Protein AF-0000000069576282 (afdb_homodimer)

pLDDT: mean 83.04, std 22.6, range [18.08, 98.12]

Secondary structure (DSSP, 8-state):
--SGGGSS-------------------------------THHHHS---SS--TT-HHHHHHHHHHHHHHHHTT--GGGGG-HHHHHHHHHH-TT-----HHHIIIIIHHHHHHHHHHHHHHHHHH-S-EEEEEEEEE-TT--EEEEEEEEEEETTEEE--EEEEEE--S---HHHHHHHHHHHHHHTT-GGGEEEEEE-S-HHHHHHHHHHT-EEEE-HHHHHHHHHHHHTT-HHHHHHHHHHHHHHHHHHH-HHHHHHHHHHHHHTT----PPPPPBTTBHHHHHHHHHHHHHTHHHHHHHHHH-TTPPPPPPHHHHHHHHHHHHHHHHHHHHHHHHT-SSS-GGGGHHHHHHHHHHHHHHHHTS---HHHHHHHHHHHHHIIIIIGGGGG-HHHHHHHHH-TTTGGGGSSSHHHHHHHHHHHHHHHHHHHTSHHHHTT----------STTHHHHHGGGGGS------HHHHHHHHHHHHHHSPPPPTTS-HHHHHHH--STHHHHHHHHHTS-S-SHHHHHHHHHHHHHS-STT----HHHHHHHHHHHHHHHHH-/--SGGGSS-------------------------------THHHHS---SS--TT-HHHHHHHHHHHHHHHHTT--GGGGG-HHHHHHHHHH-TT--PPPHHHIIIIIHHHHHHHHHHHHHHHHHH-S-EEEEEEEEE-TT--EEEEEEEEEEETTEEE--EEEEEE--S---HHHHHHHHHHHHHHTT-GGGEEEEEE-S-HHHHHHHHHHT-EEEE-HHHHHHHHHHHHTT-HHHHHHHHHHHHHHHHHHH-HHHHHHHHHHHHHTT----PPPPPBTTBHHHHHHHHHHHHHTHHHHHHHHHH-TTPPPPPPHHHHHHHHHHHHHHHHHHHHHHHHT-SSS-GGGGHHHHHHHHHHHHHHHHTS---HHHHHHHHHHHHHIIIIIGGGGG-HHHHHHHHH-TTTGGGGSSSHHHHHHHHHHHHHHHHHHHTSHHHHTT----------STTHHHHHGGGGGS------HHHHHHHHHHHHHHSPPPPTTS-HHHHHHH--STHHHHHHHHHTS-S-SHHHHHHHHHHHHHS-STT----HHHHHHHHHHHHHHHHH-

Organism: Araneus ventricosus (NCBI:txid182803)

Solvent-accessible surface area (backbone atoms only — not comparable to full-atom values): 61926 Å² total; per-residue (Å²): 137,82,67,70,85,72,65,74,94,81,70,93,70,83,77,77,83,83,78,84,79,79,82,86,79,82,82,78,77,82,74,80,70,78,81,70,79,88,63,69,74,64,67,73,65,56,59,65,75,39,63,49,83,84,35,66,64,44,46,52,51,51,50,36,48,49,45,19,32,30,63,60,50,48,65,75,59,48,54,72,34,65,27,53,46,56,35,49,33,70,58,31,66,36,54,74,75,59,48,48,65,52,40,65,72,44,50,42,53,52,52,33,51,52,48,48,52,53,49,43,54,55,52,66,74,39,75,48,30,22,34,25,44,40,76,43,69,45,95,72,35,42,39,30,41,30,37,28,36,22,28,66,54,95,92,33,65,45,68,39,56,74,44,50,40,76,51,79,50,73,81,42,25,67,56,52,30,48,53,51,49,51,54,29,52,74,56,68,42,55,90,32,50,59,37,38,22,23,57,85,47,65,42,54,53,47,13,28,56,73,65,70,38,48,70,42,64,13,47,51,56,49,52,46,49,31,49,56,61,27,51,68,39,67,69,56,42,53,52,51,50,52,50,49,52,48,40,48,51,40,61,72,28,41,42,50,37,42,44,36,43,51,45,20,52,74,68,71,42,79,77,74,78,79,46,71,66,45,93,92,37,67,63,30,48,55,47,24,51,51,42,51,59,76,40,39,69,49,49,54,53,34,42,71,70,36,86,86,48,66,84,77,79,50,73,66,53,52,51,47,48,55,54,45,48,63,66,45,47,63,54,54,52,49,43,55,54,31,55,47,72,81,55,52,18,23,29,46,49,49,39,45,50,42,51,51,52,52,51,56,57,55,52,68,72,47,94,64,55,71,66,54,46,53,36,50,51,37,37,52,52,32,40,59,67,68,53,48,62,51,73,72,32,64,63,38,44,51,11,18,47,58,27,46,62,39,27,58,73,26,39,85,44,70,66,58,29,52,52,44,52,52,52,49,30,52,52,45,19,56,60,51,60,38,68,83,61,52,59,76,64,54,69,75,78,77,73,84,78,73,76,82,51,70,71,47,55,76,51,32,72,70,60,41,82,66,77,66,87,43,46,54,63,52,24,48,52,52,51,49,54,58,67,69,42,79,62,50,57,85,87,54,58,55,66,60,55,43,69,70,47,87,56,74,63,36,59,60,33,54,52,34,37,35,32,63,26,31,32,45,68,41,51,50,50,46,58,53,44,49,61,53,44,34,92,86,40,53,78,66,50,66,64,61,48,31,40,36,51,40,41,44,58,33,43,64,78,78,97,123,91,58,71,83,68,67,74,90,78,71,92,72,83,82,80,76,73,84,71,86,74,79,86,78,81,81,78,78,82,77,77,72,77,82,70,79,85,63,69,74,64,68,73,64,57,60,65,74,41,64,49,83,82,34,66,65,44,47,52,50,51,51,36,48,49,44,18,34,30,63,60,50,47,63,74,58,50,56,71,34,66,28,52,46,54,35,47,34,71,57,32,66,34,56,74,75,59,50,48,64,52,40,65,72,43,51,42,53,50,50,33,49,52,48,48,52,55,49,45,54,53,52,66,72,38,75,47,30,23,35,26,44,41,76,45,70,45,98,73,34,42,38,30,41,30,36,27,37,22,27,67,52,96,93,34,66,46,68,40,57,73,44,51,40,77,51,79,49,73,82,41,25,67,55,53,29,49,53,52,50,51,52,28,51,74,56,67,43,56,86,30,50,59,36,38,23,22,56,84,45,65,40,55,54,47,12,28,57,74,64,70,36,50,72,42,64,13,47,51,55,48,53,46,49,31,50,54,60,28,52,68,38,66,70,56,42,52,54,50,50,53,51,49,52,48,41,48,50,42,62,73,27,41,44,50,37,41,45,38,44,50,45,20,52,74,68,70,42,79,78,73,77,80,46,72,67,47,92,93,38,67,65,30,48,55,48,23,50,50,44,51,60,75,39,39,69,47,49,53,53,31,40,72,71,36,87,85,48,65,83,76,80,50,71,67,52,54,50,48,48,54,54,44,49,64,66,45,45,62,53,54,52,48,44,56,54,32,54,46,72,80,54,53,18,24,29,45,49,49,39,44,52,45,52,51,52,51,51,55,56,56,55,68,71,49,95,63,55,73,65,55,45,53,37,50,51,38,38,52,52,34,40,58,68,67,53,48,62,52,72,72,32,64,64,39,45,51,11,19,47,57,29,48,62,38,27,60,72,27,40,84,42,69,65,57,28,51,50,45,50,52,50,50,31,52,52,45,20,56,58,52,61,38,68,81,61,52,59,75,63,54,70,75,76,75,74,84,77,75,78,81,50,70,73,48,53,76,49,29,72,71,59,39,82,64,79,66,89,42,45,55,62,52,23,47,50,53,51,49,54,58,68,69,43,79,63,51,56,85,88,54,57,54,65,61,55,44,69,70,46,87,55,75,64,37,60,58,34,52,51,35,37,36,31,63,27,30,32,45,67,39,51,51,51,47,59,52,45,50,64,52,45,34,90,86,39,53,77,66,50,66,65,60,48,29,42,35,52,38,40,43,59,33,42,66,78,77,96

Structure (mmCIF, N/CA/C/O backbone):
data_AF-0000000069576282-model_v1
#
loop_
_entity.id
_entity.type
_entity.pdbx_description
1 polymer 'Zinc finger BED domain-containing protein 4'
#
loop_
_atom_site.group_PDB
_atom_site.id
_atom_site.type_symbol
_atom_site.label_atom_id
_atom_site.label_alt_id
_atom_site.label_comp_id
_atom_site.label_asym_id
_atom_site.label_entity_id
_atom_site.label_seq_id
_atom_site.pdbx_PDB_ins_code
_atom_site.Cartn_x
_atom_site.Cartn_y
_atom_site.Cartn_z
_atom_site.occupancy
_atom_site.B_iso_or_equiv
_atom_site.auth_seq_id
_atom_site.auth_comp_id
_atom_site.auth_asym_id
_atom_site.auth_atom_id
_atom_site.pdbx_PDB_model_num
ATOM 1 N N . MET A 1 1 ? 29.922 -7.551 -51.562 1 21.86 1 MET A N 1
ATOM 2 C CA . MET A 1 1 ? 30.875 -6.676 -50.875 1 21.86 1 MET A CA 1
ATOM 3 C C . MET A 1 1 ? 31.359 -7.312 -49.562 1 21.86 1 MET A C 1
ATOM 5 O O . MET A 1 1 ? 30.969 -6.875 -48.5 1 21.86 1 MET A O 1
ATOM 9 N N . LYS A 1 2 ? 31.469 -8.656 -49.406 1 22.09 2 LYS A N 1
ATOM 10 C CA . LYS A 1 2 ? 32.094 -9.562 -48.469 1 22.09 2 LYS A CA 1
ATOM 11 C C . LYS A 1 2 ? 33.5 -9.133 -48.125 1 22.09 2 LYS A C 1
ATOM 13 O O . LYS A 1 2 ? 33.938 -9.156 -46.969 1 22.09 2 LYS A O 1
ATOM 18 N N . ASP A 1 3 ? 34.281 -8.898 -49.188 1 22.59 3 ASP A N 1
ATOM 19 C CA . ASP A 1 3 ? 35.688 -9.078 -49.375 1 22.59 3 ASP A CA 1
ATOM 20 C C . ASP A 1 3 ? 36.5 -7.918 -48.781 1 22.59 3 ASP A C 1
ATOM 22 O O . ASP A 1 3 ? 37.625 -8.086 -48.344 1 22.59 3 ASP A O 1
ATOM 26 N N . HIS A 1 4 ? 36.031 -6.805 -49 1 22.83 4 HIS A N 1
ATOM 27 C CA . HIS A 1 4 ? 36.938 -5.695 -48.812 1 22.83 4 HIS A CA 1
ATOM 28 C C . HIS A 1 4 ? 37.188 -5.414 -47.344 1 22.83 4 HIS A C 1
ATOM 30 O O . HIS A 1 4 ? 38.062 -4.602 -47 1 22.83 4 HIS A O 1
ATOM 36 N N . LEU A 1 5 ? 36.25 -5.723 -46.5 1 20.22 5 LEU A N 1
ATOM 37 C CA . LEU A 1 5 ? 36.5 -5.16 -45.188 1 20.22 5 LEU A CA 1
ATOM 38 C C . LEU A 1 5 ? 37.594 -5.918 -44.469 1 20.22 5 LEU A C 1
ATOM 40 O O . LEU A 1 5 ? 37.844 -5.703 -43.281 1 20.22 5 LEU A O 1
ATOM 44 N N . LYS A 1 6 ? 38.25 -7.098 -45.094 1 23.73 6 LYS A N 1
ATOM 45 C CA . LYS A 1 6 ? 39.375 -7.93 -44.688 1 23.73 6 LYS A CA 1
ATOM 46 C C . LYS A 1 6 ? 40.625 -7.082 -44.438 1 23.73 6 LYS A C 1
ATOM 48 O O . LYS A 1 6 ? 41.469 -7.445 -43.625 1 23.73 6 LYS A O 1
ATOM 53 N N . ARG A 1 7 ? 40.906 -6.191 -45.438 1 22.55 7 ARG A N 1
ATOM 54 C CA . ARG A 1 7 ? 42.344 -5.949 -45.625 1 22.55 7 ARG A CA 1
ATOM 55 C C . ARG A 1 7 ? 42.906 -5.188 -44.438 1 22.55 7 ARG A C 1
ATOM 57 O O . ARG A 1 7 ? 44.031 -5.461 -44 1 22.55 7 ARG A O 1
ATOM 64 N N . LYS A 1 8 ? 42.531 -3.91 -44.25 1 22.83 8 LYS A N 1
ATOM 65 C CA . LYS A 1 8 ? 43.688 -3.102 -43.906 1 22.83 8 LYS A CA 1
ATOM 66 C C . LYS A 1 8 ? 44.094 -3.314 -42.438 1 22.83 8 LYS A C 1
ATOM 68 O O . LYS A 1 8 ? 45.25 -3.205 -42.094 1 22.83 8 LYS A O 1
ATOM 73 N N . HIS A 1 9 ? 43.281 -2.91 -41.406 1 23.38 9 HIS A N 1
ATOM 74 C CA . HIS A 1 9 ? 44.062 -2.465 -40.25 1 23.38 9 HIS A CA 1
ATOM 75 C C . HIS A 1 9 ? 44.406 -3.637 -39.312 1 23.38 9 HIS A C 1
ATOM 77 O O . HIS A 1 9 ? 43.5 -4.273 -38.781 1 23.38 9 HIS A O 1
ATOM 83 N N . PRO A 1 10 ? 45.656 -4.25 -39.281 1 21.5 10 PRO A N 1
ATOM 84 C CA . PRO A 1 10 ? 46.406 -5.422 -38.781 1 21.5 10 PRO A CA 1
ATOM 85 C C . PRO A 1 10 ? 46.188 -5.645 -37.281 1 21.5 10 PRO A C 1
ATOM 87 O O . PRO A 1 10 ? 46.031 -6.785 -36.844 1 21.5 10 PRO A O 1
ATOM 90 N N . ASP A 1 11 ? 46.531 -4.691 -36.344 1 21.06 11 ASP A N 1
ATOM 91 C CA . ASP A 1 11 ? 47.562 -4.988 -35.344 1 21.06 11 ASP A CA 1
ATOM 92 C C . ASP A 1 11 ? 46.938 -5.652 -34.094 1 21.06 11 ASP A C 1
ATOM 94 O O . ASP A 1 11 ? 47.625 -6.422 -33.406 1 21.06 11 ASP A O 1
ATOM 98 N N . ILE A 1 12 ? 45.875 -5.078 -33.469 1 22.08 12 ILE A N 1
ATOM 99 C CA . ILE A 1 12 ? 46.031 -5.105 -32 1 22.08 12 ILE A CA 1
ATOM 100 C C . ILE A 1 12 ? 45.781 -6.512 -31.484 1 22.08 12 ILE A C 1
ATOM 102 O O . ILE A 1 12 ? 44.656 -7.043 -31.641 1 22.08 12 ILE A O 1
ATOM 106 N N . ILE A 1 13 ? 46.75 -7.371 -31.031 1 20.69 13 ILE A N 1
ATOM 107 C CA . ILE A 1 13 ? 47.156 -8.742 -30.719 1 20.69 13 ILE A CA 1
ATOM 108 C C . ILE A 1 13 ? 46.5 -9.172 -29.391 1 20.69 13 ILE A C 1
ATOM 110 O O . ILE A 1 13 ? 46.812 -10.242 -28.859 1 20.69 13 ILE A O 1
ATOM 114 N N . VAL A 1 14 ? 45.438 -8.602 -28.719 1 20.78 14 VAL A N 1
ATOM 115 C CA . VAL A 1 14 ? 45.5 -8.992 -27.312 1 20.78 14 VAL A CA 1
ATOM 116 C C . VAL A 1 14 ? 45.406 -10.516 -27.203 1 20.78 14 VAL A C 1
ATOM 118 O O . VAL A 1 14 ? 44.625 -11.141 -27.906 1 20.78 14 VAL A O 1
ATOM 121 N N . LYS A 1 15 ? 46.094 -11.102 -26.141 1 21.05 15 LYS A N 1
ATOM 122 C CA . LYS A 1 15 ? 46.688 -12.367 -25.734 1 21.05 15 LYS A CA 1
ATOM 123 C C . LYS A 1 15 ? 45.625 -13.352 -25.25 1 21.05 15 LYS A C 1
ATOM 125 O O . LYS A 1 15 ? 45.094 -13.211 -24.156 1 21.05 15 LYS A O 1
ATOM 130 N N . TYR A 1 16 ? 44.594 -13.664 -25.938 1 18.73 16 TYR A N 1
ATOM 131 C CA . TYR A 1 16 ? 43.688 -14.688 -25.422 1 18.73 16 TYR A CA 1
ATOM 132 C C . TYR A 1 16 ? 44.438 -15.969 -25.094 1 18.73 16 TYR A C 1
ATOM 134 O O . TYR A 1 16 ? 45.031 -16.594 -25.969 1 18.73 16 TYR A O 1
ATOM 142 N N . THR A 1 17 ? 45 -15.953 -23.703 1 19.89 17 THR A N 1
ATOM 143 C CA . THR A 1 17 ? 45.812 -17.047 -23.172 1 19.89 17 THR A CA 1
ATOM 144 C C . THR A 1 17 ? 45.25 -18.391 -23.625 1 19.89 17 THR A C 1
ATOM 146 O O . THR A 1 17 ? 44.031 -18.578 -23.688 1 19.89 17 THR A O 1
ATOM 149 N N . GLU A 1 18 ? 46.25 -19.172 -24.078 1 19.03 18 GLU A N 1
ATOM 150 C CA . GLU A 1 18 ? 46.594 -20.422 -24.734 1 19.03 18 GLU A CA 1
ATOM 151 C C . GLU A 1 18 ? 46.031 -21.625 -23.953 1 19.03 18 GLU A C 1
ATOM 153 O O . GLU A 1 18 ? 45.719 -21.5 -22.766 1 19.03 18 GLU A O 1
ATOM 158 N N . ASP A 1 19 ? 46.312 -22.812 -24.484 1 19.75 19 ASP A N 1
ATOM 159 C CA . ASP A 1 19 ? 46 -24.203 -24.859 1 19.75 19 ASP A CA 1
ATOM 160 C C . ASP A 1 19 ? 46.406 -25.172 -23.75 1 19.75 19 ASP A C 1
ATOM 162 O O . ASP A 1 19 ? 46.094 -26.359 -23.812 1 19.75 19 ASP A O 1
ATOM 166 N N . HIS A 1 20 ? 47.469 -24.906 -22.859 1 18.8 20 HIS A N 1
ATOM 167 C CA . HIS A 1 20 ? 48.406 -26.016 -22.672 1 18.8 20 HIS A CA 1
ATOM 168 C C . HIS A 1 20 ? 47.781 -27.094 -21.797 1 18.8 20 HIS A C 1
ATOM 170 O O . HIS A 1 20 ? 47.375 -26.828 -20.672 1 18.8 20 HIS A O 1
ATOM 176 N N . CYS A 1 21 ? 47.25 -28.234 -22.391 1 18.73 21 CYS A N 1
ATOM 177 C CA . CYS A 1 21 ? 46.875 -29.547 -21.875 1 18.73 21 CYS A CA 1
ATOM 178 C C . CYS A 1 21 ? 48.094 -30.25 -21.234 1 18.73 21 CYS A C 1
ATOM 180 O O . CYS A 1 21 ? 48.656 -31.156 -21.828 1 18.73 21 CYS A O 1
ATOM 182 N N . ALA A 1 22 ? 49.156 -29.469 -20.688 1 18.08 22 ALA A N 1
ATOM 183 C CA . ALA A 1 22 ? 50.406 -30.141 -20.375 1 18.08 22 ALA A CA 1
ATOM 184 C C . ALA A 1 22 ? 50.156 -31.438 -19.594 1 18.08 22 ALA A C 1
ATOM 186 O O . ALA A 1 22 ? 49.25 -31.5 -18.766 1 18.08 22 ALA A O 1
ATOM 187 N N . GLU A 1 23 ? 51.062 -32.438 -19.906 1 18.31 23 GLU A N 1
ATOM 188 C CA . GLU A 1 23 ? 51.531 -33.812 -19.812 1 18.31 23 GLU A CA 1
ATOM 189 C C . GLU A 1 23 ? 51.875 -34.188 -18.375 1 18.31 23 GLU A C 1
ATOM 191 O O . GLU A 1 23 ? 52.125 -33.344 -17.531 1 18.31 23 GLU A O 1
ATOM 196 N N . SER A 1 24 ? 52.125 -35.562 -18.125 1 19.72 24 SER A N 1
ATOM 197 C CA . SER A 1 24 ? 52.031 -36.625 -17.141 1 19.72 24 SER A CA 1
ATOM 198 C C . SER A 1 24 ? 53.188 -36.594 -16.141 1 19.72 24 SER A C 1
ATOM 200 O O . SER A 1 24 ? 53.219 -37.344 -15.164 1 19.72 24 SER A O 1
ATOM 202 N N . MET A 1 25 ? 54.281 -35.75 -16.422 1 18.77 25 MET A N 1
ATOM 203 C CA . MET A 1 25 ? 55.531 -36.438 -16.062 1 18.77 25 MET A CA 1
ATOM 204 C C . MET A 1 25 ? 55.625 -36.688 -14.57 1 18.77 25 MET A C 1
ATOM 206 O O . MET A 1 25 ? 54.938 -36 -13.781 1 18.77 25 MET A O 1
ATOM 210 N N . ASP A 1 26 ? 56.875 -37.375 -14.203 1 20.41 26 ASP A N 1
ATOM 211 C CA . ASP A 1 26 ? 57.5 -38.344 -13.297 1 20.41 26 ASP A CA 1
ATOM 212 C C . ASP A 1 26 ? 57.719 -37.719 -11.922 1 20.41 26 ASP A C 1
ATOM 214 O O . ASP A 1 26 ? 57.844 -36.5 -11.781 1 20.41 26 ASP A O 1
ATOM 218 N N . GLU A 1 27 ? 57.781 -38.656 -10.852 1 19.98 27 GLU A N 1
ATOM 219 C CA . GLU A 1 27 ? 57.562 -38.75 -9.406 1 19.98 27 GLU A CA 1
ATOM 220 C C . GLU A 1 27 ? 58.75 -38.156 -8.625 1 19.98 27 GLU A C 1
ATOM 222 O O . GLU A 1 27 ? 58.812 -38.281 -7.406 1 19.98 27 GLU A O 1
ATOM 227 N N . ALA A 1 28 ? 59.75 -37.438 -9.344 1 21.55 28 ALA A N 1
ATOM 228 C CA . ALA A 1 28 ? 61 -37.531 -8.594 1 21.55 28 ALA A CA 1
ATOM 229 C C . ALA A 1 28 ? 60.781 -37.094 -7.145 1 21.55 28 ALA A C 1
ATOM 231 O O . ALA A 1 28 ? 59.875 -36.344 -6.84 1 21.55 28 ALA A O 1
ATOM 232 N N . GLY A 1 29 ? 61.844 -37.469 -6.277 1 22.11 29 GLY A N 1
ATOM 233 C CA . GLY A 1 29 ? 62.031 -37.688 -4.855 1 22.11 29 GLY A CA 1
ATOM 234 C C . GLY A 1 29 ? 62 -36.375 -4.062 1 22.11 29 GLY A C 1
ATOM 235 O O . GLY A 1 29 ? 62.125 -35.312 -4.625 1 22.11 29 GLY A O 1
ATOM 236 N N . PRO A 1 30 ? 61.594 -36.531 -2.715 1 24.39 30 PRO A N 1
ATOM 237 C CA . PRO A 1 30 ? 61.062 -35.562 -1.736 1 24.39 30 PRO A CA 1
ATOM 238 C C . PRO A 1 30 ? 62.125 -34.594 -1.226 1 24.39 30 PRO A C 1
ATOM 240 O O . PRO A 1 30 ? 61.875 -33.844 -0.279 1 24.39 30 PRO A O 1
ATOM 243 N N . SER A 1 31 ? 63.125 -34.156 -2.127 1 22.91 31 SER A N 1
ATOM 244 C CA . SER A 1 31 ? 64.25 -33.562 -1.388 1 22.91 31 SER A CA 1
ATOM 245 C C . SER A 1 31 ? 63.75 -32.438 -0.45 1 22.91 31 SER A C 1
ATOM 247 O O . SER A 1 31 ? 62.75 -31.781 -0.73 1 22.91 31 SER A O 1
ATOM 249 N N . ASN A 1 32 ? 64.438 -32.438 0.825 1 25.55 32 ASN A N 1
ATOM 250 C CA . ASN A 1 32 ? 64.188 -31.828 2.133 1 25.55 32 ASN A CA 1
ATOM 251 C C . ASN A 1 32 ? 64.375 -30.312 2.092 1 25.55 32 ASN A C 1
ATOM 253 O O . ASN A 1 32 ? 65.438 -29.797 2.504 1 25.55 32 ASN A O 1
ATOM 257 N N . ILE A 1 33 ? 64.188 -29.719 0.908 1 24.81 33 ILE A N 1
ATOM 258 C CA . ILE A 1 33 ? 64.75 -28.344 1.004 1 24.81 33 ILE A CA 1
ATOM 259 C C . ILE A 1 33 ? 64 -27.609 2.117 1 24.81 33 ILE A C 1
ATOM 261 O O . ILE A 1 33 ? 62.781 -27.609 2.17 1 24.81 33 ILE A O 1
ATOM 265 N N . PRO A 1 34 ? 64.812 -27.031 3.141 1 25.98 34 PRO A N 1
ATOM 266 C CA . PRO A 1 34 ? 64.25 -26.453 4.355 1 25.98 34 PRO A CA 1
ATOM 267 C C . PRO A 1 34 ? 63.312 -25.281 4.066 1 25.98 34 PRO A C 1
ATOM 269 O O . PRO A 1 34 ? 63.562 -24.5 3.141 1 25.98 34 PRO A O 1
ATOM 272 N N . LYS A 1 35 ? 62 -25.375 4.328 1 23.5 35 LYS A N 1
ATOM 273 C CA . LYS A 1 35 ? 61 -24.359 4.059 1 23.5 35 LYS A CA 1
ATOM 274 C C . LYS A 1 35 ? 61.344 -23.031 4.727 1 23.5 35 LYS A C 1
ATOM 276 O O . LYS A 1 35 ? 61.406 -22.938 5.953 1 23.5 35 LYS A O 1
ATOM 281 N N . LYS A 1 36 ? 62.344 -22.328 4.176 1 27.61 36 LYS A N 1
ATOM 282 C CA . LYS A 1 36 ? 62.531 -20.969 4.684 1 27.61 36 LYS A CA 1
ATOM 283 C C . LYS A 1 36 ? 61.188 -20.266 4.844 1 27.61 36 LYS A C 1
ATOM 285 O O . LYS A 1 36 ? 60.312 -20.391 3.986 1 27.61 36 LYS A O 1
ATOM 290 N N . ARG A 1 37 ? 60.969 -19.562 6.082 1 26.83 37 ARG A N 1
ATOM 291 C CA . ARG A 1 37 ? 59.812 -18.938 6.695 1 26.83 37 ARG A CA 1
ATOM 292 C C . ARG A 1 37 ? 59.219 -17.859 5.785 1 26.83 37 ARG A C 1
ATOM 294 O O . ARG A 1 37 ? 59.844 -16.844 5.539 1 26.83 37 ARG A O 1
ATOM 301 N N . ARG A 1 38 ? 58.719 -18.078 4.641 1 28.53 38 ARG A N 1
ATOM 302 C CA . ARG A 1 38 ? 58.031 -17.094 3.812 1 28.53 38 ARG A CA 1
ATOM 303 C C . ARG A 1 38 ? 57.062 -16.266 4.641 1 28.53 38 ARG A C 1
ATOM 305 O O . ARG A 1 38 ? 55.875 -16.594 4.707 1 28.53 38 ARG A O 1
ATOM 312 N N . ASP A 1 39 ? 57.562 -15.773 5.918 1 27.16 39 ASP A N 1
ATOM 313 C CA . ASP A 1 39 ? 56.781 -15.141 6.988 1 27.16 39 ASP A CA 1
ATOM 314 C C . ASP A 1 39 ? 56.031 -13.914 6.469 1 27.16 39 ASP A C 1
ATOM 316 O O . ASP A 1 39 ? 54.844 -13.766 6.73 1 27.16 39 ASP A O 1
ATOM 320 N N . SER A 1 40 ? 56.812 -12.672 6.316 1 29.34 40 SER A N 1
ATOM 321 C CA . SER A 1 40 ? 56.438 -11.336 6.789 1 29.34 40 SER A CA 1
ATOM 322 C C . SER A 1 40 ? 55.594 -10.594 5.762 1 29.34 40 SER A C 1
ATOM 324 O O . SER A 1 40 ? 55.312 -9.406 5.934 1 29.34 40 SER A O 1
ATOM 326 N N . VAL A 1 41 ? 55.719 -10.859 4.523 1 31.31 41 VAL A N 1
ATOM 327 C CA . VAL A 1 41 ? 55.031 -10 3.568 1 31.31 41 VAL A CA 1
ATOM 328 C C . VAL A 1 41 ? 53.5 -10.141 3.752 1 31.31 41 VAL A C 1
ATOM 330 O O . VAL A 1 41 ? 52.719 -9.406 3.131 1 31.31 41 VAL A O 1
ATOM 333 N N . LYS A 1 42 ? 53 -11.109 4.328 1 32.44 42 LYS A N 1
ATOM 334 C CA . LYS A 1 42 ? 51.562 -11.336 4.578 1 32.44 42 LYS A CA 1
ATOM 335 C C . LYS A 1 42 ? 51.031 -10.328 5.582 1 32.44 42 LYS A C 1
ATOM 337 O O . LYS A 1 42 ? 49.812 -10.281 5.824 1 32.44 42 LYS A O 1
ATOM 342 N N . GLU A 1 43 ? 51.812 -9.758 6.492 1 33.44 43 GLU A N 1
ATOM 343 C CA . GLU A 1 43 ? 51.5 -8.773 7.531 1 33.44 43 GLU A CA 1
ATOM 344 C C . GLU A 1 43 ? 51.094 -7.438 6.922 1 33.44 43 GLU A C 1
ATOM 346 O O . GLU A 1 43 ? 50.281 -6.715 7.488 1 33.44 43 GLU A O 1
ATOM 351 N N . PHE A 1 44 ? 51.906 -6.855 6.031 1 35.62 44 PHE A N 1
ATOM 352 C CA . PHE A 1 44 ? 51.594 -5.535 5.484 1 35.62 44 PHE A CA 1
ATOM 353 C C . PHE A 1 44 ? 50.281 -5.543 4.734 1 35.62 44 PHE A C 1
ATOM 355 O O . PHE A 1 44 ? 49.625 -4.512 4.621 1 35.62 44 PHE A O 1
ATOM 362 N N . ILE A 1 45 ? 50.156 -6.5 3.869 1 36.47 45 ILE A N 1
ATOM 363 C CA . ILE A 1 45 ? 49.031 -6.57 2.957 1 36.47 45 ILE A CA 1
ATOM 364 C C . ILE A 1 45 ? 47.75 -6.77 3.754 1 36.47 45 ILE A C 1
ATOM 366 O O . ILE A 1 45 ? 46.656 -6.957 3.176 1 36.47 45 ILE A O 1
ATOM 370 N N . GLY A 1 46 ? 47.844 -7.336 4.902 1 39.03 46 GLY A N 1
ATOM 371 C CA . GLY A 1 46 ? 46.594 -7.699 5.555 1 39.03 46 GLY A CA 1
ATOM 372 C C . GLY A 1 46 ? 45.625 -6.535 5.695 1 39.03 46 GLY A C 1
ATOM 373 O O . GLY A 1 46 ? 45.156 -6.246 6.793 1 39.03 46 GLY A O 1
ATOM 374 N N . ARG A 1 47 ? 46 -5.465 5.223 1 43.38 47 ARG A N 1
ATOM 375 C CA . ARG A 1 47 ? 45.062 -4.352 5.188 1 43.38 47 ARG A CA 1
ATOM 376 C C . ARG A 1 47 ? 43.625 -4.852 5.035 1 43.38 47 ARG A C 1
ATOM 378 O O . ARG A 1 47 ? 43.312 -5.594 4.102 1 43.38 47 ARG A O 1
ATOM 385 N N . SER A 1 48 ? 42.969 -4.953 6.035 1 53.03 48 SER A N 1
ATOM 386 C CA . SER A 1 48 ? 41.594 -5.422 6.145 1 53.03 48 SER A CA 1
ATOM 387 C C . SER A 1 48 ? 40.75 -5.023 4.922 1 53.03 48 SER A C 1
ATOM 389 O O . SER A 1 48 ? 40.812 -3.881 4.469 1 53.03 48 SER A O 1
ATOM 391 N N . LEU A 1 49 ? 40.5 -5.941 3.992 1 74.12 49 LEU A N 1
ATOM 392 C CA . LEU A 1 49 ? 39.688 -5.906 2.781 1 74.12 49 LEU A CA 1
ATOM 393 C C . LEU A 1 49 ? 38.5 -4.953 2.947 1 74.12 49 LEU A C 1
ATOM 395 O O . LEU A 1 49 ? 38.125 -4.273 1.997 1 74.12 49 LEU A O 1
ATOM 399 N N . PHE A 1 50 ? 38.25 -4.793 4.152 1 89.25 50 PHE A N 1
ATOM 400 C CA . PHE A 1 50 ? 37.125 -3.908 4.426 1 89.25 50 PHE A CA 1
ATOM 401 C C . PHE A 1 50 ? 37.469 -2.889 5.5 1 89.25 50 PHE A C 1
ATOM 403 O O . PHE A 1 50 ? 38.469 -3.064 6.227 1 89.25 50 PHE A O 1
ATOM 410 N N . TYR A 1 51 ? 36.844 -1.645 5.602 1 90 51 TYR A N 1
ATOM 411 C CA . TYR A 1 51 ? 37.031 -0.672 6.676 1 90 51 TYR A CA 1
ATOM 412 C C . TYR A 1 51 ? 36.812 -1.314 8.039 1 90 51 TYR A C 1
ATOM 414 O O . TYR A 1 51 ? 35.875 -2.09 8.219 1 90 51 TYR A O 1
ATOM 422 N N . GLU A 1 52 ? 37.688 -0.989 8.945 1 86.62 52 GLU A N 1
ATOM 423 C CA . GLU A 1 52 ? 37.469 -1.435 10.32 1 86.62 52 GLU A CA 1
ATOM 424 C C . GLU A 1 52 ? 36.281 -0.743 10.945 1 86.62 52 GLU A C 1
ATOM 426 O O . GLU A 1 52 ? 35.938 0.387 10.578 1 86.62 52 GLU A O 1
ATOM 431 N N . GLU A 1 53 ? 35.688 -1.371 11.875 1 85.5 53 GLU A N 1
ATOM 432 C CA . GLU A 1 53 ? 34.5 -0.848 12.523 1 85.5 53 GLU A CA 1
ATOM 433 C C . GLU A 1 53 ? 34.781 0.471 13.234 1 85.5 53 GLU A C 1
ATOM 435 O O . GLU A 1 53 ? 33.906 1.338 13.328 1 85.5 53 GLU A O 1
ATOM 440 N N . THR A 1 54 ? 36 0.61 13.68 1 86.19 54 THR A N 1
ATOM 441 C CA . THR A 1 54 ? 36.344 1.79 14.453 1 86.19 54 THR A CA 1
ATOM 442 C C . THR A 1 54 ? 36.875 2.898 13.531 1 86.19 54 THR A C 1
ATOM 444 O O . THR A 1 54 ? 37.125 4.02 13.984 1 86.19 54 THR A O 1
ATOM 447 N N . SER A 1 55 ? 36.969 2.605 12.219 1 91 55 SER A N 1
ATOM 448 C CA . SER A 1 55 ? 37.438 3.605 11.273 1 91 55 SER A CA 1
ATOM 449 C C . SER A 1 55 ? 36.469 4.781 11.164 1 91 55 SER A C 1
ATOM 451 O O . SER A 1 55 ? 35.25 4.598 11.219 1 91 55 SER A O 1
ATOM 453 N N . SER A 1 56 ? 37.031 5.949 11.117 1 91.62 56 SER A N 1
ATOM 454 C CA . SER A 1 56 ? 36.25 7.172 11.016 1 91.62 56 SER A CA 1
ATOM 455 C C . SER A 1 56 ? 35.406 7.188 9.742 1 91.62 56 SER A C 1
ATOM 457 O O . SER A 1 56 ? 34.281 7.652 9.742 1 91.62 56 SER A O 1
ATOM 459 N N . ARG A 1 57 ? 36 6.664 8.727 1 93.31 57 ARG A N 1
ATOM 460 C CA . ARG A 1 57 ? 35.281 6.648 7.461 1 93.31 57 ARG A CA 1
ATOM 461 C C . ARG A 1 57 ? 34.062 5.711 7.531 1 93.31 57 ARG A C 1
ATOM 463 O O . ARG A 1 57 ? 33 6.055 7.059 1 93.31 57 ARG A O 1
ATOM 470 N N . LYS A 1 58 ? 34.312 4.609 8.07 1 94.38 58 LYS A N 1
ATOM 471 C CA . LYS A 1 58 ? 33.219 3.66 8.227 1 94.38 58 LYS A CA 1
ATOM 472 C C . LYS A 1 58 ? 32.094 4.258 9.07 1 94.38 58 LYS A C 1
ATOM 474 O O . LYS A 1 58 ? 30.906 4.133 8.719 1 94.38 58 LYS A O 1
ATOM 479 N N . LYS A 1 59 ? 32.469 4.867 10.117 1 94.06 59 LYS A N 1
ATOM 480 C CA . LYS A 1 59 ? 31.484 5.488 10.992 1 94.06 59 LYS A CA 1
ATOM 481 C C . LYS A 1 59 ? 30.703 6.586 10.266 1 94.06 59 LYS A C 1
ATOM 483 O O . LYS A 1 59 ? 29.484 6.695 10.414 1 94.06 59 LYS A O 1
ATOM 488 N N . TYR A 1 60 ? 31.438 7.289 9.562 1 95.56 60 TYR A N 1
ATOM 489 C CA . TYR A 1 60 ? 30.844 8.375 8.797 1 95.56 60 TYR A CA 1
ATOM 490 C C . TYR A 1 60 ? 29.859 7.828 7.77 1 95.56 60 TYR A C 1
ATOM 492 O O . TYR A 1 60 ? 28.719 8.312 7.66 1 95.56 60 TYR A O 1
ATOM 500 N N . LEU A 1 61 ? 30.234 6.809 7.039 1 96.44 61 LEU A N 1
ATOM 501 C CA . LEU A 1 61 ? 29.391 6.215 6.012 1 96.44 61 LEU A CA 1
ATOM 502 C C . LEU A 1 61 ? 28.188 5.516 6.633 1 96.44 61 LEU A C 1
ATOM 504 O O . LEU A 1 61 ? 27.078 5.562 6.086 1 96.44 61 LEU A O 1
ATOM 508 N N . ASP A 1 62 ? 28.391 4.91 7.746 1 96.62 62 ASP A N 1
ATOM 509 C CA . ASP A 1 62 ? 27.297 4.273 8.469 1 96.62 62 ASP A CA 1
ATOM 510 C C . ASP A 1 62 ? 26.234 5.297 8.867 1 96.62 62 ASP A C 1
ATOM 512 O O . ASP A 1 62 ? 25.031 5.031 8.766 1 96.62 62 ASP A O 1
ATOM 516 N N . LYS A 1 63 ? 26.688 6.375 9.312 1 95.25 63 LYS A N 1
ATOM 517 C CA . LYS A 1 63 ? 25.781 7.449 9.711 1 95.25 63 LYS A CA 1
ATOM 518 C C . LYS A 1 63 ? 24.969 7.957 8.523 1 95.25 63 LYS A C 1
ATOM 520 O O . LYS A 1 63 ? 23.766 8.172 8.641 1 95.25 63 LYS A O 1
ATOM 525 N N . LEU A 1 64 ? 25.656 8.125 7.453 1 96.19 64 LEU A N 1
ATOM 526 C CA . LEU A 1 64 ? 24.969 8.617 6.262 1 96.19 64 LEU A CA 1
ATOM 527 C C . LEU A 1 64 ? 23.984 7.578 5.734 1 96.19 64 LEU A C 1
ATOM 529 O O . LEU A 1 64 ? 22.938 7.934 5.195 1 96.19 64 LEU A O 1
ATOM 533 N N . PHE A 1 65 ? 24.328 6.32 5.871 1 96.75 65 PHE A N 1
ATOM 534 C CA . PHE A 1 65 ? 23.422 5.258 5.473 1 96.75 65 PHE A CA 1
ATOM 535 C C . PHE A 1 65 ? 22.156 5.273 6.336 1 96.75 65 PHE A C 1
ATOM 537 O O . PHE A 1 65 ? 21.047 5.184 5.82 1 96.75 65 PHE A O 1
ATOM 544 N N . ALA A 1 66 ? 22.328 5.414 7.598 1 95.38 66 ALA A N 1
ATOM 545 C CA . ALA A 1 66 ? 21.203 5.496 8.523 1 95.38 66 ALA A CA 1
ATOM 546 C C . ALA A 1 66 ? 20.328 6.703 8.203 1 95.38 66 ALA A C 1
ATOM 548 O O . ALA A 1 66 ? 19.094 6.617 8.266 1 95.38 66 ALA A O 1
ATOM 549 N N . LEU A 1 67 ? 20.938 7.754 7.918 1 95.06 67 LEU A N 1
ATOM 550 C CA . LEU A 1 67 ? 20.203 8.969 7.555 1 95.06 67 LEU A CA 1
ATOM 551 C C . LEU A 1 67 ? 19.406 8.75 6.277 1 95.06 67 LEU A C 1
ATOM 553 O O . LEU A 1 67 ? 18.266 9.219 6.168 1 95.06 67 LEU A O 1
ATOM 557 N N . MET A 1 68 ? 20 8.078 5.336 1 95.38 68 MET A N 1
ATOM 558 C CA . MET A 1 68 ? 19.297 7.766 4.094 1 95.38 68 MET A CA 1
ATOM 559 C C . MET A 1 68 ? 18.031 6.953 4.367 1 95.38 68 MET A C 1
ATOM 561 O O . MET A 1 68 ? 16.969 7.258 3.836 1 95.38 68 MET A O 1
ATOM 565 N N . ILE A 1 69 ? 18.125 5.973 5.219 1 92.81 69 ILE A N 1
ATOM 566 C CA . ILE A 1 69 ? 17.016 5.094 5.555 1 92.81 69 ILE A CA 1
ATOM 567 C C . ILE A 1 69 ? 15.883 5.914 6.176 1 92.81 69 ILE A C 1
ATOM 569 O O . ILE A 1 69 ? 14.719 5.73 5.832 1 92.81 69 ILE A O 1
ATOM 573 N N . SER A 1 70 ? 16.219 6.82 6.992 1 90.62 70 SER A N 1
ATOM 574 C CA . SER A 1 70 ? 15.219 7.617 7.715 1 90.62 70 SER A CA 1
ATOM 575 C C . SER A 1 70 ? 14.633 8.703 6.824 1 90.62 70 SER A C 1
ATOM 577 O O . SER A 1 70 ? 13.414 8.852 6.734 1 90.62 70 SER A O 1
ATOM 579 N N . LEU A 1 71 ? 15.492 9.43 6.125 1 90.94 71 LEU A N 1
ATOM 580 C CA . LEU A 1 71 ? 15.047 10.555 5.316 1 90.94 71 LEU A CA 1
ATOM 581 C C . LEU A 1 71 ? 14.211 10.086 4.133 1 90.94 71 LEU A C 1
ATOM 583 O O . LEU A 1 71 ? 13.227 10.727 3.766 1 90.94 71 LEU A O 1
ATOM 587 N N . ASP A 1 72 ? 14.68 8.969 3.58 1 89.19 72 ASP A N 1
ATOM 588 C CA . ASP A 1 72 ? 13.992 8.469 2.395 1 89.19 72 ASP A CA 1
ATOM 589 C C . ASP A 1 72 ? 12.93 7.441 2.77 1 89.19 72 ASP A C 1
ATOM 591 O O . ASP A 1 72 ? 12.234 6.914 1.898 1 89.19 72 ASP A O 1
ATOM 595 N N . MET A 1 73 ? 12.82 7.148 3.992 1 84.94 73 MET A N 1
ATOM 596 C CA . MET A 1 73 ? 11.828 6.223 4.535 1 84.94 73 MET A CA 1
ATOM 597 C C . MET A 1 73 ? 11.961 4.848 3.887 1 84.94 73 MET A C 1
ATOM 599 O O . MET A 1 73 ? 10.969 4.281 3.422 1 84.94 73 MET A O 1
ATOM 603 N N . GLU A 1 74 ? 13.117 4.41 3.812 1 88 74 GLU A N 1
ATOM 604 C CA . GLU A 1 74 ? 13.398 3.094 3.246 1 88 74 GLU A CA 1
ATOM 605 C C . GLU A 1 74 ? 13.203 1.991 4.285 1 88 74 GLU A C 1
ATOM 607 O O . GLU A 1 74 ? 13.258 2.25 5.488 1 88 74 GLU A O 1
ATOM 612 N N . PRO A 1 75 ? 13.016 0.711 3.781 1 86.38 75 PRO A N 1
ATOM 613 C CA . PRO A 1 75 ? 12.93 -0.401 4.73 1 86.38 75 PRO A CA 1
ATOM 614 C C . PRO A 1 75 ? 14.211 -0.584 5.543 1 86.38 75 PRO A C 1
ATOM 616 O O . PRO A 1 75 ? 15.305 -0.391 5.023 1 86.38 75 PRO A O 1
ATOM 619 N N . LEU A 1 76 ? 14 -1.077 6.801 1 88.38 76 LEU A N 1
ATOM 620 C CA . LEU A 1 76 ? 15.133 -1.272 7.691 1 88.38 76 LEU A CA 1
ATOM 621 C C . LEU A 1 76 ? 16.062 -2.367 7.164 1 88.38 76 LEU A C 1
ATOM 623 O O . LEU A 1 76 ? 17.25 -2.377 7.469 1 88.38 76 LEU A O 1
ATOM 627 N N . ARG A 1 77 ? 15.547 -3.24 6.336 1 89.44 77 ARG A N 1
ATOM 628 C CA . ARG A 1 77 ? 16.328 -4.355 5.824 1 89.44 77 ARG A CA 1
ATOM 629 C C . ARG A 1 77 ? 17 -3.996 4.496 1 89.44 77 ARG A C 1
ATOM 631 O O . ARG A 1 77 ? 17.547 -4.863 3.816 1 89.44 77 ARG A O 1
ATOM 638 N N . MET A 1 78 ? 16.922 -2.826 4.125 1 90.5 78 MET A N 1
ATOM 639 C CA . MET A 1 78 ? 17.422 -2.398 2.824 1 90.5 78 MET A CA 1
ATOM 640 C C . MET A 1 78 ? 18.891 -2.793 2.652 1 90.5 78 MET A C 1
ATOM 642 O O . MET A 1 78 ? 19.328 -3.121 1.547 1 90.5 78 MET A O 1
ATOM 646 N N . GLY A 1 79 ? 19.703 -2.713 3.734 1 92.12 79 GLY A N 1
ATOM 647 C CA . GLY A 1 79 ? 21.109 -3.066 3.674 1 92.12 79 GLY A CA 1
ATOM 648 C C . GLY A 1 79 ? 21.344 -4.5 3.248 1 92.12 79 GLY A C 1
ATOM 649 O O . GLY A 1 79 ? 22.469 -4.867 2.869 1 92.12 79 GLY A O 1
ATOM 650 N N . GLU A 1 80 ? 20.344 -5.273 3.24 1 92.25 80 GLU A N 1
ATOM 651 C CA . GLU A 1 80 ? 20.453 -6.688 2.9 1 92.25 80 GLU A CA 1
ATOM 652 C C . GLU A 1 80 ? 20.031 -6.949 1.459 1 92.25 80 GLU A C 1
ATOM 654 O O . GLU A 1 80 ? 20.172 -8.062 0.954 1 92.25 80 GLU A O 1
ATOM 659 N N . HIS A 1 81 ? 19.516 -5.965 0.83 1 92.06 81 HIS A N 1
ATOM 660 C CA . HIS A 1 81 ? 19.094 -6.137 -0.555 1 92.06 81 HIS A CA 1
ATOM 661 C C . HIS A 1 81 ? 20.297 -6.359 -1.472 1 92.06 81 HIS A C 1
ATOM 663 O O . HIS A 1 81 ? 21.297 -5.652 -1.367 1 92.06 81 HIS A O 1
ATOM 669 N N . GLU A 1 82 ? 20.172 -7.285 -2.326 1 92.44 82 GLU A N 1
ATOM 670 C CA . GLU A 1 82 ? 21.281 -7.699 -3.176 1 92.44 82 GLU A CA 1
ATOM 671 C C . GLU A 1 82 ? 21.688 -6.574 -4.121 1 92.44 82 GLU A C 1
ATOM 673 O O . GLU A 1 82 ? 22.891 -6.332 -4.32 1 92.44 82 GLU A O 1
ATOM 678 N N . GLY A 1 83 ? 20.719 -5.922 -4.699 1 94.31 83 GLY A N 1
ATOM 679 C CA . GLY A 1 83 ? 21.031 -4.848 -5.629 1 94.31 83 GLY A CA 1
ATOM 680 C C . GLY A 1 83 ? 21.828 -3.719 -4.992 1 94.31 83 GLY A C 1
ATOM 681 O O . GLY A 1 83 ? 22.828 -3.27 -5.543 1 94.31 83 GLY A O 1
ATOM 682 N N . LEU A 1 84 ? 21.391 -3.291 -3.854 1 95.81 84 LEU A N 1
ATOM 683 C CA . LEU A 1 84 ? 22.078 -2.207 -3.156 1 95.81 84 LEU A CA 1
ATOM 684 C C . LEU A 1 84 ? 23.469 -2.639 -2.727 1 95.81 84 LEU A C 1
ATOM 686 O O . LEU A 1 84 ? 24.422 -1.865 -2.836 1 95.81 84 LEU A O 1
ATOM 690 N N . LYS A 1 85 ? 23.594 -3.826 -2.254 1 95.62 85 LYS A N 1
ATOM 691 C CA . LYS A 1 85 ? 24.891 -4.348 -1.833 1 95.62 85 LYS A CA 1
ATOM 692 C C . LYS A 1 85 ? 25.906 -4.309 -2.98 1 95.62 85 LYS A C 1
ATOM 694 O O . LYS A 1 85 ? 27.031 -3.842 -2.809 1 95.62 85 LYS A O 1
ATOM 699 N N . ASN A 1 86 ? 25.484 -4.777 -4.109 1 95.62 86 ASN A N 1
ATOM 700 C CA . ASN A 1 86 ? 26.359 -4.793 -5.281 1 95.62 86 ASN A CA 1
ATOM 701 C C . ASN A 1 86 ? 26.734 -3.383 -5.723 1 95.62 86 ASN A C 1
ATOM 703 O O . ASN A 1 86 ? 27.891 -3.127 -6.086 1 95.62 86 ASN A O 1
ATOM 707 N N . PHE A 1 87 ? 25.844 -2.48 -5.664 1 97.12 87 PHE A N 1
ATOM 708 C CA . PHE A 1 87 ? 26.047 -1.097 -6.074 1 97.12 87 PHE A CA 1
ATOM 709 C C . PHE A 1 87 ? 27.016 -0.392 -5.137 1 97.12 87 PHE A C 1
ATOM 711 O O . PHE A 1 87 ? 27.969 0.249 -5.59 1 97.12 87 PHE A O 1
ATOM 718 N N . VAL A 1 88 ? 26.781 -0.573 -3.857 1 96.81 88 VAL A N 1
ATOM 719 C CA . VAL A 1 88 ? 27.625 0.065 -2.854 1 96.81 88 VAL A CA 1
ATOM 720 C C . VAL A 1 88 ? 29.031 -0.531 -2.908 1 96.81 88 VAL A C 1
ATOM 722 O O . VAL A 1 88 ? 30.016 0.189 -2.777 1 96.81 88 VAL A O 1
ATOM 725 N N . HIS A 1 89 ? 29.109 -1.813 -3.141 1 95.69 89 HIS A N 1
ATOM 726 C CA . HIS A 1 89 ? 30.406 -2.471 -3.258 1 95.69 89 HIS A CA 1
ATOM 727 C C . HIS A 1 89 ? 31.188 -1.921 -4.441 1 95.69 89 HIS A C 1
ATOM 729 O O . HIS A 1 89 ? 32.406 -1.793 -4.367 1 95.69 89 HIS A O 1
ATOM 735 N N . ALA A 1 90 ? 30.547 -1.642 -5.461 1 95.94 90 ALA A N 1
ATOM 736 C CA . ALA A 1 90 ? 31.203 -1.078 -6.641 1 95.94 90 ALA A CA 1
ATOM 737 C C . ALA A 1 90 ? 31.672 0.345 -6.375 1 95.94 90 ALA A C 1
ATOM 739 O O . ALA A 1 90 ? 32.688 0.771 -6.91 1 95.94 90 ALA A O 1
ATOM 740 N N . LEU A 1 91 ? 30.969 1.094 -5.609 1 95.94 91 LEU A N 1
ATOM 741 C CA . LEU A 1 91 ? 31.328 2.465 -5.27 1 95.94 91 LEU A CA 1
ATOM 742 C C . LEU A 1 91 ? 32.531 2.49 -4.332 1 95.94 91 LEU A C 1
ATOM 744 O O . LEU A 1 91 ? 33.469 3.271 -4.531 1 95.94 91 LEU A O 1
ATOM 748 N N . ASP A 1 92 ? 32.469 1.653 -3.309 1 95.19 92 ASP A N 1
ATOM 749 C CA . ASP A 1 92 ? 33.531 1.541 -2.314 1 95.19 92 ASP A CA 1
ATOM 750 C C . ASP A 1 92 ? 33.688 0.101 -1.829 1 95.19 92 ASP A C 1
ATOM 752 O O . ASP A 1 92 ? 33.031 -0.299 -0.853 1 95.19 92 ASP A O 1
ATOM 756 N N . PRO A 1 93 ? 34.594 -0.606 -2.41 1 93.88 93 PRO A N 1
ATOM 757 C CA . PRO A 1 93 ? 34.75 -2.033 -2.113 1 93.88 93 PRO A CA 1
ATOM 758 C C . PRO A 1 93 ? 35.125 -2.293 -0.664 1 93.88 93 PRO A C 1
ATOM 760 O O . PRO A 1 93 ? 34.969 -3.408 -0.164 1 93.88 93 PRO A O 1
ATOM 763 N N . LYS A 1 94 ? 35.625 -1.282 -0.011 1 94.69 94 LYS A N 1
ATOM 764 C CA . LYS A 1 94 ? 36.094 -1.472 1.362 1 94.69 94 LYS A CA 1
ATOM 765 C C . LYS A 1 94 ? 34.938 -1.265 2.355 1 94.69 94 LYS A C 1
ATOM 767 O O . LYS A 1 94 ? 35.062 -1.602 3.533 1 94.69 94 LYS A O 1
ATOM 772 N N . TYR A 1 95 ? 33.938 -0.739 1.884 1 95.88 95 TYR A N 1
ATOM 773 C CA . TYR A 1 95 ? 32.812 -0.424 2.77 1 95.88 95 TYR A CA 1
ATOM 774 C C . TYR A 1 95 ? 31.812 -1.562 2.797 1 95.88 95 TYR A C 1
ATOM 776 O O . TYR A 1 95 ? 31.375 -2.043 1.746 1 95.88 95 TYR A O 1
ATOM 784 N N . VAL A 1 96 ? 31.469 -1.976 3.951 1 94.94 96 VAL A N 1
ATOM 785 C CA . VAL A 1 96 ? 30.438 -2.984 4.141 1 94.94 96 VAL A CA 1
ATOM 786 C C . VAL A 1 96 ? 29.219 -2.357 4.82 1 94.94 96 VAL A C 1
ATOM 788 O O . VAL A 1 96 ? 29.344 -1.762 5.895 1 94.94 96 VAL A O 1
ATOM 791 N N . LEU A 1 97 ? 28.047 -2.512 4.184 1 95.94 97 LEU A N 1
ATOM 792 C CA . LEU A 1 97 ? 26.812 -1.971 4.73 1 95.94 97 LEU A CA 1
ATOM 793 C C . LEU A 1 97 ? 26.484 -2.607 6.078 1 95.94 97 LEU A C 1
ATOM 795 O O . LEU A 1 97 ? 26.688 -3.811 6.266 1 95.94 97 LEU A O 1
ATOM 799 N N . PRO A 1 98 ? 26.031 -1.809 6.969 1 94.44 98 PRO A N 1
ATOM 800 C CA . PRO A 1 98 ? 25.594 -2.396 8.234 1 94.44 98 PRO A CA 1
ATOM 801 C C . PRO A 1 98 ? 24.359 -3.285 8.086 1 94.44 98 PRO A C 1
ATOM 803 O O . PRO A 1 98 ? 23.5 -3.012 7.25 1 94.44 98 PRO A O 1
ATOM 806 N N . ASP A 1 99 ? 24.25 -4.27 8.914 1 92.88 99 ASP A N 1
ATOM 807 C CA . ASP A 1 99 ? 23.078 -5.133 8.898 1 92.88 99 ASP A CA 1
ATOM 808 C C . ASP A 1 99 ? 21.906 -4.488 9.641 1 92.88 99 ASP A C 1
ATOM 810 O O . ASP A 1 99 ? 22.062 -3.418 10.234 1 92.88 99 ASP A O 1
ATOM 814 N N . THR A 1 100 ? 20.812 -5.113 9.578 1 92.44 100 THR A N 1
ATOM 815 C CA . THR A 1 100 ? 19.578 -4.578 10.156 1 92.44 100 THR A CA 1
ATOM 816 C C . THR A 1 100 ? 19.719 -4.398 11.664 1 92.44 100 THR A C 1
ATOM 818 O O . THR A 1 100 ? 19.25 -3.408 12.227 1 92.44 100 THR A O 1
ATOM 821 N N . SER A 1 101 ? 20.344 -5.324 12.289 1 92.5 101 SER A N 1
ATOM 822 C CA . SER A 1 101 ? 20.516 -5.262 13.734 1 92.5 101 SER A CA 1
ATOM 823 C C . SER A 1 101 ? 21.359 -4.059 14.141 1 92.5 101 SER A C 1
ATOM 825 O O . SER A 1 101 ? 21.016 -3.338 15.078 1 92.5 101 SER A O 1
ATOM 827 N N . THR A 1 102 ? 22.469 -3.867 13.461 1 93.81 102 THR A N 1
ATOM 828 C CA . THR A 1 102 ? 23.328 -2.721 13.734 1 93.81 102 THR A CA 1
ATOM 829 C C . THR A 1 102 ? 22.578 -1.413 13.477 1 93.81 102 THR A C 1
ATOM 831 O O . THR A 1 102 ? 22.703 -0.459 14.242 1 93.81 102 THR A O 1
ATOM 834 N N . LEU A 1 103 ? 21.875 -1.365 12.453 1 94.12 103 LEU A N 1
ATOM 835 C CA . LEU A 1 103 ? 21.109 -0.177 12.086 1 94.12 103 LEU A CA 1
ATOM 836 C C . LEU A 1 103 ? 20.078 0.161 13.164 1 94.12 103 LEU A C 1
ATOM 838 O O . LEU A 1 103 ? 20 1.307 13.609 1 94.12 103 LEU A O 1
ATOM 842 N N . THR A 1 104 ? 19.281 -0.817 13.664 1 92 104 THR A N 1
ATOM 843 C CA . THR A 1 104 ? 18.125 -0.591 14.539 1 92 104 THR A CA 1
ATOM 844 C C . THR A 1 104 ? 18.578 -0.391 15.984 1 92 104 THR A C 1
ATOM 846 O O . THR A 1 104 ? 17.984 0.386 16.719 1 92 104 THR A O 1
ATOM 849 N N . ASN A 1 105 ? 19.641 -1.031 16.359 1 93 105 ASN A N 1
ATOM 850 C CA . ASN A 1 105 ? 20 -1.044 17.766 1 93 105 ASN A CA 1
ATOM 851 C C . ASN A 1 105 ? 21.094 -0.033 18.078 1 93 105 ASN A C 1
ATOM 853 O O . ASN A 1 105 ? 21.297 0.34 19.234 1 93 105 ASN A O 1
ATOM 857 N N . LYS A 1 106 ? 21.766 0.391 17.062 1 94.56 106 LYS A N 1
ATOM 858 C CA . LYS A 1 106 ? 22.891 1.286 17.344 1 94.56 106 LYS A CA 1
ATOM 859 C C . LYS A 1 106 ? 22.766 2.59 16.562 1 94.56 106 LYS A C 1
ATOM 861 O O . LYS A 1 106 ? 22.609 3.662 17.156 1 94.56 106 LYS A O 1
ATOM 866 N N . LEU A 1 107 ? 22.75 2.541 15.297 1 95.94 107 LEU A N 1
ATOM 867 C CA . LEU A 1 107 ? 22.875 3.719 14.445 1 95.94 107 LEU A CA 1
ATOM 868 C C . LEU A 1 107 ? 21.641 4.609 14.57 1 95.94 107 LEU A C 1
ATOM 870 O O . LEU A 1 107 ? 21.75 5.828 14.719 1 95.94 107 LEU A O 1
ATOM 874 N N . LEU A 1 108 ? 20.453 4.051 14.516 1 94.38 108 LEU A N 1
ATOM 875 C CA . LEU A 1 108 ? 19.219 4.828 14.578 1 94.38 108 LEU A CA 1
ATOM 876 C C . LEU A 1 108 ? 19.062 5.492 15.938 1 94.38 108 LEU A C 1
ATOM 878 O O . LEU A 1 108 ? 18.781 6.691 16.031 1 94.38 108 LEU A O 1
ATOM 882 N N . PRO A 1 109 ? 19.203 4.73 17.016 1 95.19 109 PRO A N 1
ATOM 883 C CA . PRO A 1 109 ? 19.125 5.375 18.328 1 95.19 109 PRO A CA 1
ATOM 884 C C . PRO A 1 109 ? 20.141 6.504 18.5 1 95.19 109 PRO A C 1
ATOM 886 O O . PRO A 1 109 ? 19.828 7.535 19.094 1 95.19 109 PRO A O 1
ATOM 889 N N . GLN A 1 110 ? 21.328 6.293 17.938 1 95.94 110 GLN A N 1
ATOM 890 C CA . GLN A 1 110 ? 22.359 7.332 18.016 1 95.94 110 GLN A CA 1
ATOM 891 C C . GLN A 1 110 ? 21.922 8.594 17.266 1 95.94 110 GLN A C 1
ATOM 893 O O . GLN A 1 110 ? 22.078 9.703 17.766 1 95.94 110 GLN A O 1
ATOM 898 N N . MET A 1 111 ? 21.438 8.391 16.141 1 95.56 111 MET A N 1
ATOM 899 C CA . MET A 1 111 ? 20.969 9.516 15.328 1 95.56 111 MET A CA 1
ATOM 900 C C . MET A 1 111 ? 19.781 10.203 15.992 1 95.56 111 MET A C 1
ATOM 902 O O . MET A 1 111 ? 19.688 11.43 15.977 1 95.56 111 MET A O 1
ATOM 906 N N . TYR A 1 112 ? 18.891 9.422 16.547 1 95.5 112 TYR A N 1
ATOM 907 C CA . TYR A 1 112 ? 17.766 9.953 17.312 1 95.5 112 TYR A CA 1
ATOM 908 C C . TYR A 1 112 ? 18.234 10.875 18.422 1 95.5 112 TYR A C 1
ATOM 910 O O . TYR A 1 112 ? 17.734 11.984 18.578 1 95.5 112 TYR A O 1
ATOM 918 N N . ASN A 1 113 ? 19.172 10.398 19.125 1 96.56 113 ASN A N 1
ATOM 919 C CA . ASN A 1 113 ? 19.688 11.172 20.266 1 96.56 113 ASN A CA 1
ATOM 920 C C . ASN A 1 113 ? 20.328 12.477 19.812 1 96.56 113 ASN A C 1
ATOM 922 O O . ASN A 1 113 ? 20.219 13.5 20.484 1 96.56 113 ASN A O 1
ATOM 926 N N . GLU A 1 114 ? 20.984 12.383 18.734 1 96 114 GLU A N 1
ATOM 927 C CA . GLU A 1 114 ? 21.609 13.586 18.188 1 96 114 GLU A CA 1
ATOM 928 C C . GLU A 1 114 ? 20.562 14.633 17.797 1 96 114 GLU A C 1
ATOM 930 O O . GLU A 1 114 ? 20.688 15.805 18.156 1 96 114 GLU A O 1
ATOM 935 N N . VAL A 1 115 ? 19.625 14.211 17.062 1 96.56 115 VAL A N 1
ATOM 936 C CA . VAL A 1 115 ? 18.578 15.109 16.609 1 96.56 115 VAL A CA 1
ATOM 937 C C . VAL A 1 115 ? 17.781 15.617 17.828 1 96.56 115 VAL A C 1
ATOM 939 O O . VAL A 1 115 ? 17.422 16.797 17.875 1 96.56 115 VAL A O 1
ATOM 942 N N . ARG A 1 116 ? 17.516 14.734 18.734 1 96.62 116 ARG A N 1
ATOM 943 C CA . ARG A 1 116 ? 16.781 15.086 19.953 1 96.62 116 ARG A CA 1
ATOM 944 C C . ARG A 1 116 ? 17.531 16.156 20.734 1 96.62 116 ARG A C 1
ATOM 946 O O . ARG A 1 116 ? 16.922 17.094 21.266 1 96.62 116 ARG A O 1
ATOM 953 N N . SER A 1 117 ? 18.812 16.047 20.844 1 96.81 117 SER A N 1
ATOM 954 C CA . SER A 1 117 ? 19.625 17.031 21.562 1 96.81 117 SER A CA 1
ATOM 955 C C . SER A 1 117 ? 19.5 18.406 20.922 1 96.81 117 SER A C 1
ATOM 957 O O . SER A 1 117 ? 19.406 19.422 21.625 1 96.81 117 SER A O 1
ATOM 959 N N . LYS A 1 118 ? 19.516 18.422 19.656 1 96.69 118 LYS A N 1
ATOM 960 C CA . LYS A 1 118 ? 19.344 19.688 18.938 1 96.69 118 LYS A CA 1
ATOM 961 C C . LYS A 1 118 ? 17.953 20.281 19.172 1 96.69 118 LYS A C 1
ATOM 963 O O . LYS A 1 118 ? 17.797 21.484 19.328 1 96.69 118 LYS A O 1
ATOM 968 N N . LEU A 1 119 ? 16.984 19.422 19.156 1 97.19 119 LEU A N 1
ATOM 969 C CA . LEU A 1 119 ? 15.617 19.844 19.438 1 97.19 119 LEU A CA 1
ATOM 970 C C . LEU A 1 119 ? 15.492 20.422 20.844 1 97.19 119 LEU A C 1
ATOM 972 O O . LEU A 1 119 ? 14.852 21.453 21.047 1 97.19 119 LEU A O 1
ATOM 976 N N . LEU A 1 120 ? 16.125 19.766 21.797 1 97 120 LEU A N 1
ATOM 977 C CA . LEU A 1 120 ? 16.094 20.234 23.188 1 97 120 LEU A CA 1
ATOM 978 C C . LEU A 1 120 ? 16.719 21.625 23.312 1 97 120 LEU A C 1
ATOM 980 O O . LEU A 1 120 ? 16.203 22.469 24.047 1 97 120 LEU A O 1
ATOM 984 N N . THR A 1 121 ? 17.719 21.828 22.578 1 96 121 THR A N 1
ATOM 985 C CA . THR A 1 121 ? 18.375 23.125 22.578 1 96 121 THR A CA 1
ATOM 986 C C . THR A 1 121 ? 17.438 24.188 22 1 96 121 THR A C 1
ATOM 988 O O . THR A 1 121 ? 17.344 25.297 22.547 1 96 121 THR A O 1
ATOM 991 N N . ALA A 1 122 ? 16.812 23.859 20.969 1 96 122 ALA A N 1
ATOM 992 C CA . ALA A 1 122 ? 15.883 24.781 20.328 1 96 122 ALA A CA 1
ATOM 993 C C . ALA A 1 122 ? 14.719 25.109 21.266 1 96 122 ALA A C 1
ATOM 995 O O . ALA A 1 122 ? 14.258 26.25 21.328 1 96 122 ALA A O 1
ATOM 996 N N . LEU A 1 123 ? 14.234 24.125 22 1 96.38 123 LEU A N 1
ATOM 997 C CA . LEU A 1 123 ? 13.102 24.281 22.906 1 96.38 123 LEU A CA 1
ATOM 998 C C . LEU A 1 123 ? 13.484 25.125 24.109 1 96.38 123 LEU A C 1
ATOM 1000 O O . LEU A 1 123 ? 12.648 25.844 24.672 1 96.38 123 LEU A O 1
ATOM 1004 N N . LYS A 1 124 ? 14.688 25.016 24.453 1 93.88 124 LYS A N 1
ATOM 1005 C CA . LYS A 1 124 ? 15.172 25.828 25.578 1 93.88 124 LYS A CA 1
ATOM 1006 C C . LYS A 1 124 ? 15.125 27.312 25.234 1 93.88 124 LYS A C 1
ATOM 1008 O O . LYS A 1 124 ? 14.82 28.141 26.109 1 93.88 124 LYS A O 1
ATOM 1013 N N . ASP A 1 125 ? 15.328 27.609 24.031 1 89.88 125 ASP A N 1
ATOM 1014 C CA . ASP A 1 125 ? 15.414 29 23.594 1 89.88 125 ASP A CA 1
ATOM 1015 C C . ASP A 1 125 ? 14.023 29.547 23.266 1 89.88 125 ASP A C 1
ATOM 1017 O O . ASP A 1 125 ? 13.859 30.766 23.109 1 89.88 125 ASP A O 1
ATOM 1021 N N . CYS A 1 126 ? 13.094 28.734 23.234 1 90.69 126 CYS A N 1
ATOM 1022 C CA . CYS A 1 126 ? 11.75 29.172 22.875 1 90.69 126 CYS A CA 1
ATOM 1023 C C . CYS A 1 126 ? 10.969 29.625 24.094 1 90.69 126 CYS A C 1
ATOM 1025 O O . CYS A 1 126 ? 11.039 29 25.156 1 90.69 126 CYS A O 1
ATOM 1027 N N . ASP A 1 127 ? 10.234 30.703 23.938 1 89.44 127 ASP A N 1
ATOM 1028 C CA . ASP A 1 127 ? 9.469 31.234 25.062 1 89.44 127 ASP A CA 1
ATOM 1029 C C . ASP A 1 127 ? 8.039 30.688 25.062 1 89.44 127 ASP A C 1
ATOM 1031 O O . ASP A 1 127 ? 7.457 30.453 26.125 1 89.44 127 ASP A O 1
ATOM 1035 N N . ASN A 1 128 ? 7.512 30.562 23.891 1 94.38 128 ASN A N 1
ATOM 1036 C CA . ASN A 1 128 ? 6.137 30.094 23.734 1 94.38 128 ASN A CA 1
ATOM 1037 C C . ASN A 1 128 ? 6.055 28.891 22.797 1 94.38 128 ASN A C 1
ATOM 1039 O O . ASN A 1 128 ? 6.641 28.906 21.719 1 94.38 128 ASN A O 1
ATOM 1043 N N . LEU A 1 129 ? 5.391 27.875 23.281 1 97.19 129 LEU A N 1
ATOM 1044 C CA . LEU A 1 129 ? 5.254 26.641 22.516 1 97.19 129 LEU A CA 1
ATOM 1045 C C . LEU A 1 129 ? 3.787 26.234 22.406 1 97.19 129 LEU A C 1
ATOM 1047 O O . LEU A 1 129 ? 3.049 26.266 23.391 1 97.19 129 LEU A O 1
ATOM 1051 N N . SER A 1 130 ? 3.346 26.031 21.234 1 97.44 130 SER A N 1
ATOM 1052 C CA . SER A 1 130 ? 2.061 25.375 21.016 1 97.44 130 SER A CA 1
ATOM 1053 C C . SER A 1 130 ? 2.244 23.953 20.516 1 97.44 130 SER A C 1
ATOM 1055 O O . SER A 1 130 ? 3.264 23.641 19.891 1 97.44 130 SER A O 1
ATOM 1057 N N . ILE A 1 131 ? 1.244 23.078 20.797 1 97.06 131 ILE A N 1
ATOM 1058 C CA . ILE A 1 131 ? 1.399 21.703 20.359 1 97.06 131 ILE A CA 1
ATOM 1059 C C . ILE A 1 131 ? 0.134 21.234 19.641 1 97.06 131 ILE A C 1
ATOM 1061 O O . ILE A 1 131 ? -0.957 21.75 19.906 1 97.06 131 ILE A O 1
ATOM 1065 N N . THR A 1 132 ? 0.333 20.391 18.703 1 95.94 132 THR A N 1
ATOM 1066 C CA . THR A 1 132 ? -0.764 19.656 18.094 1 95.94 132 THR A CA 1
ATOM 1067 C C . THR A 1 132 ? -0.673 18.172 18.438 1 95.94 132 THR A C 1
ATOM 1069 O O . THR A 1 132 ? 0.424 17.609 18.516 1 95.94 132 THR A O 1
ATOM 1072 N N . VAL A 1 133 ? -1.81 17.578 18.672 1 93.81 133 VAL A N 1
ATOM 1073 C CA . VAL A 1 133 ? -1.867 16.172 19.047 1 93.81 133 VAL A CA 1
ATOM 1074 C C . VAL A 1 133 ? -2.9 15.453 18.172 1 93.81 133 VAL A C 1
ATOM 1076 O O . VAL A 1 133 ? -3.982 15.984 17.922 1 93.81 133 VAL A O 1
ATOM 1079 N N . ASP A 1 134 ? -2.475 14.383 17.688 1 90.06 134 ASP A N 1
ATOM 1080 C CA . ASP A 1 134 ? -3.373 13.555 16.891 1 90.06 134 ASP A CA 1
ATOM 1081 C C . ASP A 1 134 ? -3.064 12.07 17.094 1 90.06 134 ASP A C 1
ATOM 1083 O O . ASP A 1 134 ? -1.955 11.711 17.484 1 90.06 134 ASP A O 1
ATOM 1087 N N . THR A 1 135 ? -4.094 11.297 16.891 1 86.69 135 THR A N 1
ATOM 1088 C CA . THR A 1 135 ? -3.93 9.852 17 1 86.69 135 THR A CA 1
ATOM 1089 C C . THR A 1 135 ? -4.082 9.18 15.641 1 86.69 135 THR A C 1
ATOM 1091 O O . THR A 1 135 ? -4.914 9.594 14.828 1 86.69 135 THR A O 1
ATOM 1094 N N . TRP A 1 136 ? -3.275 8.188 15.438 1 82.12 136 TRP A N 1
ATOM 1095 C CA . TRP A 1 136 ? -3.299 7.414 14.203 1 82.12 136 TRP A CA 1
ATOM 1096 C C . TRP A 1 136 ? -3.307 5.918 14.492 1 82.12 136 TRP A C 1
ATOM 1098 O O . TRP A 1 136 ? -2.592 5.449 15.383 1 82.12 136 TRP A O 1
ATOM 1108 N N . THR A 1 137 ? -4.098 5.242 13.781 1 81.12 137 THR A N 1
ATOM 1109 C CA . THR A 1 137 ? -4.109 3.787 13.891 1 81.12 137 THR A CA 1
ATOM 1110 C C . THR A 1 137 ? -3.295 3.156 12.766 1 81.12 137 THR A C 1
ATOM 1112 O O . THR A 1 137 ? -3.557 3.406 11.586 1 81.12 137 THR A O 1
ATOM 1115 N N . THR A 1 138 ? -2.393 2.377 13.047 1 79.25 138 THR A N 1
ATOM 1116 C CA . THR A 1 138 ? -1.524 1.732 12.07 1 79.25 138 THR A CA 1
ATOM 1117 C C . THR A 1 138 ? -2.234 0.554 11.406 1 79.25 138 THR A C 1
ATOM 1119 O O . THR A 1 138 ? -3.307 0.141 11.852 1 79.25 138 THR A O 1
ATOM 1122 N N . ILE A 1 139 ? -1.605 0.033 10.344 1 75.12 139 ILE A N 1
ATOM 1123 C CA . ILE A 1 139 ? -2.137 -1.124 9.633 1 75.12 139 ILE A CA 1
ATOM 1124 C C . ILE A 1 139 ? -2.143 -2.34 10.555 1 75.12 139 ILE A C 1
ATOM 1126 O O . ILE A 1 139 ? -2.957 -3.25 10.391 1 75.12 139 ILE A O 1
ATOM 1130 N N . ALA A 1 140 ? -1.283 -2.381 11.523 1 75.12 140 ALA A N 1
ATOM 1131 C CA . ALA A 1 140 ? -1.218 -3.461 12.5 1 75.12 140 ALA A CA 1
ATOM 1132 C C . ALA A 1 140 ? -2.195 -3.223 13.648 1 75.12 140 ALA A C 1
ATOM 1134 O O . ALA A 1 140 ? -2.152 -3.92 14.664 1 75.12 140 ALA A O 1
ATOM 1135 N N . ASN A 1 141 ? -3.023 -2.141 13.523 1 79.25 141 ASN A N 1
ATOM 1136 C CA . ASN A 1 141 ? -4.07 -1.812 14.484 1 79.25 141 ASN A CA 1
ATOM 1137 C C . ASN A 1 141 ? -3.486 -1.343 15.82 1 79.25 141 ASN A C 1
ATOM 1139 O O . ASN A 1 141 ? -3.924 -1.782 16.875 1 79.25 141 ASN A O 1
ATOM 1143 N N . GLU A 1 142 ? -2.531 -0.654 15.688 1 83.31 142 GLU A N 1
ATOM 1144 C CA . GLU A 1 142 ? -1.933 -0.003 16.844 1 83.31 142 GLU A CA 1
ATOM 1145 C C . GLU A 1 142 ? -2.209 1.498 16.844 1 83.31 142 GLU A C 1
ATOM 1147 O O . GLU A 1 142 ? -2.158 2.141 15.797 1 83.31 142 GLU A O 1
ATOM 1152 N N . ALA A 1 143 ? -2.568 1.966 18.031 1 86.06 143 ALA A N 1
ATOM 1153 C CA . ALA A 1 143 ? -2.834 3.398 18.141 1 86.06 143 ALA A CA 1
ATOM 1154 C C . ALA A 1 143 ? -1.555 4.168 18.453 1 86.06 143 ALA A C 1
ATOM 1156 O O . ALA A 1 143 ? -0.848 3.848 19.406 1 86.06 143 ALA A O 1
ATOM 1157 N N . ILE A 1 144 ? -1.28 5.137 17.641 1 87.81 144 ILE A N 1
ATOM 1158 C CA . ILE A 1 144 ? -0.104 5.977 17.844 1 87.81 144 ILE A CA 1
ATOM 1159 C C . ILE A 1 144 ? -0.538 7.414 18.109 1 87.81 144 ILE A C 1
ATOM 1161 O O . ILE A 1 144 ? -1.377 7.965 17.406 1 87.81 144 ILE A O 1
ATOM 1165 N N . LEU A 1 145 ? -0.046 7.957 19.188 1 91.31 145 LEU A N 1
ATOM 1166 C CA . LEU A 1 145 ? -0.271 9.359 19.516 1 91.31 145 LEU A CA 1
ATOM 1167 C C . LEU A 1 145 ? 0.929 10.211 19.125 1 91.31 145 LEU A C 1
ATOM 1169 O O . LEU A 1 145 ? 2.051 9.953 19.578 1 91.31 145 LEU A O 1
ATOM 1173 N N . ALA A 1 146 ? 0.708 11.195 18.25 1 92.88 146 ALA A N 1
ATOM 1174 C CA . ALA A 1 146 ? 1.774 12.094 17.812 1 92.88 146 ALA A CA 1
ATOM 1175 C C . ALA A 1 146 ? 1.627 13.477 18.438 1 92.88 146 ALA A C 1
ATOM 1177 O O . ALA A 1 146 ? 0.536 14.047 18.438 1 92.88 146 ALA A O 1
ATOM 1178 N N . VAL A 1 147 ? 2.67 13.922 19.016 1 95.25 147 VAL A N 1
ATOM 1179 C CA . VAL A 1 147 ? 2.74 15.266 19.578 1 95.25 147 VAL A CA 1
ATOM 1180 C C . VAL A 1 147 ? 3.725 16.109 18.781 1 95.25 147 VAL A C 1
ATOM 1182 O O . VAL A 1 147 ? 4.906 15.766 18.672 1 95.25 147 VAL A O 1
ATOM 1185 N N . THR A 1 148 ? 3.248 17.188 18.188 1 95.44 148 THR A N 1
ATOM 1186 C CA . THR A 1 148 ? 4.066 18.078 17.375 1 95.44 148 THR A CA 1
ATOM 1187 C C . THR A 1 148 ? 4.152 19.469 18 1 95.44 148 THR A C 1
ATOM 1189 O O . THR A 1 148 ? 3.146 20.016 18.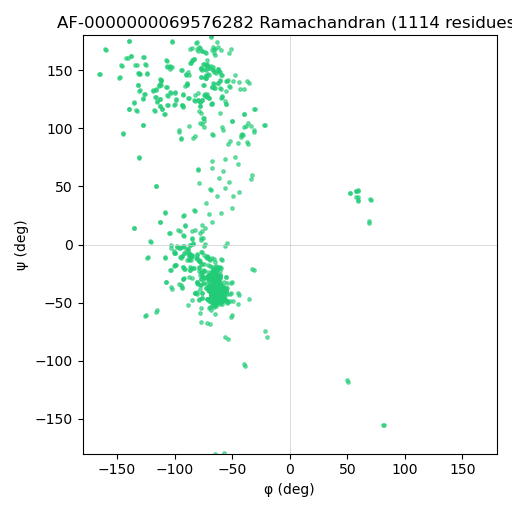469 1 95.44 148 THR A O 1
ATOM 1192 N N . GLY A 1 149 ? 5.324 19.953 18.047 1 96.12 149 GLY A N 1
ATOM 1193 C CA . GLY A 1 149 ? 5.512 21.297 18.562 1 96.12 149 GLY A CA 1
ATOM 1194 C C . GLY A 1 149 ? 5.508 22.359 17.469 1 96.12 149 GLY A C 1
ATOM 1195 O O . GLY A 1 149 ? 5.902 22.094 16.344 1 96.12 149 GLY A O 1
ATOM 1196 N N . HIS A 1 150 ? 5.059 23.578 17.844 1 96.06 150 HIS A N 1
ATOM 1197 C CA . HIS A 1 150 ? 5.035 24.734 16.938 1 96.06 150 HIS A CA 1
ATOM 1198 C C . HIS A 1 150 ? 5.605 25.969 17.625 1 96.06 150 HIS A C 1
ATOM 1200 O O . HIS A 1 150 ? 5.051 26.453 18.609 1 96.06 150 HIS A O 1
ATOM 1206 N N . PHE A 1 151 ? 6.695 26.484 17.141 1 95.69 151 PHE A N 1
ATOM 1207 C CA . PHE A 1 151 ? 7.309 27.656 17.734 1 95.69 151 PHE A CA 1
ATOM 1208 C C . PHE A 1 151 ? 8.25 28.344 16.75 1 95.69 151 PHE A C 1
ATOM 1210 O O . PHE A 1 151 ? 8.508 27.828 15.664 1 95.69 151 PHE A O 1
ATOM 1217 N N . MET A 1 152 ? 8.641 29.516 17.141 1 93.06 152 MET A N 1
ATOM 1218 C CA . MET A 1 152 ? 9.594 30.281 16.328 1 93.06 152 MET A CA 1
ATOM 1219 C C . MET A 1 152 ? 11.023 29.844 16.625 1 93.06 152 MET A C 1
ATOM 1221 O O . MET A 1 152 ? 11.422 29.734 17.781 1 93.06 152 MET A O 1
ATOM 1225 N N . TYR A 1 153 ? 11.703 29.453 15.578 1 92.5 153 TYR A N 1
ATOM 1226 C CA . TYR A 1 153 ? 13.117 29.094 15.672 1 92.5 153 TYR A CA 1
ATOM 1227 C C . TYR A 1 153 ? 13.906 29.703 14.523 1 92.5 153 TYR A C 1
ATOM 1229 O O . TYR A 1 153 ? 13.594 29.484 13.352 1 92.5 153 TYR A O 1
ATOM 1237 N N . CYS A 1 154 ? 14.93 30.516 14.828 1 88.69 154 CYS A N 1
ATOM 1238 C CA . CYS A 1 154 ? 15.75 31.188 13.836 1 88.69 154 CYS A CA 1
ATOM 1239 C C . CYS A 1 154 ? 14.891 31.953 12.844 1 88.69 154 CYS A C 1
ATOM 1241 O O . CYS A 1 154 ? 15.031 31.797 11.633 1 88.69 154 CYS A O 1
ATOM 1243 N N . ASN A 1 155 ? 13.891 32.656 13.383 1 86.12 155 ASN A N 1
ATOM 1244 C CA . ASN A 1 155 ? 13.023 33.562 12.641 1 86.12 155 ASN A CA 1
ATOM 1245 C C . ASN A 1 155 ? 12.109 32.812 11.688 1 86.12 155 ASN A C 1
ATOM 1247 O O . ASN A 1 155 ? 11.641 33.375 10.695 1 86.12 155 ASN A O 1
ATOM 1251 N N . LYS A 1 156 ? 11.953 31.578 11.961 1 91.12 156 LYS A N 1
ATOM 1252 C CA . LYS A 1 156 ? 11.031 30.766 11.156 1 91.12 156 LYS A CA 1
ATOM 1253 C C . LYS A 1 156 ? 10.086 29.969 12.047 1 91.12 156 LYS A C 1
ATOM 1255 O O . LYS A 1 156 ? 10.445 29.578 13.156 1 91.12 156 LYS A O 1
ATOM 1260 N N . LEU A 1 157 ? 8.914 29.812 11.508 1 93.44 157 LEU A N 1
ATOM 1261 C CA . LEU A 1 157 ? 7.973 28.922 12.164 1 93.44 157 LEU A CA 1
ATOM 1262 C C . LEU A 1 157 ? 8.305 27.469 11.867 1 93.44 157 LEU A C 1
ATOM 1264 O O . LEU A 1 157 ? 8.406 27.078 10.695 1 93.44 157 LEU A O 1
ATOM 1268 N N . ILE A 1 158 ? 8.531 26.672 12.883 1 93.69 158 ILE A N 1
ATOM 1269 C CA . ILE A 1 158 ? 8.852 25.266 12.648 1 93.69 158 ILE A CA 1
ATOM 1270 C C . ILE A 1 158 ? 7.883 24.375 13.43 1 93.69 158 ILE A C 1
ATOM 1272 O O . ILE A 1 158 ? 7.281 24.812 14.414 1 93.69 158 ILE A O 1
ATOM 1276 N N . SER A 1 159 ? 7.723 23.219 12.961 1 94.38 159 SER A N 1
ATOM 1277 C CA . SER A 1 159 ? 6.812 22.25 13.562 1 94.38 159 SER A CA 1
ATOM 1278 C C . SER A 1 159 ? 7.488 20.891 13.75 1 94.38 159 SER A C 1
ATOM 1280 O O . SER A 1 159 ? 7.129 19.906 13.094 1 94.38 159 SER A O 1
ATOM 1282 N N . PRO A 1 160 ? 8.344 20.781 14.727 1 94.94 160 PRO A N 1
ATOM 1283 C CA . PRO A 1 160 ? 9.031 19.5 14.961 1 94.94 160 PRO A CA 1
ATOM 1284 C C . PRO A 1 160 ? 8.148 18.469 15.648 1 94.94 160 PRO A C 1
ATOM 1286 O O . PRO A 1 160 ? 7.258 18.828 16.422 1 94.94 160 PRO A O 1
ATOM 1289 N N . LEU A 1 161 ? 8.453 17.203 15.336 1 95.06 161 LEU A N 1
ATOM 1290 C CA . LEU A 1 161 ? 7.82 16.109 16.062 1 95.06 161 LEU A CA 1
ATOM 1291 C C . LEU A 1 161 ? 8.469 15.906 17.422 1 95.06 161 LEU A C 1
ATOM 1293 O O . LEU A 1 161 ? 9.68 15.695 17.516 1 95.06 161 LEU A O 1
ATOM 1297 N N . LEU A 1 162 ? 7.645 16.062 18.438 1 96.5 162 LEU A N 1
ATOM 1298 C CA . LEU A 1 162 ? 8.164 15.844 19.781 1 96.5 162 LEU A CA 1
ATOM 1299 C C . LEU A 1 162 ? 8.18 14.359 20.141 1 96.5 162 LEU A C 1
ATOM 1301 O O . LEU A 1 162 ? 9.125 13.875 20.75 1 96.5 162 LEU A O 1
ATOM 1305 N N . ALA A 1 163 ? 7.07 13.695 19.75 1 94.25 163 ALA A N 1
ATOM 1306 C CA . ALA A 1 163 ? 6.988 12.266 20.016 1 94.25 163 ALA A CA 1
ATOM 1307 C C . ALA A 1 163 ? 5.875 11.609 19.203 1 94.25 163 ALA A C 1
ATOM 1309 O O . ALA A 1 163 ? 4.879 12.266 18.875 1 94.25 163 ALA A O 1
ATOM 1310 N N . ALA A 1 164 ? 6.059 10.469 18.828 1 92 164 ALA A N 1
ATOM 1311 C CA . ALA A 1 164 ? 5.055 9.555 18.297 1 92 164 ALA A CA 1
ATOM 1312 C C . ALA A 1 164 ? 5.07 8.219 19.031 1 92 164 ALA A C 1
ATOM 1314 O O . ALA A 1 164 ? 5.895 7.355 18.75 1 92 164 ALA A O 1
ATOM 1315 N N . LEU A 1 165 ? 4.113 8.055 19.891 1 90.69 165 LEU A N 1
ATOM 1316 C CA . LEU A 1 165 ? 4.191 6.934 20.812 1 90.69 165 LEU A CA 1
ATOM 1317 C C . LEU A 1 165 ? 2.951 6.055 20.719 1 90.69 165 LEU A C 1
ATOM 1319 O O . LEU A 1 165 ? 1.853 6.555 20.453 1 90.69 165 LEU A O 1
ATOM 1323 N N . LYS A 1 166 ? 3.221 4.82 20.922 1 87.75 166 LYS A N 1
ATOM 1324 C CA . LYS A 1 166 ? 2.119 3.863 20.984 1 87.75 166 LYS A CA 1
ATOM 1325 C C . LYS A 1 166 ? 1.317 4.027 22.281 1 87.75 166 LYS A C 1
ATOM 1327 O O . LYS A 1 166 ? 1.892 4.207 23.359 1 87.75 166 LYS A O 1
ATOM 1332 N N . VAL A 1 167 ? 0.035 4.129 22.078 1 86.62 167 VAL A N 1
ATOM 1333 C CA . VAL A 1 167 ? -0.866 4.18 23.219 1 86.62 167 VAL A CA 1
ATOM 1334 C C . VAL A 1 167 ? -1.649 2.875 23.328 1 86.62 167 VAL A C 1
ATOM 1336 O O . VAL A 1 167 ? -2.455 2.555 22.438 1 86.62 167 VAL A O 1
ATOM 1339 N N . GLU A 1 168 ? -1.401 2.152 24.312 1 83.5 168 GLU A N 1
ATOM 1340 C CA . GLU A 1 168 ? -2.053 0.855 24.484 1 83.5 168 GLU A CA 1
ATOM 1341 C C . GLU A 1 168 ? -3.35 0.985 25.266 1 83.5 168 GLU A C 1
ATOM 1343 O O . GLU A 1 168 ? -3.451 1.82 26.172 1 83.5 168 GLU A O 1
ATOM 1348 N N . GLY A 1 169 ? -4.281 0.213 24.969 1 79.56 169 GLY A N 1
ATOM 1349 C CA . GLY A 1 169 ? -5.539 0.177 25.703 1 79.56 169 GLY A CA 1
ATOM 1350 C C . GLY A 1 169 ? -6.504 1.269 25.281 1 79.56 169 GLY A C 1
ATOM 1351 O O . GLY A 1 169 ? -6.52 1.676 24.109 1 79.56 169 GLY A O 1
ATOM 1352 N N . SER A 1 170 ? -7.398 1.585 26.25 1 79.38 170 SER A N 1
ATOM 1353 C CA . SER A 1 170 ? -8.414 2.594 25.953 1 79.38 170 SER A CA 1
ATOM 1354 C C . SER A 1 170 ? -7.801 3.986 25.875 1 79.38 170 SER A C 1
ATOM 1356 O O . SER A 1 170 ? -6.957 4.348 26.703 1 79.38 170 SER A O 1
ATOM 1358 N N . GLN A 1 171 ? -8.078 4.582 24.859 1 81 171 GLN A N 1
ATOM 1359 C CA . GLN A 1 171 ? -7.598 5.941 24.641 1 81 171 GLN A CA 1
ATOM 1360 C C . GLN A 1 171 ? -8.461 6.957 25.391 1 81 171 GLN A C 1
ATOM 1362 O O . GLN A 1 171 ? -9.023 7.863 24.781 1 81 171 GLN A O 1
ATOM 1367 N N . ASN A 1 172 ? -8.406 6.836 26.703 1 87.31 172 ASN A N 1
ATOM 1368 C CA . ASN A 1 172 ? -9.18 7.793 27.484 1 87.31 172 ASN A CA 1
ATOM 1369 C C . ASN A 1 172 ? -8.391 9.07 27.75 1 87.31 172 ASN A C 1
ATOM 1371 O O . ASN A 1 17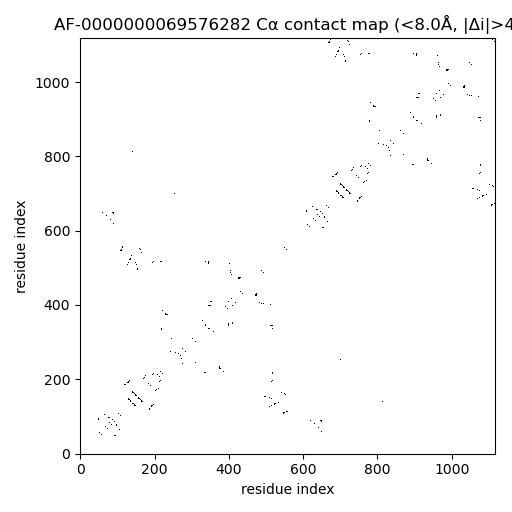2 ? -7.184 9.117 27.516 1 87.31 172 ASN A O 1
ATOM 1375 N N . ALA A 1 173 ? -9.117 10.07 28.234 1 93.25 173 ALA A N 1
ATOM 1376 C CA . ALA A 1 173 ? -8.547 11.406 28.422 1 93.25 173 ALA A CA 1
ATOM 1377 C C . ALA A 1 173 ? -7.367 11.359 29.391 1 93.25 173 ALA A C 1
ATOM 1379 O O . ALA A 1 173 ? -6.359 12.031 29.172 1 93.25 173 ALA A O 1
ATOM 1380 N N . GLY A 1 174 ? -7.516 10.547 30.406 1 93.44 174 GLY A N 1
ATOM 1381 C CA . GLY A 1 174 ? -6.449 10.438 31.391 1 93.44 174 GLY A CA 1
ATOM 1382 C C . GLY A 1 174 ? -5.156 9.891 30.797 1 93.44 174 GLY A C 1
ATOM 1383 O O . GLY A 1 174 ? -4.082 10.438 31.062 1 93.44 174 GLY A O 1
ATOM 1384 N N . LYS A 1 175 ? -5.25 8.883 30.078 1 92.38 175 LYS A N 1
ATOM 1385 C CA . LYS A 1 175 ? -4.078 8.266 29.469 1 92.38 175 LYS A CA 1
ATOM 1386 C C . LYS A 1 175 ? -3.42 9.195 28.469 1 92.38 175 LYS A C 1
ATOM 1388 O O . LYS A 1 175 ? -2.195 9.32 28.438 1 92.38 175 LYS A O 1
ATOM 1393 N N . ILE A 1 176 ? -4.23 9.797 27.656 1 94.19 176 ILE A N 1
ATOM 1394 C CA . ILE A 1 176 ? -3.727 10.742 26.672 1 94.19 176 ILE A CA 1
ATOM 1395 C C . ILE A 1 176 ? -2.988 11.883 27.375 1 94.19 176 ILE A C 1
ATOM 1397 O O . ILE A 1 176 ? -1.876 12.242 26.984 1 94.19 176 ILE A O 1
ATOM 1401 N N . ALA A 1 177 ? -3.615 12.422 28.422 1 96.62 177 ALA A N 1
ATOM 1402 C CA . ALA A 1 177 ? -3.008 13.508 29.188 1 96.62 177 ALA A CA 1
ATOM 1403 C C . ALA A 1 177 ? -1.668 13.078 29.781 1 96.62 177 ALA A C 1
ATOM 1405 O O . ALA A 1 177 ? -0.708 13.852 29.781 1 96.62 177 ALA A O 1
ATOM 1406 N N . THR A 1 178 ? -1.643 11.859 30.219 1 95.62 178 THR A N 1
ATOM 1407 C CA . THR A 1 178 ? -0.42 11.344 30.828 1 95.62 178 THR A CA 1
ATOM 1408 C C . THR A 1 178 ? 0.702 11.266 29.797 1 95.62 178 THR A C 1
ATOM 1410 O O . THR A 1 178 ? 1.833 11.672 30.062 1 95.62 178 THR A O 1
ATOM 1413 N N . VAL A 1 179 ? 0.369 10.766 28.656 1 94.69 179 VAL A N 1
ATOM 1414 C CA . VAL A 1 179 ? 1.364 10.617 27.594 1 94.69 179 VAL A CA 1
ATOM 1415 C C . VAL A 1 179 ? 1.879 11.992 27.172 1 94.69 179 VAL A C 1
ATOM 1417 O O . VAL A 1 179 ? 3.086 12.188 27 1 94.69 179 VAL A O 1
ATOM 1420 N N . ILE A 1 180 ? 0.991 12.961 27.016 1 96.69 180 ILE A N 1
ATOM 1421 C CA . ILE A 1 180 ? 1.375 14.312 26.625 1 96.69 180 ILE A CA 1
ATOM 1422 C C . ILE A 1 180 ? 2.252 14.938 27.703 1 96.69 180 ILE A C 1
ATOM 1424 O O . ILE A 1 180 ? 3.303 15.508 27.406 1 96.69 180 ILE A O 1
ATOM 1428 N N . HIS A 1 181 ? 1.821 14.773 28.938 1 97.31 181 HIS A N 1
ATOM 1429 C CA . HIS A 1 181 ? 2.553 15.336 30.062 1 97.31 181 HIS A CA 1
ATOM 1430 C C . HIS A 1 181 ? 3.969 14.773 30.141 1 97.31 181 HIS A C 1
ATOM 1432 O O . HIS A 1 181 ? 4.934 15.531 30.281 1 97.31 181 HIS A O 1
ATOM 1438 N N . GLU A 1 182 ? 4.051 13.484 30 1 96.69 182 GLU A N 1
ATOM 1439 C CA . GLU A 1 182 ? 5.355 12.828 30.062 1 96.69 182 GLU A CA 1
ATOM 1440 C C . GLU A 1 182 ? 6.254 13.273 28.922 1 96.69 182 GLU A C 1
ATOM 1442 O O . GLU A 1 182 ? 7.461 13.438 29.094 1 96.69 182 GLU A O 1
ATOM 1447 N N . THR A 1 183 ? 5.664 13.414 27.797 1 96.25 183 THR A N 1
ATOM 1448 C CA . THR A 1 183 ? 6.41 13.867 26.625 1 96.25 183 THR A CA 1
ATOM 1449 C C . THR A 1 183 ? 6.957 15.273 26.844 1 96.25 183 THR A C 1
ATOM 1451 O O . THR A 1 183 ? 8.141 15.531 26.609 1 96.25 183 THR A O 1
ATOM 1454 N N . LEU A 1 184 ? 6.176 16.172 27.312 1 97.5 184 LEU A N 1
ATOM 1455 C CA . LEU A 1 184 ? 6.555 17.562 27.516 1 97.5 184 LEU A CA 1
ATOM 1456 C C . LEU A 1 184 ? 7.551 17.703 28.656 1 97.5 184 LEU A C 1
ATOM 1458 O O . LEU A 1 184 ? 8.484 18.5 28.594 1 97.5 184 LEU A O 1
ATOM 1462 N N . GLU A 1 185 ? 7.352 16.891 29.688 1 96.75 185 GLU A N 1
ATOM 1463 C CA . GLU A 1 185 ? 8.289 16.906 30.812 1 96.75 185 GLU A CA 1
ATOM 1464 C C . GLU A 1 185 ? 9.656 16.359 30.391 1 96.75 185 GLU A C 1
ATOM 1466 O O . GLU A 1 185 ? 10.688 16.906 30.781 1 96.75 185 GLU A O 1
ATOM 1471 N N . GLY A 1 186 ? 9.562 15.328 29.656 1 95.19 186 GLY A N 1
ATOM 1472 C CA . GLY A 1 186 ? 10.797 14.742 29.156 1 95.19 186 GLY A CA 1
ATOM 1473 C C . GLY A 1 186 ? 11.602 15.688 28.281 1 95.19 186 GLY A C 1
ATOM 1474 O O . GLY A 1 186 ? 12.828 15.602 28.234 1 95.19 186 GLY A O 1
ATOM 1475 N N . MET A 1 187 ? 10.93 16.594 27.641 1 95.44 187 MET A N 1
ATOM 1476 C CA . MET A 1 187 ? 11.578 17.562 26.766 1 95.44 187 MET A CA 1
ATOM 1477 C C . MET A 1 187 ? 11.797 18.875 27.5 1 95.44 187 MET A C 1
ATOM 1479 O O . MET A 1 187 ? 12.25 19.859 26.891 1 95.44 187 MET A O 1
ATOM 1483 N N . ASP A 1 188 ? 11.383 18.969 28.688 1 94.19 188 ASP A N 1
ATOM 1484 C CA . ASP A 1 188 ? 11.539 20.141 29.547 1 94.19 188 ASP A CA 1
ATOM 1485 C C . ASP A 1 188 ? 10.883 21.375 28.938 1 94.19 188 ASP A C 1
ATOM 1487 O O . ASP A 1 188 ? 11.5 22.438 28.875 1 94.19 188 ASP A O 1
ATOM 1491 N N . CYS A 1 189 ? 9.656 21.156 28.469 1 95.5 189 CYS A N 1
ATOM 1492 C CA . CYS A 1 189 ? 9.008 22.281 27.828 1 95.5 189 CYS A CA 1
ATOM 1493 C C . CYS A 1 189 ? 7.559 22.422 28.281 1 95.5 189 CYS A C 1
ATOM 1495 O O . CYS A 1 189 ? 6.781 23.172 27.688 1 95.5 189 CYS A O 1
ATOM 1497 N N . ARG A 1 190 ? 7.172 21.766 29.312 1 95.69 190 ARG A N 1
ATOM 1498 C CA . ARG A 1 190 ? 5.793 21.719 29.781 1 95.69 190 ARG A CA 1
ATOM 1499 C C . ARG A 1 190 ? 5.309 23.125 30.156 1 95.69 190 ARG A C 1
ATOM 1501 O O . ARG A 1 190 ? 4.176 23.5 29.844 1 95.69 190 ARG A O 1
ATOM 1508 N N . LYS A 1 191 ? 6.105 23.891 30.734 1 94 191 LYS A N 1
ATOM 1509 C CA . LYS A 1 191 ? 5.73 25.203 31.25 1 94 191 LYS A CA 1
ATOM 1510 C C . LYS A 1 191 ? 5.598 26.219 30.125 1 94 191 LYS A C 1
ATOM 1512 O O . LYS A 1 191 ? 4.977 27.266 30.297 1 94 191 LYS A O 1
ATOM 1517 N N . LYS A 1 192 ? 6.145 25.875 29.016 1 95.75 192 LYS A N 1
ATOM 1518 C CA . LYS A 1 192 ? 6.184 26.828 27.891 1 95.75 192 LYS A CA 1
ATOM 1519 C C . LYS A 1 192 ? 4.969 26.656 26.984 1 95.75 192 LYS A C 1
ATOM 1521 O O . LYS A 1 192 ? 4.746 27.469 26.094 1 95.75 192 LYS A O 1
ATOM 1526 N N . VAL A 1 193 ? 4.176 25.625 27.234 1 97.31 193 VAL A N 1
ATOM 1527 C CA . VAL A 1 193 ? 3.062 25.312 26.344 1 97.31 193 VAL A CA 1
ATOM 1528 C C . VAL A 1 193 ? 1.913 26.281 26.578 1 97.31 193 VAL A C 1
ATOM 1530 O O . VAL A 1 193 ? 1.422 26.406 27.703 1 97.31 193 VAL A O 1
ATOM 1533 N N . VAL A 1 194 ? 1.516 26.922 25.469 1 95.62 194 VAL A N 1
ATOM 1534 C CA . VAL A 1 194 ? 0.492 27.969 25.594 1 95.62 194 VAL A CA 1
ATOM 1535 C C . VAL A 1 194 ? -0.853 27.422 25.125 1 95.62 194 VAL A C 1
ATOM 1537 O O . VAL A 1 194 ? -1.905 27.828 25.609 1 95.62 194 VAL A O 1
ATOM 1540 N N . THR A 1 195 ? -0.788 26.609 24.109 1 97.44 195 THR A N 1
ATOM 1541 C CA . THR A 1 195 ? -2.027 26.125 23.5 1 97.44 195 THR A CA 1
ATOM 1542 C C . THR A 1 195 ? -1.854 24.719 22.938 1 97.44 195 THR A C 1
ATOM 1544 O O . THR A 1 195 ? -0.771 24.359 22.484 1 97.44 195 THR A O 1
ATOM 1547 N N . ILE A 1 196 ? -2.885 23.906 23.062 1 97.25 196 ILE A N 1
ATOM 1548 C CA . ILE A 1 196 ? -2.938 22.578 22.453 1 97.25 196 ILE A CA 1
ATOM 1549 C C . ILE A 1 196 ? -4.047 22.531 21.406 1 97.25 196 ILE A C 1
ATOM 1551 O O . ILE A 1 196 ? -5.191 22.906 21.688 1 97.25 196 ILE A O 1
ATOM 1555 N N . VAL A 1 197 ? -3.654 22.203 20.219 1 96.75 197 VAL A N 1
ATOM 1556 C CA . VAL A 1 197 ? -4.613 22.109 19.125 1 96.75 197 VAL A CA 1
ATOM 1557 C C . VAL A 1 197 ? -4.879 20.641 18.797 1 96.75 197 VAL A C 1
ATOM 1559 O O . VAL A 1 197 ? -3.953 19.891 18.484 1 96.75 197 VAL A O 1
ATOM 1562 N N . THR A 1 198 ? -6.102 20.141 18.891 1 94.5 198 THR A N 1
ATOM 1563 C CA . THR A 1 198 ? -6.496 18.766 18.578 1 94.5 198 THR A CA 1
ATOM 1564 C C . THR A 1 198 ? -7.84 18.75 17.859 1 94.5 198 THR A C 1
ATOM 1566 O O . THR A 1 198 ? -8.445 19.797 17.641 1 94.5 198 THR A O 1
ATOM 1569 N N . ASP A 1 199 ? -8.148 17.578 17.5 1 88.44 199 ASP A N 1
ATOM 1570 C CA . ASP A 1 199 ? -9.5 17.453 16.953 1 88.44 199 ASP A CA 1
ATOM 1571 C C . ASP A 1 199 ? -10.555 17.672 18.031 1 88.44 199 ASP A C 1
ATOM 1573 O O . ASP A 1 199 ? -10.219 18.031 19.156 1 88.44 199 ASP A O 1
ATOM 1577 N N . ASN A 1 200 ? -11.836 17.594 17.672 1 85.56 200 ASN A N 1
ATOM 1578 C CA . ASN A 1 200 ? -12.922 17.953 18.578 1 85.56 200 ASN A CA 1
ATOM 1579 C C . ASN A 1 200 ? -13.43 16.734 19.359 1 85.56 200 ASN A C 1
ATOM 1581 O O . ASN A 1 200 ? -14.555 16.75 19.859 1 85.56 200 ASN A O 1
ATOM 1585 N N . LEU A 1 201 ? -12.57 15.75 19.5 1 88.19 201 LEU A N 1
ATOM 1586 C CA . LEU A 1 201 ? -12.992 14.586 20.281 1 88.19 201 LEU A CA 1
ATOM 1587 C C . LEU A 1 201 ? -13.039 14.906 21.766 1 88.19 201 LEU A C 1
ATOM 1589 O O . LEU A 1 201 ? -12.156 15.609 22.281 1 88.19 201 LEU A O 1
ATOM 1593 N N . GLN A 1 202 ? -13.977 14.359 22.406 1 90.94 202 GLN A N 1
ATOM 1594 C CA . GLN A 1 202 ? -14.18 14.641 23.828 1 90.94 202 GLN A CA 1
ATOM 1595 C C . GLN A 1 202 ? -12.969 14.203 24.641 1 90.94 202 GLN A C 1
ATOM 1597 O O . GLN A 1 202 ? -12.578 14.891 25.594 1 90.94 202 GLN A O 1
ATOM 1602 N N . SER A 1 203 ? -12.398 13.094 24.266 1 90.81 203 SER A N 1
ATOM 1603 C CA . SER A 1 203 ? -11.227 12.602 24.984 1 90.81 203 SER A CA 1
ATOM 1604 C C . SER A 1 203 ? -10.07 13.594 24.891 1 90.81 203 SER A C 1
ATOM 1606 O O . SER A 1 203 ? -9.352 13.805 25.875 1 90.81 203 SER A O 1
ATOM 1608 N N . MET A 1 204 ? -9.938 14.281 23.812 1 92.62 204 MET A N 1
ATOM 1609 C CA . MET A 1 204 ? -8.867 15.25 23.609 1 92.62 204 MET A CA 1
ATOM 1610 C C . MET A 1 204 ? -9.133 16.531 24.375 1 92.62 204 MET A C 1
ATOM 1612 O O . MET A 1 204 ? -8.227 17.109 24.984 1 92.62 204 MET A O 1
ATOM 1616 N N . ILE A 1 205 ? -10.359 16.953 24.344 1 93.56 205 ILE A N 1
ATOM 1617 C CA . ILE A 1 205 ? -10.766 18.156 25.062 1 93.56 205 ILE A CA 1
ATOM 1618 C C . ILE A 1 205 ? -10.531 17.953 26.562 1 93.56 205 ILE A C 1
ATOM 1620 O O . ILE A 1 205 ? -9.945 18.812 27.234 1 93.56 205 ILE A O 1
ATOM 1624 N N . ASN A 1 206 ? -10.953 16.766 27.016 1 96.19 206 ASN A N 1
ATOM 1625 C CA . ASN A 1 206 ? -10.781 16.438 28.422 1 96.19 206 ASN A CA 1
ATOM 1626 C C . ASN A 1 206 ? -9.305 16.328 28.797 1 96.19 206 ASN A C 1
ATOM 1628 O O . ASN A 1 206 ? -8.914 16.672 29.922 1 96.19 206 ASN A O 1
ATOM 1632 N N . ALA A 1 207 ? -8.555 15.812 27.891 1 96.44 207 ALA A N 1
ATOM 1633 C CA . ALA A 1 207 ? -7.125 15.703 28.141 1 96.44 207 ALA A CA 1
ATOM 1634 C C . ALA A 1 207 ? -6.488 17.078 28.328 1 96.44 207 ALA A C 1
ATOM 1636 O O . ALA A 1 207 ? -5.652 17.266 29.203 1 96.44 207 ALA A O 1
ATOM 1637 N N . ALA A 1 208 ? -6.84 18.016 27.531 1 96.69 208 ALA A N 1
ATOM 1638 C CA . ALA A 1 208 ? -6.34 19.375 27.656 1 96.69 208 ALA A CA 1
ATOM 1639 C C . ALA A 1 208 ? -6.738 20 29 1 96.69 208 ALA A C 1
ATOM 1641 O O . ALA A 1 208 ? -5.957 20.719 29.609 1 96.69 208 ALA A O 1
ATOM 1642 N N . GLU A 1 209 ? -7.922 19.672 29.406 1 96.69 209 GLU A N 1
ATOM 1643 C CA . GLU A 1 209 ? -8.406 20.172 30.688 1 96.69 209 GLU A CA 1
ATOM 1644 C C . GLU A 1 209 ? -7.598 19.594 31.844 1 96.69 209 GLU A C 1
ATOM 1646 O O . GLU A 1 209 ? -7.258 20.312 32.781 1 96.69 209 GLU A O 1
ATOM 1651 N N . ILE A 1 210 ? -7.379 18.344 31.734 1 97.12 210 ILE A N 1
ATOM 1652 C CA . ILE A 1 210 ? -6.578 17.688 32.75 1 97.12 210 ILE A CA 1
ATOM 1653 C C . ILE A 1 210 ? -5.191 18.312 32.812 1 97.12 210 ILE A C 1
ATOM 1655 O O . ILE A 1 210 ? -4.648 18.531 33.906 1 97.12 210 ILE A O 1
ATOM 1659 N N . LEU A 1 211 ? -4.648 18.656 31.688 1 97.31 211 LEU A N 1
ATOM 1660 C CA . LEU A 1 211 ? -3.307 19.219 31.594 1 97.31 211 LEU A CA 1
ATOM 1661 C C . LEU A 1 211 ? -3.311 20.703 31.938 1 97.31 211 LEU A C 1
ATOM 1663 O O . LEU A 1 211 ? -2.252 21.297 32.156 1 97.31 211 LEU A O 1
ATOM 1667 N N . LYS A 1 212 ? -4.484 21.281 32.031 1 96.75 212 LYS A N 1
ATOM 1668 C CA . LYS A 1 212 ? -4.648 22.719 32.281 1 96.75 212 LYS A CA 1
ATOM 1669 C C . LYS A 1 212 ? -3.951 23.547 31.219 1 96.75 212 LYS A C 1
ATOM 1671 O O . LYS A 1 212 ? -3.201 24.469 31.531 1 96.75 212 LYS A O 1
ATOM 1676 N N . ILE A 1 213 ? -4.066 23.125 30 1 96.5 213 ILE A N 1
ATOM 1677 C CA . ILE A 1 213 ? -3.58 23.859 28.844 1 96.5 213 ILE A CA 1
ATOM 1678 C C . ILE A 1 213 ? -4.762 24.344 28 1 96.5 213 ILE A C 1
ATOM 1680 O O . ILE A 1 213 ? -5.742 23.609 27.828 1 96.5 213 ILE A O 1
ATOM 1684 N N . LYS A 1 214 ? -4.664 25.594 27.547 1 96.06 214 LYS A N 1
ATOM 1685 C CA . LYS A 1 214 ? -5.734 26.125 26.703 1 96.06 214 LYS A CA 1
ATOM 1686 C C . LYS A 1 214 ? -5.922 25.281 25.453 1 96.06 214 LYS A C 1
ATOM 1688 O O . LYS A 1 214 ? -4.957 24.969 24.75 1 96.06 214 LYS A O 1
ATOM 1693 N N . HIS A 1 215 ? -7.152 24.859 25.219 1 96.44 215 HIS A N 1
ATOM 1694 C CA . HIS A 1 215 ? -7.461 24 24.094 1 96.44 215 HIS A CA 1
ATOM 1695 C C . HIS A 1 215 ? -8.039 24.797 22.922 1 96.44 215 HIS A C 1
ATOM 1697 O O . HIS A 1 215 ? -8.875 25.672 23.125 1 96.44 215 HIS A O 1
ATOM 1703 N N . LEU A 1 216 ? -7.555 24.625 21.797 1 96.88 216 LEU A N 1
ATOM 1704 C CA . LEU A 1 216 ? -8.109 25.141 20.547 1 96.88 216 LEU A CA 1
ATOM 1705 C C . LEU A 1 216 ? -8.523 24.016 19.609 1 96.88 216 LEU A C 1
ATOM 1707 O O . LEU A 1 216 ? -7.684 23.234 19.172 1 96.88 216 LEU A O 1
ATOM 1711 N N . PRO A 1 217 ? -9.812 23.906 19.328 1 95.75 217 PRO A N 1
ATOM 1712 C CA . PRO A 1 217 ? -10.242 22.875 18.391 1 95.75 217 PRO A CA 1
ATOM 1713 C C . PRO A 1 217 ? -9.703 23.094 16.984 1 95.75 217 PRO A C 1
ATOM 1715 O O . PRO A 1 217 ? -9.672 24.234 16.5 1 95.75 217 PRO A O 1
ATOM 1718 N N . CYS A 1 218 ? -9.211 22.062 16.391 1 95.38 218 CYS A N 1
ATOM 1719 C CA . CYS A 1 218 ? -8.695 22.141 15.031 1 95.38 218 CYS A CA 1
ATOM 1720 C C . CYS A 1 218 ? -9.75 22.688 14.078 1 95.38 218 CYS A C 1
ATOM 1722 O O . CYS A 1 218 ? -10.828 22.109 13.938 1 95.38 218 CYS A O 1
ATOM 1724 N N . PHE A 1 219 ? -9.422 23.797 13.445 1 96.38 219 PHE A N 1
ATOM 1725 C CA . PHE A 1 219 ? -10.383 24.469 12.57 1 96.38 219 PHE A CA 1
ATOM 1726 C C . PHE A 1 219 ? -10.664 23.625 11.336 1 96.38 219 PHE A C 1
ATOM 1728 O O . PHE A 1 219 ? -11.797 23.609 10.844 1 96.38 219 PHE A O 1
ATOM 1735 N N . ALA A 1 220 ? -9.641 22.984 10.812 1 93.56 220 ALA A N 1
ATOM 1736 C CA . ALA A 1 220 ? -9.828 22.109 9.648 1 93.56 220 ALA A CA 1
ATOM 1737 C C . ALA A 1 220 ? -10.828 21 9.953 1 93.56 220 ALA A C 1
ATOM 1739 O O . ALA A 1 220 ? -11.688 20.688 9.125 1 93.56 220 ALA A O 1
ATOM 1740 N N . HIS A 1 221 ? -10.719 20.391 11.094 1 91.88 221 HIS A N 1
ATOM 1741 C CA . HIS A 1 221 ? -11.664 19.359 11.5 1 91.88 221 HIS A CA 1
ATOM 1742 C C . HIS A 1 221 ? -13.07 19.922 11.656 1 91.88 221 HIS A C 1
ATOM 1744 O O . HIS A 1 221 ? -14.055 19.25 11.359 1 91.88 221 HIS A O 1
ATOM 1750 N N . THR A 1 222 ? -13.109 21.109 12.195 1 95.25 222 THR A N 1
ATOM 1751 C CA . THR A 1 222 ? -14.406 21.75 12.344 1 95.25 222 THR A CA 1
ATOM 1752 C C . THR A 1 222 ? -15.055 22 10.984 1 95.25 222 THR A C 1
ATOM 1754 O O . THR A 1 222 ? -16.266 21.797 10.82 1 95.25 222 THR A O 1
ATOM 1757 N N . LEU A 1 223 ? -14.234 22.453 10.031 1 94.88 223 LEU A N 1
ATOM 1758 C CA . LEU A 1 223 ? -14.742 22.609 8.68 1 94.88 223 LEU A CA 1
ATOM 1759 C C . LEU A 1 223 ? -15.273 21.297 8.133 1 94.88 223 LEU A C 1
ATOM 1761 O O . LEU A 1 223 ? -16.312 21.266 7.457 1 94.88 223 LEU A O 1
ATOM 1765 N N . ASN A 1 224 ? -14.609 20.234 8.406 1 92.44 224 ASN A N 1
ATOM 1766 C CA . ASN A 1 224 ? -15.055 18.906 7.984 1 92.44 224 ASN A CA 1
ATOM 1767 C C . ASN A 1 224 ? -16.406 18.547 8.602 1 92.44 224 ASN A C 1
ATOM 1769 O O . ASN A 1 224 ? -17.25 17.953 7.938 1 92.44 224 ASN A O 1
ATOM 1773 N N . LEU A 1 225 ? -16.562 18.875 9.812 1 92.69 225 LEU A N 1
ATOM 1774 C CA . LEU A 1 225 ? -17.828 18.594 10.492 1 92.69 225 LEU A CA 1
ATOM 1775 C C . LEU A 1 225 ? -18.953 19.406 9.875 1 92.69 225 LEU A C 1
ATOM 1777 O O . LEU A 1 225 ? -20.094 18.922 9.781 1 92.69 225 LEU A O 1
ATOM 1781 N N . VAL A 1 226 ? -18.672 20.594 9.508 1 95.5 226 VAL A N 1
ATOM 1782 C CA . VAL A 1 226 ? -19.672 21.422 8.836 1 95.5 226 VAL A CA 1
ATOM 1783 C C . VAL A 1 226 ? -20.141 20.734 7.566 1 95.5 226 VAL A C 1
ATOM 1785 O O . VAL A 1 226 ? -21.344 20.656 7.309 1 95.5 226 VAL A O 1
ATOM 1788 N N . MET A 1 227 ? -19.219 20.219 6.832 1 94.19 227 MET A N 1
ATOM 1789 C CA . MET A 1 227 ? -19.547 19.547 5.586 1 94.19 227 MET A CA 1
ATOM 1790 C C . MET A 1 227 ? -20.328 18.266 5.859 1 94.19 227 MET A C 1
ATOM 1792 O O . MET A 1 227 ? -21.281 17.938 5.145 1 94.19 227 MET A O 1
ATOM 1796 N N . THR A 1 228 ? -19.875 17.531 6.848 1 91.5 228 THR A N 1
ATOM 1797 C CA . THR A 1 228 ? -20.547 16.297 7.211 1 91.5 228 THR A CA 1
ATOM 1798 C C . THR A 1 228 ? -22.016 16.547 7.57 1 91.5 228 THR A C 1
ATOM 1800 O O . THR A 1 228 ? -22.891 15.781 7.195 1 91.5 228 THR A O 1
ATOM 1803 N N . ASP A 1 229 ? -22.281 17.641 8.273 1 93.19 229 ASP A N 1
ATOM 1804 C CA . ASP A 1 229 ? -23.641 18.047 8.602 1 93.19 229 ASP A CA 1
ATOM 1805 C C . ASP A 1 229 ? -24.438 18.375 7.344 1 93.19 229 ASP A C 1
ATOM 1807 O O . ASP A 1 229 ? -25.594 17.953 7.211 1 93.19 229 ASP A O 1
ATOM 1811 N N . ALA A 1 230 ? -23.812 19.062 6.508 1 92.5 230 ALA A N 1
ATOM 1812 C CA . ALA A 1 230 ? -24.484 19.531 5.297 1 92.5 230 ALA A CA 1
ATOM 1813 C C . ALA A 1 230 ? -24.828 18.359 4.375 1 92.5 230 ALA A C 1
ATOM 1815 O O . ALA A 1 230 ? -25.844 18.375 3.678 1 92.5 230 ALA A O 1
ATOM 1816 N N . PHE A 1 231 ? -24.031 17.359 4.41 1 91.5 231 PHE A N 1
ATOM 1817 C CA . PHE A 1 231 ? -24.172 16.234 3.48 1 91.5 231 PHE A CA 1
ATOM 1818 C C . PHE A 1 231 ? -25.266 15.273 3.943 1 91.5 231 PHE A C 1
ATOM 1820 O O . PHE A 1 231 ? -25.672 14.391 3.193 1 91.5 231 PHE A O 1
ATOM 1827 N N . LYS A 1 232 ? -25.797 15.414 5.113 1 91.12 232 LYS A N 1
ATOM 1828 C CA . LYS A 1 232 ? -26.812 14.508 5.66 1 91.12 232 LYS A CA 1
ATOM 1829 C C . LYS A 1 232 ? -28.172 14.75 5.027 1 91.12 232 LYS A C 1
ATOM 1831 O O . LYS A 1 232 ? -29.125 14.023 5.293 1 91.12 232 LYS A O 1
ATOM 1836 N N . ILE A 1 233 ? -28.266 15.57 4.078 1 91.38 233 ILE A N 1
ATOM 1837 C CA . ILE A 1 233 ? -29.516 15.812 3.352 1 91.38 233 ILE A CA 1
ATOM 1838 C C . ILE A 1 233 ? -29.797 14.633 2.422 1 91.38 233 ILE A C 1
ATOM 1840 O O . ILE A 1 233 ? -28.953 14.258 1.604 1 91.38 233 ILE A O 1
ATOM 1844 N N . THR A 1 234 ? -30.953 14.109 2.516 1 91.69 234 THR A N 1
ATOM 1845 C CA . THR A 1 234 ? -31.344 12.875 1.828 1 91.69 234 THR A CA 1
ATOM 1846 C C . THR A 1 234 ? -31.141 13.016 0.322 1 91.69 234 THR A C 1
ATOM 1848 O O . THR A 1 234 ? -30.594 12.117 -0.325 1 91.69 234 THR A O 1
ATOM 1851 N N . GLU A 1 235 ? -31.625 14.125 -0.195 1 90.44 235 GLU A N 1
ATOM 1852 C CA . GLU A 1 235 ? -31.547 14.32 -1.639 1 90.44 235 GLU A CA 1
ATOM 1853 C C . GLU A 1 235 ? -30.094 14.406 -2.102 1 90.44 235 GLU A C 1
ATOM 1855 O O . GLU A 1 235 ? -29.75 13.93 -3.188 1 90.44 235 GLU A O 1
ATOM 1860 N N . PHE A 1 236 ? -29.359 15.008 -1.312 1 92.44 236 PHE A N 1
ATOM 1861 C CA . PHE A 1 236 ? -27.938 15.102 -1.632 1 92.44 236 PHE A CA 1
ATOM 1862 C C . PHE A 1 236 ? -27.281 13.734 -1.567 1 92.44 236 PHE A C 1
ATOM 1864 O O . PHE A 1 236 ? -26.453 13.398 -2.422 1 92.44 236 PHE A O 1
ATOM 1871 N N . GLU A 1 237 ? -27.625 12.977 -0.621 1 92.88 237 GLU A N 1
ATOM 1872 C CA . GLU A 1 237 ? -27.094 11.625 -0.467 1 92.88 237 GLU A CA 1
ATOM 1873 C C . GLU A 1 237 ? -27.422 10.758 -1.677 1 92.88 237 GLU A C 1
ATOM 1875 O O . GLU A 1 237 ? -26.609 9.93 -2.1 1 92.88 237 GLU A O 1
ATOM 1880 N N . ILE A 1 238 ? -28.578 10.945 -2.166 1 94.19 238 ILE A N 1
ATOM 1881 C CA . ILE A 1 238 ? -29 10.188 -3.34 1 94.19 238 ILE A CA 1
ATOM 1882 C C . ILE A 1 238 ? -28.109 10.539 -4.531 1 94.19 238 ILE A C 1
ATOM 1884 O O . ILE A 1 238 ? -27.656 9.656 -5.258 1 94.19 238 ILE A O 1
ATOM 1888 N N . LEU A 1 239 ? -27.922 11.828 -4.676 1 94.25 239 LEU A N 1
ATOM 1889 C CA . LEU A 1 239 ? -27.078 12.289 -5.77 1 94.25 239 LEU A CA 1
ATOM 1890 C C . LEU A 1 239 ? -25.656 11.734 -5.633 1 94.25 239 LEU A C 1
ATOM 1892 O O . LEU A 1 239 ? -25.094 11.227 -6.602 1 94.25 239 LEU A O 1
ATOM 1896 N N . ILE A 1 240 ? -25.094 11.82 -4.406 1 94.62 240 ILE A N 1
ATOM 1897 C CA . ILE A 1 240 ? -23.734 11.375 -4.152 1 94.62 240 ILE A CA 1
ATOM 1898 C C . ILE A 1 240 ? -23.625 9.875 -4.395 1 94.62 240 ILE A C 1
ATOM 1900 O O . ILE A 1 240 ? -22.641 9.391 -4.961 1 94.62 240 ILE A O 1
ATOM 1904 N N . ASN A 1 241 ? -24.609 9.172 -3.99 1 95.12 241 ASN A N 1
ATOM 1905 C CA . ASN A 1 241 ? -24.609 7.727 -4.188 1 95.12 241 ASN A CA 1
ATOM 1906 C C . ASN A 1 241 ? -24.625 7.363 -5.668 1 95.12 241 ASN A C 1
ATOM 1908 O O . ASN A 1 241 ? -24 6.391 -6.086 1 95.12 241 ASN A O 1
ATOM 1912 N N . LYS A 1 242 ? -25.391 8.07 -6.434 1 95.88 242 LYS A N 1
ATOM 1913 C CA . LYS A 1 242 ? -25.391 7.867 -7.879 1 95.88 242 LYS A CA 1
ATOM 1914 C C . LYS A 1 242 ? -24 8.109 -8.477 1 95.88 242 LYS A C 1
ATOM 1916 O O . LYS A 1 242 ? -23.547 7.336 -9.32 1 95.88 242 LYS A O 1
ATOM 1921 N N . CYS A 1 243 ? -23.406 9.164 -8.016 1 96.56 243 CYS A N 1
ATOM 1922 C CA . CYS A 1 243 ? -22.062 9.492 -8.484 1 96.56 243 CYS A CA 1
ATOM 1923 C C . CYS A 1 243 ? -21.078 8.406 -8.086 1 96.56 243 CYS A C 1
ATOM 1925 O O . CYS A 1 243 ? -20.219 8.016 -8.883 1 96.56 243 CYS A O 1
ATOM 1927 N N . LYS A 1 244 ? -21.188 7.957 -6.844 1 96.06 244 LYS A N 1
ATOM 1928 C CA . LYS A 1 244 ? -20.297 6.902 -6.344 1 96.06 244 LYS A CA 1
ATOM 1929 C C . LYS A 1 244 ? -20.438 5.637 -7.184 1 96.06 244 LYS A C 1
ATOM 1931 O O . LYS A 1 244 ? -19.438 4.961 -7.453 1 96.06 244 LYS A O 1
ATOM 1936 N N . LYS A 1 245 ? -21.609 5.301 -7.551 1 95.94 245 LYS A N 1
ATOM 1937 C CA . LYS A 1 245 ? -21.859 4.117 -8.367 1 95.94 245 LYS A CA 1
ATOM 1938 C C . LYS A 1 245 ? -21.172 4.238 -9.727 1 95.94 245 LYS A C 1
ATOM 1940 O O . LYS A 1 245 ? -20.562 3.277 -10.211 1 95.94 245 LYS A O 1
ATOM 1945 N N . ILE A 1 246 ? -21.266 5.367 -10.273 1 96.25 246 ILE A N 1
ATOM 1946 C CA . ILE A 1 246 ? -20.641 5.617 -11.562 1 96.25 246 ILE A CA 1
ATOM 1947 C C . ILE A 1 246 ? -19.125 5.488 -11.422 1 96.25 246 ILE A C 1
ATOM 1949 O O . ILE A 1 246 ? -18.469 4.781 -12.203 1 96.25 246 ILE A O 1
ATOM 1953 N N . VAL A 1 247 ? -18.594 6.141 -10.398 1 96.12 247 VAL A N 1
ATOM 1954 C CA . VAL A 1 247 ? -17.156 6.141 -10.18 1 96.12 247 VAL A CA 1
ATOM 1955 C C . VAL A 1 247 ? -16.672 4.719 -9.914 1 96.12 247 VAL A C 1
ATOM 1957 O O . VAL A 1 247 ? -15.664 4.285 -10.477 1 96.12 247 VAL A O 1
ATOM 1960 N N . SER A 1 248 ? -17.391 4.031 -9.102 1 94.31 248 SER A N 1
ATOM 1961 C CA . SER A 1 248 ? -17.031 2.658 -8.758 1 94.31 248 SER A CA 1
ATOM 1962 C C . SER A 1 248 ? -17.016 1.766 -10 1 94.31 248 SER A C 1
ATOM 1964 O O . SER A 1 248 ? -16.141 0.917 -10.148 1 94.31 248 SER A O 1
ATOM 1966 N N . PHE A 1 249 ? -17.984 1.888 -10.906 1 93.81 249 PHE A N 1
ATOM 1967 C CA . PHE A 1 249 ? -18.062 1.106 -12.141 1 93.81 249 PHE A CA 1
ATOM 1968 C C . PHE A 1 249 ? -16.812 1.282 -12.977 1 93.81 249 PHE A C 1
ATOM 1970 O O . PHE A 1 249 ? -16.219 0.301 -13.438 1 93.81 249 PHE A O 1
ATOM 1977 N N . PHE A 1 250 ? -16.375 2.486 -13.148 1 92.75 250 PHE A N 1
ATOM 1978 C CA . PHE A 1 250 ? -15.234 2.779 -14.008 1 92.75 250 PHE A CA 1
ATOM 1979 C C . PHE A 1 250 ? -13.93 2.432 -13.312 1 92.75 250 PHE A C 1
ATOM 1981 O O . PHE A 1 250 ? -12.898 2.234 -13.969 1 92.75 250 PHE A O 1
ATOM 1988 N N . LYS A 1 251 ? -13.945 2.398 -11.977 1 90.81 251 LYS A N 1
ATOM 1989 C CA . LYS A 1 251 ? -12.734 2.064 -11.234 1 90.81 251 LYS A CA 1
ATOM 1990 C C . LYS A 1 251 ? -12.555 0.553 -11.133 1 90.81 251 LYS A C 1
ATOM 1992 O O . LYS A 1 251 ? -11.438 0.07 -10.922 1 90.81 251 LYS A O 1
ATOM 1997 N N . HIS A 1 252 ? -13.578 -0.174 -11.32 1 87.69 252 HIS A N 1
ATOM 1998 C CA . HIS A 1 252 ? -13.492 -1.615 -11.102 1 87.69 252 HIS A CA 1
ATOM 1999 C C . HIS A 1 252 ? -13.539 -2.371 -12.43 1 87.69 252 HIS A C 1
ATOM 2001 O O . HIS A 1 252 ? -13.305 -3.582 -12.461 1 87.69 252 HIS A O 1
ATOM 2007 N N . SER A 1 253 ? -13.852 -1.711 -13.453 1 86.94 253 SER A N 1
ATOM 2008 C CA . SER A 1 253 ? -13.875 -2.326 -14.781 1 86.94 253 SER A CA 1
ATOM 2009 C C . SER A 1 253 ? -12.758 -1.788 -15.664 1 86.94 253 SER A C 1
ATOM 2011 O O . SER A 1 253 ? -12.773 -0.619 -16.047 1 86.94 253 SER A O 1
ATOM 2013 N N . THR A 1 254 ? -11.867 -2.65 -16.047 1 85.5 254 THR A N 1
ATOM 2014 C CA . THR A 1 254 ? -10.781 -2.238 -16.938 1 85.5 254 THR A CA 1
ATOM 2015 C C . THR A 1 254 ? -11.32 -1.825 -18.297 1 85.5 254 THR A C 1
ATOM 2017 O O . THR A 1 254 ? -10.828 -0.87 -18.906 1 85.5 254 THR A O 1
ATOM 2020 N N . LEU A 1 255 ? -12.32 -2.512 -18.703 1 87.19 255 LEU A N 1
ATOM 2021 C CA . LEU A 1 255 ? -12.938 -2.201 -19.984 1 87.19 255 LEU A CA 1
ATOM 2022 C C . LEU A 1 255 ? -13.562 -0.809 -19.969 1 87.19 255 LEU A C 1
ATOM 2024 O O . LEU A 1 255 ? -13.398 -0.04 -20.922 1 87.19 255 LEU A O 1
ATOM 2028 N N . ALA A 1 256 ? -14.281 -0.532 -18.922 1 91.19 256 ALA A N 1
ATOM 2029 C CA . ALA A 1 256 ? -14.914 0.781 -18.781 1 91.19 256 ALA A CA 1
ATOM 2030 C C . ALA A 1 256 ? -13.859 1.887 -18.734 1 91.19 256 ALA A C 1
ATOM 2032 O O . ALA A 1 256 ? -14.016 2.93 -19.375 1 91.19 256 ALA A O 1
ATOM 2033 N N . SER A 1 257 ? -12.836 1.646 -17.984 1 91 257 SER A N 1
ATOM 2034 C CA . SER A 1 257 ? -11.75 2.611 -17.859 1 91 257 SER A CA 1
ATOM 2035 C C . SER A 1 257 ? -11.078 2.873 -19.203 1 91 257 SER A C 1
ATOM 2037 O O . SER A 1 257 ? -10.812 4.023 -19.547 1 91 257 SER A O 1
ATOM 2039 N N . ASP A 1 258 ? -10.836 1.855 -19.938 1 89.88 258 ASP A N 1
ATOM 2040 C CA . ASP A 1 258 ? -10.211 1.979 -21.25 1 89.88 258 ASP A CA 1
ATOM 2041 C C . ASP A 1 258 ? -11.117 2.721 -22.219 1 89.88 258 ASP A C 1
ATOM 2043 O O . ASP A 1 258 ? -10.641 3.488 -23.062 1 89.88 258 ASP A O 1
ATOM 2047 N N . THR A 1 259 ? -12.359 2.406 -22.141 1 92.62 259 THR A N 1
ATOM 2048 C CA . THR A 1 259 ? -13.32 3.074 -23.016 1 92.62 259 THR A CA 1
ATOM 2049 C C . THR A 1 259 ? -13.312 4.582 -22.766 1 92.62 259 THR A C 1
ATOM 2051 O O . THR A 1 259 ? -13.305 5.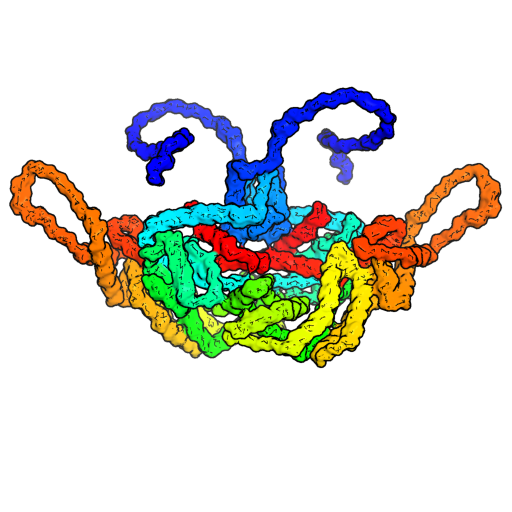367 -23.719 1 92.62 259 THR A O 1
ATOM 2054 N N . LEU A 1 260 ? -13.367 4.949 -21.531 1 94.5 260 LEU A N 1
ATOM 2055 C CA . LEU A 1 260 ? -13.328 6.367 -21.188 1 94.5 260 LEU A CA 1
ATOM 2056 C C . LEU A 1 260 ? -12.047 7.016 -21.703 1 94.5 260 LEU A C 1
ATOM 2058 O O . LEU A 1 260 ? -12.094 8.109 -22.281 1 94.5 260 LEU A O 1
ATOM 2062 N N . LYS A 1 261 ? -10.961 6.367 -21.531 1 92.12 261 LYS A N 1
ATOM 2063 C CA . LYS A 1 261 ? -9.68 6.879 -22 1 92.12 261 LYS A CA 1
ATOM 2064 C C . LYS A 1 261 ? -9.672 7.051 -23.516 1 92.12 261 LYS A C 1
ATOM 2066 O O . LYS A 1 261 ? -9.172 8.055 -24.031 1 92.12 261 LYS A O 1
ATOM 2071 N N . SER A 1 262 ? -10.141 6.031 -24.188 1 92.25 262 SER A N 1
ATOM 2072 C CA . SER A 1 262 ? -10.188 6.062 -25.641 1 92.25 262 SER A CA 1
ATOM 2073 C C . SER A 1 262 ? -11.039 7.23 -26.141 1 92.25 262 SER A C 1
ATOM 2075 O O . SER A 1 262 ? -10.664 7.918 -27.094 1 92.25 262 SER A O 1
ATOM 2077 N N . ILE A 1 263 ? -12.125 7.453 -25.531 1 94.81 263 ILE A N 1
ATOM 2078 C CA . ILE A 1 263 ? -13.031 8.539 -25.906 1 94.81 263 ILE A CA 1
ATOM 2079 C C . ILE A 1 263 ? -12.352 9.883 -25.656 1 94.81 263 ILE A C 1
ATOM 2081 O O . ILE A 1 263 ? -12.445 10.797 -26.484 1 94.81 263 ILE A O 1
ATOM 2085 N N . GLN A 1 264 ? -11.75 9.961 -24.547 1 95.31 264 GLN A N 1
ATOM 2086 C CA . GLN A 1 264 ? -11.031 11.195 -24.25 1 95.31 264 GLN A CA 1
ATOM 2087 C C . GLN A 1 264 ? -9.953 11.469 -25.281 1 95.31 264 GLN A C 1
ATOM 2089 O O . GLN A 1 264 ? -9.758 12.617 -25.703 1 95.31 264 GLN A O 1
ATOM 2094 N N . LYS A 1 265 ? -9.289 10.461 -25.688 1 93 265 LYS A N 1
ATOM 2095 C CA . LYS A 1 265 ? -8.273 10.586 -26.734 1 93 265 LYS A CA 1
ATOM 2096 C C . LYS A 1 265 ? -8.898 11.031 -28.047 1 93 265 LYS A C 1
ATOM 2098 O O . LYS A 1 265 ? -8.359 11.906 -28.734 1 93 265 LYS A O 1
ATOM 2103 N N . GLU A 1 266 ? -9.969 10.367 -28.359 1 93.31 266 GLU A N 1
ATOM 2104 C CA . GLU A 1 266 ? -10.68 10.688 -29.594 1 93.31 266 GLU A CA 1
ATOM 2105 C C . GLU A 1 266 ? -11.148 12.141 -29.594 1 93.31 266 GLU A C 1
ATOM 2107 O O . GLU A 1 266 ? -11.172 12.789 -30.656 1 93.31 266 GLU A O 1
ATOM 2112 N N . CYS A 1 267 ? -11.555 12.617 -28.453 1 94.31 267 CYS A N 1
ATOM 2113 C CA . CYS A 1 267 ? -12.039 13.984 -28.328 1 94.31 267 CYS A CA 1
ATOM 2114 C C . CYS A 1 267 ? -10.883 14.961 -28.141 1 94.31 267 CYS A C 1
ATOM 2116 O O . CYS A 1 267 ? -11.094 16.156 -27.953 1 94.31 267 CYS A O 1
ATOM 2118 N N . ASN A 1 268 ? -9.672 14.461 -28.141 1 92.75 268 ASN A N 1
ATOM 2119 C CA . ASN A 1 268 ? -8.461 15.258 -27.969 1 92.75 268 ASN A CA 1
ATOM 2120 C C . ASN A 1 268 ? -8.469 16 -26.641 1 92.75 268 ASN A C 1
ATOM 2122 O O . ASN A 1 268 ? -8.188 17.203 -26.594 1 92.75 268 ASN A O 1
ATOM 2126 N N . LYS A 1 269 ? -8.961 15.352 -25.688 1 93.06 269 LYS A N 1
ATOM 2127 C CA . LYS A 1 269 ? -8.961 15.898 -24.344 1 93.06 269 LYS A CA 1
ATOM 2128 C C . LYS A 1 269 ? -7.926 15.203 -23.453 1 93.06 269 LYS A C 1
ATOM 2130 O O . LYS A 1 269 ? -7.43 14.133 -23.812 1 93.06 269 LYS A O 1
ATOM 2135 N N . LYS A 1 270 ? -7.559 15.883 -22.438 1 91.69 270 LYS A N 1
ATOM 2136 C CA . LYS A 1 270 ? -6.652 15.289 -21.469 1 91.69 270 LYS A CA 1
ATOM 2137 C C . LYS A 1 270 ? -7.266 14.039 -20.844 1 91.69 270 LYS A C 1
ATOM 2139 O O . LYS A 1 270 ? -8.461 14.008 -20.531 1 91.69 270 LYS A O 1
ATOM 2144 N N . GLN A 1 271 ? -6.48 13.031 -20.766 1 89.75 271 GLN A N 1
ATOM 2145 C CA . GLN A 1 271 ? -6.957 11.797 -20.156 1 89.75 271 GLN A CA 1
ATOM 2146 C C . GLN A 1 271 ? -7.027 11.922 -18.641 1 89.75 271 GLN A C 1
ATOM 2148 O O . GLN A 1 271 ? -5.992 12.031 -17.969 1 89.75 271 GLN A O 1
ATOM 2153 N N . LEU A 1 272 ? -8.219 11.984 -18.094 1 92.25 272 LEU A N 1
ATOM 2154 C CA . LEU A 1 272 ? -8.461 12.133 -16.656 1 92.25 272 LEU A CA 1
ATOM 2155 C C . LEU A 1 272 ? -9.234 10.938 -16.125 1 92.25 272 LEU A C 1
ATOM 2157 O O . LEU A 1 272 ? -10.258 10.547 -16.688 1 92.25 272 LEU A O 1
ATOM 2161 N N . LYS A 1 273 ? -8.797 10.391 -15.047 1 90.31 273 LYS A N 1
ATOM 2162 C CA . LYS A 1 273 ? -9.531 9.336 -14.352 1 90.31 273 LYS A CA 1
ATOM 2163 C C . LYS A 1 273 ? -10.555 9.922 -13.383 1 90.31 273 LYS A C 1
ATOM 2165 O O . LYS A 1 273 ? -10.422 11.07 -12.953 1 90.31 273 LYS A O 1
ATOM 2170 N N . LEU A 1 274 ? -11.531 9.133 -13.109 1 93.56 274 LEU A N 1
ATOM 2171 C CA . LEU A 1 274 ? -12.523 9.555 -12.125 1 93.56 274 LEU A CA 1
ATOM 2172 C C . LEU A 1 274 ? -11.945 9.492 -10.719 1 93.56 274 LEU A C 1
ATOM 2174 O O . LEU A 1 274 ? -11.031 8.711 -10.453 1 93.56 274 LEU A O 1
ATOM 2178 N N . VAL A 1 275 ? -12.445 10.359 -9.844 1 92.69 275 VAL A N 1
ATOM 2179 C CA . VAL A 1 275 ? -11.961 10.461 -8.469 1 92.69 275 VAL A CA 1
ATOM 2180 C C . VAL A 1 275 ? -12.961 9.797 -7.523 1 92.69 275 VAL A C 1
ATOM 2182 O O . VAL A 1 275 ? -14.164 10.062 -7.594 1 92.69 275 VAL A O 1
ATOM 2185 N N . GLN A 1 276 ? -12.406 8.945 -6.664 1 91.25 276 GLN A N 1
ATOM 2186 C CA . GLN A 1 276 ? -13.25 8.227 -5.711 1 91.25 276 GLN A CA 1
ATOM 2187 C C . GLN A 1 276 ? -13.383 9.008 -4.406 1 91.25 276 GLN A C 1
ATOM 2189 O O . GLN A 1 276 ? -12.406 9.586 -3.912 1 91.25 276 GLN A O 1
ATOM 2194 N N . GLN A 1 277 ? -14.625 9.062 -3.885 1 90.38 277 GLN A N 1
ATOM 2195 C CA . GLN A 1 277 ? -14.891 9.703 -2.598 1 90.38 277 GLN A CA 1
ATOM 2196 C C . GLN A 1 277 ? -14.398 8.828 -1.443 1 90.38 277 GLN A C 1
ATOM 2198 O O . GLN A 1 277 ? -14.555 7.609 -1.471 1 90.38 277 GLN A O 1
ATOM 2203 N N . VAL A 1 278 ? -13.75 9.469 -0.43 1 84.12 278 VAL A N 1
ATOM 2204 C CA . VAL A 1 278 ? -13.336 8.805 0.804 1 84.12 278 VAL A CA 1
ATOM 2205 C C . VAL A 1 278 ? -14.125 9.375 1.982 1 84.12 278 VAL A C 1
ATOM 2207 O O . VAL A 1 278 ? -14.273 10.594 2.109 1 84.12 278 VAL A O 1
ATOM 2210 N N . ASP A 1 279 ? -14.539 8.57 2.797 1 78.44 279 ASP A N 1
ATOM 2211 C CA . ASP A 1 279 ? -15.469 8.953 3.857 1 78.44 279 ASP A CA 1
ATOM 2212 C C . ASP A 1 279 ? -14.789 9.852 4.891 1 78.44 279 ASP A C 1
ATOM 2214 O O . ASP A 1 279 ? -15.43 10.703 5.496 1 78.44 279 ASP A O 1
ATOM 2218 N N . THR A 1 280 ? -13.539 9.758 5.043 1 74.12 280 THR A N 1
ATOM 2219 C CA . THR A 1 280 ? -12.859 10.453 6.129 1 74.12 280 THR A CA 1
ATOM 2220 C C . THR A 1 280 ? -12.453 11.859 5.695 1 74.12 280 THR A C 1
ATOM 2222 O O . THR A 1 280 ? -12.016 12.672 6.52 1 74.12 280 THR A O 1
ATOM 2225 N N . ARG A 1 281 ? -12.703 12.195 4.395 1 79.5 281 ARG A N 1
ATOM 2226 C CA . ARG A 1 281 ? -12.32 13.508 3.875 1 79.5 281 ARG A CA 1
ATOM 2227 C C . ARG A 1 281 ? -13.398 14.062 2.947 1 79.5 281 ARG A C 1
ATOM 2229 O O . ARG A 1 281 ? -13.516 13.625 1.8 1 79.5 281 ARG A O 1
ATOM 2236 N N . TRP A 1 282 ? -13.945 15.117 3.342 1 88.81 282 TRP A N 1
ATOM 2237 C CA . TRP A 1 282 ? -15.062 15.664 2.58 1 88.81 282 TRP A CA 1
ATOM 2238 C C . TRP A 1 282 ? -14.594 16.172 1.221 1 88.81 282 TRP A C 1
ATOM 2240 O O . TRP A 1 282 ? -15.367 16.188 0.257 1 88.81 282 TRP A O 1
ATOM 2250 N N . ASN A 1 283 ? -13.344 16.625 1.146 1 90.31 283 ASN A N 1
ATOM 2251 C CA . ASN A 1 283 ? -12.828 17.203 -0.086 1 90.31 283 ASN A CA 1
ATOM 2252 C C . ASN A 1 283 ? -12.859 16.203 -1.237 1 90.31 283 ASN A C 1
ATOM 2254 O O . ASN A 1 283 ? -12.922 16.594 -2.404 1 90.31 283 ASN A O 1
ATOM 2258 N N . SER A 1 284 ? -12.805 14.992 -0.865 1 91.31 284 SER A N 1
ATOM 2259 C CA . SER A 1 284 ? -12.867 13.969 -1.908 1 91.31 284 SER A CA 1
ATOM 2260 C C . SER A 1 284 ? -14.219 13.992 -2.613 1 91.31 284 SER A C 1
ATOM 2262 O O . SER A 1 284 ? -14.312 13.695 -3.807 1 91.31 284 SER A O 1
ATOM 2264 N N . THR A 1 285 ? -15.242 14.344 -1.838 1 93.38 285 THR A N 1
ATOM 2265 C CA . THR A 1 285 ? -16.562 14.508 -2.439 1 93.38 285 THR A CA 1
ATOM 2266 C C . THR A 1 285 ? -16.562 15.664 -3.432 1 93.38 285 THR A C 1
ATOM 2268 O O . THR A 1 285 ? -17.094 15.547 -4.535 1 93.38 285 THR A O 1
ATOM 2271 N N . PHE A 1 286 ? -15.969 16.75 -3.006 1 94.69 286 PHE A N 1
ATOM 2272 C CA . PHE A 1 286 ? -15.844 17.922 -3.863 1 94.69 286 PHE A CA 1
ATOM 2273 C C . PHE A 1 286 ? -15.102 17.578 -5.148 1 94.69 286 PHE A C 1
ATOM 2275 O O . PHE A 1 286 ? -15.562 17.906 -6.242 1 94.69 286 PHE A O 1
ATOM 2282 N N . TYR A 1 287 ? -14.031 16.859 -5.078 1 95.75 287 TYR A N 1
ATOM 2283 C CA . TYR A 1 287 ? -13.211 16.516 -6.23 1 95.75 287 TYR A CA 1
ATOM 2284 C C . TYR A 1 287 ? -13.914 15.516 -7.129 1 95.75 287 TYR A C 1
ATOM 2286 O O . TYR A 1 287 ? -13.75 15.539 -8.352 1 95.75 287 TYR A O 1
ATOM 2294 N N . MET A 1 288 ? -14.594 14.586 -6.512 1 96.56 288 MET A N 1
ATOM 2295 C CA . MET A 1 288 ? -15.383 13.633 -7.293 1 96.56 288 MET A CA 1
ATOM 2296 C C . MET A 1 288 ? -16.406 14.352 -8.164 1 96.56 288 MET A C 1
ATOM 2298 O O . MET A 1 288 ? -16.484 14.102 -9.367 1 96.56 288 MET A O 1
ATOM 2302 N N . LEU A 1 289 ? -17.094 15.305 -7.598 1 96.38 289 LEU A N 1
ATOM 2303 C CA . LEU A 1 289 ? -18.125 16.062 -8.32 1 96.38 289 LEU A CA 1
ATOM 2304 C C . LEU A 1 289 ? -17.5 16.922 -9.406 1 96.38 289 LEU A C 1
ATOM 2306 O O . LEU A 1 289 ? -18 16.969 -10.531 1 96.38 289 LEU A O 1
ATOM 2310 N N . GLU A 1 290 ? -16.453 17.547 -9.016 1 96.5 290 GLU A N 1
ATOM 2311 C CA . GLU A 1 290 ? -15.742 18.406 -9.969 1 96.5 290 GLU A CA 1
ATOM 2312 C C . GLU A 1 290 ? -15.281 17.594 -11.18 1 96.5 290 GLU A C 1
ATOM 2314 O O . GLU A 1 290 ? -15.43 18.031 -12.32 1 96.5 290 GLU A O 1
ATOM 2319 N N . ARG A 1 291 ? -14.719 16.438 -10.914 1 96.62 291 ARG A N 1
ATOM 2320 C CA . ARG A 1 291 ? -14.219 15.594 -11.984 1 96.62 291 ARG A CA 1
ATOM 2321 C C . ARG A 1 291 ? -15.344 15.125 -12.891 1 96.62 291 ARG A C 1
ATOM 2323 O O . ARG A 1 291 ? -15.211 15.133 -14.117 1 96.62 291 ARG A O 1
ATOM 2330 N N . ILE A 1 292 ? -16.438 14.711 -12.344 1 96.75 292 ILE A N 1
ATOM 2331 C CA . ILE A 1 292 ? -17.578 14.242 -13.102 1 96.75 292 ILE A CA 1
ATOM 2332 C C . ILE A 1 292 ? -18.094 15.367 -14 1 96.75 292 ILE A C 1
ATOM 2334 O O . ILE A 1 292 ? -18.422 15.133 -15.164 1 96.75 292 ILE A O 1
ATOM 2338 N N . ARG A 1 293 ? -18.125 16.547 -13.477 1 96.06 293 ARG A N 1
ATOM 2339 C CA . ARG A 1 293 ? -18.578 17.688 -14.25 1 96.06 293 ARG A CA 1
ATOM 2340 C C . ARG A 1 293 ? -17.625 18 -15.391 1 96.06 293 ARG A C 1
ATOM 2342 O O . ARG A 1 293 ? -18.062 18.25 -16.516 1 96.06 293 ARG A O 1
ATOM 2349 N N . VAL A 1 294 ? -16.344 18.016 -15.117 1 96.12 294 VAL A N 1
ATOM 2350 C CA . VAL A 1 294 ? -15.312 18.406 -16.078 1 96.12 294 VAL A CA 1
ATOM 2351 C C . VAL A 1 294 ? -15.32 17.438 -17.266 1 96.12 294 VAL A C 1
ATOM 2353 O O . VAL A 1 294 ? -15.164 17.859 -18.406 1 96.12 294 VAL A O 1
ATOM 2356 N N . ILE A 1 295 ? -15.594 16.156 -16.953 1 96.44 295 ILE A N 1
ATOM 2357 C CA . ILE A 1 295 ? -15.523 15.18 -18.047 1 96.44 295 ILE A CA 1
ATOM 2358 C C . ILE A 1 295 ? -16.938 14.727 -18.422 1 96.44 295 ILE A C 1
ATOM 2360 O O . ILE A 1 295 ? -17.125 13.594 -18.859 1 96.44 295 ILE A O 1
ATOM 2364 N N . ARG A 1 296 ? -17.906 15.523 -18.203 1 95.81 296 ARG A N 1
ATOM 2365 C CA . ARG A 1 296 ? -19.328 15.211 -18.406 1 95.81 296 ARG A CA 1
ATOM 2366 C C . ARG A 1 296 ? -19.562 14.609 -19.781 1 95.81 296 ARG A C 1
ATOM 2368 O O . ARG A 1 296 ? -20.188 13.555 -19.906 1 95.81 296 ARG A O 1
ATOM 2375 N N . ASN A 1 297 ? -19.047 15.211 -20.812 1 95.44 297 ASN A N 1
ATOM 2376 C CA . ASN A 1 297 ? -19.297 14.773 -22.188 1 95.44 297 ASN A CA 1
ATOM 2377 C C . ASN A 1 297 ? -18.656 13.422 -22.469 1 95.44 297 ASN A C 1
ATOM 2379 O O . ASN A 1 297 ? -19.312 12.516 -23 1 95.44 297 ASN A O 1
ATOM 2383 N N . GLU A 1 298 ? -17.406 13.344 -22.125 1 96.38 298 GLU A N 1
ATOM 2384 C CA . GLU A 1 298 ? -16.688 12.086 -22.328 1 96.38 298 GLU A CA 1
ATOM 2385 C C . GLU A 1 298 ? -17.297 10.961 -21.516 1 96.38 298 GLU A C 1
ATOM 2387 O O . GLU A 1 298 ? -17.406 9.828 -21.984 1 96.38 298 GLU A O 1
ATOM 2392 N N . LEU A 1 299 ? -17.672 11.281 -20.312 1 96.5 299 LEU A N 1
ATOM 2393 C CA . LEU A 1 299 ? -18.266 10.297 -19.422 1 96.5 299 LEU A CA 1
ATOM 2394 C C . LEU A 1 299 ? -19.609 9.812 -19.953 1 96.5 299 LEU A C 1
ATOM 2396 O O . LEU A 1 299 ? -19.906 8.617 -19.891 1 96.5 299 LEU A O 1
ATOM 2400 N N . THR A 1 300 ? -20.438 10.727 -20.438 1 95.38 300 THR A N 1
ATOM 2401 C CA . THR A 1 300 ? -21.734 10.391 -21 1 95.38 300 THR A CA 1
ATOM 2402 C C . THR A 1 300 ? -21.578 9.453 -22.188 1 95.38 300 THR A C 1
ATOM 2404 O O . THR A 1 300 ? -22.328 8.477 -22.328 1 95.38 300 THR A O 1
ATOM 2407 N N . LEU A 1 301 ? -20.641 9.75 -23 1 95.19 301 LEU A N 1
ATOM 2408 C CA . LEU A 1 301 ? -20.375 8.906 -24.156 1 95.19 301 LEU A CA 1
ATOM 2409 C C . LEU A 1 301 ? -19.891 7.527 -23.734 1 95.19 301 LEU A C 1
ATOM 2411 O O . LEU A 1 301 ? -20.312 6.512 -24.297 1 95.19 301 LEU A O 1
ATOM 2415 N N . ALA A 1 302 ? -19.016 7.496 -22.766 1 95.5 302 ALA A N 1
ATOM 2416 C CA . ALA A 1 302 ? -18.469 6.23 -22.281 1 95.5 302 ALA A CA 1
ATOM 2417 C C . ALA A 1 302 ? -19.562 5.355 -21.672 1 95.5 302 ALA A C 1
ATOM 2419 O O . ALA A 1 302 ? -19.594 4.145 -21.906 1 95.5 302 ALA A O 1
ATOM 2420 N N . ILE A 1 303 ? -20.406 5.965 -20.891 1 95.56 303 ILE A N 1
ATOM 2421 C CA . ILE A 1 303 ? -21.5 5.238 -20.25 1 95.56 303 ILE A CA 1
ATOM 2422 C C . ILE A 1 303 ? -22.406 4.625 -21.312 1 95.56 303 ILE A C 1
ATOM 2424 O O . ILE A 1 303 ? -22.875 3.49 -21.156 1 95.56 303 ILE A O 1
ATOM 2428 N N . SER A 1 304 ? -22.625 5.309 -22.344 1 93.56 304 SER A N 1
ATOM 2429 C CA . SER A 1 304 ? -23.484 4.84 -23.422 1 93.56 304 SER A CA 1
ATOM 2430 C C . SER A 1 304 ? -22.875 3.641 -24.141 1 93.56 304 SER A C 1
ATOM 2432 O O . SER A 1 304 ? -23.594 2.793 -24.672 1 93.56 304 SER A O 1
ATOM 2434 N N . LYS A 1 305 ? -21.641 3.576 -24.125 1 92.38 305 LYS A N 1
ATOM 2435 C CA . LYS A 1 305 ? -20.938 2.512 -24.844 1 92.38 305 LYS A CA 1
ATOM 2436 C C . LYS A 1 305 ? -20.812 1.265 -23.969 1 92.38 305 LYS A C 1
ATOM 2438 O O . LYS A 1 305 ? -20.547 0.173 -24.484 1 92.38 305 LYS A O 1
ATOM 2443 N N . CYS A 1 306 ? -20.906 1.466 -22.703 1 91.38 306 CYS A N 1
ATOM 2444 C CA . CYS A 1 306 ? -20.766 0.345 -21.781 1 91.38 306 CYS A CA 1
ATOM 2445 C C . CYS A 1 306 ? -22.125 -0.251 -21.438 1 91.38 306 CYS A C 1
ATOM 2447 O O . CYS A 1 306 ? -22.938 0.395 -20.766 1 91.38 306 CYS A O 1
ATOM 2449 N N . GLU A 1 307 ? -22.312 -1.44 -21.719 1 87.88 307 GLU A N 1
ATOM 2450 C CA . GLU A 1 307 ? -23.609 -2.086 -21.547 1 87.88 307 GLU A CA 1
ATOM 2451 C C . GLU A 1 307 ? -23.984 -2.215 -20.078 1 87.88 307 GLU A C 1
ATOM 2453 O O . GLU A 1 307 ? -25.141 -2.027 -19.703 1 87.88 307 GLU A O 1
ATOM 2458 N N . LYS A 1 308 ? -23.031 -2.475 -19.25 1 90.81 308 LYS A N 1
ATOM 2459 C CA . LYS A 1 308 ? -23.312 -2.738 -17.828 1 90.81 308 LYS A CA 1
ATOM 2460 C C . LYS A 1 308 ? -23.156 -1.478 -17 1 90.81 308 LYS A C 1
ATOM 2462 O O . LYS A 1 308 ? -23.141 -1.543 -15.766 1 90.81 308 LYS A O 1
ATOM 2467 N N . ALA A 1 309 ? -23.047 -0.385 -17.625 1 93.31 309 ALA A N 1
ATOM 2468 C CA . ALA A 1 309 ? -22.812 0.859 -16.906 1 93.31 309 ALA A CA 1
ATOM 2469 C C . ALA A 1 309 ? -24.078 1.303 -16.156 1 93.31 309 ALA A C 1
ATOM 2471 O O . ALA A 1 309 ? -25.188 1.039 -16.609 1 93.31 309 ALA A O 1
ATOM 2472 N N . PRO A 1 310 ? -23.906 1.897 -15 1 94.56 310 PRO A N 1
ATOM 2473 C CA . PRO A 1 310 ? -25.062 2.482 -14.312 1 94.56 310 PRO A CA 1
ATOM 2474 C C . PRO A 1 310 ? -25.672 3.652 -15.07 1 94.56 310 PRO A C 1
ATOM 2476 O O . PRO A 1 310 ? -25.062 4.176 -16 1 94.56 310 PRO A O 1
ATOM 2479 N N . PRO A 1 311 ? -26.891 4.023 -14.68 1 93.44 311 PRO A N 1
ATOM 2480 C CA . PRO A 1 311 ? -27.531 5.16 -15.352 1 93.44 311 PRO A CA 1
ATOM 2481 C C . PRO A 1 311 ? -26.734 6.453 -15.203 1 93.44 311 PRO A C 1
ATOM 2483 O O . PRO A 1 311 ? -26.156 6.711 -14.141 1 93.44 311 PRO A O 1
ATOM 2486 N N . ASN A 1 312 ? -26.75 7.148 -16.297 1 94 312 ASN A N 1
ATOM 2487 C CA . ASN A 1 312 ? -26.078 8.445 -16.281 1 94 312 ASN A CA 1
ATOM 2488 C C . ASN A 1 312 ? -26.875 9.477 -15.477 1 94 312 ASN A C 1
ATOM 2490 O O . ASN A 1 312 ? -28.047 9.266 -15.172 1 94 312 ASN A O 1
ATOM 2494 N N . LEU A 1 313 ? -26.188 10.562 -15.164 1 95.31 313 LEU A N 1
ATOM 2495 C CA . LEU A 1 313 ? -26.828 11.672 -14.469 1 95.31 313 LEU A CA 1
ATOM 2496 C C . LEU A 1 313 ? -27.688 12.484 -15.438 1 95.31 313 LEU A C 1
ATOM 2498 O O . LEU A 1 313 ? -27.344 12.625 -16.609 1 95.31 313 LEU A O 1
ATOM 2502 N N . SER A 1 314 ? -28.766 12.953 -14.961 1 94.06 314 SER A N 1
ATOM 2503 C CA . SER A 1 314 ? -29.641 13.805 -15.766 1 94.06 314 SER A CA 1
ATOM 2504 C C . SER A 1 314 ? -29.078 15.211 -15.891 1 94.06 314 SER A C 1
ATOM 2506 O O . SER A 1 314 ? -28.141 15.578 -15.18 1 94.06 314 SER A O 1
ATOM 2508 N N . ALA A 1 315 ? -29.609 15.969 -16.781 1 93.62 315 ALA A N 1
ATOM 2509 C CA . ALA A 1 315 ? -29.203 17.359 -16.953 1 93.62 315 ALA A CA 1
ATOM 2510 C C . ALA A 1 315 ? -29.438 18.172 -15.688 1 93.62 315 ALA A C 1
ATOM 2512 O O . ALA A 1 315 ? -28.641 19.047 -15.344 1 93.62 315 ALA A O 1
ATOM 2513 N N . GLU A 1 316 ? -30.5 17.844 -15.047 1 92.56 316 GLU A N 1
ATOM 2514 C CA . GLU A 1 316 ? -30.812 18.516 -13.789 1 92.56 316 GLU A CA 1
ATOM 2515 C C . GLU A 1 316 ? -29.781 18.203 -12.711 1 92.56 316 GLU A C 1
ATOM 2517 O O . GLU A 1 316 ? -29.422 19.062 -11.922 1 92.56 316 GLU A O 1
ATOM 2522 N N . GLU A 1 317 ? -29.391 17 -12.734 1 94.69 317 GLU A N 1
ATOM 2523 C CA . GLU A 1 317 ? -28.391 16.578 -11.75 1 94.69 317 GLU A CA 1
ATOM 2524 C C . GLU A 1 317 ? -27.047 17.234 -12.016 1 94.69 317 GLU A C 1
ATOM 2526 O O . GLU A 1 317 ? -26.328 17.594 -11.078 1 94.69 317 GLU A O 1
ATOM 2531 N N . TYR A 1 318 ? -26.703 17.391 -13.281 1 95.25 318 TYR A N 1
ATOM 2532 C CA . TYR A 1 318 ? -25.469 18.078 -13.617 1 95.25 318 TYR A CA 1
ATOM 2533 C C . TYR A 1 318 ? -25.531 19.547 -13.211 1 95.25 318 TYR A C 1
ATOM 2535 O O . TYR A 1 318 ? -24.547 20.125 -12.773 1 95.25 318 TYR A O 1
ATOM 2543 N N . LYS A 1 319 ? -26.641 20.125 -13.336 1 93.75 319 LYS A N 1
ATOM 2544 C CA . LYS A 1 319 ? -26.828 21.5 -12.883 1 93.75 319 LYS A CA 1
ATOM 2545 C C . LYS A 1 319 ? -26.672 21.594 -11.367 1 93.75 319 LYS A C 1
ATOM 2547 O O . LYS A 1 319 ? -26.078 22.547 -10.859 1 93.75 319 LYS A O 1
ATOM 2552 N N . MET A 1 320 ? -27.219 20.641 -10.758 1 93.94 320 MET A N 1
ATOM 2553 C CA . MET A 1 320 ? -27.094 20.578 -9.305 1 93.94 320 MET A CA 1
ATOM 2554 C C . MET A 1 320 ? -25.625 20.469 -8.898 1 93.94 320 MET A C 1
ATOM 2556 O O . MET A 1 320 ? -25.203 21.109 -7.934 1 93.94 320 MET A O 1
ATOM 2560 N N . ILE A 1 321 ? -24.891 19.672 -9.586 1 96.19 321 ILE A N 1
ATOM 2561 C CA . ILE A 1 321 ? -23.469 19.484 -9.305 1 96.19 321 ILE A CA 1
ATOM 2562 C C . ILE A 1 321 ? -22.734 20.812 -9.453 1 96.19 321 ILE A C 1
ATOM 2564 O O . ILE A 1 321 ? -21.875 21.156 -8.633 1 96.19 321 ILE A O 1
ATOM 2568 N N . GLU A 1 322 ? -23.062 21.531 -10.422 1 95.25 322 GLU A N 1
ATOM 2569 C CA . GLU A 1 322 ? -22.438 22.828 -10.656 1 95.25 322 GLU A CA 1
ATOM 2570 C C . GLU A 1 322 ? -22.734 23.797 -9.508 1 95.25 322 GLU A C 1
ATOM 2572 O O . GLU A 1 322 ? -21.844 24.516 -9.055 1 95.25 322 GLU A O 1
ATOM 2577 N N . GLU A 1 323 ? -23.953 23.812 -9.086 1 94.69 323 GLU A N 1
ATOM 2578 C CA . GLU A 1 323 ? -24.359 24.672 -7.98 1 94.69 323 GLU A CA 1
ATOM 2579 C C . GLU A 1 323 ? -23.656 24.281 -6.684 1 94.69 323 GLU A C 1
ATOM 2581 O O . GLU A 1 323 ? -23.172 25.125 -5.941 1 94.69 323 GLU A O 1
ATOM 2586 N N . ILE A 1 324 ? -23.609 23.047 -6.496 1 94.69 324 ILE A N 1
ATOM 2587 C CA . ILE A 1 324 ? -23 22.516 -5.273 1 94.69 324 ILE A CA 1
ATOM 2588 C C . ILE A 1 324 ? -21.5 22.812 -5.266 1 94.69 324 ILE A C 1
ATOM 2590 O O . ILE A 1 324 ? -20.938 23.156 -4.227 1 94.69 324 ILE A O 1
ATOM 2594 N N . GLU A 1 325 ? -20.891 22.609 -6.344 1 94.56 325 GLU A N 1
ATOM 2595 C CA . GLU A 1 325 ? -19.469 22.922 -6.453 1 94.56 325 GLU A CA 1
ATOM 2596 C C . GLU A 1 325 ? -19.188 24.375 -6.074 1 94.56 325 GLU A C 1
ATOM 2598 O O . GLU A 1 325 ? -18.219 24.672 -5.367 1 94.56 325 GLU A O 1
ATOM 2603 N N . LYS A 1 326 ? -20.031 25.219 -6.531 1 93.31 326 LYS A N 1
ATOM 2604 C CA . LYS A 1 326 ? -19.891 26.641 -6.215 1 93.31 326 LYS A CA 1
ATOM 2605 C C . LYS A 1 326 ? -20.047 26.875 -4.715 1 93.31 326 LYS A C 1
ATOM 2607 O O . LYS A 1 326 ? -19.391 27.75 -4.152 1 93.31 326 LYS A O 1
ATOM 2612 N N . MET A 1 327 ? -20.906 26.141 -4.164 1 94.31 327 MET A N 1
ATOM 2613 C CA . MET A 1 327 ? -21.172 26.266 -2.736 1 94.31 327 MET A CA 1
ATOM 2614 C C . MET A 1 327 ? -20.016 25.719 -1.91 1 94.31 327 MET A C 1
ATOM 2616 O O . MET A 1 327 ? -19.688 26.266 -0.85 1 94.31 327 MET A O 1
ATOM 2620 N N . LEU A 1 328 ? -19.359 24.672 -2.408 1 95.38 328 LEU A N 1
ATOM 2621 C CA . LEU A 1 328 ? -18.359 23.969 -1.624 1 95.38 328 LEU A CA 1
ATOM 2622 C C . LEU A 1 328 ? -16.969 24.547 -1.857 1 95.38 328 LEU A C 1
ATOM 2624 O O . LEU A 1 328 ? -16.078 24.391 -1.023 1 95.38 328 LEU A O 1
ATOM 2628 N N . GLU A 1 329 ? -16.734 25.219 -2.9 1 95.44 329 GLU A N 1
ATOM 2629 C CA . GLU A 1 329 ? -15.43 25.734 -3.312 1 95.44 329 GLU A CA 1
ATOM 2630 C C . GLU A 1 329 ? -14.812 26.609 -2.234 1 95.44 329 GLU A C 1
ATOM 2632 O O . GLU A 1 329 ? -13.641 26.453 -1.882 1 95.44 329 GLU A O 1
ATOM 2637 N N . PRO A 1 330 ? -15.602 27.547 -1.674 1 95.38 330 PRO A N 1
ATOM 2638 C CA . PRO A 1 330 ? -15.016 28.406 -0.631 1 95.38 330 PRO A CA 1
ATOM 2639 C C . PRO A 1 330 ? -14.516 27.594 0.569 1 95.38 330 PRO A C 1
ATOM 2641 O O . PRO A 1 330 ? -13.516 27.969 1.19 1 95.38 330 PRO A O 1
ATOM 2644 N N . PHE A 1 331 ? -15.188 26.578 0.867 1 96.19 331 PHE A N 1
ATOM 2645 C CA . PHE A 1 331 ? -14.789 25.75 1.994 1 96.19 331 PHE A CA 1
ATOM 2646 C C . PHE A 1 331 ? -13.531 24.938 1.655 1 96.19 331 PHE A C 1
ATOM 2648 O O . PHE A 1 331 ? -12.711 24.672 2.529 1 96.19 331 PHE A O 1
ATOM 2655 N N . GLU A 1 332 ? -13.438 24.484 0.431 1 95.19 332 GLU A N 1
ATOM 2656 C CA . GLU A 1 332 ? -12.219 23.828 -0.024 1 95.19 332 GLU A CA 1
ATOM 2657 C C . GLU A 1 332 ? -11.008 24.75 0.078 1 95.19 332 GLU A C 1
ATOM 2659 O O . GLU A 1 332 ? -9.945 24.328 0.545 1 95.19 332 GLU A O 1
ATOM 2664 N N . VAL A 1 333 ? -11.18 25.953 -0.308 1 94.81 333 VAL A N 1
ATOM 2665 C CA . VAL A 1 333 ? -10.125 26.953 -0.229 1 94.81 333 VAL A CA 1
ATOM 2666 C C . VAL A 1 333 ? -9.758 27.203 1.231 1 94.81 333 VAL A C 1
ATOM 2668 O O . VAL A 1 333 ? -8.578 27.266 1.581 1 94.81 333 VAL A O 1
ATOM 2671 N N . ALA A 1 334 ? -10.766 27.375 2.045 1 95.81 334 ALA A N 1
ATOM 2672 C CA . ALA A 1 334 ? -10.555 27.594 3.471 1 95.81 334 ALA A CA 1
ATOM 2673 C C . ALA A 1 334 ? -9.766 26.453 4.102 1 95.81 334 ALA A C 1
ATOM 2675 O O . ALA A 1 334 ? -8.828 26.688 4.863 1 95.81 334 ALA A O 1
ATOM 2676 N N . THR A 1 335 ? -10.172 25.234 3.773 1 93.5 335 THR A N 1
ATOM 2677 C CA . THR A 1 335 ? -9.508 24.062 4.316 1 93.5 335 THR A CA 1
ATOM 2678 C C . THR A 1 335 ? -8.031 24.047 3.924 1 93.5 335 THR A C 1
ATOM 2680 O O . THR A 1 335 ? -7.164 23.781 4.754 1 93.5 335 THR A O 1
ATOM 2683 N N . ASN A 1 336 ? -7.738 24.391 2.744 1 91.38 336 ASN A N 1
ATOM 2684 C CA . ASN A 1 336 ? -6.363 24.406 2.26 1 91.38 336 ASN A CA 1
ATOM 2685 C C . ASN A 1 336 ? -5.539 25.484 2.938 1 91.38 336 ASN A C 1
ATOM 2687 O O . ASN A 1 336 ? -4.379 25.266 3.289 1 91.38 336 ASN A O 1
ATOM 2691 N N . LEU A 1 337 ? -6.109 26.562 3.148 1 93.06 337 LEU A N 1
ATOM 2692 C CA . LEU A 1 337 ? -5.418 27.703 3.756 1 93.06 337 LEU A CA 1
ATOM 2693 C C . LEU A 1 337 ? -5.059 27.391 5.207 1 93.06 337 LEU A C 1
ATOM 2695 O O . LEU A 1 337 ? -3.939 27.672 5.645 1 93.06 337 LEU A O 1
ATOM 2699 N N . VAL A 1 338 ? -5.973 26.844 5.891 1 94.25 338 VAL A N 1
ATOM 2700 C CA . VAL A 1 338 ? -5.75 26.656 7.316 1 94.25 338 VAL A CA 1
ATOM 2701 C C . VAL A 1 338 ? -4.852 25.438 7.543 1 94.25 338 VAL A C 1
ATOM 2703 O O . VAL A 1 338 ? -4.328 25.234 8.641 1 94.25 338 VAL A O 1
ATOM 2706 N N . SER A 1 339 ? -4.676 24.625 6.555 1 89.5 339 SER A N 1
ATOM 2707 C CA . SER A 1 339 ? -3.869 23.422 6.68 1 89.5 339 SER A CA 1
ATOM 2708 C C . SER A 1 339 ? -2.395 23.703 6.418 1 89.5 339 SER A C 1
ATOM 2710 O O . SER A 1 339 ? -1.559 22.797 6.488 1 89.5 339 SER A O 1
ATOM 2712 N N . GLY A 1 340 ? -2.07 24.906 6.125 1 86.44 340 GLY A N 1
ATOM 2713 C CA . GLY A 1 340 ? -0.682 25.281 5.906 1 86.44 340 GLY A CA 1
ATOM 2714 C C . GLY A 1 340 ? 0.135 25.328 7.184 1 86.44 340 GLY A C 1
ATOM 2715 O O . GLY A 1 340 ? -0.408 25.547 8.266 1 86.44 340 GLY A O 1
ATOM 2716 N N . GLU A 1 341 ? 1.5 25.141 7.082 1 84.31 341 GLU A N 1
ATOM 2717 C CA . GLU A 1 341 ? 2.354 25.078 8.266 1 84.31 341 GLU A CA 1
ATOM 2718 C C . GLU A 1 341 ? 3.467 26.125 8.203 1 84.31 341 GLU A C 1
ATOM 2720 O O . GLU A 1 341 ? 4.086 26.438 9.219 1 84.31 341 GLU A O 1
ATOM 2725 N N . GLU A 1 342 ? 3.641 26.703 7.125 1 86.69 342 GLU A N 1
ATOM 2726 C CA . GLU A 1 342 ? 4.801 27.578 6.949 1 86.69 342 GLU A CA 1
ATOM 2727 C C . GLU A 1 342 ? 4.445 29.031 7.227 1 86.69 342 GLU A C 1
ATOM 2729 O O . GLU A 1 342 ? 5.297 29.922 7.109 1 86.69 342 GLU A O 1
ATOM 2734 N N . TYR A 1 343 ? 3.268 29.328 7.496 1 91.88 343 TYR A N 1
ATOM 2735 C CA . TYR A 1 343 ? 2.799 30.672 7.816 1 91.88 343 TYR A CA 1
ATOM 2736 C C . TYR A 1 343 ? 1.808 30.641 8.977 1 91.88 343 TYR A C 1
ATOM 2738 O O . TYR A 1 343 ? 1.32 29.578 9.359 1 91.88 343 TYR A O 1
ATOM 2746 N N . PRO A 1 344 ? 1.568 31.781 9.617 1 95.94 344 PRO A N 1
ATOM 2747 C CA . PRO A 1 344 ? 0.652 31.812 10.758 1 95.94 344 PRO A CA 1
ATOM 2748 C C . PRO A 1 344 ? -0.795 31.531 10.359 1 95.94 344 PRO A C 1
ATOM 2750 O O . PRO A 1 344 ? -1.569 32.469 10.133 1 95.94 344 PRO A O 1
ATOM 2753 N N . SER A 1 345 ? -1.154 30.312 10.484 1 96.06 345 SER A N 1
ATOM 2754 C CA . SER A 1 345 ? -2.453 29.875 9.984 1 96.06 345 SER A CA 1
ATOM 2755 C C . SER A 1 345 ? -3.578 30.297 10.922 1 96.06 345 SER A C 1
ATOM 2757 O O . SER A 1 345 ? -4.703 30.547 10.477 1 96.06 345 SER A O 1
ATOM 2759 N N . LEU A 1 346 ? -3.338 30.406 12.172 1 97.5 346 LEU A N 1
ATOM 2760 C CA . LEU A 1 346 ? -4.375 30.797 13.125 1 97.5 346 LEU A CA 1
ATOM 2761 C C . LEU A 1 346 ? -4.945 32.156 12.789 1 97.5 346 LEU A C 1
ATOM 2763 O O . LEU A 1 346 ? -6.145 32.406 12.945 1 97.5 346 LEU A O 1
ATOM 2767 N N . SER A 1 347 ? -4.129 33.031 12.312 1 97.69 347 SER A N 1
ATOM 2768 C CA . SER A 1 347 ? -4.508 34.438 12.07 1 97.69 347 SER A CA 1
ATOM 2769 C C . SER A 1 347 ? -5.48 34.562 10.898 1 97.69 347 SER A C 1
ATOM 2771 O O . SER A 1 347 ? -6.121 35.594 10.719 1 97.69 347 SER A O 1
ATOM 2773 N N . ILE A 1 348 ? -5.59 33.5 10.188 1 96.94 348 ILE A N 1
ATOM 2774 C CA . ILE A 1 348 ? -6.391 33.562 8.969 1 96.94 348 ILE A CA 1
ATOM 2775 C C . ILE A 1 348 ? -7.82 33.125 9.266 1 96.94 348 ILE A C 1
ATOM 2777 O O . ILE A 1 348 ? -8.727 33.344 8.453 1 96.94 348 ILE A O 1
ATOM 2781 N N . ILE A 1 349 ? -8.07 32.594 10.438 1 97.75 349 ILE A N 1
ATOM 2782 C CA . ILE A 1 349 ? -9.352 31.969 10.758 1 97.75 349 ILE A CA 1
ATOM 2783 C C . ILE A 1 349 ? -10.469 33 10.688 1 97.75 349 ILE A C 1
ATOM 2785 O O . ILE A 1 349 ? -11.477 32.812 10 1 97.75 349 ILE A O 1
ATOM 2789 N N . LEU A 1 350 ? -10.328 34.156 11.328 1 97.88 350 LEU A N 1
ATOM 2790 C CA . LEU A 1 350 ? -11.398 35.125 11.367 1 97.88 350 LEU A CA 1
ATOM 2791 C C . LEU A 1 350 ? -11.641 35.719 9.992 1 97.88 350 LEU A C 1
ATOM 2793 O O . LEU A 1 350 ? -12.789 35.875 9.562 1 97.88 350 LEU A O 1
ATOM 2797 N N . PRO A 1 351 ? -10.547 36.062 9.242 1 96.38 351 PRO A N 1
ATOM 2798 C CA . PRO A 1 351 ? -10.773 36.5 7.855 1 96.38 351 PRO A CA 1
ATOM 2799 C C . PRO A 1 351 ? -11.516 35.438 7.035 1 96.38 351 PRO A C 1
ATOM 2801 O O . PRO A 1 351 ? -12.359 35.781 6.203 1 96.38 351 PRO A O 1
ATOM 2804 N N . ILE A 1 352 ? -11.203 34.219 7.242 1 96.75 352 ILE A N 1
ATOM 2805 C CA . ILE A 1 352 ? -11.852 33.125 6.523 1 96.75 352 ILE A CA 1
ATOM 2806 C C . ILE A 1 352 ? -13.336 33.094 6.887 1 96.75 352 ILE A C 1
ATOM 2808 O O . ILE A 1 352 ? -14.188 32.938 6.016 1 96.75 352 ILE A O 1
ATOM 2812 N N . ILE A 1 353 ? -13.625 33.188 8.172 1 96.94 353 ILE A N 1
ATOM 2813 C CA . ILE A 1 353 ? -15.016 33.188 8.633 1 96.94 353 ILE A CA 1
ATOM 2814 C C . ILE A 1 353 ? -15.781 34.344 7.98 1 96.94 353 ILE A C 1
ATOM 2816 O O . ILE A 1 353 ? -16.906 34.156 7.508 1 96.94 353 ILE A O 1
ATOM 2820 N N . LYS A 1 354 ? -15.188 35.469 7.938 1 95.31 354 LYS A N 1
ATOM 2821 C CA . LYS A 1 354 ? -15.789 36.625 7.277 1 95.31 354 LYS A CA 1
ATOM 2822 C C . LYS A 1 354 ? -16.031 36.344 5.797 1 95.31 354 LYS A C 1
ATOM 2824 O O . LYS A 1 354 ? -17.125 36.594 5.285 1 95.31 354 LYS A O 1
ATOM 2829 N N . GLY A 1 355 ? -15.031 35.844 5.145 1 94.94 355 GLY A N 1
ATOM 2830 C CA . GLY A 1 355 ? -15.156 35.5 3.734 1 94.94 355 GLY A CA 1
ATOM 2831 C C . GLY A 1 355 ? -16.234 34.469 3.459 1 94.94 355 GLY A C 1
ATOM 2832 O O . GLY A 1 355 ? -17.016 34.625 2.512 1 94.94 355 GLY A O 1
ATOM 2833 N N . LEU A 1 356 ? -16.312 33.438 4.305 1 95.5 356 LEU A N 1
ATOM 2834 C CA . LEU A 1 356 ? -17.328 32.375 4.148 1 95.5 356 LEU A CA 1
ATOM 2835 C C . LEU A 1 356 ? -18.719 32.969 4.336 1 95.5 356 LEU A C 1
ATOM 2837 O O . LEU A 1 356 ? -19.641 32.625 3.584 1 95.5 356 LEU A O 1
ATOM 2841 N N . SER A 1 357 ? -18.859 33.812 5.301 1 93.38 357 SER A N 1
ATOM 2842 C CA . SER A 1 357 ? -20.156 34.438 5.566 1 93.38 357 SER A CA 1
ATOM 2843 C C . SER A 1 357 ? -20.625 35.25 4.379 1 93.38 357 SER A C 1
ATOM 2845 O O . SER A 1 357 ? -21.797 35.188 3.992 1 93.38 357 SER A O 1
ATOM 2847 N N . LEU A 1 358 ? -19.766 36 3.795 1 93.56 358 LEU A N 1
ATOM 2848 C CA . LEU A 1 358 ? -20.094 36.812 2.643 1 93.56 358 LEU A CA 1
ATOM 2849 C C . LEU A 1 358 ? -20.469 35.969 1.443 1 93.56 358 LEU A C 1
ATOM 2851 O O . LEU A 1 358 ? -21.438 36.25 0.738 1 93.56 358 LEU A O 1
ATOM 2855 N N . LYS A 1 359 ? -19.75 34.938 1.266 1 94.19 359 LYS A N 1
ATOM 2856 C CA . LYS A 1 359 ? -20.016 34.062 0.138 1 94.19 359 LYS A CA 1
ATOM 2857 C C . LYS A 1 359 ? -21.375 33.375 0.288 1 94.19 359 LYS A C 1
ATOM 2859 O O . LYS A 1 359 ? -22.094 33.188 -0.695 1 94.19 359 LYS A O 1
ATOM 2864 N N . LEU A 1 360 ? -21.688 32.938 1.479 1 93.69 360 LEU A N 1
ATOM 2865 C CA . LEU A 1 360 ? -22.969 32.281 1.729 1 93.69 360 LEU A CA 1
ATOM 2866 C C . LEU A 1 360 ? -24.141 33.219 1.479 1 93.69 360 LEU A C 1
ATOM 2868 O O . LEU A 1 360 ? -25.172 32.812 0.949 1 93.69 360 LEU A O 1
ATOM 2872 N N . VAL A 1 361 ? -23.953 34.438 1.791 1 92.38 361 VAL A N 1
ATOM 2873 C CA . VAL A 1 361 ? -25 35.438 1.563 1 92.38 361 VAL A CA 1
ATOM 2874 C C . VAL A 1 361 ? -25.156 35.688 0.065 1 92.38 361 VAL A C 1
ATOM 2876 O O . VAL A 1 361 ? -26.281 35.844 -0.43 1 92.38 361 VAL A O 1
ATOM 2879 N N . GLU A 1 362 ? -24.062 35.719 -0.594 1 93.75 362 GLU A N 1
ATOM 2880 C CA . GLU A 1 362 ? -24.094 35.906 -2.043 1 93.75 362 GLU A CA 1
ATOM 2881 C C . GLU A 1 362 ? -24.828 34.75 -2.729 1 93.75 362 GLU A C 1
ATOM 2883 O O . GLU A 1 362 ? -25.578 34.969 -3.688 1 93.75 362 GLU A O 1
ATOM 2888 N N . LEU A 1 363 ? -24.641 33.625 -2.242 1 93.19 363 LEU A N 1
ATOM 2889 C CA . LEU A 1 363 ? -25.25 32.438 -2.838 1 93.19 363 LEU A CA 1
ATOM 2890 C C . LEU A 1 363 ? -26.75 32.406 -2.6 1 93.19 363 LEU A C 1
ATOM 2892 O O . LEU A 1 363 ? -27.5 31.844 -3.393 1 93.19 363 LEU A O 1
ATOM 2896 N N . GLU A 1 364 ? -27.172 33 -1.598 1 90.94 364 G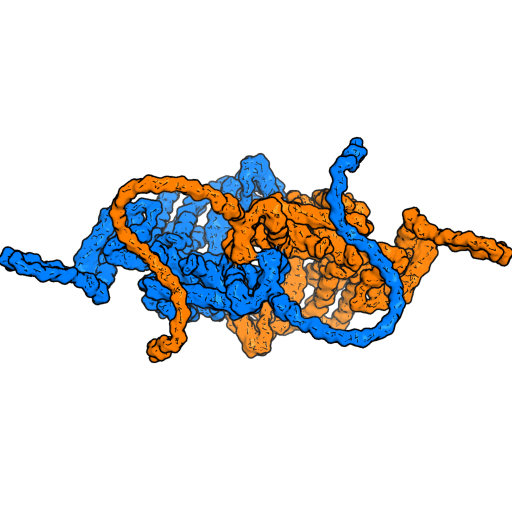LU A N 1
ATOM 2897 C CA . GLU A 1 364 ? -28.594 33.094 -1.298 1 90.94 364 GLU A CA 1
ATOM 2898 C C . GLU A 1 364 ? -29.328 33.938 -2.342 1 90.94 364 GLU A C 1
ATOM 2900 O O . GLU A 1 364 ? -30.531 33.75 -2.555 1 90.94 364 GLU A O 1
ATOM 2905 N N . LYS A 1 365 ? -28.562 34.719 -2.979 1 91.44 365 LYS A N 1
ATOM 2906 C CA . LYS A 1 365 ? -29.188 35.625 -3.938 1 91.44 365 LYS A CA 1
ATOM 2907 C C . LYS A 1 365 ? -29.328 34.969 -5.305 1 91.44 365 LYS A C 1
ATOM 2909 O O . LYS A 1 365 ? -30.062 35.469 -6.164 1 91.44 365 LYS A O 1
ATOM 2914 N N . ILE A 1 366 ? -28.703 33.938 -5.438 1 89.94 366 ILE A N 1
ATOM 2915 C CA . ILE A 1 366 ? -28.766 33.219 -6.711 1 89.94 366 ILE A CA 1
ATOM 2916 C C . ILE A 1 366 ? -29.938 32.25 -6.707 1 89.94 366 ILE A C 1
ATOM 2918 O O . ILE A 1 366 ? -30.328 31.75 -5.656 1 89.94 366 ILE A O 1
ATOM 2922 N N . ASN A 1 367 ? -30.531 32.031 -7.891 1 88.12 367 ASN A N 1
ATOM 2923 C CA . ASN A 1 367 ? -31.594 31.062 -8.031 1 88.12 367 ASN A CA 1
ATOM 2924 C C . ASN A 1 367 ? -31.047 29.641 -8.078 1 88.12 367 ASN A C 1
ATOM 2926 O O . ASN A 1 367 ? -30.531 29.203 -9.109 1 88.12 367 ASN A O 1
ATOM 2930 N N . LEU A 1 368 ? -31.25 28.984 -6.914 1 91.06 368 LEU A N 1
ATOM 2931 C CA . LEU A 1 368 ? -30.766 27.625 -6.781 1 91.06 368 LEU A CA 1
ATOM 2932 C C . LEU A 1 368 ? -31.906 26.625 -6.887 1 91.06 368 LEU A C 1
ATOM 2934 O O . LEU A 1 368 ? -33.062 26.969 -6.629 1 91.06 368 LEU A O 1
ATOM 2938 N N . ASN A 1 369 ? -31.578 25.469 -7.32 1 91 369 ASN A N 1
ATOM 2939 C CA . ASN A 1 369 ? -32.562 24.391 -7.27 1 91 369 ASN A CA 1
ATOM 2940 C C . ASN A 1 369 ? -32.906 24.016 -5.832 1 91 369 ASN A C 1
ATOM 2942 O O . ASN A 1 369 ? -32.25 24.438 -4.895 1 91 369 ASN A O 1
ATOM 2946 N N . GLU A 1 370 ? -33.906 23.266 -5.707 1 89.44 370 GLU A N 1
ATOM 2947 C CA . GLU A 1 370 ? -34.469 22.969 -4.387 1 89.44 370 GLU A CA 1
ATOM 2948 C C . GLU A 1 370 ? -33.438 22.25 -3.518 1 89.44 370 GLU A C 1
ATOM 2950 O O . GLU A 1 370 ? -33.281 22.578 -2.338 1 89.44 370 GLU A O 1
ATOM 2955 N N . ILE A 1 371 ? -32.781 21.375 -4.059 1 89.25 371 ILE A N 1
ATOM 2956 C CA . ILE A 1 371 ? -31.812 20.578 -3.312 1 89.25 371 ILE A CA 1
ATOM 2957 C C . ILE A 1 371 ? -30.641 21.469 -2.898 1 89.25 371 ILE A C 1
ATOM 2959 O O . ILE A 1 371 ? -30.172 21.391 -1.761 1 89.25 371 ILE A O 1
ATOM 2963 N N . SER A 1 372 ? -30.203 22.234 -3.789 1 92.88 372 SER A N 1
ATOM 2964 C CA . SER A 1 372 ? -29.125 23.156 -3.512 1 92.88 372 SER A CA 1
ATOM 2965 C C . SER A 1 372 ? -29.5 24.156 -2.424 1 92.88 372 SER A C 1
ATOM 2967 O O . SER A 1 372 ? -28.656 24.547 -1.604 1 92.88 372 SER A O 1
ATOM 2969 N N . ARG A 1 373 ? -30.703 24.531 -2.418 1 93.69 373 ARG A N 1
ATOM 2970 C CA . ARG A 1 373 ? -31.188 25.453 -1.398 1 93.69 373 ARG A CA 1
ATOM 2971 C C . ARG A 1 373 ? -31.172 24.812 -0.019 1 93.69 373 ARG A C 1
ATOM 2973 O O . ARG A 1 373 ? -30.797 25.438 0.969 1 93.69 373 ARG A O 1
ATOM 2980 N N . LYS A 1 374 ? -31.609 23.609 -0.034 1 94.19 374 LYS A N 1
ATOM 2981 C CA . LYS A 1 374 ? -31.594 22.875 1.224 1 94.19 374 LYS A CA 1
ATOM 2982 C C . LYS A 1 374 ? -30.172 22.688 1.74 1 94.19 374 LYS A C 1
ATOM 2984 O O . LYS A 1 374 ? -29.922 22.797 2.943 1 94.19 374 LYS A O 1
ATOM 2989 N N . LEU A 1 375 ? -29.328 22.422 0.861 1 94.62 375 LEU A N 1
ATOM 2990 C CA . LEU A 1 375 ? -27.922 22.266 1.222 1 94.62 375 LEU A CA 1
ATOM 2991 C C . LEU A 1 375 ? -27.359 23.562 1.76 1 94.62 375 LEU A C 1
ATOM 2993 O O . LEU A 1 375 ? -26.625 23.562 2.754 1 94.62 375 LEU A O 1
ATOM 2997 N N . LEU A 1 376 ? -27.656 24.625 1.119 1 95.31 376 LEU A N 1
ATOM 2998 C CA . LEU A 1 376 ? -27.188 25.938 1.54 1 95.31 376 LEU A CA 1
ATOM 2999 C C . LEU A 1 376 ? -27.688 26.281 2.943 1 95.31 376 LEU A C 1
ATOM 3001 O O . LEU A 1 376 ? -26.938 26.812 3.764 1 95.31 376 LEU A O 1
ATOM 3005 N N . GLU A 1 377 ? -28.891 25.938 3.166 1 94.94 377 GLU A N 1
ATOM 3006 C CA . GLU A 1 377 ? -29.469 26.188 4.488 1 94.94 377 GLU A CA 1
ATOM 3007 C C . GLU A 1 377 ? -28.766 25.359 5.559 1 94.94 377 GLU A C 1
ATOM 3009 O O . GLU A 1 377 ? -28.484 25.859 6.652 1 94.94 377 GLU A O 1
ATOM 3014 N N . SER A 1 378 ? -28.547 24.188 5.199 1 95.38 378 SER A N 1
ATOM 3015 C CA . SER A 1 378 ? -27.844 23.312 6.129 1 95.38 378 SER A CA 1
ATOM 3016 C C . SER A 1 378 ? -26.422 23.828 6.398 1 95.38 378 SER A C 1
ATOM 3018 O O . SER A 1 378 ? -25.953 23.781 7.535 1 95.38 378 SER A O 1
ATOM 3020 N N . LEU A 1 379 ? -25.766 24.312 5.395 1 95.5 379 LEU A N 1
ATOM 3021 C CA . LEU A 1 379 ? -24.438 24.875 5.52 1 95.5 379 LEU A CA 1
ATOM 3022 C C . LEU A 1 379 ? -24.438 26.094 6.426 1 95.5 379 LEU A C 1
ATOM 3024 O O . LEU A 1 379 ? -23.594 26.234 7.312 1 95.5 379 LEU A O 1
ATOM 3028 N N . LYS A 1 380 ? -25.344 26.922 6.207 1 95.31 380 LYS A N 1
ATOM 3029 C CA . LYS A 1 380 ? -25.453 28.141 7.008 1 95.31 380 LYS A CA 1
ATOM 3030 C C . LYS A 1 380 ? -25.688 27.812 8.477 1 95.31 380 LYS A C 1
ATOM 3032 O O . LYS A 1 380 ? -25.062 28.422 9.359 1 95.31 380 LYS A O 1
ATOM 3037 N N . ASN A 1 381 ? -26.531 26.875 8.68 1 95.56 381 ASN A N 1
ATOM 3038 C CA . ASN A 1 381 ? -26.828 26.469 10.047 1 95.56 381 ASN A CA 1
ATOM 3039 C C . ASN A 1 381 ? -25.594 25.859 10.734 1 95.56 381 ASN A C 1
ATOM 3041 O O . ASN A 1 381 ? -25.328 26.172 11.898 1 95.56 381 ASN A O 1
ATOM 3045 N N . SER A 1 382 ? -24.953 25.047 10.008 1 95.75 382 SER A N 1
ATOM 3046 C CA . SER A 1 382 ? -23.781 24.391 10.594 1 95.75 382 SER A CA 1
ATOM 3047 C C . SER A 1 382 ? -22.656 25.375 10.82 1 95.75 382 SER A C 1
ATOM 3049 O O . SER A 1 382 ? -21.906 25.266 11.797 1 95.75 382 SER A O 1
ATOM 3051 N N . VAL A 1 383 ? -22.469 26.328 9.914 1 95.75 383 VAL A N 1
ATOM 3052 C CA . VAL A 1 383 ? -21.469 27.375 10.07 1 95.75 383 VAL A CA 1
ATOM 3053 C C . VAL A 1 383 ? -21.766 28.188 11.328 1 95.75 383 VAL A C 1
ATOM 3055 O O . VAL A 1 383 ? -20.859 28.469 12.117 1 95.75 383 VAL A O 1
ATOM 3058 N N . SER A 1 384 ? -22.938 28.5 11.5 1 94.69 384 SER A N 1
ATOM 3059 C CA . SER A 1 384 ? -23.344 29.281 12.68 1 94.69 384 SER A CA 1
ATOM 3060 C C . SER A 1 384 ? -23.125 28.484 13.961 1 94.69 384 SER A C 1
ATOM 3062 O O . SER A 1 384 ? -22.734 29.047 14.984 1 94.69 384 SER A O 1
ATOM 3064 N N . LYS A 1 385 ? -23.281 27.281 13.867 1 95.19 385 LYS A N 1
ATOM 3065 C CA . LYS A 1 385 ? -23.203 26.422 15.047 1 95.19 385 LYS A CA 1
ATOM 3066 C C . LYS A 1 385 ? -21.75 26.094 15.375 1 95.19 385 LYS A C 1
ATOM 3068 O O . LYS A 1 385 ? -21.344 26.141 16.547 1 95.19 385 LYS A O 1
ATOM 3073 N N . ARG A 1 386 ? -20.953 25.812 14.391 1 95.62 386 ARG A N 1
ATOM 3074 C CA . ARG A 1 386 ? -19.656 25.188 14.641 1 95.62 386 ARG A CA 1
ATOM 3075 C C . ARG A 1 386 ? -18.531 26.188 14.43 1 95.62 386 ARG A C 1
ATOM 3077 O O . ARG A 1 386 ? -17.484 26.109 15.094 1 95.62 386 ARG A O 1
ATOM 3084 N N . ILE A 1 387 ? -18.703 27.094 13.539 1 96.12 387 ILE A N 1
ATOM 3085 C CA . ILE A 1 387 ? -17.609 27.969 13.125 1 96.12 387 ILE A CA 1
ATOM 3086 C C . ILE A 1 387 ? -17.688 29.281 13.898 1 96.12 387 ILE A C 1
ATOM 3088 O O . ILE A 1 387 ? -16.656 29.844 14.289 1 96.12 387 ILE A O 1
ATOM 3092 N N . LYS A 1 388 ? -18.781 29.734 14.195 1 93.12 388 LYS A N 1
ATOM 3093 C CA . LYS A 1 388 ? -19.016 31.031 14.828 1 93.12 388 LYS A CA 1
ATOM 3094 C C . LYS A 1 388 ? -18.312 31.109 16.172 1 93.12 388 LYS A C 1
ATOM 3096 O O . LYS A 1 388 ? -17.766 32.156 16.531 1 93.12 388 LYS A O 1
ATOM 3101 N N . PRO A 1 389 ? -18.234 30.078 16.906 1 94.94 389 PRO A N 1
ATOM 3102 C CA . PRO A 1 389 ? -17.578 30.141 18.219 1 94.94 389 PRO A CA 1
ATOM 3103 C C . PRO A 1 389 ? -16.109 30.547 18.125 1 94.94 389 PRO A C 1
ATOM 3105 O O . PRO A 1 389 ? -15.547 31.047 19.109 1 94.94 389 PRO A O 1
ATOM 3108 N N . TYR A 1 390 ? -15.484 30.375 17.047 1 96.69 390 TYR A N 1
ATOM 3109 C CA . TYR A 1 390 ? -14.086 30.734 16.891 1 96.69 390 TYR A CA 1
ATOM 3110 C C . TYR A 1 390 ? -13.898 32.25 16.953 1 96.69 390 TYR A C 1
ATOM 3112 O O . TYR A 1 390 ? -12.82 32.75 17.297 1 96.69 390 TYR A O 1
ATOM 3120 N N . GLU A 1 391 ? -14.914 33.031 16.656 1 95.38 391 GLU A N 1
ATOM 3121 C CA . GLU A 1 391 ? -14.867 34.469 16.688 1 95.38 391 GLU A CA 1
ATOM 3122 C C . GLU A 1 391 ? -14.719 35 18.109 1 95.38 391 GLU A C 1
ATOM 3124 O O . GLU A 1 391 ? -14.289 36.156 18.312 1 95.38 391 GLU A O 1
ATOM 3129 N N . LYS A 1 392 ? -15.047 34.156 19.016 1 94.69 392 LYS A N 1
ATOM 3130 C CA . LYS A 1 392 ? -15 34.594 20.422 1 94.69 392 LYS A CA 1
ATOM 3131 C C . LYS A 1 392 ? -13.758 34.031 21.109 1 94.69 392 LYS A C 1
ATOM 3133 O O . LYS A 1 392 ? -13.5 34.375 22.281 1 94.69 392 LYS A O 1
ATOM 3138 N N . ARG A 1 393 ? -13 33.312 20.453 1 95.38 393 ARG A N 1
ATOM 3139 C CA . ARG A 1 393 ? -11.797 32.719 21.062 1 95.38 393 ARG A CA 1
ATOM 3140 C C . ARG A 1 393 ? -10.656 33.719 21.078 1 95.38 393 ARG A C 1
ATOM 3142 O O . ARG A 1 393 ? -10.289 34.281 20.047 1 95.38 393 ARG A O 1
ATOM 3149 N N . THR A 1 394 ? -10.078 33.875 22.219 1 95.69 394 THR A N 1
ATOM 3150 C CA . THR A 1 394 ? -9.047 34.875 22.438 1 95.69 394 THR A CA 1
ATOM 3151 C C . THR A 1 394 ? -7.852 34.625 21.531 1 95.69 394 THR A C 1
ATOM 3153 O O . THR A 1 394 ? -7.273 35.562 20.969 1 95.69 394 THR A O 1
ATOM 3156 N N . SER A 1 395 ? -7.477 33.406 21.375 1 97 395 SER A N 1
ATOM 3157 C CA . SER A 1 395 ? -6.324 33.062 20.531 1 97 395 SER A CA 1
ATOM 3158 C C . SER A 1 395 ? -6.547 33.5 19.094 1 97 395 SER A C 1
ATOM 3160 O O . SER A 1 395 ? -5.648 34.062 18.453 1 97 395 SER A O 1
ATOM 3162 N N . CYS A 1 396 ? -7.727 33.281 18.578 1 97.88 396 CYS A N 1
ATOM 3163 C CA . CYS A 1 396 ? -8.055 33.656 17.203 1 97.88 396 CYS A CA 1
ATOM 3164 C C . CYS A 1 396 ? -8.062 35.188 17.047 1 97.88 396 CYS A C 1
ATOM 3166 O O . CYS A 1 396 ? -7.52 35.719 16.078 1 97.88 396 CYS A O 1
ATOM 3168 N N . ILE A 1 397 ? -8.648 35.844 18.031 1 98 397 ILE A N 1
ATOM 3169 C CA . ILE A 1 397 ? -8.781 37.312 18.016 1 98 397 ILE A CA 1
ATOM 3170 C C . ILE A 1 397 ? -7.395 37.938 18.047 1 98 397 ILE A C 1
ATOM 3172 O O . ILE A 1 397 ? -7.09 38.812 17.203 1 98 397 ILE A O 1
ATOM 3176 N N . MET A 1 398 ? -6.578 37.5 18.922 1 97.88 398 MET A N 1
ATOM 3177 C CA . MET A 1 398 ? -5.238 38.062 19.078 1 97.88 398 MET A CA 1
ATOM 3178 C C . MET A 1 398 ? -4.391 37.812 17.844 1 97.88 398 MET A C 1
ATOM 3180 O O . MET A 1 398 ? -3.695 38.688 17.359 1 97.88 398 MET A O 1
ATOM 3184 N N . ALA A 1 399 ? -4.477 36.594 17.312 1 98.12 399 ALA A N 1
ATOM 3185 C CA . ALA A 1 399 ? -3.676 36.219 16.141 1 98.12 399 ALA A CA 1
ATOM 3186 C C . ALA A 1 399 ? -4.043 37.062 14.93 1 98.12 399 ALA A C 1
ATOM 3188 O O . ALA A 1 399 ? -3.164 37.531 14.211 1 98.12 399 ALA A O 1
ATOM 3189 N N . THR A 1 400 ? -5.316 37.219 14.719 1 98.12 400 THR A N 1
ATOM 3190 C CA . THR A 1 400 ? -5.773 38 13.578 1 98.12 400 THR A CA 1
ATOM 3191 C C . THR A 1 400 ? -5.359 39.469 13.711 1 98.12 400 THR A C 1
ATOM 3193 O O . THR A 1 400 ? -4.863 40.062 12.758 1 98.12 400 THR A O 1
ATOM 3196 N N . LEU A 1 401 ? -5.551 40.031 14.906 1 98.12 401 LEU A N 1
ATOM 3197 C CA . LEU A 1 401 ? -5.223 41.406 15.141 1 98.12 401 LEU A CA 1
ATOM 3198 C C . LEU A 1 401 ? -3.725 41.656 15.008 1 98.12 401 LEU A C 1
ATOM 3200 O O . LEU A 1 401 ? -3.297 42.719 14.531 1 98.12 401 LEU A O 1
ATOM 3204 N N . LEU A 1 402 ? -2.941 40.75 15.406 1 98.06 402 LEU A N 1
ATOM 3205 C CA . LEU A 1 402 ? -1.491 40.906 15.445 1 98.06 402 LEU A CA 1
ATOM 3206 C C . LEU A 1 402 ? -0.872 40.531 14.102 1 98.06 402 LEU A C 1
ATOM 3208 O O . LEU A 1 402 ? 0.343 40.625 13.922 1 98.06 402 LEU A O 1
ATOM 3212 N N . ASN A 1 403 ? -1.643 40 13.203 1 97.94 403 ASN A N 1
ATOM 3213 C CA . ASN A 1 403 ? -1.181 39.812 11.828 1 97.94 403 ASN A CA 1
ATOM 3214 C C . ASN A 1 403 ? -1.252 41.125 11.039 1 97.94 403 ASN A C 1
ATOM 3216 O O . ASN A 1 403 ? -2.342 41.625 10.742 1 97.94 403 ASN A O 1
ATOM 3220 N N . PRO A 1 404 ? -0.153 41.594 10.664 1 97.19 404 PRO A N 1
ATOM 3221 C CA . PRO A 1 404 ? -0.134 42.938 10.023 1 97.19 404 PRO A CA 1
ATOM 3222 C C . PRO A 1 404 ? -0.832 42.938 8.664 1 97.19 404 PRO A C 1
ATOM 3224 O O . PRO A 1 404 ? -1.109 44 8.117 1 97.19 404 PRO A O 1
ATOM 3227 N N . LYS A 1 405 ? -1.136 41.812 8.133 1 96 405 LYS A N 1
ATOM 3228 C CA . LYS A 1 405 ? -1.864 41.75 6.875 1 96 405 LYS A CA 1
ATOM 3229 C C . LYS A 1 405 ? -3.342 42.062 7.07 1 96 405 LYS A C 1
ATOM 3231 O O . LYS A 1 405 ? -3.996 42.594 6.16 1 96 405 LYS A O 1
ATOM 3236 N N . TYR A 1 406 ? -3.84 41.812 8.273 1 96.5 406 TYR A N 1
ATOM 3237 C CA . TYR A 1 406 ? -5.281 41.875 8.484 1 96.5 406 TYR A CA 1
ATOM 3238 C C . TYR A 1 406 ? -5.629 43 9.469 1 96.5 406 TYR A C 1
ATOM 3240 O O . TYR A 1 406 ? -6.406 43.875 9.156 1 96.5 406 TYR A O 1
ATOM 3248 N N . LYS A 1 407 ? -5.07 42.969 10.727 1 96.81 407 LYS A N 1
ATOM 3249 C CA . LYS A 1 407 ? -5.363 43.938 11.781 1 96.81 407 LYS A CA 1
ATOM 3250 C C . LYS A 1 407 ? -6.867 44.094 11.969 1 96.81 407 LYS A C 1
ATOM 3252 O O . LYS A 1 407 ? -7.586 43.125 12.188 1 96.81 407 LYS A O 1
ATOM 3257 N N . LYS A 1 408 ? -7.359 45.25 11.758 1 95.5 408 LYS A N 1
ATOM 3258 C CA . LYS A 1 408 ? -8.773 45.531 11.984 1 95.5 408 LYS A CA 1
ATOM 3259 C C . LYS A 1 408 ? -9.641 44.969 10.867 1 95.5 408 LYS A C 1
ATOM 3261 O O . LYS A 1 408 ? -10.797 44.594 11.094 1 95.5 408 LYS A O 1
ATOM 3266 N N . ARG A 1 409 ? -9.094 44.781 9.734 1 94.31 409 ARG A N 1
ATOM 3267 C CA . ARG A 1 409 ? -9.844 44.375 8.547 1 94.31 409 ARG A CA 1
ATOM 3268 C C . ARG A 1 409 ? -10.234 42.906 8.633 1 94.31 409 ARG A C 1
ATOM 3270 O O . ARG A 1 409 ? -11.109 42.438 7.891 1 94.31 409 ARG A O 1
ATOM 3277 N N . GLY A 1 410 ? -9.57 42.219 9.516 1 95.31 410 GLY A N 1
ATOM 3278 C CA . GLY A 1 410 ? -9.828 40.812 9.648 1 95.31 410 GLY A CA 1
ATOM 3279 C C . GLY A 1 410 ? -11.109 40.5 10.391 1 95.31 410 GLY A C 1
ATOM 3280 O O . GLY A 1 410 ? -11.57 39.344 10.398 1 95.31 410 GLY A O 1
ATOM 3281 N N . PHE A 1 411 ? -11.734 41.469 10.914 1 96.19 411 PHE A N 1
ATOM 3282 C CA . PHE A 1 411 ? -12.93 41.281 11.719 1 96.19 411 PHE A CA 1
ATOM 3283 C C . PHE A 1 411 ? -14.18 41.656 10.93 1 96.19 411 PHE A C 1
ATOM 3285 O O . PHE A 1 411 ? -14.117 42.469 9.992 1 96.19 411 PHE A O 1
ATOM 3292 N N . LYS A 1 412 ? -15.258 41.062 11.234 1 92.81 412 LYS A N 1
ATOM 3293 C CA . LYS A 1 412 ? -16.516 41.281 10.508 1 92.81 412 LYS A CA 1
ATOM 3294 C C . LYS A 1 412 ? -17.047 42.688 10.711 1 92.81 412 LYS A C 1
ATOM 3296 O O . LYS A 1 412 ? -17.594 43.281 9.789 1 92.81 412 LYS A O 1
ATOM 3301 N N . THR A 1 413 ? -16.953 43.156 12 1 93.75 413 THR A N 1
ATOM 3302 C CA . THR A 1 413 ? -17.484 44.469 12.312 1 93.75 413 THR A CA 1
ATOM 3303 C C . THR A 1 413 ? -16.438 45.344 13.008 1 93.75 413 THR A C 1
ATOM 3305 O O . THR A 1 413 ? -15.484 44.812 13.594 1 93.75 413 THR A O 1
ATOM 3308 N N . ASP A 1 414 ? -16.656 46.562 13 1 93.75 414 ASP A N 1
ATOM 3309 C CA . ASP A 1 414 ? -15.766 47.5 13.664 1 93.75 414 ASP A CA 1
ATOM 3310 C C . ASP A 1 414 ? -15.812 47.312 15.18 1 93.75 414 ASP A C 1
ATOM 3312 O O . ASP A 1 414 ? -14.805 47.531 15.867 1 93.75 414 ASP A O 1
ATOM 3316 N N . ASP A 1 415 ? -16.922 47 15.578 1 94.69 415 ASP A N 1
ATOM 3317 C CA . ASP A 1 415 ? -17.094 46.781 17.016 1 94.69 415 ASP A CA 1
ATOM 3318 C C . ASP A 1 415 ? -16.219 45.594 17.484 1 94.69 415 ASP A C 1
ATOM 3320 O O . ASP A 1 415 ? -15.609 45.688 18.562 1 94.69 415 ASP A O 1
ATOM 3324 N N . GLU A 1 416 ? -16.234 44.594 16.719 1 95.12 416 GLU A N 1
ATOM 3325 C CA . GLU A 1 416 ? -15.406 43.438 17.047 1 95.12 416 GLU A CA 1
ATOM 3326 C C . GLU A 1 416 ? -13.93 43.781 17.016 1 95.12 416 GLU A C 1
ATOM 3328 O O . GLU A 1 416 ? -13.156 43.312 17.859 1 95.12 416 GLU A O 1
ATOM 3333 N N . ALA A 1 417 ? -13.547 44.625 16.078 1 96.5 417 ALA A N 1
ATOM 3334 C CA . ALA A 1 417 ? -12.164 45.062 15.977 1 96.5 417 ALA A CA 1
ATOM 3335 C C . ALA A 1 417 ? -11.758 45.906 17.188 1 96.5 417 ALA A C 1
ATOM 3337 O O . ALA A 1 417 ? -10.664 45.719 17.719 1 96.5 417 ALA A O 1
ATOM 3338 N N . GLU A 1 418 ? -12.625 46.75 17.578 1 95.81 418 GLU A N 1
ATOM 3339 C CA . GLU A 1 418 ? -12.344 47.625 18.719 1 95.81 418 GLU A CA 1
ATOM 3340 C C . GLU A 1 418 ? -12.242 46.812 20.016 1 95.81 418 GLU A C 1
ATOM 3342 O O . GLU A 1 418 ? -11.422 47.125 20.875 1 95.81 418 GLU A O 1
ATOM 3347 N N . ASN A 1 419 ? -13.133 45.969 20.109 1 96.06 419 ASN A N 1
ATOM 3348 C CA . ASN A 1 419 ? -13.062 45.062 21.25 1 96.06 419 ASN A CA 1
ATOM 3349 C C . ASN A 1 419 ? -11.75 44.281 21.281 1 96.06 419 ASN A C 1
ATOM 3351 O O . ASN A 1 419 ? -11.18 44.062 22.344 1 96.06 419 ASN A O 1
ATOM 3355 N N . ALA A 1 420 ? -11.328 43.812 20.141 1 97.19 420 ALA A N 1
ATOM 3356 C CA . ALA A 1 420 ? -10.062 43.094 20.031 1 97.19 420 ALA A CA 1
ATOM 3357 C C . ALA A 1 420 ? -8.891 43.969 20.453 1 97.19 420 ALA A C 1
ATOM 3359 O O . ALA A 1 420 ? -7.961 43.5 21.109 1 97.19 420 ALA A O 1
ATOM 3360 N N . ILE A 1 421 ? -8.922 45.219 20.078 1 97.06 421 ILE A N 1
ATOM 3361 C CA . ILE A 1 421 ? -7.875 46.188 20.422 1 97.06 421 ILE A CA 1
ATOM 3362 C C . ILE A 1 421 ? -7.812 46.344 21.938 1 97.06 421 ILE A C 1
ATOM 3364 O O . ILE A 1 421 ? -6.73 46.344 22.531 1 97.06 421 ILE A O 1
ATOM 3368 N N . ARG A 1 422 ? -8.938 46.438 22.562 1 95.94 422 ARG A N 1
ATOM 3369 C CA . ARG A 1 422 ? -8.992 46.562 24.016 1 95.94 422 ARG A CA 1
ATOM 3370 C C . ARG A 1 422 ? -8.422 45.312 24.703 1 95.94 422 ARG A C 1
ATOM 3372 O O . ARG A 1 422 ? -7.68 45.438 25.688 1 95.94 422 ARG A O 1
ATOM 3379 N N . LEU A 1 423 ? -8.797 44.25 24.172 1 96.06 423 LEU A N 1
ATOM 3380 C CA . LEU A 1 423 ? -8.289 43 24.719 1 96.06 423 LEU A CA 1
ATOM 3381 C C . LEU A 1 423 ? -6.773 42.906 24.594 1 96.06 423 LEU A C 1
ATOM 3383 O O . LEU A 1 423 ? -6.094 42.469 25.531 1 96.06 423 LEU A O 1
ATOM 3387 N N . LEU A 1 424 ? -6.25 43.281 23.469 1 97 424 LEU A N 1
ATOM 3388 C CA . LEU A 1 424 ? -4.809 43.281 23.25 1 97 424 LEU A CA 1
ATOM 3389 C C . LEU A 1 424 ? -4.105 44.25 24.188 1 97 424 LEU A C 1
ATOM 3391 O O . LEU A 1 424 ? -3.041 43.938 24.719 1 97 424 LEU A O 1
ATOM 3395 N N . GLN A 1 425 ? -4.695 45.438 24.375 1 96.12 425 GLN A N 1
ATOM 3396 C CA . GLN A 1 425 ? -4.129 46.406 25.266 1 96.12 425 GLN A CA 1
ATOM 3397 C C . GLN A 1 425 ? -4.047 45.875 26.703 1 96.12 425 GLN A C 1
ATOM 3399 O O . GLN A 1 425 ? -3.043 46.094 27.391 1 96.12 425 GLN A O 1
ATOM 3404 N N . ASN A 1 426 ? -5.086 45.219 27.047 1 95.19 426 ASN A N 1
ATOM 3405 C CA . ASN A 1 426 ? -5.113 44.656 28.375 1 95.19 426 ASN A CA 1
ATOM 3406 C C . ASN A 1 426 ? -4.055 43.562 28.547 1 95.19 426 ASN A C 1
ATOM 3408 O O . ASN A 1 426 ? -3.344 43.531 29.547 1 95.19 426 ASN A O 1
ATOM 3412 N N . GLU A 1 427 ? -3.979 42.719 27.609 1 94.56 427 GLU A N 1
ATOM 3413 C CA . GLU A 1 427 ? -2.992 41.625 27.688 1 94.56 427 GLU A CA 1
ATOM 3414 C C . GLU A 1 427 ? -1.57 42.188 27.641 1 94.56 427 GLU A C 1
ATOM 3416 O O . GLU A 1 427 ? -0.681 41.688 28.328 1 94.56 427 GLU A O 1
ATOM 3421 N N . TYR A 1 428 ? -1.349 43.125 26.734 1 95 428 TYR A N 1
ATOM 3422 C CA . TYR A 1 428 ? -0.036 43.75 26.609 1 95 428 TYR A CA 1
ATOM 3423 C C . TYR A 1 428 ? 0.359 44.5 27.891 1 95 428 TYR A C 1
ATOM 3425 O O . TYR A 1 428 ? 1.528 44.469 28.281 1 95 428 TYR A O 1
ATOM 3433 N N . THR A 1 429 ? -0.602 45.094 28.578 1 94.12 429 THR A N 1
ATOM 3434 C CA . THR A 1 429 ? -0.36 45.75 29.859 1 94.12 429 THR A CA 1
ATOM 3435 C C . THR A 1 429 ? 0.13 44.75 30.906 1 94.12 429 THR A C 1
ATOM 3437 O O . THR A 1 429 ? 1.088 45 31.625 1 94.12 429 THR A O 1
ATOM 3440 N N . SER A 1 430 ? -0.561 43.688 30.906 1 92 430 SER A N 1
ATOM 3441 C CA . SER A 1 430 ? -0.166 42.625 31.828 1 92 430 SER A CA 1
ATOM 3442 C C . SER A 1 430 ? 1.234 42.094 31.516 1 92 430 SER A C 1
ATOM 3444 O O . SER A 1 430 ? 1.993 41.75 32.406 1 92 430 SER A O 1
ATOM 3446 N N . PHE A 1 431 ? 1.509 42 30.297 1 90.62 431 PHE A N 1
ATOM 3447 C CA . PHE A 1 431 ? 2.809 41.531 29.828 1 90.62 431 PHE A CA 1
ATOM 3448 C C . PHE A 1 431 ? 3.912 42.5 30.234 1 90.62 431 PHE A C 1
ATOM 3450 O O . PHE A 1 431 ? 4.977 42.062 30.688 1 90.62 431 PHE A O 1
ATOM 3457 N N . LEU A 1 432 ? 3.689 43.781 30.125 1 89 432 LEU A N 1
ATOM 3458 C CA . LEU A 1 432 ? 4.672 44.812 30.438 1 89 432 LEU A CA 1
ATOM 3459 C C . LEU A 1 432 ? 4.855 44.969 31.938 1 89 432 LEU A C 1
ATOM 3461 O O . LEU A 1 432 ? 5.887 45.438 32.406 1 89 432 LEU A O 1
ATOM 3465 N N . SER A 1 433 ? 3.875 44.562 32.688 1 86.62 433 SER A N 1
ATOM 3466 C CA . SER A 1 433 ? 3.898 44.719 34.156 1 86.62 433 SER A CA 1
ATOM 3467 C C . SER A 1 433 ? 4.656 43.562 34.812 1 86.62 433 SER A C 1
ATOM 3469 O O . SER A 1 433 ? 4.887 43.594 36.031 1 86.62 433 SER A O 1
ATOM 3471 N N . THR A 1 434 ? 4.973 42.625 34.094 1 76.69 434 THR A N 1
ATOM 3472 C CA . THR A 1 434 ? 5.742 41.531 34.688 1 76.69 434 THR A CA 1
ATOM 3473 C C . THR A 1 434 ? 7.152 42 35.062 1 76.69 434 THR A C 1
ATOM 3475 O O . THR A 1 434 ? 7.793 42.688 34.25 1 76.69 434 THR A O 1
ATOM 3478 N N . PRO A 1 435 ? 7.641 41.938 36.438 1 60.72 435 PRO A N 1
ATOM 3479 C CA . PRO A 1 435 ? 8.852 42.5 37.031 1 60.72 435 PRO A CA 1
ATOM 3480 C C . PRO A 1 435 ? 10.086 42.281 36.188 1 60.72 435 PRO A C 1
ATOM 3482 O O . PRO A 1 435 ? 10.945 43.188 36.094 1 60.72 435 PRO A O 1
ATOM 3485 N N . ASP A 1 436 ? 10.227 41.156 35.656 1 54.06 436 ASP A N 1
ATOM 3486 C CA . ASP A 1 436 ? 11.484 40.875 34.969 1 54.06 436 ASP A CA 1
ATOM 3487 C C . ASP A 1 436 ? 11.664 41.812 33.75 1 54.06 436 ASP A C 1
ATOM 3489 O O . ASP A 1 436 ? 12.789 42.125 33.375 1 54.06 436 ASP A O 1
ATOM 3493 N N . LYS A 1 437 ? 10.68 42.344 33.281 1 54.38 437 LYS A N 1
ATOM 3494 C CA . LYS A 1 437 ? 10.781 43.125 32.062 1 54.38 437 LYS A CA 1
ATOM 3495 C C . LYS A 1 437 ? 10.828 44.625 32.406 1 54.38 437 LYS A C 1
ATOM 3497 O O . LYS A 1 437 ? 11.266 45.438 31.578 1 54.38 437 LYS A O 1
ATOM 3502 N N . ILE A 1 438 ? 10.422 45.031 33.562 1 48.91 438 ILE A N 1
ATOM 3503 C CA . ILE A 1 438 ? 10.508 46.406 34.031 1 48.91 438 ILE A CA 1
ATOM 3504 C C . ILE A 1 438 ? 11.977 46.812 34.188 1 48.91 438 ILE A C 1
ATOM 3506 O O . ILE A 1 438 ? 12.336 47.969 33.938 1 48.91 438 ILE A O 1
ATOM 3510 N N . GLN A 1 439 ? 12.82 45.781 34.531 1 43.62 439 GLN A N 1
ATOM 3511 C CA . GLN A 1 439 ? 14.188 46.188 34.875 1 43.62 439 GLN A CA 1
ATOM 3512 C C . GLN A 1 439 ? 14.914 46.75 33.656 1 43.62 439 GLN A C 1
ATOM 3514 O O . GLN A 1 439 ? 15.781 47.625 33.812 1 43.62 439 GLN A O 1
ATOM 3519 N N . ASN A 1 440 ? 14.672 46.094 32.5 1 41.97 440 ASN A N 1
ATOM 3520 C CA . ASN A 1 440 ? 15.602 46.469 31.453 1 41.97 440 ASN A CA 1
ATOM 3521 C C . ASN A 1 440 ? 15.32 47.875 30.938 1 41.97 440 ASN A C 1
ATOM 3523 O O . ASN A 1 440 ? 15.93 48.312 29.953 1 41.97 440 ASN A O 1
ATOM 3527 N N . SER A 1 441 ? 14.289 48.406 31.297 1 39.38 441 SER A N 1
ATOM 3528 C CA . SER A 1 441 ? 14.164 49.812 30.859 1 39.38 441 SER A CA 1
ATOM 3529 C C . SER A 1 441 ? 14.898 50.75 31.797 1 39.38 441 SER A C 1
ATOM 3531 O O . SER A 1 441 ? 14.266 51.531 32.531 1 39.38 441 SER A O 1
ATOM 3533 N N . GLU A 1 442 ? 15.953 50.25 32.406 1 36.56 442 GLU A N 1
ATOM 3534 C CA . GLU A 1 442 ? 16.688 51.281 33.125 1 36.56 442 GLU A CA 1
ATOM 3535 C C . GLU A 1 442 ? 16.969 52.5 32.25 1 36.56 442 GLU A C 1
ATOM 3537 O O . GLU A 1 442 ? 17.453 52.344 31.125 1 36.56 442 GLU A O 1
ATOM 3542 N N . PRO A 1 443 ? 16.359 53.469 32.438 1 36.94 443 PRO A N 1
ATOM 3543 C CA . PRO A 1 443 ? 16.781 54.688 31.703 1 36.94 443 PRO A CA 1
ATOM 3544 C C . PRO A 1 443 ? 18.297 54.812 31.625 1 36.94 443 PRO A C 1
ATOM 3546 O O . PRO A 1 443 ? 19.016 54.344 32.531 1 36.94 443 PRO A O 1
ATOM 3549 N N . PRO A 1 444 ? 18.859 54.688 30.422 1 34.47 444 PRO A N 1
ATOM 3550 C CA . PRO A 1 444 ? 20.297 54.938 30.375 1 34.47 444 PRO A CA 1
ATOM 3551 C C . PRO A 1 444 ? 20.734 55.969 31.406 1 34.47 444 PRO A C 1
ATOM 3553 O O . PRO A 1 444 ? 20 56.906 31.703 1 34.47 444 PRO A O 1
ATOM 3556 N N . ALA A 1 445 ? 21.531 55.562 32.312 1 34.62 445 ALA A N 1
ATOM 3557 C CA . ALA A 1 445 ? 22.203 56.406 33.281 1 34.62 445 ALA A CA 1
ATOM 3558 C C . ALA A 1 445 ? 22.609 57.75 32.625 1 34.62 445 ALA A C 1
ATOM 3560 O O . ALA A 1 445 ? 23.297 57.75 31.609 1 34.62 445 ALA A O 1
ATOM 3561 N N . THR A 1 446 ? 21.766 58.719 32.625 1 32.19 446 THR A N 1
ATOM 3562 C CA . THR A 1 446 ? 22.203 60.062 32.281 1 32.19 446 THR A CA 1
ATOM 3563 C C . THR A 1 446 ? 23.578 60.344 32.875 1 32.19 446 THR A C 1
ATOM 3565 O O . THR A 1 446 ? 23.797 60.188 34.062 1 32.19 446 THR A O 1
ATOM 3568 N N . ALA A 1 447 ? 24.625 60.25 32.062 1 32.09 447 ALA A N 1
ATOM 3569 C CA . ALA A 1 447 ? 25.969 60.75 32.344 1 32.09 447 ALA A CA 1
ATOM 3570 C C . ALA A 1 447 ? 25.922 62.062 33.094 1 32.09 447 ALA A C 1
ATOM 3572 O O . ALA A 1 447 ? 24.984 62.844 32.938 1 32.09 447 ALA A O 1
ATOM 3573 N N . SER A 1 448 ? 26.812 62.25 34.062 1 33.31 448 SER A N 1
ATOM 3574 C CA . SER A 1 448 ? 27.219 63.344 34.906 1 33.31 448 SER A CA 1
ATOM 3575 C C . SER A 1 448 ? 27.391 64.625 34.125 1 33.31 448 SER A C 1
ATOM 3577 O O . SER A 1 448 ? 28.344 64.75 33.344 1 33.31 448 SER A O 1
ATOM 3579 N N . SER A 1 449 ? 26.359 65.25 33.625 1 29.53 449 SER A N 1
ATOM 3580 C CA . SER A 1 449 ? 26.594 66.562 33.094 1 29.53 449 SER A CA 1
ATOM 3581 C C . SER A 1 449 ? 27.156 67.5 34.156 1 29.53 449 SER A C 1
ATOM 3583 O O . SER A 1 449 ? 26.578 67.625 35.25 1 29.53 449 SER A O 1
ATOM 3585 N N . SER A 1 450 ? 28.453 67.75 34.156 1 31.98 450 SER A N 1
ATOM 3586 C CA . SER A 1 450 ? 29.125 68.812 34.906 1 31.98 450 SER A CA 1
ATOM 3587 C C . SER A 1 450 ? 28.281 70.125 34.875 1 31.98 450 SER A C 1
ATOM 3589 O O . SER A 1 450 ? 28.016 70.688 35.938 1 31.98 450 SER A O 1
ATOM 3591 N N . LYS A 1 451 ? 28.734 71.062 34.031 1 34.44 451 LYS A N 1
ATOM 3592 C CA . LYS A 1 451 ? 28.734 72.562 34.188 1 34.44 451 LYS A CA 1
ATOM 3593 C C . LYS A 1 451 ? 27.328 73.125 34.125 1 34.44 451 LYS A C 1
ATOM 3595 O O . LYS A 1 451 ? 27.094 74.25 34.5 1 34.44 451 LYS A O 1
ATOM 3600 N N . LYS A 1 452 ? 26.594 72.812 33.094 1 37.12 452 LYS A N 1
ATOM 3601 C CA . LYS A 1 452 ? 25.469 73.688 32.781 1 37.12 452 LYS A CA 1
ATOM 3602 C C . LYS A 1 452 ? 24.375 73.562 33.875 1 37.12 452 LYS A C 1
ATOM 3604 O O . LYS A 1 452 ? 23.469 72.75 33.75 1 37.12 452 LYS A O 1
ATOM 3609 N N . GLU A 1 453 ? 24.734 73.625 35.125 1 36.03 453 GLU A N 1
ATOM 3610 C CA . GLU A 1 453 ? 23.938 73.438 36.344 1 36.03 453 GLU A CA 1
ATOM 3611 C C . GLU A 1 453 ? 22.812 74.438 36.438 1 36.03 453 GLU A C 1
ATOM 3613 O O . GLU A 1 453 ? 21.75 74.125 37 1 36.03 453 GLU A O 1
ATOM 3618 N N . LYS A 1 454 ? 23.141 75.75 36.062 1 40.34 454 LYS A N 1
ATOM 3619 C CA . LYS A 1 454 ? 22.297 76.812 36.594 1 40.34 454 LYS A CA 1
ATOM 3620 C C . LYS A 1 454 ? 20.906 76.75 36 1 40.34 454 LYS A C 1
ATOM 3622 O O . LYS A 1 454 ? 19.906 77 36.688 1 40.34 454 LYS A O 1
ATOM 3627 N N . VAL A 1 455 ? 20.906 76.812 34.656 1 37.31 455 VAL A N 1
ATOM 3628 C CA . VAL A 1 455 ? 19.609 76.875 33.969 1 37.31 455 VAL A CA 1
ATOM 3629 C C . VAL A 1 455 ? 18.812 75.625 34.25 1 37.31 455 VAL A C 1
ATOM 3631 O O . VAL A 1 455 ? 17.578 75.688 34.281 1 37.31 455 VAL A O 1
ATOM 3634 N N . ASP A 1 456 ? 19.531 74.562 34.531 1 39.09 456 ASP A N 1
ATOM 3635 C CA . ASP A 1 456 ? 18.953 73.25 34.688 1 39.09 456 ASP A CA 1
ATOM 3636 C C . ASP A 1 456 ? 18.125 73.188 35.969 1 39.09 456 ASP A C 1
ATOM 3638 O O . ASP A 1 456 ? 17.266 72.312 36.094 1 39.09 456 ASP A O 1
ATOM 3642 N N . ASP A 1 457 ? 18.438 74.062 36.906 1 41.88 457 ASP A N 1
ATOM 3643 C CA . ASP A 1 457 ? 17.719 74.062 38.188 1 41.88 457 ASP A CA 1
ATOM 3644 C C . ASP A 1 457 ? 16.25 74.438 38 1 41.88 457 ASP A C 1
ATOM 3646 O O . ASP A 1 457 ? 15.359 73.875 38.656 1 41.88 457 ASP A O 1
ATOM 3650 N N . LEU A 1 458 ? 16.109 75.625 37.281 1 41.62 458 LEU A N 1
ATOM 3651 C CA . LEU A 1 458 ? 14.758 76.188 37.219 1 41.62 458 LEU A CA 1
ATOM 3652 C C . LEU A 1 458 ? 13.828 75.125 36.562 1 41.62 458 LEU A C 1
ATOM 3654 O O . LEU A 1 458 ? 12.672 75 36.969 1 41.62 458 LEU A O 1
ATOM 3658 N N . LEU A 1 459 ? 14.328 74.688 35.438 1 43.09 459 LEU A N 1
ATOM 3659 C CA . LEU A 1 459 ? 13.484 73.688 34.719 1 43.09 459 LEU A CA 1
ATOM 3660 C C . LEU A 1 459 ? 13.664 72.312 35.25 1 43.09 459 LEU A C 1
ATOM 3662 O O . LEU A 1 459 ? 13.312 71.312 34.594 1 43.09 459 LEU A O 1
ATOM 3666 N N . TYR A 1 460 ? 14.32 72.25 36.406 1 45.81 460 TYR A N 1
ATOM 3667 C CA . TYR A 1 460 ? 14.555 70.938 37.062 1 45.81 460 TYR A CA 1
ATOM 3668 C C . TYR A 1 460 ? 13.258 70.188 37.156 1 45.81 460 TYR A C 1
ATOM 3670 O O . TYR A 1 460 ? 13.266 68.938 37.062 1 45.81 460 TYR A O 1
ATOM 3678 N N . PHE A 1 461 ? 12.258 71.062 37.531 1 43.66 461 PHE A N 1
ATOM 3679 C CA . PHE A 1 461 ? 10.977 70.375 37.656 1 43.66 461 PHE A CA 1
ATOM 3680 C C . PHE A 1 461 ? 10.617 69.688 36.344 1 43.66 461 PHE A C 1
ATOM 3682 O O . PHE A 1 461 ? 9.727 68.812 36.344 1 43.66 461 PHE A O 1
ATOM 3689 N N . LEU A 1 462 ? 11.047 70.312 35.281 1 42.09 462 LEU A N 1
ATOM 3690 C CA . LEU A 1 462 ? 10.828 69.562 34.031 1 42.09 462 LEU A CA 1
ATOM 3691 C C . LEU A 1 462 ? 11.609 68.25 34 1 42.09 462 LEU A C 1
ATOM 3693 O O . LEU A 1 462 ? 11.367 67.438 33.156 1 42.09 462 LEU A O 1
ATOM 3697 N N . ASN A 1 463 ? 12.727 68.312 34.719 1 39.41 463 ASN A N 1
ATOM 3698 C CA . ASN A 1 463 ? 13.523 67.062 34.812 1 39.41 463 ASN A CA 1
ATOM 3699 C C . ASN A 1 463 ? 12.844 66.062 35.688 1 39.41 463 ASN A C 1
ATOM 3701 O O . ASN A 1 463 ? 13.516 65.188 36.25 1 39.41 463 ASN A O 1
ATOM 3705 N N . ILE A 1 464 ? 11.797 66.438 36.438 1 38.66 464 ILE A N 1
ATOM 3706 C CA . ILE A 1 464 ? 11.117 65.312 37.031 1 38.66 464 ILE A CA 1
ATOM 3707 C C . ILE A 1 464 ? 10.984 64.188 36 1 38.66 464 ILE A C 1
ATOM 3709 O O . ILE A 1 464 ? 10.461 64.438 34.906 1 38.66 464 ILE A O 1
ATOM 3713 N N . PRO A 1 465 ? 11.938 63.312 36 1 40.69 465 PRO A N 1
ATOM 3714 C CA . PRO A 1 465 ? 11.578 62.219 35.094 1 40.69 465 PRO A CA 1
ATOM 3715 C C . PRO A 1 465 ? 10.07 61.969 35.062 1 40.69 465 PRO A C 1
ATOM 3717 O O . PRO A 1 465 ? 9.461 61.656 36.094 1 40.69 465 PRO A O 1
ATOM 3720 N N . ASP A 1 466 ? 9.375 62.969 34.688 1 40 466 ASP A N 1
ATOM 3721 C CA . ASP A 1 466 ? 7.914 62.938 34.625 1 40 466 ASP A CA 1
ATOM 3722 C C . ASP A 1 466 ? 7.402 61.5 34.531 1 40 466 ASP A C 1
ATOM 3724 O O . ASP A 1 466 ? 6.336 61.188 35.062 1 40 466 ASP A O 1
ATOM 3728 N N . SER A 1 467 ? 7.562 60.875 33.312 1 43.09 467 SER A N 1
ATOM 3729 C CA . SER A 1 467 ? 6.629 59.875 32.812 1 43.09 467 SER A CA 1
ATOM 3730 C C . SER A 1 467 ? 6.688 58.594 33.656 1 43.09 467 SER A C 1
ATOM 3732 O O . SER A 1 467 ? 7.711 57.906 33.688 1 43.09 467 SER A O 1
ATOM 3734 N N . GLN A 1 468 ? 6.309 58.594 34.875 1 48.97 468 GLN A N 1
ATOM 3735 C CA . GLN A 1 468 ? 6.012 57.312 35.562 1 48.97 468 GLN A CA 1
ATOM 3736 C C . GLN A 1 468 ? 5.684 56.219 34.531 1 48.97 468 GLN A C 1
ATOM 3738 O O . GLN A 1 468 ? 4.816 56.406 33.688 1 48.97 468 GLN A O 1
ATOM 3743 N N . TYR A 1 469 ? 6.648 55.469 34.375 1 61.72 469 TYR A N 1
ATOM 3744 C CA . TYR A 1 469 ? 6.406 54.312 33.531 1 61.72 469 TYR A CA 1
ATOM 3745 C C . TYR A 1 469 ? 5.047 53.688 33.844 1 61.72 469 TYR A C 1
ATOM 3747 O O . TYR A 1 469 ? 4.77 53.344 35 1 61.72 469 TYR A O 1
ATOM 3755 N N . ASN A 1 470 ? 4.043 54.062 33.125 1 79.69 470 ASN A N 1
ATOM 3756 C CA . ASN A 1 470 ? 2.717 53.469 33.188 1 79.69 470 ASN A CA 1
ATOM 3757 C C . ASN A 1 470 ? 2.529 52.406 32.094 1 79.69 470 ASN A C 1
ATOM 3759 O O . ASN A 1 470 ? 2.289 52.75 30.938 1 79.69 470 ASN A O 1
ATOM 3763 N N . PRO A 1 471 ? 2.715 51.219 32.531 1 85.56 471 PRO A N 1
ATOM 3764 C CA . PRO A 1 471 ? 2.615 50.156 31.562 1 85.56 471 PRO A CA 1
ATOM 3765 C C . PRO A 1 471 ? 1.331 50.219 30.734 1 85.56 471 PRO A C 1
ATOM 3767 O O . PRO A 1 471 ? 1.337 49.875 29.547 1 85.56 471 PRO A O 1
ATOM 3770 N N . ARG A 1 472 ? 0.349 50.656 31.328 1 88.06 472 ARG A N 1
ATOM 3771 C CA . ARG A 1 472 ? -0.925 50.719 30.609 1 88.06 472 ARG A CA 1
ATOM 3772 C C . ARG A 1 472 ? -0.896 51.781 29.516 1 88.06 472 ARG A C 1
ATOM 3774 O O . ARG A 1 472 ? -1.352 51.531 28.406 1 88.06 472 ARG A O 1
ATOM 3781 N N . SER A 1 473 ? -0.446 52.969 29.844 1 88.44 473 SER A N 1
ATOM 3782 C CA . SER A 1 473 ? -0.364 54.062 28.859 1 88.44 473 SER A CA 1
ATOM 3783 C C . SER A 1 473 ? 0.549 53.656 27.703 1 88.44 473 SER A C 1
ATOM 3785 O O . SER A 1 473 ? 0.235 53.938 26.547 1 88.44 473 SER A O 1
ATOM 3787 N N . ASP A 1 474 ? 1.583 53.062 28.031 1 86.88 474 ASP A N 1
ATOM 3788 C CA . ASP A 1 474 ? 2.521 52.625 27 1 86.88 474 ASP A CA 1
ATOM 3789 C C . ASP A 1 474 ? 1.886 51.562 26.094 1 86.88 474 ASP A C 1
ATOM 3791 O O . ASP A 1 474 ? 2.076 51.594 24.875 1 86.88 474 ASP A O 1
ATOM 3795 N N . ALA A 1 475 ? 1.21 50.656 26.734 1 91.56 475 ALA A N 1
ATOM 3796 C CA . ALA A 1 475 ? 0.531 49.594 25.984 1 91.56 475 ALA A CA 1
ATOM 3797 C C . ALA A 1 475 ? -0.476 50.188 25 1 91.56 475 ALA A C 1
ATOM 3799 O O . ALA A 1 475 ? -0.555 49.75 23.859 1 91.56 475 ALA A O 1
ATOM 3800 N N . ILE A 1 476 ? -1.233 51.125 25.484 1 93.06 476 ILE A N 1
ATOM 3801 C CA . ILE A 1 476 ? -2.26 51.75 24.656 1 93.06 476 ILE A CA 1
ATOM 3802 C C . ILE A 1 476 ? -1.608 52.438 23.453 1 93.06 476 ILE A C 1
ATOM 3804 O O . ILE A 1 476 ? -2.062 52.281 22.312 1 93.06 476 ILE A O 1
ATOM 3808 N N . VAL A 1 477 ? -0.544 53.125 23.656 1 91.31 477 VAL A N 1
ATOM 3809 C CA . VAL A 1 477 ? 0.138 53.875 22.594 1 91.31 477 VAL A CA 1
ATOM 3810 C C . VAL A 1 477 ? 0.743 52.906 21.594 1 91.31 477 VAL A C 1
ATOM 3812 O O . VAL A 1 477 ? 0.577 53.062 20.375 1 91.31 477 VAL A O 1
ATOM 3815 N N . ASP A 1 478 ? 1.394 51.906 22.094 1 93.38 478 ASP A N 1
ATOM 3816 C CA . ASP A 1 478 ? 2.049 50.906 21.234 1 93.38 478 ASP A CA 1
ATOM 3817 C C . ASP A 1 478 ? 1.034 50.219 20.328 1 93.38 478 ASP A C 1
ATOM 3819 O O . ASP A 1 478 ? 1.269 50.031 19.141 1 93.38 478 ASP A O 1
ATOM 3823 N N . VAL A 1 479 ? -0.014 49.781 20.922 1 96.06 479 VAL A N 1
ATOM 3824 C CA . VAL A 1 479 ? -1.039 49.031 20.203 1 96.06 479 VAL A CA 1
ATOM 3825 C C . VAL A 1 479 ? -1.69 49.938 19.156 1 96.06 479 VAL A C 1
ATOM 3827 O O . VAL A 1 479 ? -1.924 49.531 18.016 1 96.06 479 VAL A O 1
ATOM 3830 N N . ARG A 1 480 ? -2.006 51.125 19.516 1 93.81 480 ARG A N 1
ATOM 3831 C CA . ARG A 1 480 ? -2.629 52.062 18.594 1 93.81 480 ARG A CA 1
ATOM 3832 C C . ARG A 1 480 ? -1.695 52.406 17.438 1 93.81 480 ARG A C 1
ATOM 3834 O O . ARG A 1 480 ? -2.135 52.5 16.281 1 93.81 480 ARG A O 1
ATOM 3841 N N . GLN A 1 481 ? -0.464 52.594 17.766 1 94.38 481 GLN A N 1
ATOM 3842 C CA . GLN A 1 481 ? 0.522 52.844 16.719 1 94.38 481 GLN A CA 1
ATOM 3843 C C . GLN A 1 481 ? 0.575 51.688 15.719 1 94.38 481 GLN A C 1
ATOM 3845 O O . GLN A 1 481 ? 0.687 51.906 14.508 1 94.38 481 GLN A O 1
ATOM 3850 N N . TYR A 1 482 ? 0.564 50.531 16.234 1 96.12 482 TYR A N 1
ATOM 3851 C CA . TYR A 1 482 ? 0.593 49.344 15.383 1 96.12 482 TYR A CA 1
ATOM 3852 C C . TYR A 1 482 ? -0.654 49.25 14.508 1 96.12 482 TYR A C 1
ATOM 3854 O O . TYR A 1 482 ? -0.56 49.062 13.297 1 96.12 482 TYR A O 1
ATOM 3862 N N . VAL A 1 483 ? -1.847 49.438 15.109 1 96.12 483 VAL A N 1
ATOM 3863 C CA . VAL A 1 483 ? -3.119 49.188 14.43 1 96.12 483 VAL A CA 1
ATOM 3864 C C . VAL A 1 483 ? -3.354 50.281 13.391 1 96.12 483 VAL A C 1
ATOM 3866 O O . VAL A 1 483 ? -3.951 50.031 12.344 1 96.12 483 VAL A O 1
ATOM 3869 N N . GLU A 1 484 ? -2.803 51.469 13.641 1 93.38 484 GLU A N 1
ATOM 3870 C CA . GLU A 1 484 ? -3.055 52.594 12.758 1 93.38 484 GLU A CA 1
ATOM 3871 C C . GLU A 1 484 ? -2.082 52.625 11.578 1 93.38 484 GLU A C 1
ATOM 3873 O O . GLU A 1 484 ? -2.342 53.25 10.555 1 93.38 484 GLU A O 1
ATOM 3878 N N . LYS A 1 485 ? -1.012 51.938 11.766 1 93.81 485 LYS A N 1
ATOM 3879 C CA . LYS A 1 485 ? -0.102 51.781 10.633 1 93.81 485 LYS A CA 1
ATOM 3880 C C . LYS A 1 485 ? -0.756 51 9.5 1 93.81 485 LYS A C 1
ATOM 3882 O O . LYS A 1 485 ? -1.549 50.094 9.742 1 93.81 485 LYS A O 1
ATOM 3887 N N . PRO A 1 486 ? -0.394 51.312 8.328 1 93.94 486 PRO A N 1
ATOM 3888 C CA . PRO A 1 486 ? -0.987 50.594 7.199 1 93.94 486 PRO A CA 1
ATOM 3889 C C . PRO A 1 486 ? -0.661 49.094 7.215 1 93.94 486 PRO A C 1
ATOM 3891 O O . PRO A 1 486 ? 0.425 48.719 7.648 1 93.94 486 PRO A O 1
ATOM 3894 N N . ASN A 1 487 ? -1.576 48.375 6.656 1 95.19 487 ASN A N 1
ATOM 3895 C CA . ASN A 1 487 ? -1.372 46.938 6.551 1 95.19 487 ASN A CA 1
ATOM 3896 C C . ASN A 1 487 ? -0.276 46.594 5.543 1 95.19 487 ASN A C 1
ATOM 3898 O O . ASN A 1 487 ? -0.062 47.344 4.582 1 95.19 487 ASN A O 1
ATOM 3902 N N . ILE A 1 488 ? 0.353 45.5 5.777 1 94.06 488 ILE A N 1
ATOM 3903 C CA . ILE A 1 488 ? 1.351 45.062 4.812 1 94.06 488 ILE A CA 1
ATOM 3904 C C . ILE A 1 488 ? 0.66 44.375 3.631 1 94.06 488 ILE A C 1
ATOM 3906 O O . ILE A 1 488 ? -0.521 44.031 3.709 1 94.06 488 ILE A O 1
ATOM 3910 N N . PHE A 1 489 ? 1.447 44.156 2.584 1 89.19 489 PHE A N 1
ATOM 3911 C CA . PHE A 1 489 ? 0.904 43.562 1.374 1 89.19 489 PHE A CA 1
ATOM 3912 C C . PHE A 1 489 ? 0.65 42.062 1.583 1 89.19 489 PHE A C 1
ATOM 3914 O O . PHE A 1 489 ? 1.322 41.438 2.393 1 89.19 489 PHE A O 1
ATOM 3921 N N . LYS A 1 490 ? -0.247 41.625 0.8 1 87.56 490 LYS A N 1
ATOM 3922 C CA . LYS A 1 490 ? -0.684 40.219 0.91 1 87.56 490 LYS A CA 1
ATOM 3923 C C . LYS A 1 490 ? 0.478 39.25 0.671 1 87.56 490 LYS A C 1
ATOM 3925 O O . LYS A 1 490 ? 0.521 38.188 1.254 1 87.56 490 LYS A O 1
ATOM 3930 N N . ALA A 1 491 ? 1.356 39.656 -0.054 1 88.25 491 ALA A N 1
ATOM 3931 C CA . ALA A 1 491 ? 2.459 38.781 -0.444 1 88.25 491 ALA A CA 1
ATOM 3932 C C . ALA A 1 491 ? 3.572 38.812 0.6 1 88.25 491 ALA A C 1
ATOM 3934 O O . ALA A 1 491 ? 4.434 37.938 0.615 1 88.25 491 ALA A O 1
ATOM 3935 N N . GLU A 1 492 ? 3.463 39.719 1.514 1 90.5 492 GLU A N 1
ATOM 3936 C CA . GLU A 1 492 ? 4.52 39.875 2.508 1 90.5 492 GLU A CA 1
ATOM 3937 C C . GLU A 1 492 ? 4.328 38.906 3.672 1 90.5 492 GLU A C 1
ATOM 3939 O O . GLU A 1 492 ? 3.205 38.469 3.945 1 90.5 492 GLU A O 1
ATOM 3944 N N . ASP A 1 493 ? 5.43 38.688 4.297 1 93.06 493 ASP A N 1
ATOM 3945 C CA . ASP A 1 493 ? 5.426 37.75 5.418 1 93.06 493 ASP A CA 1
ATOM 3946 C C . ASP A 1 493 ? 5.203 38.5 6.738 1 93.06 493 ASP A C 1
ATOM 3948 O O . ASP A 1 493 ? 6.027 39.312 7.148 1 93.06 493 ASP A O 1
ATOM 3952 N N . PRO A 1 494 ? 4.113 38.156 7.406 1 95.31 494 PRO A N 1
ATOM 3953 C CA . PRO A 1 494 ? 3.828 38.844 8.68 1 95.31 494 PRO A CA 1
ATOM 3954 C C . PRO A 1 494 ? 4.906 38.594 9.727 1 95.31 494 PRO A C 1
ATOM 3956 O O . PRO A 1 494 ? 5.133 39.438 10.594 1 95.31 494 PRO A O 1
ATOM 3959 N N . LEU A 1 495 ? 5.559 37.469 9.641 1 94.81 495 LEU A N 1
ATOM 3960 C CA . LEU A 1 495 ? 6.602 37.188 10.617 1 94.81 495 LEU A CA 1
ATOM 3961 C C . LEU A 1 495 ? 7.812 38.062 10.422 1 94.81 495 LEU A C 1
ATOM 3963 O O . LEU A 1 495 ? 8.461 38.5 11.391 1 94.81 495 LEU A O 1
ATOM 3967 N N . LYS A 1 496 ? 8.141 38.375 9.211 1 94 496 LYS A N 1
ATOM 3968 C CA . LYS A 1 496 ? 9.25 39.25 8.922 1 94 496 LYS A CA 1
ATOM 3969 C C . LYS A 1 496 ? 8.984 40.656 9.445 1 94 496 LYS A C 1
ATOM 3971 O O . LYS A 1 496 ? 9.898 41.344 9.898 1 94 496 LYS A O 1
ATOM 3976 N N . TYR A 1 497 ? 7.742 41.062 9.344 1 95.31 497 TYR A N 1
ATOM 3977 C CA . TYR A 1 497 ? 7.332 42.344 9.883 1 95.31 497 TYR A CA 1
ATOM 3978 C C . TYR A 1 497 ? 7.695 42.469 11.359 1 95.31 497 TYR A C 1
ATOM 3980 O O . TYR A 1 497 ? 8.273 43.469 11.781 1 95.31 497 TYR A O 1
ATOM 3988 N N . TRP A 1 498 ? 7.379 41.5 12.125 1 95.44 498 TRP A N 1
ATOM 3989 C CA . TRP A 1 498 ? 7.586 41.531 13.57 1 95.44 498 TRP A CA 1
ATOM 3990 C C . TRP A 1 498 ? 9.055 41.344 13.914 1 95.44 498 TRP A C 1
ATOM 3992 O O . TRP A 1 498 ? 9.539 41.812 14.938 1 95.44 498 TRP A O 1
ATOM 4002 N N . GLN A 1 499 ? 9.75 40.656 13.086 1 92.69 499 GLN A N 1
ATOM 4003 C CA . GLN A 1 499 ? 11.172 40.406 13.32 1 92.69 499 GLN A CA 1
ATOM 4004 C C . GLN A 1 499 ? 11.953 41.719 13.32 1 92.69 499 GLN A C 1
ATOM 4006 O O . GLN A 1 499 ? 12.93 41.875 14.062 1 92.69 499 GLN A O 1
ATOM 4011 N N . VAL A 1 500 ? 11.539 42.656 12.555 1 92.44 500 VAL A N 1
ATOM 4012 C CA . VAL A 1 500 ? 12.25 43.906 12.398 1 92.44 500 VAL A CA 1
ATOM 4013 C C . VAL A 1 500 ? 11.688 44.938 13.359 1 92.44 500 VAL A C 1
ATOM 4015 O O . VAL A 1 500 ? 12.336 45.938 13.648 1 92.44 500 VAL A O 1
ATOM 4018 N N . SER A 1 501 ? 10.578 44.594 13.938 1 92.31 501 SER A N 1
ATOM 4019 C CA . SER A 1 501 ? 9.922 45.562 14.82 1 92.31 501 SER A CA 1
ATOM 4020 C C . SER A 1 501 ? 10.711 45.75 16.109 1 92.31 501 SER A C 1
ATOM 4022 O O . SER A 1 501 ? 11.328 44.812 16.625 1 92.31 501 SER A O 1
ATOM 4024 N N . GLN A 1 502 ? 10.711 46.938 16.688 1 90.5 502 GLN A N 1
ATOM 4025 C CA . GLN A 1 502 ? 11.398 47.25 17.922 1 90.5 502 GLN A CA 1
ATOM 4026 C C . GLN A 1 502 ? 10.422 47.25 19.109 1 90.5 502 GLN A C 1
ATOM 4028 O O . GLN A 1 502 ? 10.844 47.375 20.266 1 90.5 502 GLN A O 1
ATOM 4033 N N . SER A 1 503 ? 9.18 47.125 18.734 1 91.75 503 SER A N 1
ATOM 4034 C CA . SER A 1 503 ? 8.156 47.094 19.781 1 91.75 503 SER A CA 1
ATOM 4035 C C . SER A 1 503 ? 8.164 45.781 20.547 1 91.75 503 SER A C 1
ATOM 4037 O O . SER A 1 503 ? 8.367 44.719 19.969 1 91.75 503 SER A O 1
ATOM 4039 N N . LYS A 1 504 ? 7.922 45.875 21.828 1 92.75 504 LYS A N 1
ATOM 4040 C CA . LYS A 1 504 ? 7.828 44.656 22.656 1 92.75 504 LYS A CA 1
ATOM 4041 C C . LYS A 1 504 ? 6.562 43.875 22.344 1 92.75 504 LYS A C 1
ATOM 4043 O O . LYS A 1 504 ? 6.422 42.719 22.75 1 92.75 504 LYS A O 1
ATOM 4048 N N . LEU A 1 505 ? 5.711 44.531 21.578 1 94.88 505 LEU A N 1
ATOM 4049 C CA . LEU A 1 505 ? 4.488 43.875 21.141 1 94.88 505 LEU A CA 1
ATOM 4050 C C . LEU A 1 505 ? 4.812 42.625 20.312 1 94.88 505 LEU A C 1
ATOM 4052 O O . LEU A 1 505 ? 3.975 41.719 20.188 1 94.88 505 LEU A O 1
ATOM 4056 N N . LYS A 1 506 ? 6.055 42.562 19.797 1 94.38 506 LYS A N 1
ATOM 4057 C CA . LYS A 1 506 ? 6.492 41.438 18.953 1 94.38 506 LYS A CA 1
ATOM 4058 C C . LYS A 1 506 ? 6.465 40.125 19.734 1 94.38 506 LYS A C 1
ATOM 4060 O O . LYS A 1 506 ? 6.223 39.062 19.156 1 94.38 506 LYS A O 1
ATOM 4065 N N . GLU A 1 507 ? 6.648 40.188 21.016 1 93 507 GLU A N 1
ATOM 4066 C CA . GLU A 1 507 ? 6.633 39 21.828 1 93 507 GLU A CA 1
ATOM 4067 C C . GLU A 1 507 ? 5.242 38.375 21.859 1 93 507 GLU A C 1
ATOM 4069 O O . GLU A 1 507 ? 5.102 37.156 21.75 1 93 507 GLU A O 1
ATOM 4074 N N . LEU A 1 508 ? 4.25 39.219 22 1 95.25 508 LEU A N 1
ATOM 4075 C CA . LEU A 1 508 ? 2.877 38.719 21.984 1 95.25 508 LEU A CA 1
ATOM 4076 C C . LEU A 1 508 ? 2.504 38.25 20.578 1 95.25 508 LEU A C 1
ATOM 4078 O O . LEU A 1 508 ? 1.761 37.281 20.438 1 95.25 508 LEU A O 1
ATOM 4082 N N . ALA A 1 509 ? 3.021 38.969 19.594 1 96.5 509 ALA A N 1
ATOM 4083 C CA . ALA A 1 509 ? 2.76 38.562 18.203 1 96.5 509 ALA A CA 1
ATOM 4084 C C . ALA A 1 509 ? 3.273 37.125 17.953 1 96.5 509 ALA A C 1
ATOM 4086 O O . ALA A 1 509 ? 2.551 36.281 17.406 1 96.5 509 ALA A O 1
ATOM 4087 N N . PHE A 1 510 ? 4.465 36.875 18.391 1 94.94 510 PHE A N 1
ATOM 4088 C CA . PHE A 1 510 ? 5.051 35.562 18.141 1 94.94 510 PHE A CA 1
ATOM 4089 C C . PHE A 1 510 ? 4.34 34.469 18.953 1 94.94 510 PHE A C 1
ATOM 4091 O O . PHE A 1 510 ? 4.211 33.344 18.516 1 94.94 510 PHE A O 1
ATOM 4098 N N . LYS A 1 511 ? 3.836 34.875 20.078 1 95.31 511 LYS A N 1
ATOM 4099 C CA . LYS A 1 511 ? 3.078 33.938 20.922 1 95.31 511 LYS A CA 1
ATOM 4100 C C . LYS A 1 511 ? 1.831 33.438 20.203 1 95.31 511 LYS A C 1
ATOM 4102 O O . LYS A 1 511 ? 1.593 32.219 20.141 1 95.31 511 LYS A O 1
ATOM 4107 N N . TYR A 1 512 ? 1.125 34.312 19.578 1 97.38 512 TYR A N 1
ATOM 4108 C CA . TYR A 1 512 ? -0.171 33.938 19.031 1 97.38 512 TYR A CA 1
ATOM 4109 C C . TYR A 1 512 ? -0.033 33.5 17.578 1 97.38 512 TYR A C 1
ATOM 4111 O O . TYR A 1 512 ? -0.775 32.625 17.109 1 97.38 512 TYR A O 1
ATOM 4119 N N . LEU A 1 513 ? 0.971 34.062 16.875 1 97 513 LEU A N 1
ATOM 4120 C CA . LEU A 1 513 ? 1.13 33.75 15.453 1 97 513 LEU A CA 1
ATOM 4121 C C . LEU A 1 513 ? 1.777 32.375 15.266 1 97 513 LEU A C 1
ATOM 4123 O O . LEU A 1 513 ? 1.731 31.812 14.172 1 97 513 LEU A O 1
ATOM 4127 N N . SER A 1 514 ? 2.342 31.797 16.297 1 95.81 514 SER A N 1
ATOM 4128 C CA . SER A 1 514 ? 2.979 30.484 16.203 1 95.81 514 SER A CA 1
ATOM 4129 C C . SER A 1 514 ? 1.971 29.359 16.438 1 95.81 514 SER A C 1
ATOM 4131 O O . SER A 1 514 ? 2.277 28.188 16.219 1 95.81 514 SER A O 1
ATOM 4133 N N . ILE A 1 515 ? 0.729 29.688 16.828 1 97.12 515 ILE A N 1
ATOM 4134 C CA . ILE A 1 515 ? -0.313 28.703 17.062 1 97.12 515 ILE A CA 1
ATOM 4135 C C . ILE A 1 515 ? -0.913 28.266 15.719 1 97.12 515 ILE A C 1
ATOM 4137 O O . ILE A 1 515 ? -1.331 29.094 14.922 1 97.12 515 ILE A O 1
ATOM 4141 N N . PRO A 1 516 ? -0.895 26.953 15.445 1 96.44 516 PRO A N 1
ATOM 4142 C CA . PRO A 1 516 ? -1.5 26.516 14.188 1 96.44 516 PRO A CA 1
ATOM 4143 C C . PRO A 1 516 ? -3.025 26.484 14.242 1 96.44 516 PRO A C 1
ATOM 4145 O O . PRO A 1 516 ? -3.605 26.281 15.312 1 96.44 516 PRO A O 1
ATOM 4148 N N . ALA A 1 517 ? -3.602 26.672 13.109 1 96.44 517 ALA A N 1
ATOM 4149 C CA . ALA A 1 517 ? -5.059 26.641 13.016 1 96.44 517 ALA A CA 1
ATOM 4150 C C . ALA A 1 517 ? -5.582 25.219 13 1 96.44 517 ALA A C 1
ATOM 4152 O O . ALA A 1 517 ? -6.77 24.984 13.242 1 96.44 517 ALA A O 1
ATOM 4153 N N . SER A 1 518 ? -4.691 24.312 12.664 1 94 518 SER A N 1
ATOM 4154 C CA . SER A 1 518 ? -5.141 22.953 12.453 1 94 518 SER A CA 1
ATOM 4155 C C . SER A 1 518 ? -4.125 21.938 12.984 1 94 518 SER A C 1
ATOM 4157 O O . SER A 1 518 ? -2.959 22.281 13.188 1 94 518 SER A O 1
ATOM 4159 N N . SER A 1 519 ? -4.633 20.734 13.203 1 88.69 519 SER A N 1
ATOM 4160 C CA . SER A 1 519 ? -3.766 19.641 13.641 1 88.69 519 SER A CA 1
ATOM 4161 C C . SER A 1 519 ? -3.221 18.859 12.445 1 88.69 519 SER A C 1
ATOM 4163 O O . SER A 1 519 ? -2.738 17.734 12.602 1 88.69 519 SER A O 1
ATOM 4165 N N . THR A 1 520 ? -3.279 19.391 11.242 1 79.94 520 THR A N 1
ATOM 4166 C CA . THR A 1 520 ? -2.867 18.766 9.992 1 79.94 520 THR A CA 1
ATOM 4167 C C . THR A 1 520 ? -1.409 18.328 10.055 1 79.94 520 THR A C 1
ATOM 4169 O O . THR A 1 520 ? -1.051 17.266 9.523 1 79.94 520 THR A O 1
ATOM 4172 N N . PRO A 1 521 ? -0.531 19.078 10.695 1 72.69 521 PRO A N 1
ATOM 4173 C CA . PRO A 1 521 ? 0.854 18.609 10.781 1 72.69 521 PRO A CA 1
ATOM 4174 C C . PRO A 1 521 ? 0.968 17.219 11.391 1 72.69 521 PRO A C 1
ATOM 4176 O O . PRO A 1 521 ? 1.737 16.391 10.906 1 72.69 521 PRO A O 1
ATOM 4179 N N . ALA A 1 522 ? 0.179 17.031 12.344 1 75.44 522 ALA A N 1
ATOM 4180 C CA . ALA A 1 522 ? 0.186 15.703 12.945 1 75.44 522 ALA A CA 1
ATOM 4181 C C . ALA A 1 522 ? -0.317 14.656 11.961 1 75.44 522 ALA A C 1
ATOM 4183 O O . ALA A 1 522 ? 0.209 13.539 11.914 1 75.44 522 ALA A O 1
ATOM 4184 N N . GLU A 1 523 ? -1.258 15.031 11.133 1 74.38 523 GLU A N 1
ATOM 4185 C CA . GLU A 1 523 ? -1.812 14.125 10.133 1 74.38 523 GLU A CA 1
ATOM 4186 C C . GLU A 1 523 ? -0.789 13.805 9.047 1 74.38 523 GLU A C 1
ATOM 4188 O O . GLU A 1 523 ? -0.752 12.688 8.531 1 74.38 523 GLU A O 1
ATOM 4193 N N . ARG A 1 524 ? -0.064 14.797 8.758 1 73.38 524 ARG A N 1
ATOM 4194 C CA . ARG A 1 524 ? 0.977 14.609 7.754 1 73.38 524 ARG A CA 1
ATOM 4195 C C . ARG A 1 524 ? 2.006 13.586 8.219 1 73.38 524 ARG A C 1
ATOM 4197 O O . ARG A 1 524 ? 2.516 12.805 7.418 1 73.38 524 ARG A O 1
ATOM 4204 N N . ILE A 1 525 ? 2.252 13.656 9.469 1 72.69 525 ILE A N 1
ATOM 4205 C CA . ILE A 1 525 ? 3.162 12.688 10.07 1 72.69 525 ILE A CA 1
ATOM 4206 C C . ILE A 1 525 ? 2.639 11.273 9.836 1 72.69 525 ILE A C 1
ATOM 4208 O O . ILE A 1 525 ? 3.41 10.367 9.516 1 72.69 525 ILE A O 1
ATOM 4212 N N . PHE A 1 526 ? 1.393 11.164 9.875 1 73.06 526 PHE A N 1
ATOM 4213 C CA . PHE A 1 526 ? 0.801 9.836 9.742 1 73.06 526 PHE A CA 1
ATOM 4214 C C . PHE A 1 526 ? 0.79 9.398 8.281 1 73.06 526 PHE A C 1
ATOM 4216 O O . PHE A 1 526 ? 0.878 8.203 7.988 1 73.06 526 PHE A O 1
ATOM 4223 N N . SER A 1 527 ? 0.581 10.391 7.43 1 70 527 SER A N 1
ATOM 4224 C CA . SER A 1 527 ? 0.749 10.055 6.02 1 70 527 SER A CA 1
ATOM 4225 C C . SER A 1 527 ? 2.145 9.5 5.742 1 70 527 SER A C 1
ATOM 4227 O O . SER A 1 527 ? 2.299 8.523 5.012 1 70 527 SER A O 1
ATOM 4229 N N . LEU A 1 528 ? 3.057 10.117 6.395 1 69.19 528 LEU A N 1
ATOM 4230 C CA . LEU A 1 528 ? 4.43 9.633 6.301 1 69.19 528 LEU A CA 1
ATOM 4231 C C . LEU A 1 528 ? 4.57 8.258 6.941 1 69.19 528 LEU A C 1
ATOM 4233 O O . LEU A 1 528 ? 5.23 7.375 6.391 1 69.19 528 LEU A O 1
ATOM 4237 N N . ALA A 1 529 ? 3.955 8.148 8.062 1 69.62 529 ALA A N 1
ATOM 4238 C CA . ALA A 1 529 ? 3.975 6.875 8.781 1 69.62 529 ALA A CA 1
ATOM 4239 C C . ALA A 1 529 ? 3.414 5.746 7.926 1 69.62 529 ALA A C 1
ATOM 4241 O O . ALA A 1 529 ? 3.924 4.625 7.957 1 69.62 529 ALA A O 1
ATOM 4242 N N . GLY A 1 530 ? 2.41 6.055 7.188 1 70.25 530 GLY A N 1
ATOM 4243 C CA . GLY A 1 530 ? 1.809 5.066 6.309 1 70.25 530 GLY A CA 1
ATOM 4244 C C . GLY A 1 530 ? 2.748 4.586 5.219 1 70.25 530 GLY A C 1
ATOM 4245 O O . GLY A 1 530 ? 2.607 3.471 4.715 1 70.25 530 GLY A O 1
ATOM 4246 N N . GLN A 1 531 ? 3.662 5.398 4.93 1 66.5 531 GLN A N 1
ATOM 4247 C CA . GLN A 1 531 ? 4.676 5.012 3.951 1 66.5 531 GLN A CA 1
ATOM 4248 C C . GLN A 1 531 ? 5.668 4.02 4.547 1 66.5 531 GLN A C 1
ATOM 4250 O O . GLN A 1 531 ? 6.238 3.195 3.83 1 66.5 531 GLN A O 1
ATOM 4255 N N . ILE A 1 532 ? 5.844 4.258 5.812 1 65.56 532 ILE A N 1
ATOM 4256 C CA . ILE A 1 532 ? 6.781 3.402 6.527 1 65.56 532 ILE A CA 1
ATOM 4257 C C . ILE A 1 532 ? 6.145 2.043 6.797 1 65.56 532 ILE A C 1
ATOM 4259 O O . ILE A 1 532 ? 6.754 1.001 6.543 1 65.56 532 ILE A O 1
ATOM 4263 N N . LEU A 1 533 ? 5.012 2.158 7.227 1 65.44 533 LEU A N 1
ATOM 4264 C CA . LEU A 1 533 ? 4.312 0.932 7.59 1 65.44 533 LEU A CA 1
ATOM 4265 C C . LEU A 1 533 ? 3.451 0.434 6.438 1 65.44 533 LEU A C 1
ATOM 4267 O O . LEU A 1 533 ? 2.389 0.995 6.164 1 65.44 533 LEU A O 1
ATOM 4271 N N . THR A 1 534 ? 4.035 -0.396 5.637 1 64.06 534 THR A N 1
ATOM 4272 C CA . THR A 1 534 ? 3.334 -1.015 4.52 1 64.06 534 THR A CA 1
ATOM 4273 C C . THR A 1 534 ? 2.947 -2.453 4.852 1 64.06 534 THR A C 1
ATOM 4275 O O . THR A 1 534 ? 3.234 -2.939 5.945 1 64.06 534 THR A O 1
ATOM 4278 N N . GLU A 1 535 ? 2.279 -2.965 3.99 1 59.91 535 GLU A N 1
ATOM 4279 C CA . GLU A 1 535 ? 1.872 -4.352 4.191 1 59.91 535 GLU A CA 1
ATOM 4280 C C . GLU A 1 535 ? 3.08 -5.25 4.434 1 59.91 535 GLU A C 1
ATOM 4282 O O . GLU A 1 535 ? 3.014 -6.188 5.234 1 59.91 535 GLU A O 1
ATOM 4287 N N . ARG A 1 536 ? 4.07 -4.785 3.883 1 58.34 536 ARG A N 1
ATOM 4288 C CA . ARG A 1 536 ? 5.25 -5.633 4.016 1 58.34 536 ARG A CA 1
ATOM 4289 C C . ARG A 1 536 ? 6.078 -5.234 5.23 1 58.34 536 ARG A C 1
ATOM 4291 O O . ARG A 1 536 ? 6.871 -6.031 5.738 1 58.34 536 ARG A O 1
ATOM 4298 N N . ARG A 1 537 ? 5.828 -4.027 5.652 1 64.19 537 ARG A N 1
ATOM 4299 C CA . ARG A 1 537 ? 6.594 -3.494 6.777 1 64.19 537 ARG A CA 1
ATOM 4300 C C . ARG A 1 537 ? 5.688 -3.229 7.977 1 64.19 537 ARG A C 1
ATOM 4302 O O . ARG A 1 537 ? 5.684 -2.125 8.523 1 64.19 537 ARG A O 1
ATOM 4309 N N . ASN A 1 538 ? 4.938 -4.23 8.297 1 59.25 538 ASN A N 1
ATOM 4310 C CA . ASN A 1 538 ? 3.922 -3.961 9.305 1 59.25 538 ASN A CA 1
ATOM 4311 C C . ASN A 1 538 ? 4.312 -4.543 10.656 1 59.25 538 ASN A C 1
ATOM 4313 O O . ASN A 1 538 ? 3.492 -4.59 11.578 1 59.25 538 ASN A O 1
ATOM 4317 N N . ARG A 1 539 ? 5.582 -4.973 10.68 1 66.25 539 ARG A N 1
ATOM 4318 C CA . ARG A 1 539 ? 6.004 -5.559 11.945 1 66.25 539 ARG A CA 1
ATOM 4319 C C . ARG A 1 539 ? 7.051 -4.688 12.633 1 66.25 539 ARG A C 1
ATOM 4321 O O . ARG A 1 539 ? 7.789 -5.16 13.5 1 66.25 539 ARG A O 1
ATOM 4328 N N . LEU A 1 540 ? 7.059 -3.539 12.227 1 72.19 540 LEU A N 1
ATOM 4329 C CA . LEU A 1 540 ? 8.047 -2.619 12.789 1 72.19 540 LEU A CA 1
ATOM 4330 C C . LEU A 1 540 ? 7.719 -2.291 14.242 1 72.19 540 LEU A C 1
ATOM 4332 O O . LEU A 1 540 ? 6.59 -1.911 14.562 1 72.19 540 LEU A O 1
ATOM 4336 N N . ASP A 1 541 ? 8.711 -2.514 15.031 1 80.25 541 ASP A N 1
ATOM 4337 C CA . ASP A 1 541 ? 8.586 -2.18 16.453 1 80.25 541 ASP A CA 1
ATOM 4338 C C . ASP A 1 541 ? 8.289 -0.693 16.641 1 80.25 541 ASP A C 1
ATOM 4340 O O . ASP A 1 541 ? 8.797 0.146 15.898 1 80.25 541 ASP A O 1
ATOM 4344 N N . SER A 1 542 ? 7.508 -0.443 17.672 1 81.12 542 SER A N 1
ATOM 4345 C CA . SER A 1 542 ? 7.043 0.916 17.938 1 81.12 542 SER A CA 1
ATOM 4346 C C . SER A 1 542 ? 8.211 1.861 18.188 1 81.12 542 SER A C 1
ATOM 4348 O O . SER A 1 542 ? 8.172 3.029 17.797 1 81.12 542 SER A O 1
ATOM 4350 N N . GLU A 1 543 ? 9.242 1.364 18.75 1 86 543 GLU A N 1
ATOM 4351 C CA . GLU A 1 543 ? 10.391 2.209 19.047 1 86 543 GLU A CA 1
ATOM 4352 C C . GLU A 1 543 ? 11.141 2.605 17.781 1 86 543 GLU A C 1
ATOM 4354 O O . GLU A 1 543 ? 11.523 3.766 17.609 1 86 543 GLU A O 1
ATOM 4359 N N . HIS A 1 544 ? 11.367 1.631 16.969 1 87.94 544 HIS A N 1
ATOM 4360 C CA . HIS A 1 544 ? 12.031 1.901 15.703 1 87.94 544 HIS A CA 1
ATOM 4361 C C . HIS A 1 544 ? 11.203 2.844 14.836 1 87.94 544 HIS A C 1
ATOM 4363 O O . HIS A 1 544 ? 11.75 3.729 14.18 1 87.94 544 HIS A O 1
ATOM 4369 N N . PHE A 1 545 ? 9.984 2.615 14.953 1 86.81 545 PHE A N 1
ATOM 4370 C CA . PHE A 1 545 ? 9.055 3.469 14.219 1 86.81 545 PHE A CA 1
ATOM 4371 C C . PHE A 1 545 ? 9.164 4.914 14.688 1 86.81 545 PHE A C 1
ATOM 4373 O O . PHE A 1 545 ? 9.234 5.836 13.867 1 86.81 545 PHE A O 1
ATOM 4380 N N . HIS A 1 546 ? 9.148 5.074 15.977 1 90.31 546 HIS A N 1
ATOM 4381 C CA . HIS A 1 546 ? 9.281 6.398 16.578 1 90.31 546 HIS A CA 1
ATOM 4382 C C . HIS A 1 546 ? 10.578 7.074 16.156 1 90.31 546 HIS A C 1
ATOM 4384 O O . HIS A 1 546 ? 10.578 8.242 15.766 1 90.31 546 HIS A O 1
ATOM 4390 N N . HIS A 1 547 ? 11.688 6.32 16.188 1 92.19 547 HIS A N 1
ATOM 4391 C CA . HIS A 1 547 ? 12.984 6.871 15.82 1 92.19 547 HIS A CA 1
ATOM 4392 C C . HIS A 1 547 ? 12.992 7.32 14.359 1 92.19 547 HIS A C 1
ATOM 4394 O O . HIS A 1 547 ? 13.477 8.406 14.047 1 92.19 547 HIS A O 1
ATOM 4400 N N . LEU A 1 548 ? 12.469 6.508 13.539 1 89.38 548 LEU A N 1
ATOM 4401 C CA . LEU A 1 548 ? 12.445 6.801 12.109 1 89.38 548 LEU A CA 1
ATOM 4402 C C . LEU A 1 548 ? 11.633 8.062 11.82 1 89.38 548 LEU A C 1
ATOM 4404 O O . LEU A 1 548 ? 12.094 8.945 11.094 1 89.38 548 LEU A O 1
ATOM 4408 N N . LEU A 1 549 ? 10.508 8.141 12.398 1 90.06 549 LEU A N 1
ATOM 4409 C CA . LEU A 1 549 ? 9.633 9.281 12.172 1 90.06 549 LEU A CA 1
ATOM 4410 C C . LEU A 1 549 ? 10.234 10.555 12.75 1 90.06 549 LEU A C 1
ATOM 4412 O O . LEU A 1 549 ? 10.148 11.625 12.133 1 90.06 549 LEU A O 1
ATOM 4416 N N . PHE A 1 550 ? 10.766 10.398 13.922 1 94 550 PHE A N 1
ATOM 4417 C CA . PHE A 1 550 ? 11.375 11.523 14.609 1 94 550 PHE A CA 1
ATOM 4418 C C . PHE A 1 550 ? 12.516 12.109 13.789 1 94 550 PHE A C 1
ATOM 4420 O O . PHE A 1 550 ? 12.617 13.328 13.625 1 94 550 PHE A O 1
ATOM 4427 N N . ILE A 1 551 ? 13.375 11.273 13.281 1 93.81 551 ILE A N 1
ATOM 4428 C CA . ILE A 1 551 ? 14.523 11.711 12.484 1 93.81 551 ILE A CA 1
ATOM 4429 C C . ILE A 1 551 ? 14.031 12.328 11.172 1 93.81 551 ILE A C 1
ATOM 4431 O O . ILE A 1 551 ? 14.5 13.391 10.766 1 93.81 551 ILE A O 1
ATOM 4435 N N . LYS A 1 552 ? 13.109 11.703 10.555 1 91 552 LYS A N 1
ATOM 4436 C CA . LYS A 1 552 ? 12.57 12.18 9.281 1 91 552 LYS A CA 1
ATOM 4437 C C . LYS A 1 552 ? 12.016 13.594 9.422 1 91 552 LYS A C 1
ATOM 4439 O O . LYS A 1 552 ? 12.289 14.461 8.586 1 91 552 LYS A O 1
ATOM 4444 N N . GLN A 1 553 ? 11.305 13.828 10.43 1 90.5 553 GLN A N 1
ATOM 4445 C CA . GLN A 1 553 ? 10.594 15.094 10.578 1 90.5 553 GLN A CA 1
ATOM 4446 C C . GLN A 1 553 ? 11.523 16.188 11.086 1 90.5 553 GLN A C 1
ATOM 4448 O O . GLN A 1 553 ? 11.367 17.359 10.719 1 90.5 553 GLN A O 1
ATOM 4453 N N . ASN A 1 554 ? 12.5 15.805 11.93 1 94.56 554 ASN A N 1
ATOM 4454 C CA . ASN A 1 554 ? 13.227 16.828 12.672 1 94.56 554 ASN A CA 1
ATOM 4455 C C . ASN A 1 554 ? 14.617 17.078 12.086 1 94.56 554 ASN A C 1
ATOM 4457 O O . ASN A 1 554 ? 15.211 18.125 12.305 1 94.56 554 ASN A O 1
ATOM 4461 N N . PHE A 1 555 ? 15.148 16.156 11.375 1 93.69 555 PHE A N 1
ATOM 4462 C CA . PHE A 1 555 ? 16.547 16.234 10.984 1 93.69 555 PHE A CA 1
ATOM 4463 C C . PHE A 1 555 ? 16.812 17.516 10.18 1 93.69 555 PHE A C 1
ATOM 4465 O O . PHE A 1 555 ? 17.75 18.25 10.484 1 93.69 555 PHE A O 1
ATOM 4472 N N . LYS A 1 556 ? 16.062 17.828 9.234 1 89.81 556 LYS A N 1
ATOM 4473 C CA . LYS A 1 556 ? 16.281 18.969 8.352 1 89.81 556 LYS A CA 1
ATOM 4474 C C . LYS A 1 556 ? 16.031 20.297 9.078 1 89.81 556 LYS A C 1
ATOM 4476 O O . LYS A 1 556 ? 16.562 21.328 8.688 1 89.81 556 LYS A O 1
ATOM 4481 N N . LEU A 1 557 ? 15.203 20.25 10.055 1 91.38 557 LEU A N 1
ATOM 4482 C CA . LEU A 1 557 ? 14.875 21.469 10.797 1 91.38 557 LEU A CA 1
ATOM 4483 C C . LEU A 1 557 ? 16.094 21.984 11.547 1 91.38 557 LEU A C 1
ATOM 4485 O O . LEU A 1 557 ? 16.219 23.188 11.758 1 91.38 557 LEU A O 1
ATOM 4489 N N . PHE A 1 558 ? 16.984 21.094 11.875 1 90.12 558 PHE A N 1
ATOM 4490 C CA . PHE A 1 558 ? 18.047 21.516 12.781 1 90.12 558 PHE A CA 1
ATOM 4491 C C . PHE A 1 558 ? 19.422 21.328 12.125 1 90.12 558 PHE A C 1
ATOM 4493 O O . PHE A 1 558 ? 20.453 21.422 12.789 1 90.12 558 PHE A O 1
ATOM 4500 N N . ASN A 1 559 ? 19.438 20.875 10.891 1 81.12 559 ASN A N 1
ATOM 4501 C CA . ASN A 1 559 ? 20.672 20.734 10.117 1 81.12 559 ASN A CA 1
ATOM 4502 C C . ASN A 1 559 ? 20.594 21.453 8.781 1 81.12 559 ASN A C 1
ATOM 4504 O O . ASN A 1 559 ? 19.5 21.578 8.203 1 81.12 559 ASN A O 1
ATOM 4508 N N . MET B 1 1 ? 32.062 19.188 41.812 1 22.44 1 MET B N 1
ATOM 4509 C CA . MET B 1 1 ? 31.75 18.234 40.75 1 22.44 1 MET B CA 1
ATOM 4510 C C . MET B 1 1 ? 31.516 18.938 39.438 1 22.44 1 MET B C 1
ATOM 4512 O O . MET B 1 1 ? 31.172 18.297 38.438 1 22.44 1 MET B O 1
ATOM 4516 N N . LYS B 1 2 ? 31.25 20.406 39.375 1 21.92 2 LYS B N 1
ATOM 4517 C CA . LYS B 1 2 ? 31.812 21.438 38.5 1 21.92 2 LYS B CA 1
ATOM 4518 C C . LYS B 1 2 ? 33.281 21.141 38.188 1 21.92 2 LYS B C 1
ATOM 4520 O O . LYS B 1 2 ? 33.719 21.312 37.062 1 21.92 2 LYS B O 1
ATOM 4525 N N . ASP B 1 3 ? 33.844 20.844 39.312 1 22.38 3 ASP B N 1
ATOM 4526 C CA . ASP B 1 3 ? 35.25 21.188 39.594 1 22.38 3 ASP B CA 1
ATOM 4527 C C . ASP B 1 3 ? 36.188 20.203 38.875 1 22.38 3 ASP B C 1
ATOM 4529 O O . ASP B 1 3 ? 37.25 20.594 38.406 1 22.38 3 ASP B O 1
ATOM 4533 N N . HIS B 1 4 ? 35.875 18.969 39.219 1 24.41 4 HIS B N 1
ATOM 4534 C CA . HIS B 1 4 ? 37.062 18.125 39.188 1 24.41 4 HIS B CA 1
ATOM 4535 C C . HIS B 1 4 ? 37.438 17.797 37.75 1 24.41 4 HIS B C 1
ATOM 4537 O O . HIS B 1 4 ? 38.438 17.094 37.5 1 24.41 4 HIS B O 1
ATOM 4543 N N . LEU B 1 5 ? 36.344 17.938 36.844 1 20.91 5 LEU B N 1
ATOM 4544 C CA . LEU B 1 5 ? 36.562 17.344 35.531 1 20.91 5 LEU B CA 1
ATOM 4545 C C . LEU B 1 5 ? 37.531 18.203 34.719 1 20.91 5 LEU B C 1
ATOM 4547 O O . LEU B 1 5 ? 37.719 17.984 33.531 1 20.91 5 LEU B O 1
ATOM 4551 N N . LYS B 1 6 ? 38.031 19.359 35.375 1 24.59 6 LYS B N 1
ATOM 4552 C CA . LYS B 1 6 ? 38.938 20.375 34.781 1 24.59 6 LYS B CA 1
ATOM 4553 C C . LYS B 1 6 ? 40.219 19.734 34.281 1 24.59 6 LYS B C 1
ATOM 4555 O O . LYS B 1 6 ? 40.812 20.203 33.312 1 24.59 6 LYS B O 1
ATOM 4560 N N . ARG B 1 7 ? 40.75 18.875 35.219 1 23.17 7 ARG B N 1
ATOM 4561 C CA . ARG B 1 7 ? 42.219 18.969 35.281 1 23.17 7 ARG B CA 1
ATOM 4562 C C . ARG B 1 7 ? 42.844 18.359 34.062 1 23.17 7 ARG B C 1
ATOM 4564 O O . ARG B 1 7 ? 43.844 18.875 33.531 1 23.17 7 ARG B O 1
ATOM 4571 N N . LYS B 1 8 ? 42.719 16.984 33.906 1 23.56 8 LYS B N 1
ATOM 4572 C CA . LYS B 1 8 ? 43.969 16.375 33.438 1 23.56 8 LYS B CA 1
ATOM 4573 C C . LYS B 1 8 ? 44.156 16.609 31.953 1 23.56 8 LYS B C 1
ATOM 4575 O O . LYS B 1 8 ? 45.281 16.516 31.453 1 23.56 8 LYS B O 1
ATOM 4580 N N . HIS B 1 9 ? 43.219 16.156 31.109 1 23.17 9 HIS B N 1
ATOM 4581 C CA . HIS B 1 9 ? 43.75 15.789 29.812 1 23.17 9 HIS B CA 1
ATOM 4582 C C . HIS B 1 9 ? 43.875 17 28.891 1 23.17 9 HIS B C 1
ATOM 4584 O O . HIS B 1 9 ? 42.875 17.484 28.359 1 23.17 9 HIS B O 1
ATOM 4590 N N . PRO B 1 10 ? 45.031 17.719 28.844 1 21.73 10 PRO B N 1
ATOM 4591 C CA . PRO B 1 10 ? 45.469 19 28.312 1 21.73 10 PRO B CA 1
ATOM 4592 C C . PRO B 1 10 ? 45.094 19.188 26.828 1 21.73 10 PRO B C 1
ATOM 4594 O O . PRO B 1 10 ? 44.688 20.266 26.422 1 21.73 10 PRO B O 1
ATOM 4597 N N . ASP B 1 11 ? 45.625 18.312 25.891 1 21.3 11 ASP B N 1
ATOM 4598 C CA . ASP B 1 11 ? 46.438 18.828 24.797 1 21.3 11 ASP B CA 1
ATOM 4599 C C . ASP B 1 11 ? 45.562 19.281 23.625 1 21.3 11 ASP B C 1
ATOM 4601 O O . ASP B 1 11 ? 46.031 20.047 22.781 1 21.3 11 ASP B O 1
ATOM 4605 N N . ILE B 1 12 ? 44.625 18.438 23.234 1 21.89 12 ILE B N 1
ATOM 4606 C CA . ILE B 1 12 ? 44.5 18.453 21.781 1 21.89 12 ILE B CA 1
ATOM 4607 C C . ILE B 1 12 ? 43.938 19.797 21.312 1 21.89 12 ILE B C 1
ATOM 4609 O O . ILE B 1 12 ? 42.844 20.203 21.734 1 21.89 12 ILE B O 1
ATOM 4613 N N . ILE B 1 13 ? 44.625 20.625 20.422 1 19.83 13 ILE B N 1
ATOM 4614 C CA . ILE B 1 13 ? 44.875 22 20.016 1 19.83 13 ILE B CA 1
ATOM 4615 C C . ILE B 1 13 ? 43.719 22.531 19.188 1 19.83 13 ILE B C 1
ATOM 4617 O O . ILE B 1 13 ? 43.344 23.688 19.297 1 19.83 13 ILE B O 1
ATOM 4621 N N . VAL B 1 14 ? 43 21.781 18.234 1 21.7 14 VAL B N 1
ATOM 4622 C CA . VAL B 1 14 ? 43.094 22.438 16.938 1 21.7 14 VAL B CA 1
ATOM 4623 C C . VAL B 1 14 ? 42.344 23.781 16.984 1 21.7 14 VAL B C 1
ATOM 4625 O O . VAL B 1 14 ? 41.406 23.953 17.781 1 21.7 14 VAL B O 1
ATOM 4628 N N . LYS B 1 15 ? 42.531 24.641 15.867 1 20.86 15 LYS B N 1
ATOM 4629 C CA . LYS B 1 15 ? 42.625 26.016 15.438 1 20.86 15 LYS B CA 1
ATOM 4630 C C . LYS B 1 15 ? 41.25 26.625 15.25 1 20.86 15 LYS B C 1
ATOM 4632 O O . LYS B 1 15 ? 40.438 26.125 14.461 1 20.86 15 LYS B O 1
ATOM 4637 N N . TYR B 1 16 ? 40.719 27.266 16.234 1 19.84 16 TYR B N 1
ATOM 4638 C CA . TYR B 1 16 ? 39.562 28.172 16.406 1 19.84 16 TYR B CA 1
ATOM 4639 C C . TYR B 1 16 ? 39.625 29.328 15.414 1 19.84 16 TYR B C 1
ATOM 4641 O O . TYR B 1 16 ? 40.375 30.281 15.617 1 19.84 16 TYR B O 1
ATOM 4649 N N . THR B 1 17 ? 39.75 28.953 14.023 1 20 17 THR B N 1
ATOM 4650 C CA . THR B 1 17 ? 40.062 30.078 13.156 1 20 17 THR B CA 1
ATOM 4651 C C . THR B 1 17 ? 39.094 31.25 13.453 1 20 17 THR B C 1
ATOM 4653 O O . THR B 1 17 ? 37.969 31.031 13.859 1 20 17 THR B O 1
ATOM 4656 N N . GLU B 1 18 ? 39.656 32.469 13.438 1 21.36 18 GLU B N 1
ATOM 4657 C CA . GLU B 1 18 ? 39.625 33.906 13.633 1 21.36 18 GLU B CA 1
ATOM 4658 C C . GLU B 1 18 ? 38.625 34.562 12.688 1 21.36 18 GLU B C 1
ATOM 4660 O O . GLU B 1 18 ? 38.875 34.688 11.492 1 21.36 18 GLU B O 1
ATOM 4665 N N . ASP B 1 19 ? 37.375 33.969 12.461 1 20.14 19 ASP B N 1
ATOM 4666 C CA . ASP B 1 19 ? 36.688 34.844 11.5 1 20.14 19 ASP B CA 1
ATOM 4667 C C . ASP B 1 19 ? 36.688 36.281 11.961 1 20.14 19 ASP B C 1
ATOM 4669 O O . ASP B 1 19 ? 36.156 36.594 13.031 1 20.14 19 ASP B O 1
ATOM 4673 N N . HIS B 1 20 ? 37.75 37.031 11.578 1 19.83 20 HIS B N 1
ATOM 4674 C CA . HIS B 1 20 ? 38.156 38.438 11.547 1 19.83 20 HIS B CA 1
ATOM 4675 C C . HIS B 1 20 ? 37.031 39.344 11.023 1 19.83 20 HIS B C 1
ATOM 4677 O O . HIS B 1 20 ? 36.531 39.125 9.922 1 19.83 20 HIS B O 1
ATOM 4683 N N . CYS B 1 21 ? 36.094 39.844 11.891 1 20.81 21 CYS B N 1
ATOM 4684 C CA . CYS B 1 21 ? 35.188 40.969 11.641 1 20.81 21 CYS B CA 1
ATOM 4685 C C . CYS B 1 21 ? 35.969 42.188 11.125 1 20.81 21 CYS B C 1
ATOM 4687 O O . CYS B 1 21 ? 36.156 43.156 11.844 1 20.81 21 CYS B O 1
ATOM 4689 N N . ALA B 1 22 ? 37.062 41.938 10.383 1 20.27 22 ALA B N 1
ATOM 4690 C CA . ALA B 1 22 ? 38 43.031 10.117 1 20.27 22 ALA B CA 1
ATOM 4691 C C . ALA B 1 22 ? 37.312 44.25 9.523 1 20.27 22 ALA B C 1
ATOM 4693 O O . ALA B 1 22 ? 36.375 44.094 8.742 1 20.27 22 ALA B O 1
ATOM 4694 N N . GLU B 1 23 ? 37.844 45.406 10.016 1 19.47 23 GLU B N 1
ATOM 4695 C CA . GLU B 1 23 ? 37.75 46.844 9.977 1 19.47 23 GLU B CA 1
ATOM 4696 C C . GLU B 1 23 ? 37.969 47.375 8.57 1 19.47 23 GLU B C 1
ATOM 4698 O O . GLU B 1 23 ? 38.594 46.719 7.738 1 19.47 23 GLU B O 1
ATOM 4703 N N . SER B 1 24 ? 37.625 48.719 8.352 1 19.98 24 SER B N 1
ATOM 4704 C CA . SER B 1 24 ? 37.25 49.656 7.301 1 19.98 24 SER B CA 1
ATOM 4705 C C . SER B 1 24 ? 38.469 50.094 6.469 1 19.98 24 SER B C 1
ATOM 4707 O O . SER B 1 24 ? 38.344 50.938 5.578 1 19.98 24 SER B O 1
ATOM 4709 N N . MET B 1 25 ? 39.719 49.531 6.73 1 18.52 25 MET B N 1
ATOM 4710 C CA . MET B 1 25 ? 40.75 50.5 6.453 1 18.52 25 MET B CA 1
ATOM 4711 C C . MET B 1 25 ? 40.75 50.875 4.977 1 18.52 25 MET B C 1
ATOM 4713 O O . MET B 1 25 ? 40.281 50.125 4.129 1 18.52 25 MET B O 1
ATOM 4717 N N . ASP B 1 26 ? 41.719 51.969 4.723 1 20 26 ASP B N 1
ATOM 4718 C CA . ASP B 1 26 ? 42.031 53.094 3.848 1 20 26 ASP B CA 1
ATOM 4719 C C . ASP B 1 26 ? 42.5 52.594 2.479 1 20 26 ASP B C 1
ATOM 4721 O O . ASP B 1 26 ? 43 51.5 2.344 1 20 26 ASP B O 1
ATOM 4725 N N . GLU B 1 27 ? 42.375 53.531 1.412 1 19.55 27 GLU B N 1
ATOM 4726 C CA . GLU B 1 27 ? 42.281 53.594 -0.042 1 19.55 27 GLU B CA 1
ATOM 4727 C C . GLU B 1 27 ? 43.625 53.375 -0.71 1 19.55 27 GLU B C 1
ATOM 4729 O O . GLU B 1 27 ? 43.781 53.594 -1.916 1 19.55 27 GLU B O 1
ATOM 4734 N N . ALA B 1 28 ? 44.719 52.906 0.06 1 21.67 28 ALA B N 1
ATOM 4735 C CA . ALA B 1 28 ? 45.906 53.312 -0.648 1 21.67 28 ALA B CA 1
ATOM 4736 C C . ALA B 1 28 ? 45.844 52.906 -2.119 1 21.67 28 ALA B C 1
ATOM 4738 O O . ALA B 1 28 ? 45.125 52 -2.488 1 21.67 28 ALA B O 1
ATOM 4739 N N . GLY B 1 29 ? 46.844 53.5 -2.914 1 20.83 29 GLY B N 1
ATOM 4740 C CA . GLY B 1 29 ? 47.094 53.781 -4.316 1 20.83 29 GLY B CA 1
ATOM 4741 C C . GLY B 1 29 ? 47.312 52.562 -5.148 1 20.83 29 GLY B C 1
ATOM 4742 O O . GLY B 1 29 ? 47.562 51.469 -4.605 1 20.83 29 GLY B O 1
ATOM 4743 N N . PRO B 1 30 ? 47.281 52.781 -6.527 1 24.77 30 PRO B N 1
ATOM 4744 C CA . PRO B 1 30 ? 47.031 51.969 -7.727 1 24.77 30 PRO B CA 1
ATOM 4745 C C . PRO B 1 30 ? 48.188 51.031 -8.07 1 24.77 30 PRO B C 1
ATOM 4747 O O . PRO B 1 30 ? 48.156 50.344 -9.102 1 24.77 30 PRO B O 1
ATOM 4750 N N . SER B 1 31 ? 49.188 50.812 -7.094 1 22.75 31 SER B N 1
ATOM 4751 C CA . SER B 1 31 ? 50.438 50.469 -7.805 1 22.75 31 SER B CA 1
ATOM 4752 C C . SER B 1 31 ? 50.219 49.281 -8.742 1 22.75 31 SER B C 1
ATOM 4754 O O . SER B 1 31 ? 49.406 48.406 -8.484 1 22.75 31 SER B O 1
ATOM 4756 N N . ASN B 1 32 ? 50.906 49.438 -9.969 1 24.88 32 ASN B N 1
ATOM 4757 C CA . ASN B 1 32 ? 50.938 48.844 -11.297 1 24.88 32 ASN B CA 1
ATOM 4758 C C . ASN B 1 32 ? 51.469 47.406 -11.266 1 24.88 32 ASN B C 1
ATOM 4760 O O . ASN B 1 32 ? 52.531 47.125 -11.852 1 24.88 32 ASN B O 1
ATOM 4764 N N . ILE B 1 33 ? 51.438 46.781 -10.078 1 25.2 33 ILE B N 1
ATOM 4765 C CA . ILE B 1 33 ? 52.281 45.594 -10.203 1 25.2 33 ILE B CA 1
ATOM 4766 C C . ILE B 1 33 ? 51.781 44.719 -11.367 1 25.2 33 ILE B C 1
ATOM 4768 O O . ILE B 1 33 ? 50.594 44.438 -11.477 1 25.2 33 ILE B O 1
ATOM 4772 N N . PRO B 1 34 ? 52.812 44.469 -12.367 1 25.98 34 PRO B N 1
ATOM 4773 C CA . PRO B 1 34 ? 52.438 43.844 -13.633 1 25.98 34 PRO B CA 1
ATOM 4774 C C . PRO B 1 34 ? 51.719 42.5 -13.43 1 25.98 34 PRO B C 1
ATOM 4776 O O . PRO B 1 34 ? 51.906 41.844 -12.414 1 25.98 34 PRO B O 1
ATOM 4779 N N . LYS B 1 35 ? 50.594 42.344 -14.141 1 26.8 35 LYS B N 1
ATOM 4780 C CA . LYS B 1 35 ? 49.625 41.25 -14.211 1 26.8 35 LYS B CA 1
ATOM 4781 C C . LYS B 1 35 ? 50.281 39.938 -14.586 1 26.8 35 LYS B C 1
ATOM 4783 O O . LYS B 1 35 ? 50.562 39.688 -15.758 1 26.8 35 LYS B O 1
ATOM 4788 N N . LYS B 1 36 ? 51.438 39.562 -13.875 1 25.34 36 LYS B N 1
ATOM 4789 C CA . LYS B 1 36 ? 52 38.312 -14.352 1 25.34 36 LYS B CA 1
ATOM 4790 C C . LYS B 1 36 ? 50.906 37.281 -14.578 1 25.34 36 LYS B C 1
ATOM 4792 O O . LYS B 1 36 ? 49.969 37.188 -13.797 1 25.34 36 LYS B O 1
ATOM 4797 N N . ARG B 1 37 ? 51.062 36.469 -15.742 1 27.98 37 ARG B N 1
ATOM 4798 C CA . ARG B 1 37 ? 50.188 35.5 -16.438 1 27.98 37 ARG B CA 1
ATOM 4799 C C . ARG B 1 37 ? 49.844 34.344 -15.523 1 27.98 37 ARG B C 1
ATOM 4801 O O . ARG B 1 37 ? 50.719 33.5 -15.242 1 27.98 37 ARG B O 1
ATOM 4808 N N . ARG B 1 38 ? 49.281 34.469 -14.383 1 28.12 38 ARG B N 1
ATOM 4809 C CA . ARG B 1 38 ? 48.844 33.344 -13.547 1 28.12 38 ARG B CA 1
ATOM 4810 C C . ARG B 1 38 ? 48.031 32.344 -14.352 1 28.12 38 ARG B C 1
ATOM 4812 O O . ARG B 1 38 ? 46.812 32.406 -14.367 1 28.12 38 ARG B O 1
ATOM 4819 N N . ASP B 1 39 ? 48.562 32.062 -15.68 1 27.44 39 ASP B N 1
ATOM 4820 C CA . ASP B 1 39 ? 47.844 31.266 -16.672 1 27.44 39 ASP B CA 1
ATOM 4821 C C . ASP B 1 39 ? 47.438 29.906 -16.109 1 27.44 39 ASP B C 1
ATOM 4823 O O . ASP B 1 39 ? 46.281 29.484 -16.234 1 27.44 39 ASP B O 1
ATOM 4827 N N . SER B 1 40 ? 48.5 28.875 -16.109 1 30.06 40 SER B N 1
ATOM 4828 C CA . SER B 1 40 ? 48.438 27.5 -16.578 1 30.06 40 SER B CA 1
ATOM 4829 C C . SER B 1 40 ? 47.875 26.578 -15.492 1 30.06 40 SER B C 1
ATOM 4831 O O . SER B 1 40 ? 47.844 25.359 -15.656 1 30.06 40 SER B O 1
ATOM 4833 N N . VAL B 1 41 ? 48.062 26.891 -14.273 1 32.09 41 VAL B N 1
ATOM 4834 C CA . VAL B 1 41 ? 47.719 25.875 -13.281 1 32.09 41 VAL B CA 1
ATOM 4835 C C . VAL B 1 41 ? 46.219 25.594 -13.336 1 32.09 41 VAL B C 1
ATOM 4837 O O . VAL B 1 41 ? 45.719 24.672 -12.672 1 32.09 41 VAL B O 1
ATOM 4840 N N . LYS B 1 42 ? 45.438 26.391 -13.875 1 32.78 42 LYS B N 1
ATOM 4841 C CA . LYS B 1 42 ? 44 26.219 -13.984 1 32.78 42 LYS B CA 1
ATOM 4842 C C . LYS B 1 42 ? 43.625 25.062 -14.914 1 32.78 42 LYS B C 1
ATOM 4844 O O . LYS B 1 42 ? 42.469 24.656 -15 1 32.78 42 LYS B O 1
ATOM 4849 N N . GLU B 1 43 ? 44.438 24.734 -15.961 1 34.03 43 GLU B N 1
ATOM 4850 C CA . GLU B 1 43 ? 44.25 23.688 -16.938 1 34.03 43 GLU B CA 1
ATOM 4851 C C . GLU B 1 43 ? 44.281 22.297 -16.297 1 34.03 43 GLU B C 1
ATOM 4853 O O . GLU B 1 43 ? 43.594 21.375 -16.734 1 34.03 43 GLU B O 1
ATOM 4858 N N . PHE B 1 44 ? 45.312 21.953 -15.531 1 36.16 44 PHE B N 1
ATOM 4859 C CA . PHE B 1 44 ? 45.5 20.625 -14.969 1 36.16 44 PHE B CA 1
ATOM 4860 C C . PHE B 1 44 ? 44.344 20.281 -14.039 1 36.16 44 PHE B C 1
ATOM 4862 O O . PHE B 1 44 ? 44.031 19.109 -13.828 1 36.16 44 PHE B O 1
ATOM 4869 N N . ILE B 1 45 ? 44.031 21.188 -13.188 1 36.94 45 ILE B N 1
ATOM 4870 C CA . ILE B 1 45 ? 43.062 20.953 -12.117 1 36.94 45 ILE B CA 1
ATOM 4871 C C . ILE B 1 45 ? 41.688 20.719 -12.719 1 36.94 45 ILE B C 1
ATOM 4873 O O . ILE B 1 45 ? 40.688 20.609 -11.992 1 36.94 45 ILE B O 1
ATOM 4877 N N . GLY B 1 46 ? 41.469 21.188 -13.898 1 39.34 46 GLY B N 1
ATOM 4878 C CA . GLY B 1 46 ? 40.094 21.125 -14.352 1 39.34 46 GLY B CA 1
ATOM 4879 C C . GLY B 1 46 ? 39.5 19.719 -14.336 1 39.34 46 GLY B C 1
ATOM 4880 O O . GLY B 1 46 ? 38.938 19.25 -15.32 1 39.34 46 GLY B O 1
ATOM 4881 N N . ARG B 1 47 ? 40.25 18.781 -13.961 1 43.62 47 ARG B N 1
ATOM 4882 C CA . ARG B 1 47 ? 39.719 17.438 -13.773 1 43.62 47 ARG B CA 1
ATOM 4883 C C . ARG B 1 47 ? 38.25 17.5 -13.336 1 43.62 47 ARG B C 1
ATOM 4885 O O . ARG B 1 47 ? 37.938 18.141 -12.344 1 43.62 47 ARG B O 1
ATOM 4892 N N . SER B 1 48 ? 37.406 17.344 -14.188 1 53.25 48 SER B N 1
ATOM 4893 C CA . SER B 1 48 ? 35.938 17.375 -14.023 1 53.25 48 SER B CA 1
ATOM 4894 C C . SER B 1 48 ? 35.531 16.766 -12.688 1 53.25 48 SER B C 1
ATOM 4896 O O . SER B 1 48 ? 36.031 15.719 -12.289 1 53.25 48 SER B O 1
ATOM 4898 N N . LEU B 1 49 ? 35.156 17.562 -11.719 1 74.31 49 LEU B N 1
ATOM 4899 C CA . LEU B 1 49 ? 34.625 17.312 -10.375 1 74.31 49 LEU B CA 1
ATOM 4900 C C . LEU B 1 49 ? 33.781 16.047 -10.344 1 74.31 49 LEU B C 1
ATOM 4902 O O . LEU B 1 49 ? 33.812 15.312 -9.352 1 74.31 49 LEU B O 1
ATOM 4906 N N . PHE B 1 50 ? 33.375 15.742 -11.492 1 89.56 50 PHE B N 1
ATOM 4907 C CA . PHE B 1 50 ? 32.531 14.547 -11.562 1 89.56 50 PHE B CA 1
ATOM 4908 C C . PHE B 1 50 ? 32.969 13.656 -12.719 1 89.56 50 PHE B C 1
ATOM 4910 O O . PHE B 1 50 ? 33.688 14.102 -13.617 1 89.56 50 PHE B O 1
ATOM 4917 N N . TYR B 1 51 ? 32.75 12.289 -12.742 1 90 51 TYR B N 1
ATOM 4918 C CA . TYR B 1 51 ? 33 11.383 -13.859 1 90 51 TYR B CA 1
ATOM 4919 C C . TYR B 1 51 ? 32.344 11.883 -15.133 1 90 51 TYR B C 1
ATOM 4921 O O . TYR B 1 51 ? 31.188 12.32 -15.094 1 90 51 TYR B O 1
ATOM 4929 N N . GLU B 1 52 ? 33.062 11.828 -16.188 1 86.62 52 GLU B N 1
ATOM 4930 C CA . GLU B 1 52 ? 32.469 12.141 -17.484 1 86.62 52 GLU B CA 1
ATOM 4931 C C . GLU B 1 52 ? 31.438 11.094 -17.875 1 86.62 52 GLU B C 1
ATOM 4933 O O . GLU B 1 52 ? 31.547 9.93 -17.5 1 86.62 52 GLU B O 1
ATOM 4938 N N . GLU B 1 53 ? 30.5 11.469 -18.656 1 85.5 53 GLU B N 1
ATOM 4939 C CA . GLU B 1 53 ? 29.422 10.578 -19.078 1 85.5 53 GLU B CA 1
ATOM 4940 C C . GLU B 1 53 ? 29.969 9.398 -19.875 1 85.5 53 GLU B C 1
ATOM 4942 O O . GLU B 1 53 ? 29.406 8.297 -19.828 1 85.5 53 GLU B O 1
ATOM 4947 N N . THR B 1 54 ? 31.062 9.633 -20.547 1 86.25 54 THR B N 1
ATOM 4948 C CA . THR B 1 54 ? 31.609 8.602 -21.422 1 86.25 54 THR B CA 1
ATOM 4949 C C . THR B 1 54 ? 32.594 7.727 -20.656 1 86.25 54 THR B C 1
ATOM 4951 O O . THR B 1 54 ? 33.094 6.73 -21.188 1 86.25 54 THR B O 1
ATOM 4954 N N . SER B 1 55 ? 32.844 8.086 -19.375 1 90.94 55 SER B N 1
ATOM 4955 C CA . SER B 1 55 ? 33.812 7.312 -18.578 1 90.94 55 SER B CA 1
ATOM 4956 C C . SER B 1 55 ? 33.281 5.902 -18.328 1 90.94 55 SER B C 1
ATOM 4958 O O . SER B 1 55 ? 32.094 5.699 -18.125 1 90.94 55 SER B O 1
ATOM 4960 N N . SER B 1 56 ? 34.188 4.961 -18.438 1 91.62 56 SER B N 1
ATOM 4961 C CA . SER B 1 56 ? 33.844 3.559 -18.219 1 91.62 56 SER B CA 1
ATOM 4962 C C . SER B 1 56 ? 33.312 3.328 -16.797 1 91.62 56 SER B C 1
ATOM 4964 O O . SER B 1 56 ? 32.406 2.531 -16.594 1 91.62 56 SER B O 1
ATOM 4966 N N . ARG B 1 57 ? 33.906 4.039 -15.914 1 93.38 57 ARG B N 1
ATOM 4967 C CA . ARG B 1 57 ? 33.469 3.869 -14.531 1 93.38 57 ARG B CA 1
ATOM 4968 C C . ARG B 1 57 ? 32.062 4.387 -14.328 1 93.38 57 ARG B C 1
ATOM 4970 O O . ARG B 1 57 ? 31.25 3.742 -13.664 1 93.38 57 ARG B O 1
ATOM 4977 N N . LYS B 1 58 ? 31.828 5.477 -14.875 1 94.38 58 LYS B N 1
ATOM 4978 C CA . LYS B 1 58 ? 30.484 6.039 -14.781 1 94.38 58 LYS B CA 1
ATOM 4979 C C . LYS B 1 58 ? 29.453 5.098 -15.398 1 94.38 58 LYS B C 1
ATOM 4981 O O . LYS B 1 58 ? 28.391 4.863 -14.82 1 94.38 58 LYS B O 1
ATOM 4986 N N . LYS B 1 59 ? 29.781 4.602 -16.516 1 94.06 59 LYS B N 1
ATOM 4987 C CA . LYS B 1 59 ? 28.875 3.68 -17.203 1 94.06 59 LYS B CA 1
ATOM 4988 C C . LYS B 1 59 ? 28.641 2.422 -16.375 1 94.06 59 LYS B C 1
ATOM 4990 O O . LYS B 1 59 ? 27.516 1.937 -16.281 1 94.06 59 LYS B O 1
ATOM 4995 N N . TYR B 1 60 ? 29.672 1.992 -15.852 1 95.5 60 TYR B N 1
ATOM 4996 C CA . TYR B 1 60 ? 29.594 0.799 -15.023 1 95.5 60 TYR B CA 1
ATOM 4997 C C . TYR B 1 60 ? 28.719 1.045 -13.797 1 95.5 60 TYR B C 1
ATOM 4999 O O . TYR B 1 60 ? 27.844 0.237 -13.484 1 95.5 60 TYR B O 1
ATOM 5007 N N . LEU B 1 61 ? 28.906 2.162 -13.125 1 96.44 61 LEU B N 1
ATOM 5008 C CA . LEU B 1 61 ? 28.141 2.496 -11.93 1 96.44 61 LEU B CA 1
ATOM 5009 C C . LEU B 1 61 ? 26.688 2.77 -12.281 1 96.44 61 LEU B C 1
ATOM 5011 O O . LEU B 1 61 ? 25.781 2.398 -11.531 1 96.44 61 LEU B O 1
ATOM 5015 N N . ASP B 1 62 ? 26.469 3.371 -13.391 1 96.62 62 ASP B N 1
ATOM 5016 C CA . ASP B 1 62 ? 25.109 3.615 -13.859 1 96.62 62 ASP B CA 1
ATOM 5017 C C . ASP B 1 62 ? 24.359 2.303 -14.078 1 96.62 62 ASP B C 1
ATOM 5019 O O . ASP B 1 62 ? 23.188 2.189 -13.734 1 96.62 62 ASP B O 1
ATOM 5023 N N . LYS B 1 63 ? 25.031 1.41 -14.641 1 95.31 63 LYS B N 1
ATOM 5024 C CA . LYS B 1 63 ? 24.438 0.098 -14.891 1 95.31 63 LYS B CA 1
ATOM 5025 C C . LYS B 1 63 ? 24.078 -0.598 -13.578 1 95.31 63 LYS B C 1
ATOM 5027 O O . LYS B 1 63 ? 23 -1.18 -13.461 1 95.31 63 LYS B O 1
ATOM 5032 N N . LEU B 1 64 ? 24.984 -0.529 -12.672 1 96.19 64 LEU B N 1
ATOM 5033 C CA . LEU B 1 64 ? 24.734 -1.169 -11.383 1 96.19 64 LEU B CA 1
ATOM 5034 C C . LEU B 1 64 ? 23.594 -0.473 -10.641 1 96.19 64 LEU B C 1
ATOM 5036 O O . LEU B 1 64 ? 22.844 -1.119 -9.914 1 96.19 64 LEU B O 1
ATOM 5040 N N . PHE B 1 65 ? 23.5 0.829 -10.805 1 96.69 65 PHE B N 1
ATOM 5041 C CA . PHE B 1 65 ? 22.406 1.568 -10.203 1 96.69 65 PHE B CA 1
ATOM 5042 C C . PHE B 1 65 ? 21.078 1.138 -10.805 1 96.69 65 PHE B C 1
ATOM 5044 O O . PHE B 1 65 ? 20.109 0.887 -10.07 1 96.69 65 PHE B O 1
ATOM 5051 N N . ALA B 1 66 ? 21.031 1.021 -12.078 1 95.38 66 ALA B N 1
ATOM 5052 C CA . ALA B 1 66 ? 19.812 0.562 -12.758 1 95.38 66 ALA B CA 1
ATOM 5053 C C . ALA B 1 66 ? 19.438 -0.848 -12.312 1 95.38 66 ALA B C 1
ATOM 5055 O O . ALA B 1 66 ? 18.266 -1.15 -12.125 1 95.38 66 ALA B O 1
ATOM 5056 N N . LEU B 1 67 ? 20.391 -1.652 -12.195 1 95.12 67 LEU B N 1
ATOM 5057 C CA . LEU B 1 67 ? 20.156 -3.018 -11.734 1 95.12 67 LEU B CA 1
ATOM 5058 C C . LEU B 1 67 ? 19.609 -3.029 -10.312 1 95.12 67 LEU B C 1
ATOM 5060 O O . LEU B 1 67 ? 18.719 -3.822 -10 1 95.12 67 LEU B O 1
ATOM 5064 N N . MET B 1 68 ? 20.141 -2.176 -9.484 1 95.38 68 MET B N 1
ATOM 5065 C CA . MET B 1 68 ? 19.641 -2.059 -8.117 1 95.38 68 MET B CA 1
ATOM 5066 C C . MET B 1 68 ? 18.156 -1.687 -8.109 1 95.38 68 MET B C 1
ATOM 5068 O O . MET B 1 68 ? 17.359 -2.293 -7.387 1 95.38 68 MET B O 1
ATOM 5072 N N . ILE B 1 69 ? 17.766 -0.752 -8.922 1 92.81 69 ILE B N 1
ATOM 5073 C CA . ILE B 1 69 ? 16.391 -0.276 -9 1 92.81 69 ILE B CA 1
ATOM 5074 C C . ILE B 1 69 ? 15.469 -1.422 -9.422 1 92.81 69 ILE B C 1
ATOM 5076 O O . ILE B 1 69 ? 14.398 -1.603 -8.844 1 92.81 69 ILE B O 1
ATOM 5080 N N . SER B 1 70 ? 15.898 -2.199 -10.305 1 90.5 70 SER B N 1
ATOM 5081 C CA . SER B 1 70 ? 15.078 -3.283 -10.844 1 90.5 70 SER B CA 1
ATOM 5082 C C . SER B 1 70 ? 15.047 -4.473 -9.891 1 90.5 70 SER B C 1
ATOM 5084 O O . SER B 1 70 ? 13.969 -4.98 -9.562 1 90.5 70 SER B O 1
ATOM 5086 N N . LEU B 1 71 ? 16.203 -4.883 -9.406 1 90.94 71 LEU B N 1
ATOM 5087 C CA . LEU B 1 71 ? 16.297 -6.07 -8.562 1 90.94 71 LEU B CA 1
ATOM 5088 C C . LEU B 1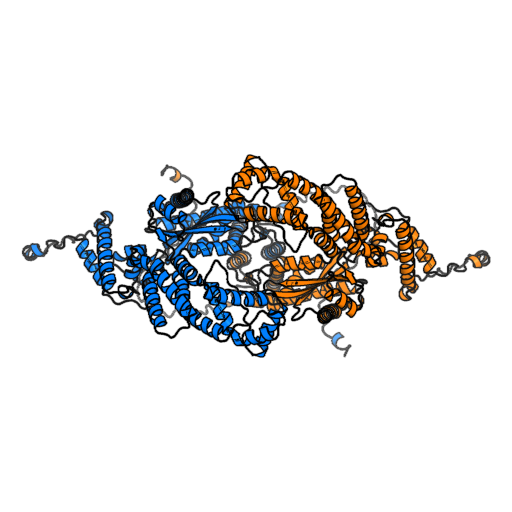 71 ? 15.602 -5.84 -7.227 1 90.94 71 LEU B C 1
ATOM 5090 O O . LEU B 1 71 ? 14.969 -6.75 -6.691 1 90.94 71 LEU B O 1
ATOM 5094 N N . ASP B 1 72 ? 15.812 -4.625 -6.734 1 89.06 72 ASP B N 1
ATOM 5095 C CA . ASP B 1 72 ? 15.25 -4.324 -5.422 1 89.06 72 ASP B CA 1
ATOM 5096 C C . ASP B 1 72 ? 13.867 -3.689 -5.547 1 89.06 72 ASP B C 1
ATOM 5098 O O . ASP B 1 72 ? 13.227 -3.375 -4.539 1 89.06 72 ASP B O 1
ATOM 5102 N N . MET B 1 73 ? 13.422 -3.484 -6.715 1 84.94 73 MET B N 1
ATOM 5103 C CA . MET B 1 73 ? 12.102 -2.93 -7.02 1 84.94 73 MET B CA 1
ATOM 5104 C C . MET B 1 73 ? 11.93 -1.562 -6.371 1 84.94 73 MET B C 1
ATOM 5106 O O . MET B 1 73 ? 10.922 -1.314 -5.699 1 84.94 73 MET B O 1
ATOM 5110 N N . GLU B 1 74 ? 12.891 -0.778 -6.504 1 88 74 GLU B N 1
ATOM 5111 C CA . GLU B 1 74 ? 12.859 0.576 -5.961 1 88 74 GLU B CA 1
ATOM 5112 C C . GLU B 1 74 ? 12.133 1.533 -6.898 1 88 74 GLU B C 1
ATOM 5114 O O . GLU B 1 74 ? 12.023 1.271 -8.102 1 88 74 GLU B O 1
ATOM 5119 N N . PRO B 1 75 ? 11.656 2.697 -6.328 1 86.56 75 PRO B N 1
ATOM 5120 C CA . PRO B 1 75 ? 11.047 3.701 -7.203 1 86.56 75 PRO B CA 1
ATOM 5121 C C . PRO B 1 75 ? 12.016 4.246 -8.25 1 86.56 75 PRO B C 1
ATOM 5123 O O . PRO B 1 75 ? 13.203 4.418 -7.957 1 86.56 75 PRO B O 1
ATOM 5126 N N . LEU B 1 76 ? 11.422 4.613 -9.414 1 88.38 76 LEU B N 1
ATOM 5127 C CA . LEU B 1 76 ? 12.25 5.121 -10.508 1 88.38 76 LEU B CA 1
ATOM 5128 C C . LEU B 1 76 ? 12.867 6.465 -10.141 1 88.38 76 LEU B C 1
ATOM 5130 O O . LEU B 1 76 ? 13.922 6.836 -10.672 1 88.38 76 LEU B O 1
ATOM 5134 N N . ARG B 1 77 ? 12.281 7.16 -9.203 1 89.38 77 ARG B N 1
ATOM 5135 C CA . ARG B 1 77 ? 12.766 8.484 -8.82 1 89.38 77 ARG B CA 1
ATOM 5136 C C . ARG B 1 77 ? 13.758 8.391 -7.664 1 89.38 77 ARG B C 1
ATOM 5138 O O . ARG B 1 77 ? 14.125 9.406 -7.07 1 89.38 77 ARG B O 1
ATOM 5145 N N . MET B 1 78 ? 14.133 7.266 -7.324 1 90.56 78 MET B N 1
ATOM 5146 C CA . MET B 1 78 ? 14.992 7.059 -6.164 1 90.56 78 MET B CA 1
ATOM 5147 C C . MET B 1 78 ? 16.266 7.891 -6.273 1 90.56 78 MET B C 1
ATOM 5149 O O . MET B 1 78 ? 16.781 8.375 -5.266 1 90.56 78 MET B O 1
ATOM 5153 N N . GLY B 1 79 ? 16.828 8.031 -7.492 1 92.12 79 GLY B N 1
ATOM 5154 C CA . GLY B 1 79 ? 18.047 8.805 -7.703 1 92.12 79 GLY B CA 1
ATOM 5155 C C . GLY B 1 79 ? 17.906 10.258 -7.281 1 92.12 79 GLY B C 1
ATOM 5156 O O . GLY B 1 79 ? 18.891 10.961 -7.117 1 92.12 79 GLY B O 1
ATOM 5157 N N . GLU B 1 80 ? 16.719 10.68 -7.051 1 92.25 80 GLU B N 1
ATOM 5158 C CA . GLU B 1 80 ? 16.453 12.07 -6.695 1 92.25 80 GLU B CA 1
ATOM 5159 C C . GLU B 1 80 ? 16.266 12.227 -5.191 1 92.25 80 GLU B C 1
ATOM 5161 O O . GLU B 1 80 ? 16.141 13.344 -4.688 1 92.25 80 GLU B O 1
ATOM 5166 N N . HIS B 1 81 ? 16.219 11.156 -4.512 1 92.25 81 HIS B N 1
ATOM 5167 C CA . HIS B 1 81 ? 16.047 11.234 -3.064 1 92.25 81 HIS B CA 1
ATOM 5168 C C . HIS B 1 81 ? 17.281 11.844 -2.395 1 92.25 81 HIS B C 1
ATOM 5170 O O . HIS B 1 81 ? 18.406 11.484 -2.717 1 92.25 81 HIS B O 1
ATOM 5176 N N . GLU B 1 82 ? 17.031 12.711 -1.501 1 92.5 82 GLU B N 1
ATOM 5177 C CA . GLU B 1 82 ? 18.109 13.477 -0.874 1 92.5 82 GLU B CA 1
ATOM 5178 C C . GLU B 1 82 ? 19.031 12.57 -0.065 1 92.5 82 GLU B C 1
ATOM 5180 O O . GLU B 1 82 ? 20.25 12.719 -0.119 1 92.5 82 GLU B O 1
ATOM 5185 N N . GLY B 1 83 ? 18.453 11.664 0.673 1 94.44 83 GLY B N 1
ATOM 5186 C CA . GLY B 1 83 ? 19.266 10.773 1.485 1 94.44 83 GLY B CA 1
ATOM 5187 C C . GLY B 1 83 ? 20.219 9.922 0.667 1 94.44 83 GLY B C 1
ATOM 5188 O O . GLY B 1 83 ? 21.406 9.82 0.995 1 94.44 83 GLY B O 1
ATOM 5189 N N . LEU B 1 84 ? 19.719 9.344 -0.371 1 95.94 84 LEU B N 1
ATOM 5190 C CA . LEU B 1 84 ? 20.562 8.508 -1.225 1 95.94 84 LEU B CA 1
ATOM 5191 C C . LEU B 1 84 ? 21.641 9.336 -1.907 1 95.94 84 LEU B C 1
ATOM 5193 O O . LEU B 1 84 ? 22.797 8.906 -2.012 1 95.94 84 LEU B O 1
ATOM 5197 N N . LYS B 1 85 ? 21.281 10.5 -2.361 1 95.69 85 LYS B N 1
ATOM 5198 C CA . LYS B 1 85 ? 22.25 11.383 -3.012 1 95.69 85 LYS B CA 1
ATOM 5199 C C . LYS B 1 85 ? 23.422 11.695 -2.088 1 95.69 85 LYS B C 1
ATOM 5201 O O . LYS B 1 85 ? 24.578 11.594 -2.492 1 95.69 85 LYS B O 1
ATOM 5206 N N . ASN B 1 86 ? 23.125 12.039 -0.879 1 95.62 86 ASN B N 1
ATOM 5207 C CA . ASN B 1 86 ? 24.156 12.359 0.097 1 95.62 86 ASN B CA 1
ATOM 5208 C C . ASN B 1 86 ? 25.031 11.148 0.407 1 95.62 86 ASN B C 1
ATOM 5210 O O . ASN B 1 86 ? 26.25 11.273 0.526 1 95.62 86 ASN B O 1
ATOM 5214 N N . PHE B 1 87 ? 24.469 10.016 0.49 1 97.19 87 PHE B N 1
ATOM 5215 C CA . PHE B 1 87 ? 25.156 8.781 0.807 1 97.19 87 PHE B CA 1
ATOM 5216 C C . PHE B 1 87 ? 26.094 8.383 -0.327 1 97.19 87 PHE B C 1
ATOM 5218 O O . PHE B 1 87 ? 27.266 8.078 -0.094 1 97.19 87 PHE B O 1
ATOM 5225 N N . VAL B 1 88 ? 25.578 8.438 -1.532 1 96.94 88 VAL B N 1
ATOM 5226 C CA . VAL B 1 88 ? 26.359 8.055 -2.701 1 96.94 88 VAL B CA 1
ATOM 5227 C C . VAL B 1 88 ? 27.5 9.055 -2.906 1 96.94 88 VAL B C 1
ATOM 5229 O O . VAL B 1 88 ? 28.609 8.672 -3.254 1 96.94 88 VAL B O 1
ATOM 5232 N N . HIS B 1 89 ? 27.219 10.312 -2.65 1 95.75 89 HIS B N 1
ATOM 5233 C CA . HIS B 1 89 ? 28.234 11.344 -2.77 1 95.75 89 HIS B CA 1
ATOM 5234 C C . HIS B 1 89 ? 29.375 11.102 -1.785 1 95.75 89 HIS B C 1
ATOM 5236 O O . HIS B 1 89 ? 30.547 11.359 -2.1 1 95.75 89 HIS B O 1
ATOM 5242 N N . ALA B 1 90 ? 29.078 10.672 -0.657 1 95.94 90 ALA B N 1
ATOM 5243 C CA . ALA B 1 90 ? 30.094 10.367 0.352 1 95.94 90 ALA B CA 1
ATOM 5244 C C . ALA B 1 90 ? 30.922 9.156 -0.053 1 95.94 90 ALA B C 1
ATOM 5246 O O . ALA B 1 90 ? 32.125 9.078 0.253 1 95.94 90 ALA B O 1
ATOM 5247 N N . LEU B 1 91 ? 30.312 8.211 -0.689 1 96 91 LEU B N 1
ATOM 5248 C CA . LEU B 1 91 ? 31.016 7.008 -1.138 1 96 91 LEU B CA 1
ATOM 5249 C C . LEU B 1 91 ? 31.953 7.328 -2.295 1 96 91 LEU B C 1
ATOM 5251 O O . LEU B 1 91 ? 33.094 6.875 -2.309 1 96 91 LEU B O 1
ATOM 5255 N N . ASP B 1 92 ? 31.438 8.07 -3.256 1 95.31 92 ASP B N 1
ATOM 5256 C CA . ASP B 1 92 ? 32.188 8.477 -4.434 1 95.31 92 ASP B CA 1
ATOM 5257 C C . ASP B 1 92 ? 31.797 9.875 -4.891 1 95.31 92 ASP B C 1
ATOM 5259 O O . ASP B 1 92 ? 30.891 10.031 -5.703 1 95.31 92 ASP B O 1
ATOM 5263 N N . PRO B 1 93 ? 32.531 10.852 -4.477 1 93.81 93 PRO B N 1
ATOM 5264 C CA . PRO B 1 93 ? 32.156 12.242 -4.75 1 93.81 93 PRO B CA 1
ATOM 5265 C C . PRO B 1 93 ? 32.188 12.578 -6.242 1 93.81 93 PRO B C 1
ATOM 5267 O O . PRO B 1 93 ? 31.578 13.562 -6.66 1 93.81 93 PRO B O 1
ATOM 5270 N N . LYS B 1 94 ? 32.812 11.742 -7.016 1 94.62 94 LYS B N 1
ATOM 5271 C CA . LYS B 1 94 ? 32.906 12.023 -8.445 1 94.62 94 LYS B CA 1
ATOM 5272 C C . LYS B 1 94 ? 31.719 11.445 -9.203 1 94.62 94 LYS B C 1
ATOM 5274 O O . LYS B 1 94 ? 31.516 11.766 -10.375 1 94.62 94 LYS B O 1
ATOM 5279 N N . TYR B 1 95 ? 31.047 10.648 -8.555 1 95.81 95 TYR B N 1
ATOM 5280 C CA . TYR B 1 95 ? 29.938 9.977 -9.219 1 95.81 95 TYR B CA 1
ATOM 5281 C C . TYR B 1 95 ? 28.641 10.742 -9.008 1 95.81 95 TYR B C 1
ATOM 5283 O O . TYR B 1 95 ? 28.297 11.102 -7.883 1 95.81 95 TYR B O 1
ATOM 5291 N N . VAL B 1 96 ? 27.953 10.992 -10.07 1 95 96 VAL B N 1
ATOM 5292 C CA . VAL B 1 96 ? 26.641 11.625 -10.016 1 95 96 VAL B CA 1
ATOM 5293 C C . VAL B 1 96 ? 25.578 10.633 -10.469 1 95 96 VAL B C 1
ATOM 5295 O O . VAL B 1 96 ? 25.656 10.07 -11.562 1 95 96 VAL B O 1
ATOM 5298 N N . LEU B 1 97 ? 24.562 10.43 -9.609 1 95.88 97 LEU B N 1
ATOM 5299 C CA . LEU B 1 97 ? 23.469 9.516 -9.914 1 95.88 97 LEU B CA 1
ATOM 5300 C C . LEU B 1 97 ? 22.703 9.977 -11.148 1 95.88 97 LEU B C 1
ATOM 5302 O O . LEU B 1 97 ? 22.484 11.172 -11.336 1 95.88 97 LEU B O 1
ATOM 5306 N N . PRO B 1 98 ? 22.359 9.055 -11.945 1 94.44 98 PRO B N 1
ATOM 5307 C CA . PRO B 1 98 ? 21.516 9.438 -13.094 1 94.44 98 PRO B CA 1
ATOM 5308 C C . PRO B 1 98 ? 20.125 9.906 -12.672 1 94.44 98 PRO B C 1
ATOM 5310 O O . PRO B 1 98 ? 19.578 9.414 -11.688 1 94.44 98 PRO B O 1
ATOM 5313 N N . ASP B 1 99 ? 19.547 10.773 -13.43 1 92.81 99 ASP B N 1
ATOM 5314 C CA . ASP B 1 99 ? 18.188 11.234 -13.156 1 92.81 99 ASP B CA 1
ATOM 5315 C C . ASP B 1 99 ? 17.156 10.234 -13.68 1 92.81 99 ASP B C 1
ATOM 5317 O O . ASP B 1 99 ? 17.516 9.242 -14.32 1 92.81 99 ASP B O 1
ATOM 5321 N N . THR B 1 100 ? 15.961 10.469 -13.375 1 92.31 100 THR B N 1
ATOM 5322 C CA . THR B 1 100 ? 14.867 9.562 -13.711 1 92.31 100 THR B CA 1
ATOM 5323 C C . THR B 1 100 ? 14.75 9.391 -15.219 1 92.31 100 THR B C 1
ATOM 5325 O O . THR B 1 100 ? 14.5 8.281 -15.711 1 92.31 100 THR B O 1
ATOM 5328 N N . SER B 1 101 ? 14.93 10.453 -15.922 1 92.5 101 SER B N 1
ATOM 5329 C CA . SER B 1 101 ? 14.82 10.398 -17.375 1 92.5 101 SER B CA 1
ATOM 5330 C C . SER B 1 101 ? 15.891 9.508 -17.984 1 92.5 101 SER B C 1
ATOM 5332 O O . SER B 1 101 ? 15.609 8.68 -18.844 1 92.5 101 SER B O 1
ATOM 5334 N N . THR B 1 102 ? 17.109 9.695 -17.547 1 93.75 102 THR B N 1
ATOM 5335 C CA . THR B 1 102 ? 18.219 8.859 -18.031 1 93.75 102 THR B CA 1
ATOM 5336 C C . THR B 1 102 ? 17.984 7.395 -17.672 1 93.75 102 THR B C 1
ATOM 5338 O O . THR B 1 102 ? 18.234 6.5 -18.469 1 93.75 102 THR B O 1
ATOM 5341 N N . LEU B 1 103 ? 17.531 7.16 -16.516 1 94.12 103 LEU B N 1
ATOM 5342 C CA . LEU B 1 103 ? 17.266 5.809 -16.047 1 94.12 103 LEU B CA 1
ATOM 5343 C C . LEU B 1 103 ? 16.203 5.133 -16.906 1 94.12 103 LEU B C 1
ATOM 5345 O O . LEU B 1 103 ? 16.391 4.004 -17.359 1 94.12 103 LEU B O 1
ATOM 5349 N N . THR B 1 104 ? 15.055 5.793 -17.203 1 92 104 THR B N 1
ATOM 5350 C CA . THR B 1 104 ? 13.883 5.195 -17.828 1 92 104 THR B CA 1
ATOM 5351 C C . THR B 1 104 ? 14.078 5.094 -19.344 1 92 104 THR B C 1
ATOM 5353 O O . THR B 1 104 ? 13.609 4.145 -19.969 1 92 104 THR B O 1
ATOM 5356 N N . ASN B 1 105 ? 14.789 6.02 -19.906 1 92.94 105 ASN B N 1
ATOM 5357 C CA . ASN B 1 105 ? 14.844 6.098 -21.359 1 92.94 105 ASN B CA 1
ATOM 5358 C C . ASN B 1 105 ? 16.125 5.469 -21.906 1 92.94 105 ASN B C 1
ATOM 5360 O O . ASN B 1 105 ? 16.203 5.141 -23.094 1 92.94 105 ASN B O 1
ATOM 5364 N N . LYS B 1 106 ? 17.062 5.309 -21.062 1 94.56 106 LYS B N 1
ATOM 5365 C CA . LYS B 1 106 ? 18.328 4.801 -21.594 1 94.56 106 LYS B CA 1
ATOM 5366 C C . LYS B 1 106 ? 18.766 3.547 -20.844 1 94.56 106 LYS B C 1
ATOM 5368 O O . LYS B 1 106 ? 18.859 2.465 -21.422 1 94.56 106 LYS B O 1
ATOM 5373 N N . LEU B 1 107 ? 19 3.631 -19.594 1 95.94 107 LEU B N 1
ATOM 5374 C CA . LEU B 1 107 ? 19.656 2.578 -18.828 1 95.94 107 LEU B CA 1
ATOM 5375 C C . LEU B 1 107 ? 18.75 1.346 -18.734 1 95.94 107 LEU B C 1
ATOM 5377 O O . LEU B 1 107 ? 19.219 0.222 -18.938 1 95.94 107 LEU B O 1
ATOM 5381 N N . LEU B 1 108 ? 17.484 1.508 -18.422 1 94.44 108 LEU B N 1
ATOM 5382 C CA . LEU B 1 108 ? 16.562 0.385 -18.266 1 94.44 108 LEU B CA 1
ATOM 5383 C C . LEU B 1 108 ? 16.359 -0.337 -19.578 1 94.44 108 LEU B C 1
ATOM 5385 O O . LEU B 1 108 ? 16.453 -1.564 -19.656 1 94.44 108 LEU B O 1
ATOM 5389 N N . PRO B 1 109 ? 16.047 0.404 -20.641 1 95.25 109 PRO B N 1
ATOM 5390 C CA . PRO B 1 109 ? 15.906 -0.272 -21.922 1 95.25 109 PRO B CA 1
ATOM 5391 C C . PRO B 1 109 ? 17.172 -1.038 -22.328 1 95.25 109 PRO B C 1
ATOM 5393 O O . PRO B 1 109 ? 17.078 -2.131 -22.891 1 95.25 109 PRO B O 1
ATOM 5396 N N . GLN B 1 110 ? 18.328 -0.446 -22.031 1 95.94 110 GLN B N 1
ATOM 5397 C CA . GLN B 1 110 ? 19.578 -1.117 -22.344 1 95.94 110 GLN B CA 1
ATOM 5398 C C . GLN B 1 110 ? 19.703 -2.426 -21.562 1 95.94 110 GLN B C 1
ATOM 5400 O O . GLN B 1 110 ? 20.094 -3.451 -22.125 1 95.94 110 GLN B O 1
ATOM 5405 N N . MET B 1 111 ? 19.438 -2.363 -20.359 1 95.69 111 MET B N 1
ATOM 5406 C CA . MET B 1 111 ? 19.5 -3.551 -19.516 1 95.69 111 MET B CA 1
ATOM 5407 C C . MET B 1 111 ? 18.484 -4.594 -19.953 1 95.69 111 MET B C 1
ATOM 5409 O O . MET B 1 111 ? 18.781 -5.793 -19.969 1 95.69 111 MET B O 1
ATOM 5413 N N . TYR B 1 112 ? 17.312 -4.137 -20.25 1 95.81 112 TYR B N 1
ATOM 5414 C CA . TYR B 1 112 ? 16.281 -5.012 -20.781 1 95.81 112 TYR B CA 1
ATOM 5415 C C . TYR B 1 112 ? 16.781 -5.773 -22 1 95.81 112 TYR B C 1
ATOM 5417 O O . TYR B 1 112 ? 16.625 -6.992 -22.094 1 95.81 112 TYR B O 1
ATOM 5425 N N . ASN B 1 113 ? 17.344 -5.047 -22.891 1 96.56 113 ASN B N 1
ATOM 5426 C CA . ASN B 1 113 ? 17.828 -5.652 -24.125 1 96.56 113 ASN B CA 1
ATOM 5427 C C . ASN B 1 113 ? 18.922 -6.676 -23.859 1 96.56 113 ASN B C 1
ATOM 5429 O O . ASN B 1 113 ? 19 -7.707 -24.531 1 96.56 113 ASN B O 1
ATOM 5433 N N . GLU B 1 114 ? 19.734 -6.367 -22.938 1 96.06 114 GLU B N 1
ATOM 5434 C CA . GLU B 1 114 ? 20.797 -7.301 -22.578 1 96.06 114 GLU B CA 1
ATOM 5435 C C . GLU B 1 114 ? 20.219 -8.602 -22.016 1 96.06 114 GLU B C 1
ATOM 5437 O O . GLU B 1 114 ? 20.641 -9.688 -22.422 1 96.06 114 GLU B O 1
ATOM 5442 N N . VAL B 1 115 ? 19.375 -8.469 -21.094 1 96.62 115 VAL B N 1
ATOM 5443 C CA . VAL B 1 115 ? 18.766 -9.648 -20.484 1 96.62 115 VAL B CA 1
ATOM 5444 C C . VAL B 1 115 ? 17.953 -10.406 -21.531 1 96.62 115 VAL B C 1
ATOM 5446 O O . VAL B 1 115 ? 17.969 -11.641 -21.562 1 96.62 115 VAL B O 1
ATOM 5449 N N . ARG B 1 116 ? 17.234 -9.688 -22.344 1 96.69 116 ARG B N 1
ATOM 5450 C CA . ARG B 1 116 ? 16.438 -10.281 -23.406 1 96.69 116 ARG B CA 1
ATOM 5451 C C . ARG B 1 116 ? 17.297 -11.094 -24.359 1 96.69 116 ARG B C 1
ATOM 5453 O O . ARG B 1 116 ? 16.906 -12.18 -24.797 1 96.69 116 ARG B O 1
ATOM 5460 N N . SER B 1 117 ? 18.438 -10.586 -24.703 1 96.81 117 SER B N 1
ATOM 5461 C CA . SER B 1 117 ? 19.344 -11.289 -25.594 1 96.81 117 SER B CA 1
ATOM 5462 C C . SER B 1 117 ? 19.797 -12.617 -25 1 96.81 117 SER B C 1
ATOM 5464 O O . SER B 1 117 ? 19.875 -13.625 -25.703 1 96.81 117 SER B O 1
ATOM 5466 N N . LYS B 1 118 ? 20.062 -12.586 -23.75 1 96.69 118 LYS B N 1
ATOM 5467 C CA . LYS B 1 118 ? 20.453 -13.82 -23.062 1 96.69 118 LYS B CA 1
ATOM 5468 C C . LYS B 1 118 ? 19.297 -14.812 -23.047 1 96.69 118 LYS B C 1
ATOM 5470 O O . LYS B 1 118 ? 19.5 -16.016 -23.203 1 96.69 118 LYS B O 1
ATOM 5475 N N . LEU B 1 119 ? 18.125 -14.305 -22.797 1 97.19 119 LEU B N 1
ATOM 5476 C CA . LEU B 1 119 ? 16.938 -15.148 -22.812 1 97.19 119 LEU B CA 1
ATOM 5477 C C . LEU B 1 119 ? 16.719 -15.773 -24.188 1 97.19 119 LEU B C 1
ATOM 5479 O O . LEU B 1 119 ? 16.406 -16.953 -24.297 1 97.19 119 LEU B O 1
ATOM 5483 N N . LEU B 1 120 ? 16.922 -14.984 -25.234 1 97 120 LEU B N 1
ATOM 5484 C CA . LEU B 1 120 ? 16.75 -15.469 -26.609 1 97 120 LEU B CA 1
ATOM 5485 C C . LEU B 1 120 ? 17.734 -16.594 -26.891 1 97 120 LEU B C 1
ATOM 5487 O O . LEU B 1 120 ? 17.391 -17.594 -27.547 1 97 120 LEU B O 1
ATOM 5491 N N . THR B 1 121 ? 18.875 -16.453 -26.375 1 96 121 THR B N 1
ATOM 5492 C CA . THR B 1 121 ? 19.891 -17.5 -26.547 1 96 121 THR B CA 1
ATOM 5493 C C . THR B 1 121 ? 19.469 -18.781 -25.828 1 96 121 THR B C 1
ATOM 5495 O O . THR B 1 121 ? 19.609 -19.875 -26.375 1 96 121 THR B O 1
ATOM 5498 N N . ALA B 1 122 ? 19 -18.625 -24.688 1 96 122 ALA B N 1
ATOM 5499 C CA . ALA B 1 122 ? 18.547 -19.766 -23.922 1 96 122 ALA B CA 1
ATOM 5500 C C . ALA B 1 122 ? 17.375 -20.469 -24.609 1 96 122 ALA B C 1
ATOM 5502 O O . ALA B 1 122 ? 17.297 -21.688 -24.625 1 96 122 ALA B O 1
ATOM 5503 N N . LEU B 1 123 ? 16.469 -19.719 -25.203 1 96.38 123 LEU B N 1
ATOM 5504 C CA . LEU B 1 123 ? 15.289 -20.25 -25.859 1 96.38 123 LEU B CA 1
ATOM 5505 C C . LEU B 1 123 ? 15.664 -20.969 -27.156 1 96.38 123 LEU B C 1
ATOM 5507 O O . LEU B 1 123 ? 14.992 -21.922 -27.562 1 96.38 123 LEU B O 1
ATOM 5511 N N . LYS B 1 124 ? 16.688 -20.5 -27.719 1 93.88 124 LYS B N 1
ATOM 5512 C CA . LYS B 1 124 ? 17.172 -21.141 -28.938 1 93.88 124 LYS B CA 1
ATOM 5513 C C . LYS B 1 124 ? 17.656 -22.562 -28.656 1 93.88 124 LYS B C 1
ATOM 5515 O O . LYS B 1 124 ? 17.453 -23.469 -29.469 1 93.88 124 LYS B O 1
ATOM 5520 N N . ASP B 1 125 ? 18.172 -22.75 -27.516 1 89.88 125 ASP B N 1
ATOM 5521 C CA . ASP B 1 125 ? 18.766 -24.031 -27.156 1 89.88 125 ASP B CA 1
ATOM 5522 C C . ASP B 1 125 ? 17.719 -24.969 -26.578 1 89.88 125 ASP B C 1
ATOM 5524 O O . ASP B 1 125 ? 17.969 -26.172 -26.422 1 89.88 125 ASP B O 1
ATOM 5528 N N . CYS B 1 126 ? 16.609 -24.484 -26.344 1 90.62 126 CYS B N 1
ATOM 5529 C CA . CYS B 1 126 ? 15.57 -25.297 -25.734 1 90.62 126 CYS B CA 1
ATOM 5530 C C . CYS B 1 126 ? 14.734 -26.016 -26.781 1 90.62 126 CYS B C 1
ATOM 5532 O O . CYS B 1 126 ? 14.398 -25.422 -27.812 1 90.62 126 CYS B O 1
ATOM 5534 N N . ASP B 1 127 ? 14.422 -27.266 -26.531 1 89.5 127 ASP B N 1
ATOM 5535 C CA . ASP B 1 127 ? 13.648 -28.031 -27.5 1 89.5 127 ASP B CA 1
ATOM 5536 C C . ASP B 1 127 ? 12.156 -27.969 -27.188 1 89.5 127 ASP B C 1
ATOM 5538 O O . ASP B 1 127 ? 11.328 -27.953 -28.109 1 89.5 127 ASP B O 1
ATOM 5542 N N . ASN B 1 128 ? 11.859 -27.969 -25.938 1 94.38 128 ASN B N 1
ATOM 5543 C CA . ASN B 1 128 ? 10.461 -27.953 -25.5 1 94.38 128 ASN B CA 1
ATOM 5544 C C . ASN B 1 128 ? 10.195 -26.812 -24.531 1 94.38 128 ASN B C 1
ATOM 5546 O O . ASN B 1 128 ? 10.961 -26.625 -23.578 1 94.38 128 ASN B O 1
ATOM 5550 N N . LEU B 1 129 ? 9.172 -26.078 -24.828 1 97.19 129 LEU B N 1
ATOM 5551 C CA . LEU B 1 129 ? 8.805 -24.922 -24.016 1 97.19 129 LEU B CA 1
ATOM 5552 C C . LEU B 1 129 ? 7.344 -24.984 -23.609 1 97.19 129 LEU B C 1
ATOM 5554 O O . LEU B 1 129 ? 6.473 -25.281 -24.422 1 97.19 129 LEU B O 1
ATOM 5558 N N . SER B 1 130 ? 7.102 -24.906 -22.359 1 97.38 130 SER B N 1
ATOM 5559 C CA . SER B 1 130 ? 5.746 -24.688 -21.875 1 97.38 130 SER B CA 1
ATOM 5560 C C . SER B 1 130 ? 5.57 -23.25 -21.359 1 97.38 130 SER B C 1
ATOM 5562 O O . SER B 1 130 ? 6.539 -22.609 -20.953 1 97.38 130 SER B O 1
ATOM 5564 N N . ILE B 1 131 ? 4.32 -22.75 -21.422 1 97 131 ILE B N 1
ATOM 5565 C CA . ILE B 1 131 ? 4.117 -21.375 -20.984 1 97 131 ILE B CA 1
ATOM 5566 C C . ILE B 1 131 ? 2.941 -21.312 -20.016 1 97 131 ILE B C 1
ATOM 5568 O O . ILE B 1 131 ? 2.041 -22.141 -20.062 1 97 131 ILE B O 1
ATOM 5572 N N . THR B 1 132 ? 3.041 -20.422 -19.109 1 95.88 132 THR B N 1
ATOM 5573 C CA . THR B 1 132 ? 1.913 -20.031 -18.266 1 95.88 132 THR B CA 1
ATOM 5574 C C . THR B 1 132 ? 1.47 -18.609 -18.562 1 95.88 132 THR B C 1
ATOM 5576 O O . THR B 1 132 ? 2.301 -17.734 -18.828 1 95.88 132 THR B O 1
ATOM 5579 N N . VAL B 1 133 ? 0.182 -18.406 -18.562 1 93.81 133 VAL B N 1
ATOM 5580 C CA . VAL B 1 133 ? -0.383 -17.094 -18.859 1 93.81 133 VAL B CA 1
ATOM 5581 C C . VAL B 1 133 ? -1.396 -16.719 -17.781 1 93.81 133 VAL B C 1
ATOM 5583 O O . VAL B 1 133 ? -2.182 -17.547 -17.328 1 93.81 133 VAL B O 1
ATOM 5586 N N . ASP B 1 134 ? -1.246 -15.547 -17.344 1 90.06 134 ASP B N 1
ATOM 5587 C CA . ASP B 1 134 ? -2.186 -15.016 -16.359 1 90.06 134 ASP B CA 1
ATOM 5588 C C . ASP B 1 134 ? -2.396 -13.516 -16.562 1 90.06 134 ASP B C 1
ATOM 5590 O O . ASP B 1 134 ? -1.559 -12.844 -17.172 1 90.06 134 ASP B O 1
ATOM 5594 N N . THR B 1 135 ? -3.543 -13.094 -16.125 1 86.75 135 THR B N 1
ATOM 5595 C CA . THR B 1 135 ? -3.859 -11.672 -16.234 1 86.75 135 THR B CA 1
ATOM 5596 C C . THR B 1 135 ? -3.941 -11.039 -14.844 1 86.75 135 THR B C 1
ATOM 5598 O O . THR B 1 135 ? -4.426 -11.664 -13.898 1 86.75 135 THR B O 1
ATOM 5601 N N . TRP B 1 136 ? -3.469 -9.844 -14.773 1 82.38 136 TRP B N 1
ATOM 5602 C CA . TRP B 1 136 ? -3.488 -9.078 -13.531 1 82.38 136 TRP B CA 1
ATOM 5603 C C . TRP B 1 136 ? -4.023 -7.668 -13.766 1 82.38 136 TRP B C 1
ATOM 5605 O O . TRP B 1 136 ? -3.68 -7.027 -14.766 1 82.38 136 TRP B O 1
ATOM 5615 N N . THR B 1 137 ? -4.832 -7.246 -12.898 1 81.12 137 THR B N 1
ATOM 5616 C CA . THR B 1 137 ? -5.316 -5.871 -12.945 1 81.12 137 THR B CA 1
ATOM 5617 C C . THR B 1 137 ? -4.535 -4.984 -11.984 1 81.12 137 THR B C 1
ATOM 5619 O O . THR B 1 137 ? -4.473 -5.266 -10.781 1 81.12 137 THR B O 1
ATOM 5622 N N . THR B 1 138 ? -3.982 -3.979 -12.422 1 79.38 138 THR B N 1
ATOM 5623 C CA . THR B 1 138 ? -3.184 -3.068 -11.609 1 79.38 138 THR B CA 1
ATOM 5624 C C . THR B 1 138 ? -4.082 -2.152 -10.781 1 79.38 138 THR B C 1
ATOM 5626 O O . THR B 1 138 ? -5.293 -2.107 -10.992 1 79.38 138 THR B O 1
ATOM 5629 N N . ILE B 1 139 ? -3.449 -1.422 -9.828 1 75.25 139 ILE B N 1
ATOM 5630 C CA . ILE B 1 139 ? -4.164 -0.468 -8.992 1 75.25 139 ILE B CA 1
ATOM 5631 C C . ILE B 1 139 ? -4.73 0.658 -9.852 1 75.25 139 ILE B C 1
ATOM 5633 O O . ILE B 1 139 ? -5.742 1.271 -9.492 1 75.25 139 ILE B O 1
ATOM 5637 N N . ALA B 1 140 ? -4.133 0.938 -10.977 1 75 140 ALA B N 1
ATOM 5638 C CA . ALA B 1 140 ? -4.605 1.957 -11.906 1 75 140 ALA B CA 1
ATOM 5639 C C . ALA B 1 140 ? -5.668 1.392 -12.844 1 75 140 ALA B C 1
ATOM 5641 O O . ALA B 1 140 ? -6.047 2.039 -13.828 1 75 140 ALA B O 1
ATOM 5642 N N . ASN B 1 141 ? -6.07 0.102 -12.609 1 79.25 141 ASN B N 1
ATOM 5643 C CA . ASN B 1 141 ? -7.133 -0.566 -13.352 1 79.25 141 ASN B CA 1
ATOM 5644 C C . ASN B 1 141 ? -6.711 -0.867 -14.789 1 79.25 141 ASN B C 1
ATOM 5646 O O . ASN B 1 141 ? -7.469 -0.623 -15.727 1 79.25 141 ASN B O 1
ATOM 5650 N N . GLU B 1 142 ? -5.578 -1.211 -14.867 1 83.31 142 GLU B N 1
ATOM 5651 C CA . GLU B 1 142 ? -5.047 -1.679 -16.141 1 83.31 142 GLU B CA 1
ATOM 5652 C C . GLU B 1 142 ? -4.836 -3.189 -16.141 1 83.31 142 GLU B C 1
ATOM 5654 O O . GLU B 1 142 ? -4.391 -3.752 -15.133 1 83.31 142 GLU B O 1
ATOM 5659 N N . ALA B 1 143 ? -5.262 -3.793 -17.25 1 86.12 143 ALA B N 1
ATOM 5660 C CA . ALA B 1 143 ? -5.086 -5.238 -17.344 1 86.12 143 ALA B CA 1
ATOM 5661 C C . ALA B 1 143 ? -3.721 -5.582 -17.938 1 86.12 143 ALA B C 1
ATOM 5663 O O . ALA B 1 143 ? -3.352 -5.082 -19 1 86.12 143 ALA B O 1
ATOM 5664 N N . ILE B 1 144 ? -2.996 -6.395 -17.234 1 87.94 144 ILE B N 1
ATOM 5665 C CA . ILE B 1 144 ? -1.68 -6.832 -17.688 1 87.94 144 ILE B CA 1
ATOM 5666 C C . ILE B 1 144 ? -1.691 -8.344 -17.922 1 87.94 144 ILE B C 1
ATOM 5668 O O . ILE B 1 144 ? -2.17 -9.102 -17.078 1 87.94 144 ILE B O 1
ATOM 5672 N N . LEU B 1 145 ? -1.275 -8.727 -19.078 1 91.31 145 LEU B N 1
ATOM 5673 C CA . LEU B 1 145 ? -1.117 -10.133 -19.406 1 91.31 145 LEU B CA 1
ATOM 5674 C C . LEU B 1 145 ? 0.343 -10.562 -19.297 1 91.31 145 LEU B C 1
ATOM 5676 O O . LEU B 1 145 ? 1.218 -9.984 -19.938 1 91.31 145 LEU B O 1
ATOM 5680 N N . ALA B 1 146 ? 0.612 -11.539 -18.422 1 92.81 146 ALA B N 1
ATOM 5681 C CA . ALA B 1 146 ? 1.969 -12.047 -18.219 1 92.81 146 ALA B CA 1
ATOM 5682 C C . ALA B 1 146 ? 2.137 -13.422 -18.859 1 92.81 146 ALA B C 1
ATOM 5684 O O . ALA B 1 146 ? 1.3 -14.312 -18.672 1 92.81 146 ALA B O 1
ATOM 5685 N N . VAL B 1 147 ? 3.133 -13.531 -19.641 1 95.25 147 VAL B N 1
ATOM 5686 C CA . VAL B 1 147 ? 3.506 -14.805 -20.266 1 95.25 147 VAL B CA 1
ATOM 5687 C C . VAL B 1 147 ? 4.844 -15.273 -19.688 1 95.25 147 VAL B C 1
ATOM 5689 O O . VAL B 1 147 ? 5.852 -14.578 -19.812 1 95.25 147 VAL B O 1
ATOM 5692 N N . THR B 1 148 ? 4.859 -16.453 -19.047 1 95.44 148 THR B N 1
ATOM 5693 C CA . THR B 1 148 ? 6.059 -17.016 -18.438 1 95.44 148 THR B CA 1
ATOM 5694 C C . THR B 1 148 ? 6.445 -18.328 -19.125 1 95.44 148 THR B C 1
ATOM 5696 O O . THR B 1 148 ? 5.586 -19.156 -19.391 1 95.44 148 THR B O 1
ATOM 5699 N N . GLY B 1 149 ? 7.68 -18.406 -19.406 1 96.12 149 GLY B N 1
ATOM 5700 C CA . GLY B 1 149 ? 8.172 -19.656 -20 1 96.12 149 GLY B CA 1
ATOM 5701 C C . GLY B 1 149 ? 8.719 -20.625 -18.969 1 96.12 149 GLY B C 1
ATOM 5702 O O . GLY B 1 149 ? 9.227 -20.203 -17.922 1 96.12 149 GLY B O 1
ATOM 5703 N N . HIS B 1 150 ? 8.602 -21.938 -19.281 1 96 150 HIS B N 1
ATOM 5704 C CA . HIS B 1 150 ? 9.117 -23.016 -18.438 1 96 150 HIS B CA 1
ATOM 5705 C C . HIS B 1 150 ? 9.898 -24.031 -19.25 1 96 150 HIS B C 1
ATOM 5707 O O . HIS B 1 150 ? 9.336 -24.688 -20.141 1 96 150 HIS B O 1
ATOM 5713 N N . PHE B 1 151 ? 11.164 -24.156 -19.016 1 95.69 151 PHE B N 1
ATOM 5714 C CA . PHE B 1 151 ? 11.984 -25.094 -19.766 1 95.69 151 PHE B CA 1
ATOM 5715 C C . PHE B 1 151 ? 13.266 -25.422 -19.016 1 95.69 151 PHE B C 1
ATOM 5717 O O . PHE B 1 151 ? 13.555 -24.812 -17.984 1 95.69 151 PHE B O 1
ATOM 5724 N N . MET B 1 152 ? 13.914 -26.438 -19.5 1 93.06 152 MET B N 1
ATOM 5725 C CA . MET B 1 152 ? 15.195 -26.844 -18.922 1 93.06 152 MET B CA 1
ATOM 5726 C C . MET B 1 152 ? 16.328 -26 -19.484 1 93.06 152 MET B C 1
ATOM 5728 O O . MET B 1 152 ? 16.438 -25.797 -20.688 1 93.06 152 MET B O 1
ATOM 5732 N N . TYR B 1 153 ? 17.047 -25.375 -18.578 1 92.44 153 TYR B N 1
ATOM 5733 C CA . TYR B 1 153 ? 18.234 -24.594 -18.938 1 92.44 153 TYR B CA 1
ATOM 5734 C C . TYR B 1 153 ? 19.391 -24.891 -17.984 1 92.44 153 TYR B C 1
ATOM 5736 O O . TYR B 1 153 ? 19.25 -24.75 -16.766 1 92.44 153 TYR B O 1
ATOM 5744 N N . CYS B 1 154 ? 20.531 -25.344 -18.516 1 88.81 154 CYS B N 1
ATOM 5745 C CA . CYS B 1 154 ? 21.703 -25.703 -17.719 1 88.81 154 CYS B CA 1
ATOM 5746 C C . CYS B 1 154 ? 21.328 -26.672 -16.609 1 88.81 154 CYS B C 1
ATOM 5748 O O . CYS B 1 154 ? 21.641 -26.438 -15.445 1 88.81 154 CYS B O 1
ATOM 5750 N N . ASN B 1 155 ? 20.516 -27.672 -16.984 1 86.12 155 ASN B N 1
ATOM 5751 C CA . ASN B 1 155 ? 20.141 -28.781 -16.109 1 86.12 155 ASN B CA 1
ATOM 5752 C C . ASN B 1 155 ? 19.234 -28.328 -14.969 1 86.12 155 ASN B C 1
ATOM 5754 O O . ASN B 1 155 ? 19.172 -28.969 -13.922 1 86.12 155 ASN B O 1
ATOM 5758 N N . LYS B 1 156 ? 18.656 -27.203 -15.156 1 91.06 156 LYS B N 1
ATOM 5759 C CA . LYS B 1 156 ? 17.703 -26.703 -14.164 1 91.06 156 LYS B CA 1
ATOM 5760 C C . LYS B 1 156 ? 16.406 -26.266 -14.812 1 91.06 156 LYS B C 1
ATOM 5762 O O . LYS B 1 156 ? 16.406 -25.812 -15.961 1 91.06 156 LYS B O 1
ATOM 5767 N N . LEU B 1 157 ? 15.375 -26.469 -14.055 1 93.38 157 LEU B N 1
ATOM 5768 C CA . LEU B 1 157 ? 14.086 -25.922 -14.484 1 93.38 157 LEU B CA 1
ATOM 5769 C C . LEU B 1 157 ? 14.008 -24.438 -14.203 1 93.38 157 LEU B C 1
ATOM 5771 O O . LEU B 1 157 ? 14.219 -24 -13.07 1 93.38 157 LEU B O 1
ATOM 5775 N N . ILE B 1 158 ? 13.766 -23.625 -15.219 1 93.69 158 ILE B N 1
ATOM 5776 C CA . ILE B 1 158 ? 13.672 -22.188 -15.008 1 93.69 158 ILE B CA 1
ATOM 5777 C C . ILE B 1 158 ? 12.344 -21.672 -15.547 1 93.69 158 ILE B C 1
ATOM 5779 O O . ILE B 1 158 ? 11.727 -22.297 -16.406 1 93.69 158 ILE B O 1
ATOM 5783 N N . SER B 1 159 ? 11.914 -20.609 -15.016 1 94.38 159 SER B N 1
ATOM 5784 C CA . SER B 1 159 ? 10.648 -19.984 -15.383 1 94.38 159 SER B CA 1
ATOM 5785 C C . SER B 1 159 ? 10.828 -18.5 -15.656 1 94.38 159 SER B C 1
ATOM 5787 O O . SER B 1 159 ? 10.312 -17.656 -14.906 1 94.38 159 SER B O 1
ATOM 5789 N N . PRO B 1 160 ? 11.398 -18.141 -16.781 1 94.94 160 PRO B N 1
ATOM 5790 C CA . PRO B 1 160 ? 11.594 -16.734 -17.109 1 94.94 160 PRO B CA 1
ATOM 5791 C C . PRO B 1 160 ? 10.312 -16.047 -17.562 1 94.94 160 PRO B C 1
ATOM 5793 O O . PRO B 1 160 ? 9.445 -16.688 -18.156 1 94.94 160 PRO B O 1
ATOM 5796 N N . LEU B 1 161 ? 10.258 -14.742 -17.281 1 95.06 161 LEU B N 1
ATOM 5797 C CA . LEU B 1 161 ? 9.188 -13.914 -17.828 1 95.06 161 LEU B CA 1
ATOM 5798 C C . LEU B 1 161 ? 9.453 -13.57 -19.297 1 95.06 161 LEU B C 1
ATOM 5800 O O . LEU B 1 161 ? 10.492 -12.992 -19.609 1 95.06 161 LEU B O 1
ATOM 5804 N N . LEU B 1 162 ? 8.531 -14.008 -20.125 1 96.5 162 LEU B N 1
ATOM 5805 C CA . LEU B 1 162 ? 8.688 -13.688 -21.547 1 96.5 162 LEU B CA 1
ATOM 5806 C C . LEU B 1 162 ? 8.164 -12.289 -21.844 1 96.5 162 LEU B C 1
ATOM 5808 O O . LEU B 1 162 ? 8.773 -11.547 -22.625 1 96.5 162 LEU B O 1
ATOM 5812 N N . ALA B 1 163 ? 7.012 -11.984 -21.219 1 94.19 163 ALA B N 1
ATOM 5813 C CA . ALA B 1 163 ? 6.438 -10.656 -21.422 1 94.19 163 ALA B CA 1
ATOM 5814 C C . ALA B 1 163 ? 5.363 -10.359 -20.391 1 94.19 163 ALA B C 1
ATOM 5816 O O . ALA B 1 163 ? 4.707 -11.273 -19.875 1 94.19 163 ALA B O 1
ATOM 5817 N N . ALA B 1 164 ? 5.246 -9.203 -20.016 1 91.94 164 ALA B N 1
ATOM 5818 C CA . ALA B 1 164 ? 4.137 -8.633 -19.266 1 91.94 164 ALA B CA 1
ATOM 5819 C C . ALA B 1 164 ? 3.59 -7.387 -19.938 1 91.94 164 ALA B C 1
ATOM 5821 O O . ALA B 1 164 ? 4.145 -6.293 -19.781 1 91.94 164 ALA B O 1
ATOM 5822 N N . LEU B 1 165 ? 2.484 -7.543 -20.594 1 90.69 165 LEU B N 1
ATOM 5823 C CA . LEU B 1 165 ? 2.025 -6.48 -21.469 1 90.69 165 LEU B CA 1
ATOM 5824 C C . LEU B 1 165 ? 0.619 -6.027 -21.094 1 90.69 165 LEU B C 1
ATOM 5826 O O . LEU B 1 165 ? -0.199 -6.832 -20.656 1 90.69 165 LEU B O 1
ATOM 5830 N N . LYS B 1 166 ? 0.447 -4.785 -21.328 1 87.75 166 LYS B N 1
ATOM 5831 C CA . LYS B 1 166 ? -0.885 -4.219 -21.125 1 87.75 166 LYS B CA 1
ATOM 5832 C C . LYS B 1 166 ? -1.836 -4.664 -22.234 1 87.75 166 LYS B C 1
ATOM 5834 O O . LYS B 1 166 ? -1.46 -4.691 -23.406 1 87.75 166 LYS B O 1
ATOM 5839 N N . VAL B 1 167 ? -2.963 -5.148 -21.781 1 86.75 167 VAL B N 1
ATOM 5840 C CA . VAL B 1 167 ? -4.012 -5.516 -22.734 1 86.75 167 VAL B CA 1
ATOM 5841 C C . VAL B 1 167 ? -5.168 -4.523 -22.641 1 86.75 167 VAL B C 1
ATOM 5843 O O . VAL B 1 167 ? -5.844 -4.445 -21.609 1 86.75 167 VAL B O 1
ATOM 5846 N N . GLU B 1 168 ? -5.355 -3.789 -23.625 1 83.56 168 GLU B N 1
ATOM 5847 C CA . GLU B 1 168 ? -6.395 -2.768 -23.609 1 83.56 168 GLU B CA 1
ATOM 5848 C C . GLU B 1 168 ? -7.719 -3.32 -24.141 1 83.56 168 GLU B C 1
ATOM 5850 O O . GLU B 1 168 ? -7.73 -4.176 -25.031 1 83.56 168 GLU B O 1
ATOM 5855 N N . GLY B 1 169 ? -8.773 -2.869 -23.641 1 79.62 169 GLY B N 1
ATOM 5856 C CA . GLY B 1 169 ? -10.094 -3.25 -24.109 1 79.62 169 GLY B CA 1
ATOM 5857 C C . GLY B 1 169 ? -10.57 -4.574 -23.531 1 79.62 169 GLY B C 1
ATOM 5858 O O . GLY B 1 169 ? -10.234 -4.922 -22.406 1 79.62 169 GLY B O 1
ATOM 5859 N N . SER B 1 170 ? -11.492 -5.188 -24.312 1 79.44 170 SER B N 1
ATOM 5860 C CA . SER B 1 170 ? -12.062 -6.449 -23.859 1 79.44 170 SER B CA 1
ATOM 5861 C C . SER B 1 170 ? -11.047 -7.582 -23.953 1 79.44 170 SER B C 1
ATOM 5863 O O . SER B 1 170 ? -10.32 -7.691 -24.938 1 79.44 170 SER B O 1
ATOM 5865 N N . GLN B 1 171 ? -10.898 -8.203 -22.922 1 81.06 171 GLN B N 1
ATOM 5866 C CA . GLN B 1 171 ? -9.984 -9.336 -22.859 1 81.06 171 GLN B CA 1
ATOM 5867 C C . GLN B 1 171 ? -10.617 -10.594 -23.453 1 81.06 171 GLN B C 1
ATOM 5869 O O . GLN B 1 171 ? -10.75 -11.617 -22.781 1 81.06 171 GLN B O 1
ATOM 5874 N N . ASN B 1 172 ? -10.883 -10.492 -24.734 1 87.31 172 ASN B N 1
ATOM 5875 C CA . ASN B 1 172 ? -11.461 -11.664 -25.375 1 87.31 172 ASN B CA 1
ATOM 5876 C C . ASN B 1 172 ? -10.383 -12.648 -25.828 1 87.31 172 ASN B C 1
ATOM 5878 O O . ASN B 1 172 ? -9.195 -12.305 -25.859 1 87.31 172 ASN B O 1
ATOM 5882 N N . ALA B 1 173 ? -10.844 -13.836 -26.203 1 93.25 173 ALA B N 1
ATOM 5883 C CA . ALA B 1 173 ? -9.945 -14.93 -26.562 1 93.25 173 ALA B CA 1
ATOM 5884 C C . ALA B 1 173 ? -9.047 -14.555 -27.734 1 93.25 173 ALA B C 1
ATOM 5886 O O . ALA B 1 173 ? -7.855 -14.875 -27.75 1 93.25 173 ALA B O 1
ATOM 5887 N N . GLY B 1 174 ? -9.641 -13.859 -28.672 1 93.44 174 GLY B N 1
ATOM 5888 C CA . GLY B 1 174 ? -8.883 -13.453 -29.844 1 93.44 174 GLY B CA 1
ATOM 5889 C C . GLY B 1 174 ? -7.734 -12.523 -29.516 1 93.44 174 GLY B C 1
ATOM 5890 O O . GLY B 1 174 ? -6.613 -12.711 -30 1 93.44 174 GLY B O 1
ATOM 5891 N N . LYS B 1 175 ? -7.977 -11.578 -28.75 1 92.19 175 LYS B N 1
ATOM 5892 C CA . LYS B 1 175 ? -6.961 -10.602 -28.359 1 92.19 175 LYS B CA 1
ATOM 5893 C C . LYS B 1 175 ? -5.859 -11.258 -27.531 1 92.19 175 LYS B C 1
ATOM 5895 O O . LYS B 1 175 ? -4.672 -10.992 -27.75 1 92.19 175 LYS B O 1
ATOM 5900 N N . ILE B 1 176 ? -6.262 -12.055 -26.609 1 94.12 176 ILE B N 1
ATOM 5901 C CA . ILE B 1 176 ? -5.305 -12.766 -25.766 1 94.12 176 ILE B CA 1
ATOM 5902 C C . ILE B 1 176 ? -4.402 -13.641 -26.641 1 94.12 176 ILE B C 1
ATOM 5904 O O . ILE B 1 176 ? -3.18 -13.625 -26.5 1 94.12 176 ILE B O 1
ATOM 5908 N N . ALA B 1 177 ? -5.031 -14.375 -27.562 1 96.69 177 ALA B N 1
ATOM 5909 C CA . ALA B 1 177 ? -4.281 -15.234 -28.484 1 96.69 177 ALA B CA 1
ATOM 5910 C C . ALA B 1 177 ? -3.285 -14.43 -29.312 1 96.69 177 ALA B C 1
ATOM 5912 O O . ALA B 1 177 ? -2.152 -14.859 -29.516 1 96.69 177 ALA B O 1
ATOM 5913 N N . THR B 1 178 ? -3.732 -13.273 -29.703 1 95.62 178 THR B N 1
ATOM 5914 C CA . THR B 1 178 ? -2.877 -12.422 -30.531 1 95.62 178 THR B CA 1
ATOM 5915 C C . THR B 1 178 ? -1.655 -11.961 -29.734 1 95.62 178 THR B C 1
ATOM 5917 O O . THR B 1 178 ? -0.531 -12.008 -30.234 1 95.62 178 THR B O 1
ATOM 5920 N N . VAL B 1 179 ? -1.891 -11.57 -28.531 1 94.69 179 VAL B N 1
ATOM 5921 C CA . VAL B 1 179 ? -0.803 -11.078 -27.688 1 94.69 179 VAL B CA 1
ATOM 5922 C C . VAL B 1 179 ? 0.188 -12.211 -27.422 1 94.69 179 VAL B C 1
ATOM 5924 O O . VAL B 1 179 ? 1.402 -12.016 -27.5 1 94.69 179 VAL B O 1
ATOM 5927 N N . ILE B 1 180 ? -0.306 -13.398 -27.109 1 96.69 180 ILE B N 1
ATOM 5928 C CA . ILE B 1 180 ? 0.55 -14.555 -26.859 1 96.69 180 ILE B CA 1
ATOM 5929 C C . ILE B 1 180 ? 1.343 -14.906 -28.109 1 96.69 180 ILE B C 1
ATOM 5931 O O . ILE B 1 180 ? 2.559 -15.102 -28.047 1 96.69 180 ILE B O 1
ATOM 5935 N N . HIS B 1 181 ? 0.648 -14.922 -29.234 1 97.31 181 HIS B N 1
ATOM 5936 C CA . HIS B 1 181 ? 1.28 -15.266 -30.5 1 97.31 181 HIS B CA 1
ATOM 5937 C C . HIS B 1 181 ? 2.406 -14.297 -30.828 1 97.31 181 HIS B C 1
ATOM 5939 O O . HIS B 1 181 ? 3.51 -14.711 -31.188 1 97.31 181 HIS B O 1
ATOM 5945 N N . GLU B 1 182 ? 2.113 -13.039 -30.672 1 96.62 182 GLU B N 1
ATOM 5946 C CA . GLU B 1 182 ? 3.105 -12.008 -30.984 1 96.62 182 GLU B CA 1
ATOM 5947 C C . GLU B 1 182 ? 4.309 -12.109 -30.047 1 96.62 182 GLU B C 1
ATOM 5949 O O . GLU B 1 182 ? 5.449 -11.906 -30.469 1 96.62 182 GLU B O 1
ATOM 5954 N N . THR B 1 183 ? 4.027 -12.398 -28.812 1 96.25 183 THR B N 1
ATOM 5955 C CA . THR B 1 183 ? 5.094 -12.562 -27.844 1 96.25 183 THR B CA 1
ATOM 5956 C C . THR B 1 183 ? 5.996 -13.734 -28.203 1 96.25 183 THR B C 1
ATOM 5958 O O . THR B 1 183 ? 7.223 -13.602 -28.219 1 96.25 183 THR B O 1
ATOM 5961 N N . LEU B 1 184 ? 5.449 -14.844 -28.547 1 97.5 184 LEU B N 1
ATOM 5962 C CA . LEU B 1 184 ? 6.195 -16.047 -28.859 1 97.5 184 LEU B CA 1
ATOM 5963 C C . LEU B 1 184 ? 6.938 -15.906 -30.188 1 97.5 184 LEU B C 1
ATOM 5965 O O . LEU B 1 184 ? 8.07 -16.375 -30.328 1 97.5 184 LEU B O 1
ATOM 5969 N N . GLU B 1 185 ? 6.297 -15.242 -31.125 1 96.75 185 GLU B N 1
ATOM 5970 C CA . GLU B 1 185 ? 6.949 -14.984 -32.406 1 96.75 185 GLU B CA 1
ATOM 5971 C C . GLU B 1 185 ? 8.141 -14.039 -32.25 1 96.75 185 GLU B C 1
ATOM 5973 O O . GLU B 1 185 ? 9.195 -14.258 -32.844 1 96.75 185 GLU B O 1
ATOM 5978 N N . GLY B 1 186 ? 7.875 -13.047 -31.484 1 95.12 186 GLY B N 1
ATOM 5979 C CA . GLY B 1 186 ? 8.945 -12.094 -31.234 1 95.12 186 GLY B CA 1
ATOM 5980 C C . GLY B 1 186 ? 10.156 -12.711 -30.562 1 95.12 186 GLY B C 1
ATOM 5981 O O . GLY B 1 186 ? 11.281 -12.25 -30.766 1 95.12 186 GLY B O 1
ATOM 5982 N N . MET B 1 187 ? 9.938 -13.766 -29.828 1 95.44 187 MET B N 1
ATOM 5983 C CA . MET B 1 187 ? 11.016 -14.453 -29.141 1 95.44 187 MET B CA 1
ATOM 5984 C C . MET B 1 187 ? 11.492 -15.672 -29.938 1 95.44 187 MET B C 1
ATOM 5986 O O . MET B 1 187 ? 12.336 -16.438 -29.453 1 95.44 187 MET B O 1
ATOM 5990 N N . ASP B 1 188 ? 10.898 -15.914 -31.016 1 94.12 188 ASP B N 1
ATOM 5991 C CA . ASP B 1 188 ? 11.234 -17 -31.938 1 94.12 188 ASP B CA 1
ATOM 5992 C C . ASP B 1 188 ? 11.133 -18.359 -31.25 1 94.12 188 ASP B C 1
ATOM 5994 O O . ASP B 1 188 ? 12.039 -19.188 -31.344 1 94.12 188 ASP B O 1
ATOM 5998 N N . CYS B 1 189 ? 10.016 -18.531 -30.531 1 95.56 189 CYS B N 1
ATOM 5999 C CA . CYS B 1 189 ? 9.891 -19.781 -29.812 1 95.56 189 CYS B CA 1
ATOM 6000 C C . CYS B 1 189 ? 8.492 -20.375 -29.969 1 95.56 189 CYS B C 1
ATOM 6002 O O . CYS B 1 189 ? 8.125 -21.312 -29.266 1 95.56 189 CYS B O 1
ATOM 6004 N N . ARG B 1 190 ? 7.727 -19.891 -30.891 1 95.69 190 ARG B N 1
ATOM 6005 C CA . ARG B 1 190 ? 6.344 -20.312 -31.078 1 95.69 190 ARG B CA 1
ATOM 6006 C C . ARG B 1 190 ? 6.254 -21.797 -31.391 1 95.69 190 ARG B C 1
ATOM 6008 O O . ARG B 1 190 ? 5.379 -22.5 -30.875 1 95.69 190 ARG B O 1
ATOM 6015 N N . LYS B 1 191 ? 7.113 -22.297 -32.125 1 94 191 LYS B N 1
ATOM 6016 C CA . LYS B 1 191 ? 7.07 -23.688 -32.594 1 94 191 LYS B CA 1
ATOM 6017 C C . LYS B 1 191 ? 7.488 -24.656 -31.516 1 94 191 LYS B C 1
ATOM 6019 O O . LYS B 1 191 ? 7.207 -25.844 -31.594 1 94 191 LYS B O 1
ATOM 6024 N N . LYS B 1 192 ? 8.117 -24.141 -30.531 1 95.75 192 LYS B N 1
ATOM 6025 C CA . LYS B 1 192 ? 8.664 -24.984 -29.484 1 95.75 192 LYS B CA 1
ATOM 6026 C C . LYS B 1 192 ? 7.668 -25.172 -28.344 1 95.75 192 LYS B C 1
ATOM 6028 O O . LYS B 1 192 ? 7.895 -25.984 -27.438 1 95.75 192 LYS B O 1
ATOM 6033 N N . VAL B 1 193 ? 6.562 -24.453 -28.375 1 97.25 193 VAL B N 1
ATOM 6034 C CA . VAL B 1 193 ? 5.609 -24.469 -27.281 1 97.25 193 VAL B CA 1
ATOM 6035 C C . VAL B 1 193 ? 4.793 -25.766 -27.312 1 97.25 193 VAL B C 1
ATOM 6037 O O . VAL B 1 193 ? 4.16 -26.062 -28.328 1 97.25 193 VAL B O 1
ATOM 6040 N N . VAL B 1 194 ? 4.836 -26.453 -26.188 1 95.62 194 VAL B N 1
ATOM 6041 C CA . VAL B 1 194 ? 4.184 -27.766 -26.125 1 95.62 194 VAL B CA 1
ATOM 6042 C C . VAL B 1 194 ? 2.855 -27.641 -25.391 1 95.62 194 VAL B C 1
ATOM 6044 O O . VAL B 1 194 ? 1.897 -28.359 -25.688 1 95.62 194 VAL B O 1
ATOM 6047 N N . THR B 1 195 ? 2.863 -26.828 -24.375 1 97.38 195 THR B N 1
ATOM 6048 C CA . THR B 1 195 ? 1.683 -26.75 -23.531 1 97.38 195 THR B CA 1
ATOM 6049 C C . THR B 1 195 ? 1.517 -25.344 -22.969 1 97.38 195 THR B C 1
ATOM 6051 O O . THR B 1 195 ? 2.504 -24.656 -22.703 1 97.38 195 THR B O 1
ATOM 6054 N N . ILE B 1 196 ? 0.281 -24.891 -22.844 1 97.19 196 ILE B N 1
ATOM 6055 C CA . ILE B 1 196 ? -0.058 -23.625 -22.188 1 97.19 196 ILE B CA 1
ATOM 6056 C C . ILE B 1 196 ? -0.895 -23.906 -20.938 1 97.19 196 ILE B C 1
ATOM 6058 O O . ILE B 1 196 ? -1.896 -24.625 -21 1 97.19 196 ILE B O 1
ATOM 6062 N N . VAL B 1 197 ? -0.398 -23.422 -19.844 1 96.62 197 VAL B N 1
ATOM 6063 C CA . VAL B 1 197 ? -1.104 -23.609 -18.578 1 96.62 197 VAL B CA 1
ATOM 6064 C C . VAL B 1 197 ? -1.745 -22.281 -18.156 1 96.62 197 VAL B C 1
ATOM 6066 O O . VAL B 1 197 ? -1.059 -21.266 -18.016 1 96.62 197 VAL B O 1
ATOM 6069 N N . THR B 1 198 ? -3.051 -22.188 -18 1 94.38 198 THR B N 1
ATOM 6070 C CA . THR B 1 198 ? -3.785 -21 -17.578 1 94.38 198 THR B CA 1
ATOM 6071 C C . THR B 1 198 ? -4.898 -21.375 -16.609 1 94.38 198 THR B C 1
ATOM 6073 O O . THR B 1 198 ? -5.082 -22.547 -16.281 1 94.38 198 THR B O 1
ATOM 6076 N N . ASP B 1 199 ? -5.477 -20.344 -16.156 1 88.38 199 ASP B N 1
ATOM 6077 C CA . ASP B 1 199 ? -6.652 -20.625 -15.344 1 88.38 199 ASP B CA 1
ATOM 6078 C C . ASP B 1 199 ? -7.785 -21.188 -16.203 1 88.38 199 ASP B C 1
ATOM 6080 O O . ASP B 1 199 ? -7.598 -21.453 -17.391 1 88.38 199 ASP B O 1
ATOM 6084 N N . ASN B 1 200 ? -8.914 -21.531 -15.625 1 85.12 200 ASN B N 1
ATOM 6085 C CA . ASN B 1 200 ? -9.992 -22.234 -16.312 1 85.12 200 ASN B CA 1
ATOM 6086 C C . ASN B 1 200 ? -11.008 -21.266 -16.906 1 85.12 200 ASN B C 1
ATOM 6088 O O . ASN B 1 200 ? -12.156 -21.641 -17.172 1 85.12 200 ASN B O 1
ATOM 6092 N N . LEU B 1 201 ? -10.547 -20.062 -17.188 1 88.06 201 LEU B N 1
ATOM 6093 C CA . LEU B 1 201 ? -11.461 -19.109 -17.812 1 88.06 201 LEU B CA 1
ATOM 6094 C C . LEU B 1 201 ? -11.695 -19.469 -19.281 1 88.06 201 LEU B C 1
ATOM 6096 O O . LEU B 1 201 ? -10.766 -19.875 -19.969 1 88.06 201 LEU B O 1
ATOM 6100 N N . GLN B 1 202 ? -12.859 -19.266 -19.688 1 90.88 202 GLN B N 1
ATOM 6101 C CA . GLN B 1 202 ? -13.242 -19.641 -21.047 1 90.88 202 GLN B CA 1
ATOM 6102 C C . GLN B 1 202 ? -12.414 -18.875 -22.078 1 90.88 202 GLN B C 1
ATOM 6104 O O . GLN B 1 202 ? -12.023 -19.422 -23.109 1 90.88 202 GLN B O 1
ATOM 6109 N N . SER B 1 203 ? -12.164 -17.625 -21.781 1 90.62 203 SER B N 1
ATOM 6110 C CA . SER B 1 203 ? -11.367 -16.812 -22.688 1 90.62 203 SER B CA 1
ATOM 6111 C C . SER B 1 203 ? -9.969 -17.391 -22.875 1 90.62 203 SER B C 1
ATOM 6113 O O . SER B 1 203 ? -9.43 -17.391 -23.984 1 90.62 203 SER B O 1
ATOM 6115 N N . MET B 1 204 ? -9.414 -17.984 -21.859 1 92.56 204 MET B N 1
ATOM 6116 C CA . MET B 1 204 ? -8.07 -18.562 -21.906 1 92.56 204 MET B CA 1
ATOM 6117 C C . MET B 1 204 ? -8.078 -19.891 -22.656 1 92.56 204 MET B C 1
ATOM 6119 O O . MET B 1 204 ? -7.172 -20.156 -23.453 1 92.56 204 MET B O 1
ATOM 6123 N N . ILE B 1 205 ? -9.086 -20.656 -22.391 1 93.38 205 ILE B N 1
ATOM 6124 C CA . ILE B 1 205 ? -9.227 -21.938 -23.078 1 93.38 205 ILE B CA 1
ATOM 6125 C C . ILE B 1 205 ? -9.367 -21.719 -24.578 1 93.38 205 ILE B C 1
ATOM 6127 O O . ILE B 1 205 ? -8.688 -22.359 -25.375 1 93.38 205 ILE B O 1
ATOM 6131 N N . ASN B 1 206 ? -10.227 -20.734 -24.891 1 96.06 206 ASN B N 1
ATOM 6132 C CA . ASN B 1 206 ? -10.445 -20.422 -26.297 1 96.06 206 ASN B CA 1
ATOM 6133 C C . ASN B 1 206 ? -9.188 -19.859 -26.953 1 96.06 206 ASN B C 1
ATOM 6135 O O . ASN B 1 206 ? -8.93 -20.109 -28.141 1 96.06 206 ASN B O 1
ATOM 6139 N N . ALA B 1 207 ? -8.469 -19.109 -26.188 1 96.31 207 ALA B N 1
ATOM 6140 C CA . ALA B 1 207 ? -7.219 -18.578 -26.719 1 96.31 207 ALA B CA 1
ATOM 6141 C C . ALA B 1 207 ? -6.234 -19.688 -27.062 1 96.31 207 ALA B C 1
ATOM 6143 O O . ALA B 1 207 ? -5.578 -19.641 -28.109 1 96.31 207 ALA B O 1
ATOM 6144 N N . ALA B 1 208 ? -6.105 -20.656 -26.25 1 96.62 208 ALA B N 1
ATOM 6145 C CA . ALA B 1 208 ? -5.242 -21.812 -26.516 1 96.62 208 ALA B CA 1
ATOM 6146 C C . ALA B 1 208 ? -5.684 -22.562 -27.766 1 96.62 208 ALA B C 1
ATOM 6148 O O . ALA B 1 208 ? -4.848 -23.016 -28.547 1 96.62 208 ALA B O 1
ATOM 6149 N N . GLU B 1 209 ? -6.965 -22.641 -27.922 1 96.62 209 GLU B N 1
ATOM 6150 C CA . GLU B 1 209 ? -7.516 -23.297 -29.094 1 96.62 209 GLU B CA 1
ATOM 6151 C C . GLU B 1 209 ? -7.168 -22.531 -30.375 1 96.62 209 GLU B C 1
ATOM 6153 O O . GLU B 1 209 ? -6.812 -23.141 -31.391 1 96.62 209 GLU B O 1
ATOM 6158 N N . ILE B 1 210 ? -7.34 -21.266 -30.266 1 97.12 210 ILE B N 1
ATOM 6159 C CA . ILE B 1 210 ? -7.004 -20.422 -31.406 1 97.12 210 ILE B CA 1
ATOM 6160 C C . ILE B 1 210 ? -5.531 -20.594 -31.766 1 97.12 210 ILE B C 1
ATOM 6162 O O . ILE B 1 210 ? -5.176 -20.656 -32.938 1 97.12 210 ILE B O 1
ATOM 6166 N N . LEU B 1 211 ? -4.695 -20.719 -30.781 1 97.25 211 LEU B N 1
ATOM 6167 C CA . LEU B 1 211 ? -3.252 -20.828 -30.969 1 97.25 211 LEU B CA 1
ATOM 6168 C C . LEU B 1 211 ? -2.861 -22.25 -31.359 1 97.25 211 LEU B C 1
ATOM 6170 O O . LEU B 1 211 ? -1.732 -22.5 -31.781 1 97.25 211 LEU B O 1
ATOM 6174 N N . LYS B 1 212 ? -3.789 -23.172 -31.219 1 96.75 212 LYS B N 1
ATOM 6175 C CA . LYS B 1 212 ? -3.551 -24.594 -31.5 1 96.75 212 LYS B CA 1
ATOM 6176 C C . LYS B 1 212 ? -2.428 -25.141 -30.625 1 96.75 212 LYS B C 1
ATOM 6178 O O . LYS B 1 212 ? -1.51 -25.797 -31.109 1 96.75 212 LYS B O 1
ATOM 6183 N N . ILE B 1 213 ? -2.434 -24.734 -29.391 1 96.5 213 ILE B N 1
ATOM 6184 C CA . ILE B 1 213 ? -1.522 -25.25 -28.375 1 96.5 213 ILE B CA 1
ATOM 6185 C C . ILE B 1 213 ? -2.305 -26.047 -27.328 1 96.5 213 ILE B C 1
ATOM 6187 O O . ILE B 1 213 ? -3.404 -25.656 -26.938 1 96.5 213 ILE B O 1
ATOM 6191 N N . LYS B 1 214 ? -1.741 -27.172 -26.938 1 96 214 LYS B N 1
ATOM 6192 C CA . LYS B 1 214 ? -2.402 -27.984 -25.922 1 96 214 LYS B CA 1
ATOM 6193 C C . LYS B 1 214 ? -2.592 -27.203 -24.625 1 96 214 LYS B C 1
ATOM 6195 O O . LYS B 1 214 ? -1.647 -26.594 -24.125 1 96 214 LYS B O 1
ATOM 6200 N N . HIS B 1 215 ? -3.807 -27.188 -24.156 1 96.31 215 HIS B N 1
ATOM 6201 C CA . HIS B 1 215 ? -4.133 -26.438 -22.953 1 96.31 215 HIS B CA 1
ATOM 6202 C C . HIS B 1 215 ? -4.191 -27.344 -21.719 1 96.31 215 HIS B C 1
ATOM 6204 O O . HIS B 1 215 ? -4.742 -28.438 -21.781 1 96.31 215 HIS B O 1
ATOM 6210 N N . LEU B 1 216 ? -3.578 -26.984 -20.703 1 96.75 216 LEU B N 1
ATOM 6211 C CA . LEU B 1 216 ? -3.684 -27.609 -19.391 1 96.75 216 LEU B CA 1
ATOM 6212 C C . LEU B 1 216 ? -4.238 -26.625 -18.359 1 96.75 216 LEU B C 1
ATOM 6214 O O . LEU B 1 216 ? -3.609 -25.609 -18.047 1 96.75 216 LEU B O 1
ATOM 6218 N N . PRO B 1 217 ? -5.418 -26.938 -17.828 1 95.62 217 PRO B N 1
ATOM 6219 C CA . PRO B 1 217 ? -5.945 -26.047 -16.781 1 95.62 217 PRO B CA 1
ATOM 6220 C C . PRO B 1 217 ? -5.094 -26.062 -15.516 1 95.62 217 PRO B C 1
ATOM 6222 O O . PRO B 1 217 ? -4.625 -27.125 -15.086 1 95.62 217 PRO B O 1
ATOM 6225 N N . CYS B 1 218 ? -4.844 -24.906 -15.008 1 95.25 218 CYS B N 1
ATOM 6226 C CA . CYS B 1 218 ? -4.07 -24.781 -13.781 1 95.25 218 CYS B CA 1
ATOM 6227 C C . CYS B 1 218 ? -4.688 -25.609 -12.656 1 95.25 218 CYS B C 1
ATOM 6229 O O . CYS B 1 218 ? -5.844 -25.375 -12.281 1 95.25 218 CYS B O 1
ATOM 6231 N N . PHE B 1 219 ? -3.92 -26.531 -12.133 1 96.25 219 PHE B N 1
ATOM 6232 C CA . PHE B 1 219 ? -4.43 -27.438 -11.109 1 96.25 219 PHE B CA 1
ATOM 6233 C C . PHE B 1 219 ? -4.707 -26.688 -9.812 1 96.25 219 PHE B C 1
ATOM 6235 O O . PHE B 1 219 ? -5.672 -27 -9.109 1 96.25 219 PHE B O 1
ATOM 6242 N N . ALA B 1 220 ? -3.852 -25.734 -9.477 1 93.44 220 ALA B N 1
ATOM 6243 C CA . ALA B 1 220 ? -4.062 -24.938 -8.273 1 93.44 220 ALA B CA 1
ATOM 6244 C C . ALA B 1 220 ? -5.398 -24.203 -8.336 1 93.44 220 ALA B C 1
ATOM 6246 O O . ALA B 1 220 ? -6.129 -24.141 -7.344 1 93.44 220 ALA B O 1
ATOM 6247 N N . HIS B 1 221 ? -5.715 -23.625 -9.445 1 91.81 221 HIS B N 1
ATOM 6248 C CA . HIS B 1 221 ? -6.996 -22.953 -9.625 1 91.81 221 HIS B CA 1
ATOM 6249 C C . HIS B 1 221 ? -8.156 -23.938 -9.516 1 91.81 221 HIS B C 1
ATOM 6251 O O . HIS B 1 221 ? -9.227 -23.578 -9.008 1 91.81 221 HIS B O 1
ATOM 6257 N N . THR B 1 222 ? -7.934 -25.078 -10.07 1 95.19 222 THR B N 1
ATOM 6258 C CA . THR B 1 222 ? -8.969 -26.109 -9.977 1 95.19 222 THR B CA 1
ATOM 6259 C C . THR B 1 222 ? -9.219 -26.5 -8.523 1 95.19 222 THR B C 1
ATOM 6261 O O . THR B 1 222 ? -10.367 -26.672 -8.117 1 95.19 222 THR B O 1
ATOM 6264 N N . LEU B 1 223 ? -8.133 -26.641 -7.789 1 94.88 223 LEU B N 1
ATOM 6265 C CA . LEU B 1 223 ? -8.281 -26.906 -6.363 1 94.88 223 LEU B CA 1
ATOM 6266 C C . LEU B 1 223 ? -9.078 -25.812 -5.68 1 94.88 223 LEU B C 1
ATOM 6268 O O . LEU B 1 223 ? -9.914 -26.078 -4.816 1 94.88 223 LEU B O 1
ATOM 6272 N N . ASN B 1 224 ? -8.844 -24.609 -6.047 1 92.38 224 ASN B N 1
ATOM 6273 C CA . ASN B 1 224 ? -9.586 -23.469 -5.5 1 92.38 224 ASN B CA 1
ATOM 6274 C C . ASN B 1 224 ? -11.078 -23.562 -5.824 1 92.38 224 ASN B C 1
ATOM 6276 O O . ASN B 1 224 ? -11.914 -23.234 -4.988 1 92.38 224 ASN B O 1
ATOM 6280 N N . LEU B 1 225 ? -11.359 -23.969 -6.996 1 92.69 225 LEU B N 1
ATOM 6281 C CA . LEU B 1 225 ? -12.75 -24.109 -7.402 1 92.69 225 LEU B CA 1
ATOM 6282 C C . LEU B 1 225 ? -13.438 -25.219 -6.598 1 92.69 225 LEU B C 1
ATOM 6284 O O . LEU B 1 225 ? -14.625 -25.094 -6.266 1 92.69 225 LEU B O 1
ATOM 6288 N N . VAL B 1 226 ? -12.727 -26.25 -6.324 1 95.5 226 VAL B N 1
ATOM 6289 C CA . VAL B 1 226 ? -13.258 -27.328 -5.496 1 95.5 226 VAL B CA 1
ATOM 6290 C C . VAL B 1 226 ? -13.672 -26.766 -4.137 1 95.5 226 VAL B C 1
ATOM 6292 O O . VAL B 1 226 ? -14.766 -27.062 -3.646 1 95.5 226 VAL B O 1
ATOM 6295 N N . MET B 1 227 ? -12.82 -25.984 -3.59 1 94.25 227 MET B N 1
ATOM 6296 C CA . MET B 1 227 ? -13.094 -25.391 -2.279 1 94.25 227 MET B CA 1
ATOM 6297 C C . MET B 1 227 ? -14.266 -24.422 -2.352 1 94.25 227 MET B C 1
ATOM 6299 O O . MET B 1 227 ? -15.117 -24.391 -1.455 1 94.25 227 MET B O 1
ATOM 6303 N N . THR B 1 228 ? -14.266 -23.625 -3.391 1 91.5 228 THR B N 1
ATOM 6304 C CA . THR B 1 228 ? -15.352 -22.672 -3.572 1 91.5 228 THR B CA 1
ATOM 6305 C C . THR B 1 228 ? -16.703 -23.375 -3.641 1 91.5 228 THR B C 1
ATOM 6307 O O . THR B 1 228 ? -17.688 -22.906 -3.078 1 91.5 228 THR B O 1
ATOM 6310 N N . ASP B 1 229 ? -16.75 -24.516 -4.312 1 93.19 229 ASP B N 1
ATOM 6311 C CA . ASP B 1 229 ? -17.969 -25.328 -4.379 1 93.19 229 ASP B CA 1
ATOM 6312 C C . ASP B 1 229 ? -18.359 -25.844 -2.998 1 93.19 229 ASP B C 1
ATOM 6314 O O . ASP B 1 229 ? -19.531 -25.812 -2.623 1 93.19 229 ASP B O 1
ATOM 6318 N N . ALA B 1 230 ? -17.391 -26.297 -2.328 1 92.5 230 ALA B N 1
ATOM 6319 C CA . ALA B 1 230 ? -17.641 -26.906 -1.024 1 92.5 230 ALA B CA 1
ATOM 6320 C C . ALA B 1 230 ? -18.125 -25.875 -0.017 1 92.5 230 ALA B C 1
ATOM 6322 O O . ALA B 1 230 ? -18.922 -26.188 0.869 1 92.5 230 ALA B O 1
ATOM 6323 N N . PHE B 1 231 ? -17.703 -24.672 -0.176 1 91.5 231 PHE B N 1
ATOM 6324 C CA . PHE B 1 231 ? -18 -23.625 0.799 1 91.5 231 PHE B CA 1
ATOM 6325 C C . PHE B 1 231 ? -19.391 -23.062 0.592 1 91.5 231 PHE B C 1
ATOM 6327 O O . PHE B 1 231 ? -19.906 -22.328 1.438 1 91.5 231 PHE B O 1
ATOM 6334 N N . LYS B 1 232 ? -20.094 -23.406 -0.448 1 91.06 232 LYS B N 1
ATOM 6335 C CA . LYS B 1 232 ? -21.422 -22.859 -0.752 1 91.06 232 LYS B CA 1
ATOM 6336 C C . LYS B 1 232 ? -22.484 -23.5 0.134 1 91.06 232 LYS B C 1
ATOM 6338 O O . LYS B 1 232 ? -23.656 -23.109 0.093 1 91.06 232 LYS B O 1
ATOM 6343 N N . ILE B 1 233 ? -22.141 -24.281 1.046 1 91.38 233 ILE B N 1
ATOM 6344 C CA . ILE B 1 233 ? -23.062 -24.875 1.998 1 91.38 233 ILE B CA 1
ATOM 6345 C C . ILE B 1 233 ? -23.516 -23.812 3.002 1 91.38 233 ILE B C 1
ATOM 6347 O O . ILE B 1 233 ? -22.688 -23.172 3.65 1 91.38 233 ILE B O 1
ATOM 6351 N N . THR B 1 234 ? -24.781 -23.688 3.15 1 91.69 234 THR B N 1
ATOM 6352 C CA . THR B 1 234 ? -25.375 -22.609 3.938 1 91.69 234 THR B CA 1
ATOM 6353 C C . THR B 1 234 ? -24.859 -22.641 5.371 1 91.69 234 THR B C 1
ATOM 6355 O O . THR B 1 234 ? -24.5 -21.594 5.926 1 91.69 234 THR B O 1
ATOM 6358 N N . GLU B 1 235 ? -24.859 -23.828 5.938 1 90.44 235 GLU B N 1
ATOM 6359 C CA . GLU B 1 235 ? -24.438 -23.938 7.328 1 90.44 235 GLU B CA 1
ATOM 6360 C C . GLU B 1 235 ? -22.969 -23.547 7.496 1 90.44 235 GLU B C 1
ATOM 6362 O O . GLU B 1 235 ? -22.594 -22.953 8.508 1 90.44 235 GLU B O 1
ATOM 6367 N N . PHE B 1 236 ? -22.266 -23.922 6.559 1 92.38 236 PHE B N 1
ATOM 6368 C CA . PHE B 1 236 ? -20.844 -23.562 6.586 1 92.38 236 PHE B CA 1
ATOM 6369 C C . PHE B 1 236 ? -20.672 -22.047 6.441 1 92.38 236 PHE B C 1
ATOM 6371 O O . PHE B 1 236 ? -19.844 -21.453 7.129 1 92.38 236 PHE B O 1
ATOM 6378 N N . GLU B 1 237 ? -21.406 -21.469 5.609 1 92.94 237 GLU B N 1
ATOM 6379 C CA . GLU B 1 237 ? -21.359 -20.031 5.398 1 92.94 237 GLU B CA 1
ATOM 6380 C C . GLU B 1 237 ? -21.719 -19.281 6.68 1 92.94 237 GLU B C 1
ATOM 6382 O O . GLU B 1 237 ? -21.141 -18.219 6.961 1 92.94 237 GLU B O 1
ATOM 6387 N N . ILE B 1 238 ? -22.625 -19.797 7.379 1 94.19 238 ILE B N 1
ATOM 6388 C CA . ILE B 1 238 ? -23.031 -19.172 8.641 1 94.19 238 ILE B CA 1
ATOM 6389 C C . ILE B 1 238 ? -21.859 -19.188 9.617 1 94.19 238 ILE B C 1
ATOM 6391 O O . ILE B 1 238 ? -21.562 -18.188 10.266 1 94.19 238 ILE B O 1
ATOM 6395 N N . LEU B 1 239 ? -21.234 -20.344 9.68 1 94.31 239 LEU B N 1
ATOM 6396 C CA . LEU B 1 239 ? -20.094 -20.484 10.57 1 94.31 239 LEU B CA 1
ATOM 6397 C C . LEU B 1 239 ? -18.984 -19.531 10.172 1 94.31 239 LEU B C 1
ATOM 6399 O O . LEU B 1 239 ? -18.406 -18.844 11.023 1 94.31 239 LEU B O 1
ATOM 6403 N N . ILE B 1 240 ? -18.672 -19.469 8.859 1 94.62 240 ILE B N 1
ATOM 6404 C CA . ILE B 1 240 ? -17.594 -18.625 8.352 1 94.62 240 ILE B CA 1
ATOM 6405 C C . ILE B 1 240 ? -17.922 -17.156 8.617 1 94.62 240 ILE B C 1
ATOM 6407 O O . ILE B 1 240 ? -17.031 -16.375 8.992 1 94.62 240 ILE B O 1
ATOM 6411 N N . ASN B 1 241 ? -19.125 -16.812 8.438 1 95.12 241 ASN B N 1
ATOM 6412 C CA . ASN B 1 241 ? -19.547 -15.43 8.68 1 95.12 241 ASN B CA 1
ATOM 6413 C C . ASN B 1 241 ? -19.375 -15.039 10.141 1 95.12 241 ASN B C 1
ATOM 6415 O O . ASN B 1 241 ? -19 -13.906 10.453 1 95.12 241 ASN B O 1
ATOM 6419 N N . LYS B 1 242 ? -19.703 -15.922 11.016 1 95.88 242 LYS B N 1
ATOM 6420 C CA . LYS B 1 242 ? -19.484 -15.688 12.438 1 95.88 242 LYS B CA 1
ATOM 6421 C C . LYS B 1 242 ? -18 -15.461 12.742 1 95.88 242 LYS B C 1
ATOM 6423 O O . LYS B 1 242 ? -17.656 -14.555 13.5 1 95.88 242 LYS B O 1
ATOM 6428 N N . CYS B 1 243 ? -17.219 -16.297 12.141 1 96.62 243 CYS B N 1
ATOM 6429 C CA . CYS B 1 243 ? -15.773 -16.172 12.32 1 96.62 243 CYS B CA 1
ATOM 6430 C C . CYS B 1 243 ? -15.266 -14.852 11.766 1 96.62 243 CYS B C 1
ATOM 6432 O O . CYS B 1 243 ? -14.438 -14.188 12.398 1 96.62 243 CYS B O 1
ATOM 6434 N N . LYS B 1 244 ? -15.75 -14.492 10.594 1 96.06 244 LYS B N 1
ATOM 6435 C CA . LYS B 1 244 ? -15.352 -13.234 9.961 1 96.06 244 LYS B CA 1
ATOM 6436 C C . LYS B 1 244 ? -15.703 -12.039 10.844 1 96.06 244 LYS B C 1
ATOM 6438 O O . LYS B 1 244 ? -14.93 -11.086 10.938 1 96.06 244 LYS B O 1
ATOM 6443 N N . LYS B 1 245 ? -16.828 -12.078 11.453 1 95.94 245 LYS B N 1
ATOM 6444 C CA . LYS B 1 245 ? -17.266 -11 12.344 1 95.94 245 LYS B CA 1
ATOM 6445 C C . LYS B 1 245 ? -16.312 -10.867 13.531 1 95.94 245 LYS B C 1
ATOM 6447 O O . LYS B 1 245 ? -15.961 -9.75 13.922 1 95.94 245 LYS B O 1
ATOM 6452 N N . ILE B 1 246 ? -15.953 -11.953 14.047 1 96.25 246 ILE B N 1
ATOM 6453 C CA . ILE B 1 246 ? -15.031 -11.953 15.18 1 96.25 246 ILE B CA 1
ATOM 6454 C C . ILE B 1 246 ? -13.688 -11.359 14.742 1 96.25 246 ILE B C 1
ATOM 6456 O O . ILE B 1 246 ? -13.156 -10.469 15.406 1 96.25 246 ILE B O 1
ATOM 6460 N N . VAL B 1 247 ? -13.203 -11.852 13.625 1 96.12 247 VAL B N 1
ATOM 6461 C CA . VAL B 1 247 ? -11.898 -11.414 13.133 1 96.12 247 VAL B CA 1
ATOM 6462 C C . VAL B 1 247 ? -11.945 -9.914 12.82 1 96.12 247 VAL B C 1
ATOM 6464 O O . VAL B 1 247 ? -11.039 -9.172 13.188 1 96.12 247 VAL B O 1
ATOM 6467 N N . SER B 1 248 ? -12.992 -9.508 12.188 1 94.31 248 SER B N 1
ATOM 6468 C CA . SER B 1 248 ? -13.148 -8.102 11.828 1 94.31 248 SER B CA 1
ATOM 6469 C C . SER B 1 248 ? -13.18 -7.215 13.07 1 94.31 248 SER B C 1
ATOM 6471 O O . SER B 1 248 ? -12.586 -6.129 13.078 1 94.31 248 SER B O 1
ATOM 6473 N N . PHE B 1 249 ? -13.859 -7.605 14.141 1 93.75 249 PHE B N 1
ATOM 6474 C CA . PHE B 1 249 ? -13.945 -6.855 15.383 1 93.75 249 PHE B CA 1
ATOM 6475 C C . PHE B 1 249 ? -12.555 -6.602 15.961 1 93.75 249 PHE B C 1
ATOM 6477 O O . PHE B 1 249 ? -12.227 -5.473 16.328 1 93.75 249 PHE B O 1
ATOM 6484 N N . PHE B 1 250 ? -11.742 -7.598 15.992 1 92.75 250 PHE B N 1
ATOM 6485 C CA . PHE B 1 250 ? -10.422 -7.496 16.609 1 92.75 250 PHE B CA 1
ATOM 6486 C C . PHE B 1 250 ? -9.445 -6.781 15.68 1 92.75 250 PHE B C 1
ATOM 6488 O O . PHE B 1 250 ? -8.422 -6.262 16.125 1 92.75 250 PHE B O 1
ATOM 6495 N N . LYS B 1 251 ? -9.742 -6.789 14.375 1 90.94 251 LYS B N 1
ATOM 6496 C CA . LYS B 1 251 ? -8.867 -6.117 13.422 1 90.94 251 LYS B CA 1
ATOM 6497 C C . LYS B 1 251 ? -9.188 -4.625 13.336 1 90.94 251 LYS B C 1
ATOM 6499 O O . LYS B 1 251 ? -8.336 -3.828 12.93 1 90.94 251 LYS B O 1
ATOM 6504 N N . HIS B 1 252 ? -10.328 -4.25 13.742 1 87.75 252 HIS B N 1
ATOM 6505 C CA . HIS B 1 252 ? -10.742 -2.863 13.57 1 87.75 252 HIS B CA 1
ATOM 6506 C C . HIS B 1 252 ? -10.758 -2.119 14.898 1 87.75 252 HIS B C 1
ATOM 6508 O O . HIS B 1 252 ? -10.906 -0.896 14.93 1 87.75 252 HIS B O 1
ATOM 6514 N N . SER B 1 253 ? -10.641 -2.814 15.945 1 87.19 253 SER B N 1
ATOM 6515 C CA . SER B 1 253 ? -10.602 -2.201 17.266 1 87.19 253 SER B CA 1
ATOM 6516 C C . SER B 1 253 ? -9.219 -2.338 17.906 1 87.19 253 SER B C 1
ATOM 6518 O O . SER B 1 253 ? -8.797 -3.443 18.25 1 87.19 253 SER B O 1
ATOM 6520 N N . THR B 1 254 ? -8.586 -1.234 18.141 1 85.62 254 THR B N 1
ATOM 6521 C CA . THR B 1 254 ? -7.273 -1.26 18.766 1 85.62 254 THR B CA 1
ATOM 6522 C C . THR B 1 254 ? -7.375 -1.776 20.203 1 85.62 254 THR B C 1
ATOM 6524 O O . THR B 1 254 ? -6.5 -2.508 20.672 1 85.62 254 THR B O 1
ATOM 6527 N N . LEU B 1 255 ? -8.438 -1.407 20.828 1 87.25 255 LEU B N 1
ATOM 6528 C CA . LEU B 1 255 ? -8.664 -1.857 22.188 1 87.25 255 LEU B CA 1
ATOM 6529 C C . LEU B 1 255 ? -8.805 -3.375 22.25 1 87.25 255 LEU B C 1
ATOM 6531 O O . LEU B 1 255 ? -8.227 -4.023 23.125 1 87.25 255 LEU B O 1
ATOM 6535 N N . ALA B 1 256 ? -9.594 -3.889 21.344 1 91.38 256 ALA B N 1
ATOM 6536 C CA . ALA B 1 256 ? -9.797 -5.336 21.297 1 91.38 256 ALA B CA 1
ATOM 6537 C C . ALA B 1 256 ? -8.484 -6.059 21 1 91.38 256 ALA B C 1
ATOM 6539 O O . ALA B 1 256 ? -8.172 -7.074 21.625 1 91.38 256 ALA B O 1
ATOM 6540 N N . SER B 1 257 ? -7.758 -5.543 20.062 1 91.06 257 SER B N 1
ATOM 6541 C CA . SER B 1 257 ? -6.473 -6.121 19.688 1 91.06 257 SER B CA 1
ATOM 6542 C C . SER B 1 257 ? -5.5 -6.121 20.875 1 91.06 257 SER B C 1
ATOM 6544 O O . SER B 1 257 ? -4.824 -7.117 21.125 1 91.06 257 SER B O 1
ATOM 6546 N N . ASP B 1 258 ? -5.461 -5.051 21.578 1 89.81 258 ASP B N 1
ATOM 6547 C CA . ASP B 1 258 ? -4.582 -4.93 22.734 1 89.81 258 ASP B CA 1
ATOM 6548 C C . ASP B 1 258 ? -5.004 -5.891 23.859 1 89.81 258 ASP B C 1
ATOM 6550 O O . ASP B 1 258 ? -4.156 -6.449 24.547 1 89.81 258 ASP B O 1
ATOM 6554 N N . THR B 1 259 ? -6.262 -5.973 24.031 1 92.69 259 THR B N 1
ATOM 6555 C CA . THR B 1 259 ? -6.781 -6.887 25.047 1 92.69 259 THR B CA 1
ATOM 6556 C C . THR B 1 259 ? -6.352 -8.32 24.75 1 92.69 259 THR B C 1
ATOM 6558 O O . THR B 1 259 ? -5.906 -9.039 25.641 1 92.69 259 THR B O 1
ATOM 6561 N N . LEU B 1 260 ? -6.52 -8.727 23.547 1 94.56 260 LEU B N 1
ATOM 6562 C CA . LEU B 1 260 ? -6.105 -10.07 23.141 1 94.56 260 LEU B CA 1
ATOM 6563 C C . LEU B 1 260 ? -4.613 -10.273 23.375 1 94.56 260 LEU B C 1
ATOM 6565 O O . LEU B 1 260 ? -4.199 -11.305 23.922 1 94.56 260 LEU B O 1
ATOM 6569 N N . LYS B 1 261 ? -3.85 -9.328 23 1 92.25 261 LYS B N 1
ATOM 6570 C CA . LYS B 1 261 ? -2.404 -9.398 23.203 1 92.25 261 LYS B CA 1
ATOM 6571 C C . LYS B 1 261 ? -2.047 -9.508 24.672 1 92.25 261 LYS B C 1
ATOM 6573 O O . LYS B 1 261 ? -1.171 -10.289 25.047 1 92.25 261 LYS B O 1
ATOM 6578 N N . SER B 1 262 ? -2.67 -8.664 25.453 1 92.25 262 SER B N 1
ATOM 6579 C CA . SER B 1 262 ? -2.422 -8.664 26.891 1 92.25 262 SER B CA 1
ATOM 6580 C C . SER B 1 262 ? -2.75 -10.016 27.516 1 92.25 262 SER B C 1
ATOM 6582 O O . SER B 1 262 ? -2 -10.523 28.359 1 92.25 262 SER B O 1
ATOM 6584 N N . ILE B 1 263 ? -3.814 -10.586 27.125 1 95 263 ILE B N 1
ATOM 6585 C CA . ILE B 1 263 ? -4.238 -11.883 27.641 1 95 263 ILE B CA 1
ATOM 6586 C C . ILE B 1 263 ? -3.236 -12.961 27.234 1 95 263 ILE B C 1
ATOM 6588 O O . ILE B 1 263 ? -2.875 -13.82 28.031 1 95 263 ILE B O 1
ATOM 6592 N N . GLN B 1 264 ? -2.869 -12.891 26.016 1 95.44 264 GLN B N 1
ATOM 6593 C CA . GLN B 1 264 ? -1.876 -13.852 25.547 1 95.44 264 GLN B CA 1
ATOM 6594 C C . GLN B 1 264 ? -0.579 -13.734 26.344 1 95.44 264 GLN B C 1
ATOM 6596 O O . GLN B 1 264 ? 0.043 -14.75 26.672 1 95.44 264 GLN B O 1
ATOM 6601 N N . LYS B 1 265 ? -0.199 -12.555 26.625 1 93.06 265 LYS B N 1
ATOM 6602 C CA . LYS B 1 265 ? 0.988 -12.32 27.453 1 93.06 265 LYS B CA 1
ATOM 6603 C C . LYS B 1 265 ? 0.808 -12.898 28.859 1 93.06 265 LYS B C 1
ATOM 6605 O O . LYS B 1 265 ? 1.714 -13.539 29.391 1 93.06 265 LYS B O 1
ATOM 6610 N N . GLU B 1 266 ? -0.338 -12.602 29.391 1 93.38 266 GLU B N 1
ATOM 6611 C CA . GLU B 1 266 ? -0.651 -13.086 30.734 1 93.38 266 GLU B CA 1
ATOM 6612 C C . GLU B 1 266 ? -0.636 -14.609 30.781 1 93.38 266 GLU B C 1
ATOM 6614 O O . GLU B 1 266 ? -0.244 -15.203 31.797 1 93.38 266 GLU B O 1
ATOM 6619 N N . CYS B 1 267 ? -1.092 -15.227 29.719 1 94.44 267 CYS B N 1
ATOM 6620 C CA . CYS B 1 267 ? -1.143 -16.688 29.656 1 94.44 267 CYS B CA 1
ATOM 6621 C C . CYS B 1 267 ? 0.201 -17.25 29.219 1 94.44 267 CYS B C 1
ATOM 6623 O O . CYS B 1 267 ? 0.336 -18.469 29.031 1 94.44 267 CYS B O 1
ATOM 6625 N N . ASN B 1 268 ? 1.166 -16.391 28.984 1 92.81 268 ASN B N 1
ATOM 6626 C CA . ASN B 1 268 ? 2.506 -16.781 28.547 1 92.81 268 ASN B CA 1
ATOM 6627 C C . ASN B 1 268 ? 2.471 -17.547 27.219 1 92.81 268 ASN B C 1
ATOM 6629 O O . ASN B 1 268 ? 3.096 -18.594 27.094 1 92.81 268 ASN B O 1
ATOM 6633 N N . LYS B 1 269 ? 1.634 -17.109 26.406 1 93.19 269 LYS B N 1
ATOM 6634 C CA . LYS B 1 269 ? 1.539 -17.688 25.078 1 93.19 269 LYS B CA 1
ATOM 6635 C C . LYS B 1 269 ? 2.111 -16.734 24.031 1 93.19 269 LYS B C 1
ATOM 6637 O O . LYS B 1 269 ? 2.311 -15.547 24.297 1 93.19 269 LYS B O 1
ATOM 6642 N N . LYS B 1 270 ? 2.455 -17.297 22.938 1 91.88 270 LYS B N 1
ATOM 6643 C CA . LYS B 1 270 ? 2.92 -16.484 21.812 1 91.88 270 LYS B CA 1
ATOM 6644 C C . LYS B 1 270 ? 1.843 -15.5 21.375 1 91.88 270 LYS B C 1
ATOM 6646 O O . LYS B 1 270 ? 0.663 -15.852 21.297 1 91.88 270 LYS B O 1
ATOM 6651 N N . GLN B 1 271 ? 2.25 -14.312 21.188 1 89.88 271 GLN B N 1
ATOM 6652 C CA . GLN B 1 271 ? 1.304 -13.305 20.719 1 89.88 271 GLN B CA 1
ATOM 6653 C C . GLN B 1 271 ? 0.98 -13.492 19.234 1 89.88 271 GLN B C 1
ATOM 6655 O O . GLN B 1 271 ? 1.841 -13.289 18.375 1 89.88 271 GLN B O 1
ATOM 6660 N N . LEU B 1 272 ? -0.222 -13.938 18.938 1 92.44 272 LEU B N 1
ATOM 6661 C CA . LEU B 1 272 ? -0.682 -14.195 17.578 1 92.44 272 LEU B CA 1
ATOM 6662 C C . LEU B 1 272 ? -1.886 -13.32 17.234 1 92.44 272 LEU B C 1
ATOM 6664 O O . LEU B 1 272 ? -2.846 -13.258 18 1 92.44 272 LEU B O 1
ATOM 6668 N N . LYS B 1 273 ? -1.847 -12.703 16.109 1 90.38 273 LYS B N 1
ATOM 6669 C CA . LYS B 1 273 ? -2.992 -11.953 15.617 1 90.38 273 LYS B CA 1
ATOM 6670 C C . LYS B 1 273 ? -3.953 -12.852 14.852 1 90.38 273 LYS B C 1
ATOM 6672 O O . LYS B 1 273 ? -3.562 -13.922 14.375 1 90.38 273 LYS B O 1
ATOM 6677 N N . LEU B 1 274 ? -5.164 -12.414 14.805 1 93.62 274 LEU B N 1
ATOM 6678 C CA . LEU B 1 274 ? -6.148 -13.156 14.016 1 93.62 274 LEU B CA 1
ATOM 6679 C C . LEU B 1 274 ? -5.906 -12.961 12.523 1 93.62 274 LEU B C 1
ATOM 6681 O O . LEU B 1 274 ? -5.344 -11.953 12.102 1 93.62 274 LEU B O 1
ATOM 6685 N N . VAL B 1 275 ? -6.273 -13.977 11.742 1 92.69 275 VAL B N 1
ATOM 6686 C CA . VAL B 1 275 ? -6.066 -13.969 10.297 1 92.69 275 VAL B CA 1
ATOM 6687 C C . VAL B 1 275 ? -7.387 -13.68 9.586 1 92.69 275 VAL B C 1
ATOM 6689 O O . VAL B 1 275 ? -8.406 -14.297 9.883 1 92.69 275 VAL B O 1
ATOM 6692 N N . GLN B 1 276 ? -7.309 -12.711 8.672 1 91.38 276 GLN B N 1
ATOM 6693 C CA . GLN B 1 276 ? -8.5 -12.328 7.922 1 91.38 276 GLN B CA 1
ATOM 6694 C C . GLN B 1 276 ? -8.648 -13.156 6.648 1 91.38 276 GLN B C 1
ATOM 6696 O O . GLN B 1 276 ? -7.66 -13.414 5.953 1 91.38 276 GLN B O 1
ATOM 6701 N N . GLN B 1 277 ? -9.891 -13.602 6.371 1 90.5 277 GLN B N 1
ATOM 6702 C CA . GLN B 1 277 ? -10.195 -14.336 5.145 1 90.5 277 GLN B CA 1
ATOM 6703 C C . GLN B 1 277 ? -10.242 -13.391 3.943 1 90.5 277 GLN B C 1
ATOM 6705 O O . GLN B 1 277 ? -10.758 -12.281 4.039 1 90.5 277 GLN B O 1
ATOM 6710 N N . VAL B 1 278 ? -9.641 -13.836 2.807 1 84.25 278 VAL B N 1
ATOM 6711 C CA . VAL B 1 278 ? -9.703 -13.125 1.534 1 84.25 278 VAL B CA 1
ATOM 6712 C C . VAL B 1 278 ? -10.5 -13.945 0.52 1 84.25 278 VAL B C 1
ATOM 6714 O O . VAL B 1 278 ? -10.273 -15.156 0.382 1 84.25 278 VAL B O 1
ATOM 6717 N N . ASP B 1 279 ? -11.305 -13.328 -0.168 1 78.88 279 ASP B N 1
ATOM 6718 C CA . ASP B 1 279 ? -12.266 -14.016 -1.028 1 78.88 279 ASP B CA 1
ATOM 6719 C C . ASP B 1 279 ? -11.562 -14.688 -2.207 1 78.88 279 ASP B C 1
ATOM 6721 O O . ASP B 1 279 ? -12.016 -15.719 -2.703 1 78.88 279 ASP B O 1
ATOM 6725 N N . THR B 1 280 ? -10.461 -14.219 -2.615 1 74.44 280 THR B N 1
ATOM 6726 C CA . THR B 1 280 ? -9.828 -14.703 -3.838 1 74.44 280 THR B CA 1
ATOM 6727 C C . THR B 1 280 ? -8.922 -15.898 -3.539 1 74.44 280 THR B C 1
ATOM 6729 O O . THR B 1 280 ? -8.43 -16.547 -4.457 1 74.44 280 THR B O 1
ATOM 6732 N N . ARG B 1 281 ? -8.781 -16.25 -2.234 1 80 281 ARG B N 1
ATOM 6733 C CA . ARG B 1 281 ? -7.914 -17.359 -1.844 1 80 281 ARG B CA 1
ATOM 6734 C C . ARG B 1 281 ? -8.555 -18.188 -0.744 1 80 281 ARG B C 1
ATOM 6736 O O . ARG B 1 281 ? -8.586 -17.781 0.418 1 80 281 ARG B O 1
ATOM 6743 N N . TRP B 1 282 ? -8.82 -19.375 -1.051 1 88.81 282 TRP B N 1
ATOM 6744 C CA . TRP B 1 282 ? -9.539 -20.219 -0.106 1 88.81 282 TRP B CA 1
ATOM 6745 C C . TRP B 1 282 ? -8.68 -20.516 1.116 1 88.81 282 TRP B C 1
ATOM 6747 O O . TRP B 1 282 ? -9.195 -20.734 2.213 1 88.81 282 TRP B O 1
ATOM 6757 N N . ASN B 1 283 ? -7.359 -20.562 0.92 1 90.31 283 ASN B N 1
ATOM 6758 C CA . ASN B 1 283 ? -6.449 -20.922 2.006 1 90.31 283 ASN B CA 1
ATOM 6759 C C . ASN B 1 283 ? -6.559 -19.938 3.172 1 90.31 283 ASN B C 1
ATOM 6761 O O . ASN B 1 283 ? -6.254 -20.297 4.312 1 90.31 283 ASN B O 1
A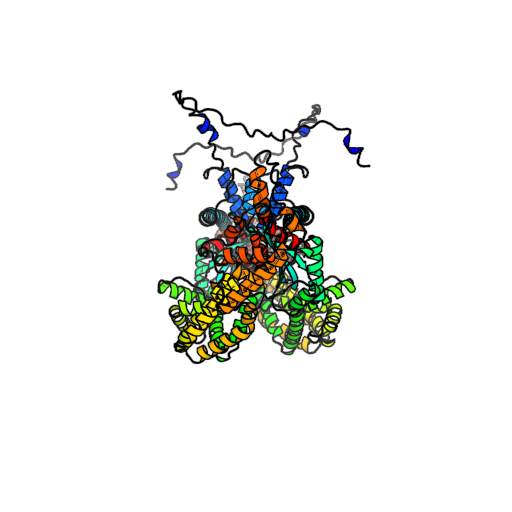TOM 6765 N N . SER B 1 284 ? -6.957 -18.781 2.836 1 91.25 284 SER B N 1
ATOM 6766 C CA . SER B 1 284 ? -7.129 -17.797 3.904 1 91.25 284 SER B CA 1
ATOM 6767 C C . SER B 1 284 ? -8.242 -18.219 4.863 1 91.25 284 SER B C 1
ATOM 6769 O O . SER B 1 284 ? -8.18 -17.922 6.059 1 91.25 284 SER B O 1
ATOM 6771 N N . THR B 1 285 ? -9.234 -18.891 4.301 1 93.44 285 THR B N 1
ATOM 6772 C CA . THR B 1 285 ? -10.289 -19.438 5.148 1 93.44 285 THR B CA 1
ATOM 6773 C C . THR B 1 285 ? -9.734 -20.5 6.082 1 93.44 285 THR B C 1
ATOM 6775 O O . THR B 1 285 ? -10.047 -20.516 7.277 1 93.44 285 THR B O 1
ATOM 6778 N N . PHE B 1 286 ? -8.945 -21.359 5.508 1 94.56 286 PHE B N 1
ATOM 6779 C CA . PHE B 1 286 ? -8.297 -22.406 6.285 1 94.56 286 PHE B CA 1
ATOM 6780 C C . PHE B 1 286 ? -7.457 -21.812 7.41 1 94.56 286 PHE B C 1
ATOM 6782 O O . PHE B 1 286 ? -7.562 -22.234 8.562 1 94.56 286 PHE B O 1
ATOM 6789 N N . TYR B 1 287 ? -6.684 -20.812 7.156 1 95.81 287 TYR B N 1
ATOM 6790 C CA . TYR B 1 287 ? -5.793 -20.188 8.133 1 95.81 287 TYR B CA 1
ATOM 6791 C C . TYR B 1 287 ? -6.582 -19.422 9.188 1 95.81 287 TYR B C 1
ATOM 6793 O O . TYR B 1 287 ? -6.18 -19.359 10.352 1 95.81 287 TYR B O 1
ATOM 6801 N N . MET B 1 288 ? -7.625 -18.766 8.742 1 96.56 288 MET B N 1
ATOM 6802 C CA . MET B 1 288 ? -8.492 -18.078 9.688 1 96.56 288 MET B CA 1
ATOM 6803 C C . MET B 1 288 ? -9.055 -19.047 10.727 1 96.56 288 MET B C 1
ATOM 6805 O O . MET B 1 288 ? -8.969 -18.797 11.93 1 96.56 288 MET B O 1
ATOM 6809 N N . LEU B 1 289 ? -9.523 -20.188 10.281 1 96.44 289 LEU B N 1
ATOM 6810 C CA . LEU B 1 289 ? -10.094 -21.203 11.164 1 96.44 289 LEU B CA 1
ATOM 6811 C C . LEU B 1 289 ? -9.023 -21.797 12.078 1 96.44 289 LEU B C 1
ATOM 6813 O O . LEU B 1 289 ? -9.25 -21.953 13.273 1 96.44 289 LEU B O 1
ATOM 6817 N N . GLU B 1 290 ? -7.938 -22.078 11.469 1 96.56 290 GLU B N 1
ATOM 6818 C CA . GLU B 1 290 ? -6.828 -22.625 12.234 1 96.56 290 GLU B CA 1
ATOM 6819 C C . GLU B 1 290 ? -6.398 -21.688 13.352 1 96.56 290 GLU B C 1
ATOM 6821 O O . GLU B 1 290 ? -6.184 -22.109 14.484 1 96.56 290 GLU B O 1
ATOM 6826 N N . ARG B 1 291 ? -6.293 -20.422 13.023 1 96.69 291 ARG B N 1
ATOM 6827 C CA . ARG B 1 291 ? -5.871 -19.438 14 1 96.69 291 ARG B CA 1
ATOM 6828 C C . ARG B 1 291 ? -6.887 -19.312 15.133 1 96.69 291 ARG B C 1
ATOM 6830 O O . ARG B 1 291 ? -6.516 -19.234 16.312 1 96.69 291 ARG B O 1
ATOM 6837 N N . ILE B 1 292 ? -8.141 -19.266 14.82 1 96.75 292 ILE B N 1
ATOM 6838 C CA . ILE B 1 292 ? -9.203 -19.156 15.805 1 96.75 292 ILE B CA 1
ATOM 6839 C C . ILE B 1 292 ? -9.156 -20.359 16.75 1 96.75 292 ILE B C 1
ATOM 6841 O O . ILE B 1 292 ? -9.305 -20.203 17.969 1 96.75 292 ILE B O 1
ATOM 6845 N N . ARG B 1 293 ? -8.922 -21.5 16.203 1 96.06 293 ARG B N 1
ATOM 6846 C CA . ARG B 1 293 ? -8.836 -22.703 17.016 1 96.06 293 ARG B CA 1
ATOM 6847 C C . ARG B 1 293 ? -7.621 -22.672 17.938 1 96.06 293 ARG B C 1
ATOM 6849 O O . ARG B 1 293 ? -7.719 -23 19.109 1 96.06 293 ARG B O 1
ATOM 6856 N N . VAL B 1 294 ? -6.48 -22.281 17.406 1 96.12 294 VAL B N 1
ATOM 6857 C CA . VAL B 1 294 ? -5.211 -22.297 18.125 1 96.12 294 VAL B CA 1
ATOM 6858 C C . VAL B 1 294 ? -5.285 -21.344 19.328 1 96.12 294 VAL B C 1
ATOM 6860 O O . VAL B 1 294 ? -4.789 -21.656 20.406 1 96.12 294 VAL B O 1
ATOM 6863 N N . ILE B 1 295 ? -5.992 -20.219 19.125 1 96.38 295 ILE B N 1
ATOM 6864 C CA . ILE B 1 295 ? -6.016 -19.25 20.203 1 96.38 295 ILE B CA 1
ATOM 6865 C C . ILE B 1 295 ? -7.391 -19.234 20.859 1 96.38 295 ILE B C 1
ATOM 6867 O O . ILE B 1 295 ? -7.836 -18.203 21.375 1 96.38 295 ILE B O 1
ATOM 6871 N N . ARG B 1 296 ? -8.102 -20.297 20.844 1 95.75 296 ARG B N 1
ATOM 6872 C CA . ARG B 1 296 ? -9.477 -20.438 21.312 1 95.75 296 ARG B CA 1
ATOM 6873 C C . ARG B 1 296 ? -9.609 -19.891 22.734 1 95.75 296 ARG B C 1
ATOM 6875 O O . ARG B 1 296 ? -10.5 -19.078 23.016 1 95.75 296 ARG B O 1
ATOM 6882 N N . ASN B 1 297 ? -8.734 -20.281 23.625 1 95.38 297 ASN B N 1
ATOM 6883 C CA . ASN B 1 297 ? -8.844 -19.906 25.031 1 95.38 297 ASN B CA 1
ATOM 6884 C C . ASN B 1 297 ? -8.617 -18.406 25.234 1 95.38 297 ASN B C 1
ATOM 6886 O O . ASN B 1 297 ? -9.406 -17.734 25.891 1 95.38 297 ASN B O 1
ATOM 6890 N N . GLU B 1 298 ? -7.531 -17.953 24.641 1 96.38 298 GLU B N 1
ATOM 6891 C CA . GLU B 1 298 ? -7.219 -16.531 24.75 1 96.38 298 GLU B CA 1
ATOM 6892 C C . GLU B 1 298 ? -8.305 -15.68 24.094 1 96.38 298 GLU B C 1
ATOM 6894 O O . GLU B 1 298 ? -8.664 -14.617 24.625 1 96.38 298 GLU B O 1
ATOM 6899 N N . LEU B 1 299 ? -8.781 -16.141 22.984 1 96.5 299 LEU B N 1
ATOM 6900 C CA . LEU B 1 299 ? -9.82 -15.414 22.25 1 96.5 299 LEU B CA 1
ATOM 6901 C C . LEU B 1 299 ? -11.109 -15.359 23.062 1 96.5 299 LEU B C 1
ATOM 6903 O O . LEU B 1 299 ? -11.773 -14.312 23.109 1 96.5 299 LEU B O 1
ATOM 6907 N N . THR B 1 300 ? -11.508 -16.469 23.672 1 95.31 300 THR B N 1
ATOM 6908 C CA . THR B 1 300 ? -12.703 -16.531 24.5 1 95.31 300 THR B CA 1
ATOM 6909 C C . THR B 1 300 ? -12.617 -15.555 25.672 1 95.31 300 THR B C 1
ATOM 6911 O O . THR B 1 300 ? -13.586 -14.859 25.969 1 95.31 300 THR B O 1
ATOM 6914 N N . LEU B 1 301 ? -11.5 -15.523 26.266 1 95.19 301 LEU B N 1
ATOM 6915 C CA . LEU B 1 301 ? -11.289 -14.602 27.375 1 95.19 301 LEU B CA 1
ATOM 6916 C C . LEU B 1 301 ? -11.352 -13.156 26.891 1 95.19 301 LEU B C 1
ATOM 6918 O O . LEU B 1 301 ? -11.945 -12.305 27.562 1 95.19 301 LEU B O 1
ATOM 6922 N N . ALA B 1 302 ? -10.742 -12.883 25.781 1 95.56 302 ALA B N 1
ATOM 6923 C CA . ALA B 1 302 ? -10.719 -11.523 25.234 1 95.56 302 ALA B CA 1
ATOM 6924 C C . ALA B 1 302 ? -12.125 -11.055 24.875 1 95.56 302 ALA B C 1
ATOM 6926 O O . ALA B 1 302 ? -12.492 -9.906 25.141 1 95.56 302 ALA B O 1
ATOM 6927 N N . ILE B 1 303 ? -12.883 -11.914 24.266 1 95.56 303 ILE B N 1
ATOM 6928 C CA . ILE B 1 303 ? -14.25 -11.586 23.875 1 95.56 303 ILE B CA 1
ATOM 6929 C C . ILE B 1 303 ? -15.07 -11.258 25.109 1 95.56 303 ILE B C 1
ATOM 6931 O O . ILE B 1 303 ? -15.883 -10.328 25.109 1 95.56 303 ILE B O 1
ATOM 6935 N N . SER B 1 304 ? -14.852 -11.945 26.125 1 93.56 304 SER B N 1
ATOM 6936 C CA . SER B 1 304 ? -15.586 -11.734 27.375 1 93.56 304 SER B CA 1
ATOM 6937 C C . SER B 1 304 ? -15.242 -10.383 28 1 93.56 304 SER B C 1
ATOM 6939 O O . SER B 1 304 ? -16.078 -9.781 28.688 1 93.56 304 SER B O 1
ATOM 6941 N N . LYS B 1 305 ? -14.125 -9.93 27.75 1 92.31 305 LYS B N 1
ATOM 6942 C CA . LYS B 1 305 ? -13.664 -8.68 28.344 1 92.31 305 LYS B CA 1
ATOM 6943 C C . LYS B 1 305 ? -14.102 -7.477 27.516 1 92.31 305 LYS B C 1
ATOM 6945 O O . LYS B 1 305 ? -14.094 -6.344 27.984 1 92.31 305 LYS B O 1
ATOM 6950 N N . CYS B 1 306 ? -14.383 -7.742 26.297 1 91.31 306 CYS B N 1
ATOM 6951 C CA . CYS B 1 306 ? -14.781 -6.664 25.391 1 91.31 306 CYS B CA 1
ATOM 6952 C C . CYS B 1 306 ? -16.297 -6.535 25.344 1 91.31 306 CYS B C 1
ATOM 6954 O O . CYS B 1 306 ? -16.984 -7.426 24.828 1 91.31 306 CYS B O 1
ATOM 6956 N N . GLU B 1 307 ? -16.797 -5.441 25.703 1 87.69 307 GLU B N 1
ATOM 6957 C CA . GLU B 1 307 ? -18.234 -5.242 25.812 1 87.69 307 GLU B CA 1
ATOM 6958 C C . GLU B 1 307 ? -18.906 -5.281 24.453 1 87.69 307 GLU B C 1
ATOM 6960 O O . GLU B 1 307 ? -20 -5.832 24.297 1 87.69 307 GLU B O 1
ATOM 6965 N N . LYS B 1 308 ? -18.281 -4.77 23.453 1 90.69 308 LYS B N 1
ATOM 6966 C CA . LYS B 1 308 ? -18.906 -4.652 22.141 1 90.69 308 LYS B CA 1
ATOM 6967 C C . LYS B 1 308 ? -18.516 -5.82 21.234 1 90.69 308 LYS B C 1
ATOM 6969 O O . LYS B 1 308 ? -18.75 -5.785 20.031 1 90.69 308 LYS B O 1
ATOM 6974 N N . ALA B 1 309 ? -17.953 -6.805 21.797 1 93.25 309 ALA B N 1
ATOM 6975 C CA . ALA B 1 309 ? -17.5 -7.934 21 1 93.25 309 ALA B CA 1
ATOM 6976 C C . ALA B 1 309 ? -18.672 -8.773 20.5 1 93.25 309 ALA B C 1
ATOM 6978 O O . ALA B 1 309 ? -19.703 -8.852 21.156 1 93.25 309 ALA B O 1
ATOM 6979 N N . PRO B 1 310 ? -18.547 -9.32 19.328 1 94.56 310 PRO B N 1
ATOM 6980 C CA . PRO B 1 310 ? -19.562 -10.258 18.844 1 94.56 310 PRO B CA 1
ATOM 6981 C C . PRO B 1 310 ? -19.625 -11.539 19.672 1 94.56 310 PRO B C 1
ATOM 6983 O O . PRO B 1 310 ? -18.719 -11.812 20.453 1 94.56 310 PRO B O 1
ATOM 6986 N N . PRO B 1 311 ? -20.734 -12.281 19.516 1 93.44 311 PRO B N 1
ATOM 6987 C CA . PRO B 1 311 ? -20.844 -13.531 20.266 1 93.44 311 PRO B CA 1
ATOM 6988 C C . PRO B 1 311 ? -19.734 -14.523 19.922 1 93.44 311 PRO B C 1
ATOM 6990 O O . PRO B 1 311 ? -19.328 -14.625 18.766 1 93.44 311 PRO B O 1
ATOM 6993 N N . ASN B 1 312 ? -19.328 -15.164 20.984 1 93.94 312 ASN B N 1
ATOM 6994 C CA . ASN B 1 312 ? -18.297 -16.188 20.797 1 93.94 312 ASN B CA 1
ATOM 6995 C C . ASN B 1 312 ? -18.875 -17.438 20.125 1 93.94 312 ASN B C 1
ATOM 6997 O O . ASN B 1 312 ? -20.094 -17.609 20.062 1 93.94 312 ASN B O 1
ATOM 7001 N N . LEU B 1 313 ? -17.938 -18.266 19.656 1 95.31 313 LEU B N 1
ATOM 7002 C CA . LEU B 1 313 ? -18.328 -19.547 19.062 1 95.31 313 LEU B CA 1
ATOM 7003 C C . LEU B 1 313 ? -18.688 -20.562 20.156 1 95.31 313 LEU B C 1
ATOM 7005 O O . LEU B 1 313 ? -18.094 -20.547 21.234 1 95.31 313 LEU B O 1
ATOM 7009 N N . SER B 1 314 ? -19.641 -21.359 19.891 1 94.12 314 SER B N 1
ATOM 7010 C CA . SER B 1 314 ? -20.031 -22.422 20.828 1 94.12 314 SER B CA 1
ATOM 7011 C C . SER B 1 314 ? -19.047 -23.578 20.797 1 94.12 314 SER B C 1
ATOM 7013 O O . SER B 1 314 ? -18.203 -23.656 19.906 1 94.12 314 SER B O 1
ATOM 7015 N N . ALA B 1 315 ? -19.125 -24.422 21.734 1 93.56 315 ALA B N 1
ATOM 7016 C CA . ALA B 1 315 ? -18.266 -25.609 21.781 1 93.56 315 ALA B CA 1
ATOM 7017 C C . ALA B 1 315 ? -18.5 -26.5 20.562 1 93.56 315 ALA B C 1
ATOM 7019 O O . ALA B 1 315 ? -17.547 -27.094 20.047 1 93.56 315 ALA B O 1
ATOM 7020 N N . GLU B 1 316 ? -19.703 -26.547 20.156 1 92.62 316 GLU B N 1
ATOM 7021 C CA . GLU B 1 316 ? -20.031 -27.328 18.969 1 92.62 316 GLU B CA 1
ATOM 7022 C C . GLU B 1 316 ? -19.391 -26.734 17.719 1 92.62 316 GLU B C 1
ATOM 7024 O O . GLU B 1 316 ? -18.938 -27.469 16.844 1 92.62 316 GLU B O 1
ATOM 7029 N N . GLU B 1 317 ? -19.391 -25.469 17.703 1 94.69 317 GLU B N 1
ATOM 7030 C CA . GLU B 1 317 ? -18.797 -24.797 16.547 1 94.69 317 GLU B CA 1
ATOM 7031 C C . GLU B 1 317 ? -17.281 -24.984 16.516 1 94.69 317 GLU B C 1
ATOM 7033 O O . GLU B 1 317 ? -16.703 -25.125 15.438 1 94.69 317 GLU B O 1
ATOM 7038 N N . TYR B 1 318 ? -16.672 -24.969 17.672 1 95.19 318 TYR B N 1
ATOM 7039 C CA . TYR B 1 318 ? -15.234 -25.234 17.734 1 95.19 318 TYR B CA 1
ATOM 7040 C C . TYR B 1 318 ? -14.93 -26.672 17.312 1 95.19 318 TYR B C 1
ATOM 7042 O O . TYR B 1 318 ? -13.914 -26.922 16.656 1 95.19 318 TYR B O 1
ATOM 7050 N N . LYS B 1 319 ? -15.75 -27.547 17.641 1 93.81 319 LYS B N 1
ATOM 7051 C CA . LYS B 1 319 ? -15.586 -28.922 17.188 1 93.81 319 LYS B CA 1
ATOM 7052 C C . LYS B 1 319 ? -15.719 -29.031 15.672 1 93.81 319 LYS B C 1
ATOM 7054 O O . LYS B 1 319 ? -14.969 -29.75 15.023 1 93.81 319 LYS B O 1
ATOM 7059 N N . MET B 1 320 ? -16.656 -28.328 15.227 1 93.94 320 MET B N 1
ATOM 7060 C CA . MET B 1 320 ? -16.844 -28.266 13.781 1 93.94 320 MET B CA 1
ATOM 7061 C C . MET B 1 320 ? -15.586 -27.719 13.094 1 93.94 320 MET B C 1
ATOM 7063 O O . MET B 1 320 ? -15.188 -28.234 12.039 1 93.94 320 MET B O 1
ATOM 7067 N N . ILE B 1 321 ? -15.008 -26.703 13.648 1 96.25 321 ILE B N 1
ATOM 7068 C CA . ILE B 1 321 ? -13.812 -26.094 13.086 1 96.25 321 ILE B CA 1
ATOM 7069 C C . ILE B 1 321 ? -12.68 -27.125 13.047 1 96.25 321 ILE B C 1
ATOM 7071 O O . ILE B 1 321 ? -11.953 -27.219 12.055 1 96.25 321 ILE B O 1
ATOM 7075 N N . GLU B 1 322 ? -12.562 -27.875 14.031 1 95.25 322 GLU B N 1
ATOM 7076 C CA . GLU B 1 322 ? -11.531 -28.906 14.086 1 95.25 322 GLU B CA 1
ATOM 7077 C C . GLU B 1 322 ? -11.727 -29.953 13 1 95.25 322 GLU B C 1
ATOM 7079 O O . GLU B 1 322 ? -10.766 -30.375 12.352 1 95.25 322 GLU B O 1
ATOM 7084 N N . GLU B 1 323 ? -12.953 -30.359 12.82 1 94.69 323 GLU B N 1
ATOM 7085 C CA . GLU B 1 323 ? -13.273 -31.344 11.789 1 94.69 323 GLU B CA 1
ATOM 7086 C C . GLU B 1 323 ? -13.008 -30.781 10.398 1 94.69 323 GLU B C 1
ATOM 7088 O O . GLU B 1 323 ? -12.438 -31.469 9.547 1 94.69 323 GLU B O 1
ATOM 7093 N N . ILE B 1 324 ? -13.383 -29.609 10.25 1 94.69 324 ILE B N 1
ATOM 7094 C CA . ILE B 1 324 ? -13.234 -28.969 8.953 1 94.69 324 ILE B CA 1
ATOM 7095 C C . ILE B 1 324 ? -11.75 -28.781 8.633 1 94.69 324 ILE B C 1
ATOM 7097 O O . ILE B 1 324 ? -11.32 -28.969 7.492 1 94.69 324 ILE B O 1
ATOM 7101 N N . GLU B 1 325 ? -11.031 -28.359 9.578 1 94.56 325 GLU B N 1
ATOM 7102 C CA . GLU B 1 325 ? -9.594 -28.219 9.391 1 94.56 325 GLU B CA 1
ATOM 7103 C C . GLU B 1 325 ? -8.953 -29.516 8.914 1 94.56 325 GLU B C 1
ATOM 7105 O O . GLU B 1 325 ? -8.102 -29.516 8.023 1 94.56 325 GLU B O 1
ATOM 7110 N N . LYS B 1 326 ? -9.391 -30.562 9.508 1 93.31 326 LYS B N 1
ATOM 7111 C CA . LYS B 1 326 ? -8.875 -31.859 9.125 1 93.31 326 LYS B CA 1
ATOM 7112 C C . LYS B 1 326 ? -9.242 -32.188 7.684 1 93.31 326 LYS B C 1
ATOM 7114 O O . LYS B 1 326 ? -8.469 -32.844 6.969 1 93.31 326 LYS B O 1
ATOM 7119 N N . MET B 1 327 ? -10.375 -31.797 7.324 1 94.38 327 MET B N 1
ATOM 7120 C CA . MET B 1 327 ? -10.867 -32.031 5.973 1 94.38 327 MET B CA 1
ATOM 7121 C C . MET B 1 327 ? -10.117 -31.188 4.953 1 94.38 327 MET B C 1
ATOM 7123 O O . MET B 1 327 ? -9.859 -31.641 3.834 1 94.38 327 MET B O 1
ATOM 7127 N N . LEU B 1 328 ? -9.742 -29.969 5.344 1 95.38 328 LEU B N 1
ATOM 7128 C CA . LEU B 1 328 ? -9.188 -29.016 4.402 1 95.38 328 LEU B CA 1
ATOM 7129 C C . LEU B 1 328 ? -7.668 -29.125 4.336 1 95.38 328 LEU B C 1
ATOM 7131 O O . LEU B 1 328 ? -7.051 -28.719 3.348 1 95.38 328 LEU B O 1
ATOM 7135 N N . GLU B 1 329 ? -7.031 -29.656 5.293 1 95.44 329 GLU B N 1
ATOM 7136 C CA . GLU B 1 329 ? -5.578 -29.703 5.426 1 95.44 329 GLU B CA 1
ATOM 7137 C C . GLU B 1 329 ? -4.941 -30.391 4.223 1 95.44 329 GLU B C 1
ATOM 7139 O O . GLU B 1 329 ? -3.979 -29.891 3.646 1 95.44 329 GLU B O 1
ATOM 7144 N N . PRO B 1 330 ? -5.5 -31.547 3.793 1 95.38 330 PRO B N 1
ATOM 7145 C CA . PRO B 1 330 ? -4.898 -32.219 2.629 1 95.38 330 PRO B CA 1
ATOM 7146 C C . PRO B 1 330 ? -4.922 -31.328 1.381 1 95.38 330 PRO B C 1
ATOM 7148 O O . PRO B 1 330 ? -4 -31.375 0.563 1 95.38 330 PRO B O 1
ATOM 7151 N N . PHE B 1 331 ? -5.922 -30.578 1.253 1 96.19 331 PHE B N 1
ATOM 7152 C CA . PHE B 1 331 ? -6.027 -29.703 0.096 1 96.19 331 PHE B CA 1
ATOM 7153 C C . PHE B 1 331 ? -5.047 -28.547 0.208 1 96.19 331 PHE B C 1
ATOM 7155 O O . PHE B 1 331 ? -4.531 -28.062 -0.803 1 96.19 331 PHE B O 1
ATOM 7162 N N . GLU B 1 332 ? -4.855 -28.047 1.401 1 95.12 332 GLU B N 1
ATOM 7163 C CA . GLU B 1 332 ? -3.846 -27.016 1.629 1 95.12 332 GLU B CA 1
ATOM 7164 C C . GLU B 1 332 ? -2.453 -27.516 1.26 1 95.12 332 GLU B C 1
ATOM 7166 O O . GLU B 1 332 ? -1.685 -26.812 0.606 1 95.12 332 GLU B O 1
ATOM 7171 N N . VAL B 1 333 ? -2.164 -28.703 1.631 1 94.81 333 VAL B N 1
ATOM 7172 C CA . VAL B 1 333 ? -0.884 -29.328 1.312 1 94.81 333 VAL B CA 1
ATOM 7173 C C . VAL B 1 333 ? -0.753 -29.5 -0.201 1 94.81 333 VAL B C 1
ATOM 7175 O O . VAL B 1 333 ? 0.292 -29.188 -0.777 1 94.81 333 VAL B O 1
ATOM 7178 N N . ALA B 1 334 ? -1.8 -29.984 -0.808 1 95.75 334 ALA B N 1
ATOM 7179 C CA . ALA B 1 334 ? -1.81 -30.188 -2.256 1 95.75 334 ALA B CA 1
ATOM 7180 C C . ALA B 1 334 ? -1.556 -28.875 -2.988 1 95.75 334 ALA B C 1
ATOM 7182 O O . ALA B 1 334 ? -0.753 -28.812 -3.924 1 95.75 334 ALA B O 1
ATOM 7183 N N . THR B 1 335 ? -2.252 -27.844 -2.539 1 93.44 335 THR B N 1
ATOM 7184 C CA . THR B 1 335 ? -2.104 -26.531 -3.162 1 93.44 335 THR B CA 1
ATOM 7185 C C . THR B 1 335 ? -0.66 -26.047 -3.064 1 93.44 335 THR B C 1
ATOM 7187 O O . THR B 1 335 ? -0.102 -25.531 -4.039 1 93.44 335 THR B O 1
ATOM 7190 N N . ASN B 1 336 ? -0.048 -26.234 -1.979 1 91.19 336 ASN B N 1
ATOM 7191 C CA . ASN B 1 336 ? 1.33 -25.797 -1.771 1 91.19 336 ASN B CA 1
ATOM 7192 C C . ASN B 1 336 ? 2.303 -26.594 -2.637 1 91.19 336 ASN B C 1
ATOM 7194 O O . ASN B 1 336 ? 3.242 -26.031 -3.201 1 91.19 336 ASN B O 1
ATOM 7198 N N . LEU B 1 337 ? 2.059 -27.797 -2.775 1 92.94 337 LEU B N 1
ATOM 7199 C CA . LEU B 1 337 ? 2.934 -28.672 -3.545 1 92.94 337 LEU B CA 1
ATOM 7200 C C . LEU B 1 337 ? 2.891 -28.328 -5.027 1 92.94 337 LEU B C 1
ATOM 7202 O O . LEU B 1 337 ? 3.934 -28.25 -5.684 1 92.94 337 LEU B O 1
ATOM 7206 N N . VAL B 1 338 ? 1.735 -28.109 -5.5 1 94.19 338 VAL B N 1
ATOM 7207 C CA . VAL B 1 338 ? 1.603 -27.906 -6.938 1 94.19 338 VAL B CA 1
ATOM 7208 C C . VAL B 1 338 ? 2.016 -26.469 -7.293 1 94.19 338 VAL B C 1
ATOM 7210 O O . VAL B 1 338 ? 2.215 -26.156 -8.469 1 94.19 338 VAL B O 1
ATOM 7213 N N . SER B 1 339 ? 2.121 -25.625 -6.332 1 89.25 339 SER B N 1
ATOM 7214 C CA . SER B 1 339 ? 2.469 -24.234 -6.574 1 89.25 339 SER B CA 1
ATOM 7215 C C . SER B 1 339 ? 3.982 -24.031 -6.613 1 89.25 339 SER B C 1
ATOM 7217 O O . SER B 1 339 ? 4.465 -22.922 -6.816 1 89.25 339 SER B O 1
ATOM 7219 N N . GLY B 1 340 ? 4.711 -25.062 -6.43 1 86.31 340 GLY B N 1
ATOM 7220 C CA . GLY B 1 340 ? 6.164 -24.984 -6.5 1 86.31 340 GLY B CA 1
ATOM 7221 C C . GLY B 1 340 ? 6.684 -24.812 -7.914 1 86.31 340 GLY B C 1
ATOM 7222 O O . GLY B 1 340 ? 6.043 -25.25 -8.875 1 86.31 340 GLY B O 1
ATOM 7223 N N . GLU B 1 341 ? 7.902 -24.203 -8.078 1 84 341 GLU B N 1
ATOM 7224 C CA . GLU B 1 341 ? 8.438 -23.906 -9.406 1 84 341 GLU B CA 1
ATOM 7225 C C . GLU B 1 341 ? 9.805 -24.547 -9.594 1 84 341 GLU B C 1
ATOM 7227 O O . GLU B 1 341 ? 10.281 -24.688 -10.727 1 84 341 GLU B O 1
ATOM 7232 N N . GLU B 1 342 ? 10.375 -25.031 -8.594 1 86.56 342 GLU B N 1
ATOM 7233 C CA . GLU B 1 342 ? 11.758 -25.484 -8.68 1 86.56 342 GLU B CA 1
ATOM 7234 C C . GLU B 1 342 ? 11.828 -26.984 -8.93 1 86.56 342 GLU B C 1
ATOM 7236 O O . GLU B 1 342 ? 12.922 -27.562 -9.016 1 86.56 342 GLU B O 1
ATOM 7241 N N . TYR B 1 343 ? 10.773 -27.641 -8.977 1 91.81 343 TYR B N 1
ATOM 7242 C CA . TYR B 1 343 ? 10.695 -29.062 -9.242 1 91.81 343 TYR B CA 1
ATOM 7243 C C . TYR B 1 343 ? 9.539 -29.375 -10.188 1 91.81 343 TYR B C 1
ATOM 7245 O O . TYR B 1 343 ? 8.68 -28.531 -10.43 1 91.81 343 TYR B O 1
ATOM 7253 N N . PRO B 1 344 ? 9.539 -30.547 -10.812 1 95.81 344 PRO B N 1
ATOM 7254 C CA . PRO B 1 344 ? 8.477 -30.906 -11.75 1 95.81 344 PRO B CA 1
ATOM 7255 C C . PRO B 1 344 ? 7.121 -31.078 -11.07 1 95.81 344 PRO B C 1
ATOM 7257 O O . PRO B 1 344 ? 6.738 -32.219 -10.719 1 95.81 344 PRO B O 1
ATOM 7260 N N . SER B 1 345 ? 6.391 -30.047 -11.078 1 96 345 SER B N 1
ATOM 7261 C CA . SER B 1 345 ? 5.148 -30.031 -10.312 1 96 345 SER B CA 1
ATOM 7262 C C . SER B 1 345 ? 4.047 -30.812 -11.023 1 96 345 SER B C 1
ATOM 7264 O O . SER B 1 345 ? 3.164 -31.375 -10.375 1 96 345 SER B O 1
ATOM 7266 N N . LEU B 1 346 ? 4.059 -30.875 -12.297 1 97.5 346 LEU B N 1
ATOM 7267 C CA . LEU B 1 346 ? 3.023 -31.594 -13.039 1 97.5 346 LEU B CA 1
ATOM 7268 C C . LEU B 1 346 ? 2.984 -33.062 -12.641 1 97.5 346 LEU B C 1
ATOM 7270 O O . LEU B 1 346 ? 1.909 -33.656 -12.555 1 97.5 346 LEU B O 1
ATOM 7274 N N . SER B 1 347 ? 4.109 -33.625 -12.375 1 97.62 347 SER B N 1
ATOM 7275 C CA . SER B 1 347 ? 4.234 -35.062 -12.109 1 97.62 347 SER B CA 1
ATOM 7276 C C . SER B 1 347 ? 3.598 -35.438 -10.773 1 97.62 347 SER B C 1
ATOM 7278 O O . SER B 1 347 ? 3.359 -36.594 -10.5 1 97.62 347 SER B O 1
ATOM 7280 N N . ILE B 1 348 ? 3.318 -34.438 -10.016 1 96.94 348 ILE B N 1
ATOM 7281 C CA . ILE B 1 348 ? 2.836 -34.719 -8.664 1 96.94 348 ILE B CA 1
ATOM 7282 C C . ILE B 1 348 ? 1.311 -34.75 -8.656 1 96.94 348 ILE B C 1
ATOM 7284 O O . ILE B 1 348 ? 0.698 -35.188 -7.688 1 96.94 348 ILE B O 1
ATOM 7288 N N . ILE B 1 349 ? 0.677 -34.344 -9.734 1 97.69 349 ILE B N 1
ATOM 7289 C CA . ILE B 1 349 ? -0.77 -34.188 -9.781 1 97.69 349 ILE B CA 1
ATOM 7290 C C . ILE B 1 349 ? -1.465 -35.5 -9.516 1 97.69 349 ILE B C 1
ATOM 7292 O O . ILE B 1 349 ? -2.328 -35.594 -8.641 1 97.69 349 ILE B O 1
ATOM 7296 N N . LEU B 1 350 ? -1.115 -36.562 -10.211 1 97.81 350 LEU B N 1
ATOM 7297 C CA . LEU B 1 350 ? -1.815 -37.844 -10.078 1 97.81 350 LEU B CA 1
ATOM 7298 C C . LEU B 1 350 ? -1.58 -38.438 -8.695 1 97.81 350 LEU B C 1
ATOM 7300 O O . LEU B 1 350 ? -2.518 -38.938 -8.055 1 97.81 350 LEU B O 1
ATOM 7304 N N . PRO B 1 351 ? -0.311 -38.406 -8.203 1 96.38 351 PRO B N 1
ATOM 7305 C CA . PRO B 1 351 ? -0.112 -38.812 -6.812 1 96.38 351 PRO B CA 1
ATOM 7306 C C . PRO B 1 351 ? -0.964 -38.031 -5.824 1 96.38 351 PRO B C 1
ATOM 7308 O O . PRO B 1 351 ? -1.477 -38.594 -4.855 1 96.38 351 PRO B O 1
ATOM 7311 N N . ILE B 1 352 ? -1.087 -36.781 -6.043 1 96.69 352 ILE B N 1
ATOM 7312 C CA . ILE B 1 352 ? -1.89 -35.938 -5.172 1 96.69 352 ILE B CA 1
ATOM 7313 C C . ILE B 1 352 ? -3.354 -36.375 -5.234 1 96.69 352 ILE B C 1
ATOM 7315 O O . ILE B 1 352 ? -4.023 -36.469 -4.203 1 96.69 352 ILE B O 1
ATOM 7319 N N . ILE B 1 353 ? -3.836 -36.594 -6.445 1 96.94 353 ILE B N 1
ATOM 7320 C CA . ILE B 1 353 ? -5.219 -37.031 -6.617 1 96.94 353 ILE B CA 1
ATOM 7321 C C . ILE B 1 353 ? -5.449 -38.344 -5.867 1 96.94 353 ILE B C 1
ATOM 7323 O O . ILE B 1 353 ? -6.457 -38.5 -5.176 1 96.94 353 ILE B O 1
ATOM 7327 N N . LYS B 1 354 ? -4.543 -39.219 -5.98 1 95.31 354 LYS B N 1
ATOM 7328 C CA . LYS B 1 354 ? -4.609 -40.5 -5.25 1 95.31 354 LYS B CA 1
ATOM 7329 C C . LYS B 1 354 ? -4.637 -40.25 -3.744 1 95.31 354 LYS B C 1
ATOM 7331 O O . LYS B 1 354 ? -5.477 -40.812 -3.037 1 95.31 354 LYS B O 1
ATOM 7336 N N . GLY B 1 355 ? -3.727 -39.438 -3.283 1 94.88 355 GLY B N 1
ATOM 7337 C CA . GLY B 1 355 ? -3.668 -39.125 -1.866 1 94.88 355 GLY B CA 1
ATOM 7338 C C . GLY B 1 355 ? -4.941 -38.5 -1.348 1 94.88 355 GLY B C 1
ATOM 7339 O O . GLY B 1 355 ? -5.426 -38.844 -0.272 1 94.88 355 GLY B O 1
ATOM 7340 N N . LEU B 1 356 ? -5.504 -37.531 -2.131 1 95.44 356 LEU B N 1
ATOM 7341 C CA . LEU B 1 356 ? -6.734 -36.844 -1.743 1 95.44 356 LEU B CA 1
ATOM 7342 C C . LEU B 1 356 ? -7.898 -37.844 -1.668 1 95.44 356 LEU B C 1
ATOM 7344 O O . LEU B 1 356 ? -8.703 -37.781 -0.737 1 95.44 356 LEU B O 1
ATOM 7348 N N . SER B 1 357 ? -7.953 -38.719 -2.615 1 93.38 357 SER B N 1
ATOM 7349 C CA . SER B 1 357 ? -9.016 -39.719 -2.641 1 93.38 357 SER B CA 1
ATOM 7350 C C . SER B 1 357 ? -8.953 -40.625 -1.413 1 93.38 357 SER B C 1
ATOM 7352 O O . SER B 1 357 ? -9.984 -40.906 -0.802 1 93.38 357 SER B O 1
ATOM 7354 N N . LEU B 1 358 ? -7.805 -41.031 -1.042 1 93.5 358 LEU B N 1
ATOM 7355 C CA . LEU B 1 358 ? -7.629 -41.875 0.123 1 93.5 358 LEU B CA 1
ATOM 7356 C C . LEU B 1 358 ? -8.016 -41.156 1.403 1 93.5 358 LEU B C 1
ATOM 7358 O O . LEU B 1 358 ? -8.688 -41.719 2.271 1 93.5 358 LEU B O 1
ATOM 7362 N N . LYS B 1 359 ? -7.621 -39.969 1.476 1 94.25 359 LYS B N 1
ATOM 7363 C CA . LYS B 1 359 ? -7.922 -39.156 2.664 1 94.25 359 LYS B CA 1
ATOM 7364 C C . LYS B 1 359 ? -9.422 -38.938 2.807 1 94.25 359 LYS B C 1
ATOM 7366 O O . LYS B 1 359 ? -9.961 -38.969 3.918 1 94.25 359 LYS B O 1
ATOM 7371 N N . LEU B 1 360 ? -10.094 -38.656 1.723 1 93.69 360 LEU B N 1
ATOM 7372 C CA . LEU B 1 360 ? -11.531 -38.438 1.75 1 93.69 360 LEU B CA 1
ATOM 7373 C C . LEU B 1 360 ? -12.281 -39.688 2.193 1 93.69 360 LEU B C 1
ATOM 7375 O O . LEU B 1 360 ? -13.266 -39.594 2.934 1 93.69 360 LEU B O 1
ATOM 7379 N N . VAL B 1 361 ? -11.797 -40.812 1.809 1 92.44 361 VAL B N 1
ATOM 7380 C CA . VAL B 1 361 ? -12.406 -42.062 2.201 1 92.44 361 VAL B CA 1
ATOM 7381 C C . VAL B 1 361 ? -12.18 -42.312 3.693 1 92.44 361 VAL B C 1
ATOM 7383 O O . VAL B 1 361 ? -13.078 -42.781 4.395 1 92.44 361 VAL B O 1
ATOM 7386 N N . GLU B 1 362 ? -11.023 -42 4.125 1 93.75 362 GLU B N 1
ATOM 7387 C CA . GLU B 1 362 ? -10.703 -42.125 5.543 1 93.75 362 GLU B CA 1
ATOM 7388 C C . GLU B 1 362 ? -11.617 -41.25 6.398 1 93.75 362 GLU B C 1
ATOM 7390 O O . GLU B 1 362 ? -12.047 -41.656 7.477 1 93.75 362 GLU B O 1
ATOM 7395 N N . LEU B 1 363 ? -11.891 -40.125 5.926 1 93.19 363 LEU B N 1
ATOM 7396 C CA . LEU B 1 363 ? -12.703 -39.156 6.668 1 93.19 363 LEU B CA 1
ATOM 7397 C C . LEU B 1 363 ? -14.156 -39.625 6.73 1 93.19 363 LEU B C 1
ATOM 7399 O O . LEU B 1 363 ? -14.875 -39.281 7.676 1 93.19 363 LEU B O 1
ATOM 7403 N N . GLU B 1 364 ? -14.547 -40.344 5.812 1 91.06 364 GLU B N 1
ATOM 7404 C CA . GLU B 1 364 ? -15.906 -40.875 5.797 1 91.06 364 GLU B CA 1
ATOM 7405 C C . GLU B 1 364 ? -16.125 -41.844 6.941 1 91.06 364 GLU B C 1
ATOM 7407 O O . GLU B 1 364 ? -17.266 -42.062 7.387 1 91.06 364 GLU B O 1
ATOM 7412 N N . LYS B 1 365 ? -15.039 -42.375 7.391 1 91.56 365 LYS B N 1
ATOM 7413 C CA . LYS B 1 365 ? -15.141 -43.375 8.422 1 91.56 365 LYS B CA 1
ATOM 7414 C C . LYS B 1 365 ? -15.211 -42.781 9.812 1 91.56 365 LYS B C 1
ATOM 7416 O O . LYS B 1 365 ? -15.562 -43.438 10.781 1 91.56 365 LYS B O 1
ATOM 7421 N N . ILE B 1 366 ? -14.914 -41.594 9.859 1 89.88 366 ILE B N 1
ATOM 7422 C CA . ILE B 1 366 ? -14.938 -40.875 11.141 1 89.88 366 ILE B CA 1
ATOM 7423 C C . ILE B 1 366 ? -16.328 -40.312 11.406 1 89.88 366 ILE B C 1
ATOM 7425 O O . ILE B 1 366 ? -17.062 -40 10.469 1 89.88 366 ILE B O 1
ATOM 7429 N N . ASN B 1 367 ? -16.719 -40.281 12.695 1 88.19 367 ASN B N 1
ATOM 7430 C CA . ASN B 1 367 ? -17.984 -39.688 13.078 1 88.19 367 ASN B CA 1
ATOM 7431 C C . ASN B 1 367 ? -17.922 -38.156 13.062 1 88.19 367 ASN B C 1
ATOM 7433 O O . ASN B 1 367 ? -17.375 -37.531 13.977 1 88.19 367 ASN B O 1
ATOM 7437 N N . LEU B 1 368 ? -18.531 -37.625 11.984 1 91.19 368 LEU B N 1
ATOM 7438 C CA . LEU B 1 368 ? -18.531 -36.188 11.805 1 91.19 368 LEU B CA 1
ATOM 7439 C C . LEU B 1 368 ? -19.891 -35.594 12.164 1 91.19 368 LEU B C 1
ATOM 7441 O O . LEU B 1 368 ? -20.906 -36.281 12.125 1 91.19 368 LEU B O 1
ATOM 7445 N N . ASN B 1 369 ? -19.875 -34.375 12.555 1 91.12 369 ASN B N 1
ATOM 7446 C CA . ASN B 1 369 ? -21.125 -33.656 12.734 1 91.12 369 ASN B CA 1
ATOM 7447 C C . ASN B 1 369 ? -21.859 -33.469 11.406 1 91.12 369 ASN B C 1
ATOM 7449 O O . ASN B 1 369 ? -21.281 -33.688 10.344 1 91.12 369 ASN B O 1
ATOM 7453 N N . GLU B 1 370 ? -23.031 -33.062 11.508 1 89.5 370 GLU B N 1
ATOM 7454 C CA . GLU B 1 370 ? -23.891 -33 10.328 1 89.5 370 GLU B CA 1
ATOM 7455 C C . GLU B 1 370 ? -23.344 -32 9.297 1 89.5 370 GLU B C 1
ATOM 7457 O O . GLU B 1 370 ? -23.328 -32.312 8.102 1 89.5 370 GLU B O 1
ATOM 7462 N N . ILE B 1 371 ? -22.906 -30.969 9.727 1 89.31 371 ILE B N 1
ATOM 7463 C CA . ILE B 1 371 ? -22.406 -29.938 8.828 1 89.31 371 ILE B CA 1
ATOM 7464 C C . ILE B 1 371 ? -21.125 -30.422 8.164 1 89.31 371 ILE B C 1
ATOM 7466 O O . ILE B 1 371 ? -20.938 -30.25 6.957 1 89.31 371 ILE B O 1
ATOM 7470 N N . SER B 1 372 ? -20.297 -30.984 8.93 1 92.94 372 SER B N 1
ATOM 7471 C CA . SER B 1 372 ? -19.047 -31.531 8.414 1 92.94 372 SER B CA 1
ATOM 7472 C C . SER B 1 372 ? -19.312 -32.625 7.387 1 92.94 372 SER B C 1
ATOM 7474 O O . SER B 1 372 ? -18.578 -32.75 6.406 1 92.94 372 SER B O 1
ATOM 7476 N N . ARG B 1 373 ? -20.312 -33.344 7.617 1 93.69 373 ARG B N 1
ATOM 7477 C CA . ARG B 1 373 ? -20.672 -34.406 6.68 1 93.69 373 ARG B CA 1
ATOM 7478 C C . ARG B 1 373 ? -21.141 -33.844 5.348 1 93.69 373 ARG B C 1
ATOM 7480 O O . ARG B 1 373 ? -20.797 -34.344 4.285 1 93.69 373 ARG B O 1
ATOM 7487 N N . LYS B 1 374 ? -21.922 -32.844 5.484 1 94.19 374 LYS B N 1
ATOM 7488 C CA . LYS B 1 374 ? -22.391 -32.188 4.273 1 94.19 374 LYS B CA 1
ATOM 7489 C C . LYS B 1 374 ? -21.219 -31.578 3.492 1 94.19 374 LYS B C 1
ATOM 7491 O O . LYS B 1 374 ? -21.188 -31.641 2.262 1 94.19 374 LYS B O 1
ATOM 7496 N N . LEU B 1 375 ? -20.359 -31.031 4.203 1 94.62 375 LEU B N 1
ATOM 7497 C CA . LEU B 1 375 ? -19.172 -30.453 3.574 1 94.62 375 LEU B CA 1
ATOM 7498 C C . LEU B 1 375 ? -18.328 -31.531 2.893 1 94.62 375 LEU B C 1
ATOM 7500 O O . LEU B 1 375 ? -17.859 -31.328 1.772 1 94.62 375 LEU B O 1
ATOM 7504 N N . LEU B 1 376 ? -18.172 -32.625 3.541 1 95.31 376 LEU B N 1
ATOM 7505 C CA . LEU B 1 376 ? -17.406 -33.719 2.992 1 95.31 376 LEU B CA 1
ATOM 7506 C C . LEU B 1 376 ? -18.047 -34.25 1.705 1 95.31 376 LEU B C 1
ATOM 7508 O O . LEU B 1 376 ? -17.344 -34.531 0.735 1 95.31 376 LEU B O 1
ATOM 7512 N N . GLU B 1 377 ? -19.312 -34.312 1.738 1 95 377 GLU B N 1
ATOM 7513 C CA . GLU B 1 377 ? -20.031 -34.75 0.55 1 95 377 GLU B CA 1
ATOM 7514 C C . GLU B 1 377 ? -19.844 -33.781 -0.61 1 95 377 GLU B C 1
ATOM 7516 O O . GLU B 1 377 ? -19.641 -34.219 -1.753 1 95 377 GLU B O 1
ATOM 7521 N N . SER B 1 378 ? -19.938 -32.594 -0.267 1 95.38 378 SER B N 1
ATOM 7522 C CA . SER B 1 378 ? -19.734 -31.578 -1.287 1 95.38 378 SER B CA 1
ATOM 7523 C C . SER B 1 378 ? -18.328 -31.625 -1.85 1 95.38 378 SER B C 1
ATOM 7525 O O . SER B 1 378 ? -18.125 -31.469 -3.057 1 95.38 378 SER B O 1
ATOM 7527 N N . LEU B 1 379 ? -17.359 -31.859 -1.008 1 95.5 379 LEU B N 1
ATOM 7528 C CA . LEU B 1 379 ? -15.969 -31.969 -1.416 1 95.5 379 LEU B CA 1
ATOM 7529 C C . LEU B 1 379 ? -15.766 -33.156 -2.34 1 95.5 379 LEU B C 1
ATOM 7531 O O . LEU B 1 379 ? -15.117 -33.031 -3.383 1 95.5 379 LEU B O 1
ATOM 7535 N N . LYS B 1 380 ? -16.297 -34.219 -1.975 1 95.31 380 LYS B N 1
ATOM 7536 C CA . LYS B 1 380 ? -16.172 -35.438 -2.773 1 95.31 380 LYS B CA 1
ATOM 7537 C C . LYS B 1 380 ? -16.781 -35.25 -4.16 1 95.31 380 LYS B C 1
ATOM 7539 O O . LYS B 1 380 ? -16.188 -35.656 -5.164 1 95.31 380 LYS B O 1
ATOM 7544 N N . ASN B 1 381 ? -17.906 -34.625 -4.164 1 95.5 381 ASN B N 1
ATOM 7545 C CA . ASN B 1 381 ? -18.578 -34.375 -5.434 1 95.5 381 ASN B CA 1
ATOM 7546 C C . ASN B 1 381 ? -17.766 -33.438 -6.328 1 95.5 381 ASN B C 1
ATOM 7548 O O . ASN B 1 381 ? -17.641 -33.688 -7.527 1 95.5 381 ASN B O 1
ATOM 7552 N N . SER B 1 382 ? -17.266 -32.438 -5.715 1 95.69 382 SER B N 1
ATOM 7553 C CA . SER B 1 382 ? -16.516 -31.469 -6.492 1 95.69 382 SER B CA 1
ATOM 7554 C C . SER B 1 382 ? -15.188 -32.062 -6.973 1 95.69 382 SER B C 1
ATOM 7556 O O . SER B 1 382 ? -14.734 -31.766 -8.078 1 95.69 382 SER B O 1
ATOM 7558 N N . VAL B 1 383 ? -14.555 -32.875 -6.16 1 95.75 383 VAL B N 1
ATOM 7559 C CA . VAL B 1 383 ? -13.328 -33.562 -6.551 1 95.75 383 VAL B CA 1
ATOM 7560 C C . VAL B 1 383 ? -13.594 -34.469 -7.75 1 95.75 383 VAL B C 1
ATOM 7562 O O . VAL B 1 383 ? -12.828 -34.469 -8.711 1 95.75 383 VAL B O 1
ATOM 7565 N N . SER B 1 384 ? -14.625 -35.156 -7.691 1 94.69 384 SER B N 1
ATOM 7566 C CA . SER B 1 384 ? -14.992 -36.031 -8.781 1 94.69 384 SER B CA 1
ATOM 7567 C C . SER B 1 384 ? -15.281 -35.25 -10.062 1 94.69 384 SER B C 1
ATOM 7569 O O . SER B 1 384 ? -14.945 -35.719 -11.156 1 94.69 384 SER B O 1
ATOM 7571 N N . LYS B 1 385 ? -15.805 -34.188 -9.906 1 95.19 385 LYS B N 1
ATOM 7572 C CA . LYS B 1 385 ? -16.234 -33.375 -11.047 1 95.19 385 LYS B CA 1
ATOM 7573 C C . LYS B 1 385 ? -15.047 -32.594 -11.648 1 95.19 385 LYS B C 1
ATOM 7575 O O . LYS B 1 385 ? -14.891 -32.562 -12.867 1 95.19 385 LYS B O 1
ATOM 7580 N N . ARG B 1 386 ? -14.203 -32.062 -10.82 1 95.56 386 ARG B N 1
ATOM 7581 C CA . ARG B 1 386 ? -13.242 -31.078 -11.312 1 95.56 386 ARG B CA 1
ATOM 7582 C C . ARG B 1 386 ? -11.836 -31.656 -11.367 1 95.56 386 ARG B C 1
ATOM 7584 O O . ARG B 1 386 ? -11.031 -31.281 -12.219 1 95.56 386 ARG B O 1
ATOM 7591 N N . ILE B 1 387 ? -11.531 -32.531 -10.477 1 96.06 387 ILE B N 1
ATOM 7592 C CA . ILE B 1 387 ? -10.164 -33.031 -10.328 1 96.06 387 ILE B CA 1
ATOM 7593 C C . ILE B 1 387 ? -9.984 -34.312 -11.109 1 96.06 387 ILE B C 1
ATOM 7595 O O . ILE B 1 387 ? -8.938 -34.531 -11.727 1 96.06 387 ILE B O 1
ATOM 7599 N N . LYS B 1 388 ? -10.93 -35.094 -11.195 1 93 388 LYS B N 1
ATOM 7600 C CA . LYS B 1 388 ? -10.867 -36.406 -11.812 1 93 388 LYS B CA 1
ATOM 7601 C C . LYS B 1 388 ? -10.445 -36.312 -13.281 1 93 388 LYS B C 1
ATOM 7603 O O . LYS B 1 388 ? -9.688 -37.156 -13.773 1 93 388 LYS B O 1
ATOM 7608 N N . PRO B 1 389 ? -10.844 -35.344 -13.977 1 94.81 389 PRO B N 1
ATOM 7609 C CA . PRO B 1 389 ? -10.477 -35.25 -15.398 1 94.81 389 PRO B CA 1
ATOM 7610 C C . PRO B 1 389 ? -8.969 -35.156 -15.609 1 94.81 389 PRO B C 1
ATOM 7612 O O . PRO B 1 389 ? -8.484 -35.5 -16.688 1 94.81 389 PRO B O 1
ATOM 7615 N N . TYR B 1 390 ? -8.227 -34.781 -14.672 1 96.56 390 TYR B N 1
ATOM 7616 C CA . TYR B 1 390 ? -6.773 -34.688 -14.805 1 96.56 390 TYR B CA 1
ATOM 7617 C C . TYR B 1 390 ? -6.145 -36.062 -14.953 1 96.56 390 TYR B C 1
ATOM 7619 O O . TYR B 1 390 ? -5.055 -36.188 -15.508 1 96.56 390 TYR B O 1
ATOM 7627 N N . GLU B 1 391 ? -6.793 -37.094 -14.5 1 95.31 391 GLU B N 1
ATOM 7628 C CA . GLU B 1 391 ? -6.293 -38.469 -14.578 1 95.31 391 GLU B CA 1
ATOM 7629 C C . GLU B 1 391 ? -6.27 -38.969 -16.016 1 95.31 391 GLU B C 1
ATOM 7631 O O . GLU B 1 391 ? -5.559 -39.906 -16.328 1 95.31 391 GLU B O 1
ATOM 7636 N N . LYS B 1 392 ? -7.023 -38.281 -16.828 1 94.62 392 LYS B N 1
ATOM 7637 C CA . LYS B 1 392 ? -7.125 -38.719 -18.219 1 94.62 392 LYS B CA 1
ATOM 7638 C C . LYS B 1 392 ? -6.277 -37.844 -19.125 1 94.62 392 LYS B C 1
ATOM 7640 O O . LYS B 1 392 ? -6.16 -38.125 -20.328 1 94.62 392 LYS B O 1
ATOM 7645 N N . ARG B 1 393 ? -5.672 -36.875 -18.609 1 95.38 393 ARG B N 1
ATOM 7646 C CA . ARG B 1 393 ? -4.859 -35.969 -19.406 1 95.38 393 ARG B CA 1
ATOM 7647 C C . ARG B 1 393 ? -3.488 -36.594 -19.688 1 95.38 393 ARG B C 1
ATOM 7649 O O . ARG B 1 393 ? -2.768 -36.969 -18.766 1 95.38 393 ARG B O 1
ATOM 7656 N N . THR B 1 394 ? -3.131 -36.562 -20.938 1 95.62 394 THR B N 1
ATOM 7657 C CA . THR B 1 394 ? -1.901 -37.219 -21.391 1 95.62 394 THR B CA 1
ATOM 7658 C C . THR B 1 394 ? -0.685 -36.562 -20.719 1 95.62 394 THR B C 1
ATOM 7660 O O . THR B 1 394 ? 0.251 -37.25 -20.328 1 95.62 394 THR B O 1
ATOM 7663 N N . SER B 1 395 ? -0.688 -35.281 -20.609 1 96.94 395 SER B N 1
ATOM 7664 C CA . SER B 1 395 ? 0.448 -34.594 -20 1 96.94 395 SER B CA 1
ATOM 7665 C C . SER B 1 395 ? 0.664 -35.031 -18.562 1 96.94 395 SER B C 1
ATOM 7667 O O . SER B 1 395 ? 1.799 -35.25 -18.141 1 96.94 395 SER B O 1
ATOM 7669 N N . CYS B 1 396 ? -0.4 -35.156 -17.812 1 97.81 396 CYS B N 1
ATOM 7670 C CA . CYS B 1 396 ? -0.312 -35.594 -16.422 1 97.81 396 CYS B CA 1
ATOM 7671 C C . CYS B 1 396 ? 0.181 -37.031 -16.312 1 97.81 396 CYS B C 1
ATOM 7673 O O . CYS B 1 396 ? 1.047 -37.344 -15.492 1 97.81 396 CYS B O 1
ATOM 7675 N N . ILE B 1 397 ? -0.35 -37.875 -17.188 1 98 397 ILE B N 1
ATOM 7676 C CA . ILE B 1 397 ? -0.02 -39.281 -17.188 1 98 397 ILE B CA 1
ATOM 7677 C C . ILE B 1 397 ? 1.463 -39.469 -17.5 1 98 397 ILE B C 1
ATOM 7679 O O . ILE B 1 397 ? 2.18 -40.156 -16.766 1 98 397 ILE B O 1
ATOM 7683 N N . MET B 1 398 ? 1.909 -38.812 -18.531 1 97.88 398 MET B N 1
ATOM 7684 C CA . MET B 1 398 ? 3.297 -38.938 -18.969 1 97.88 398 MET B CA 1
ATOM 7685 C C . MET B 1 398 ? 4.25 -38.406 -17.906 1 97.88 398 MET B C 1
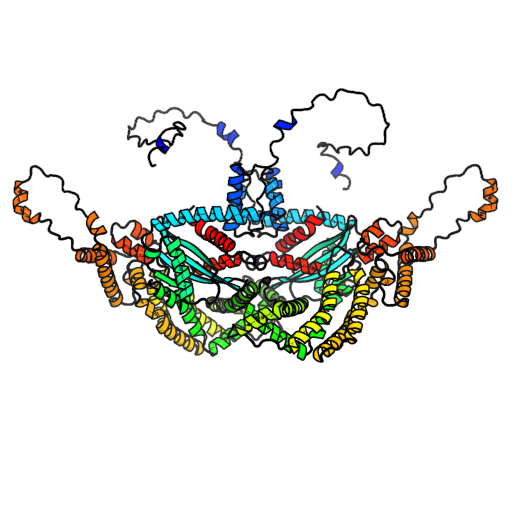ATOM 7687 O O . MET B 1 398 ? 5.27 -39 -17.609 1 97.88 398 MET B O 1
ATOM 7691 N N . ALA B 1 399 ? 3.902 -37.25 -17.312 1 98.12 399 ALA B N 1
ATOM 7692 C CA . ALA B 1 399 ? 4.762 -36.594 -16.328 1 98.12 399 ALA B CA 1
ATOM 7693 C C . ALA B 1 399 ? 4.93 -37.5 -15.094 1 98.12 399 ALA B C 1
ATOM 7695 O O . ALA B 1 399 ? 6.039 -37.656 -14.578 1 98.12 399 ALA B O 1
ATOM 7696 N N . THR B 1 400 ? 3.834 -38.031 -14.648 1 98.12 400 THR B N 1
ATOM 7697 C CA . THR B 1 400 ? 3.877 -38.875 -13.461 1 98.12 400 THR B CA 1
ATOM 7698 C C . THR B 1 400 ? 4.688 -40.125 -13.727 1 98.12 400 THR B C 1
ATOM 7700 O O . THR B 1 400 ? 5.527 -40.531 -12.906 1 98.12 400 THR B O 1
ATOM 7703 N N . LEU B 1 401 ? 4.441 -40.75 -14.875 1 98.12 401 LEU B N 1
ATOM 7704 C CA . LEU B 1 401 ? 5.133 -42 -15.211 1 98.12 401 LEU B CA 1
ATOM 7705 C C . LEU B 1 401 ? 6.629 -41.75 -15.391 1 98.12 401 LEU B C 1
ATOM 7707 O O . LEU B 1 401 ? 7.445 -42.625 -15.031 1 98.12 401 LEU B O 1
ATOM 7711 N N . LEU B 1 402 ? 6.992 -40.656 -15.906 1 98.06 402 LEU B N 1
ATOM 7712 C CA . LEU B 1 402 ? 8.383 -40.344 -16.234 1 98.06 402 LEU B CA 1
ATOM 7713 C C . LEU B 1 402 ? 9.109 -39.781 -15.023 1 98.06 402 LEU B C 1
ATOM 7715 O O . LEU B 1 402 ? 10.305 -39.5 -15.086 1 98.06 402 LEU B O 1
ATOM 7719 N N . ASN B 1 403 ? 8.414 -39.469 -13.977 1 97.94 403 ASN B N 1
ATOM 7720 C CA . ASN B 1 403 ? 9.055 -39.125 -12.719 1 97.94 403 ASN B CA 1
ATOM 7721 C C . ASN B 1 403 ? 9.555 -40.344 -11.969 1 97.94 403 ASN B C 1
ATOM 7723 O O . ASN B 1 403 ? 8.75 -41.156 -11.492 1 97.94 403 ASN B O 1
ATOM 7727 N N . PRO B 1 404 ? 10.789 -40.469 -11.844 1 97.12 404 PRO B N 1
ATOM 7728 C CA . PRO B 1 404 ? 11.344 -41.688 -11.258 1 97.12 404 PRO B CA 1
ATOM 7729 C C . PRO B 1 404 ? 10.969 -41.875 -9.789 1 97.12 404 PRO B C 1
ATOM 7731 O O . PRO B 1 404 ? 11.148 -42.938 -9.227 1 97.12 404 PRO B O 1
ATOM 7734 N N . LYS B 1 405 ? 10.453 -40.906 -9.172 1 95.94 405 LYS B N 1
ATOM 7735 C CA . LYS B 1 405 ? 10 -41 -7.789 1 95.94 405 LYS B CA 1
ATOM 7736 C C . LYS B 1 405 ? 8.688 -41.781 -7.699 1 95.94 405 LYS B C 1
ATOM 7738 O O . LYS B 1 405 ? 8.43 -42.438 -6.695 1 95.94 405 LYS B O 1
ATOM 7743 N N . TYR B 1 406 ? 7.895 -41.719 -8.766 1 96.44 406 TYR B N 1
ATOM 7744 C CA . TYR B 1 406 ? 6.539 -42.25 -8.688 1 96.44 406 TYR B CA 1
ATOM 7745 C C . TYR B 1 406 ? 6.367 -43.438 -9.625 1 96.44 406 TYR B C 1
ATOM 7747 O O . TYR B 1 406 ? 5.988 -44.531 -9.188 1 96.44 406 TYR B O 1
ATOM 7755 N N . LYS B 1 407 ? 6.641 -43.281 -10.969 1 96.75 407 LYS B N 1
ATOM 7756 C CA . LYS B 1 407 ? 6.469 -44.312 -11.969 1 96.75 407 LYS B CA 1
ATOM 7757 C C . LYS B 1 407 ? 5.086 -44.969 -11.875 1 96.75 407 LYS B C 1
ATOM 7759 O O . LYS B 1 407 ? 4.07 -44.25 -11.914 1 96.75 407 LYS B O 1
ATOM 7764 N N . LYS B 1 408 ? 5.02 -46.188 -11.586 1 95.38 408 LYS B N 1
ATOM 7765 C CA . LYS B 1 408 ? 3.748 -46.906 -11.547 1 95.38 408 LYS B CA 1
ATOM 7766 C C . LYS B 1 408 ? 2.986 -46.594 -10.258 1 95.38 408 LYS B C 1
ATOM 7768 O O . LYS B 1 408 ? 1.755 -46.625 -10.242 1 95.38 408 LYS B O 1
ATOM 7773 N N . ARG B 1 409 ? 3.664 -46.25 -9.258 1 94.25 409 ARG B N 1
ATOM 7774 C CA . ARG B 1 409 ? 3.078 -46.031 -7.938 1 94.25 409 ARG B CA 1
ATOM 7775 C C . ARG B 1 409 ? 2.238 -44.781 -7.891 1 94.25 409 ARG B C 1
ATOM 7777 O O . ARG B 1 409 ? 1.438 -44.594 -6.973 1 94.25 409 ARG B O 1
ATOM 7784 N N . GLY B 1 410 ? 2.479 -43.969 -8.859 1 95.12 410 GLY B N 1
ATOM 7785 C CA . GLY B 1 410 ? 1.769 -42.688 -8.883 1 95.12 410 GLY B CA 1
ATOM 7786 C C . GLY B 1 410 ? 0.33 -42.812 -9.352 1 95.12 410 GLY B C 1
ATOM 7787 O O . GLY B 1 410 ? -0.454 -41.875 -9.227 1 95.12 410 GLY B O 1
ATOM 7788 N N . PHE B 1 411 ? -0.049 -43.969 -9.781 1 96.12 411 PHE B N 1
ATOM 7789 C CA . PHE B 1 411 ? -1.382 -44.188 -10.328 1 96.12 411 PHE B CA 1
ATOM 7790 C C . PHE B 1 411 ? -2.271 -44.875 -9.312 1 96.12 411 PHE B C 1
ATOM 7792 O O . PHE B 1 411 ? -1.776 -45.594 -8.445 1 96.12 411 PHE B O 1
ATOM 7799 N N . LYS B 1 412 ? -3.52 -44.688 -9.383 1 92.81 412 LYS B N 1
ATOM 7800 C CA . LYS B 1 412 ? -4.48 -45.25 -8.438 1 92.81 412 LYS B CA 1
ATOM 7801 C C . LYS B 1 412 ? -4.574 -46.75 -8.578 1 92.81 412 LYS B C 1
ATOM 7803 O O . LYS B 1 412 ? -4.699 -47.469 -7.578 1 92.81 412 LYS B O 1
ATOM 7808 N N . THR B 1 413 ? -4.598 -47.188 -9.867 1 93.75 413 THR B N 1
ATOM 7809 C CA . THR B 1 413 ? -4.754 -48.625 -10.117 1 93.75 413 THR B CA 1
ATOM 7810 C C . THR B 1 413 ? -3.643 -49.156 -11.023 1 93.75 413 THR B C 1
ATOM 7812 O O . THR B 1 413 ? -3.039 -48.375 -11.773 1 93.75 413 THR B O 1
ATOM 7815 N N . ASP B 1 414 ? -3.457 -50.375 -11.023 1 93.75 414 ASP B N 1
ATOM 7816 C CA . ASP B 1 414 ? -2.467 -51.031 -11.883 1 93.75 414 ASP B CA 1
ATOM 7817 C C . ASP B 1 414 ? -2.865 -50.906 -13.352 1 93.75 414 ASP B C 1
ATOM 7819 O O . ASP B 1 414 ? -2.004 -50.812 -14.227 1 93.75 414 ASP B O 1
ATOM 7823 N N . ASP B 1 415 ? -4.078 -50.969 -13.516 1 94.75 415 ASP B N 1
ATOM 7824 C CA . ASP B 1 415 ? -4.582 -50.844 -14.883 1 94.75 415 ASP B CA 1
ATOM 7825 C C . ASP B 1 415 ? -4.23 -49.469 -15.477 1 94.75 415 ASP B C 1
ATOM 7827 O O . ASP B 1 415 ? -3.846 -49.375 -16.641 1 94.75 415 ASP B O 1
ATOM 7831 N N . GLU B 1 416 ? -4.414 -48.5 -14.68 1 95.12 416 GLU B N 1
ATOM 7832 C CA . GLU B 1 416 ? -4.074 -47.156 -15.125 1 95.12 416 GLU B CA 1
ATOM 7833 C C . GLU B 1 416 ? -2.578 -47.031 -15.406 1 95.12 416 GLU B C 1
ATOM 7835 O O . GLU B 1 416 ? -2.174 -46.375 -16.375 1 95.12 416 GLU B O 1
ATOM 7840 N N . ALA B 1 417 ? -1.792 -47.656 -14.594 1 96.5 417 ALA B N 1
ATOM 7841 C CA . ALA B 1 417 ? -0.343 -47.656 -14.773 1 96.5 417 ALA B CA 1
ATOM 7842 C C . ALA B 1 417 ? 0.057 -48.375 -16.062 1 96.5 417 ALA B C 1
ATOM 7844 O O . ALA B 1 417 ? 0.91 -47.875 -16.812 1 96.5 417 ALA B O 1
ATOM 7845 N N . GLU B 1 418 ? -0.56 -49.469 -16.312 1 95.81 418 GLU B N 1
ATOM 7846 C CA . GLU B 1 418 ? -0.253 -50.25 -17.516 1 95.81 418 GLU B CA 1
ATOM 7847 C C . GLU B 1 418 ? -0.667 -49.469 -18.781 1 95.81 418 GLU B C 1
ATOM 7849 O O . GLU B 1 418 ? 0.025 -49.531 -19.797 1 95.81 418 GLU B O 1
ATOM 7854 N N . ASN B 1 419 ? -1.775 -48.938 -18.656 1 96.12 419 ASN B N 1
ATOM 7855 C CA . ASN B 1 419 ? -2.215 -48.094 -19.781 1 96.12 419 ASN B CA 1
ATOM 7856 C C . ASN B 1 419 ? -1.241 -46.969 -20.031 1 96.12 419 ASN B C 1
ATOM 7858 O O . ASN B 1 419 ? -0.988 -46.594 -21.188 1 96.12 419 ASN B O 1
ATOM 7862 N N . ALA B 1 420 ? -0.776 -46.312 -18.984 1 97.19 420 ALA B N 1
ATOM 7863 C CA . ALA B 1 420 ? 0.201 -45.25 -19.094 1 97.19 420 ALA B CA 1
ATOM 7864 C C . ALA B 1 420 ? 1.479 -45.719 -19.781 1 97.19 420 ALA B C 1
ATOM 7866 O O . ALA B 1 420 ? 2.064 -45 -20.594 1 97.19 420 ALA B O 1
ATOM 7867 N N . ILE B 1 421 ? 1.91 -46.938 -19.438 1 97 421 ILE B N 1
ATOM 7868 C CA . ILE B 1 421 ? 3.113 -47.531 -20.016 1 97 421 ILE B CA 1
ATOM 7869 C C . ILE B 1 421 ? 2.926 -47.719 -21.516 1 97 421 ILE B C 1
ATOM 7871 O O . ILE B 1 421 ? 3.816 -47.375 -22.312 1 97 421 ILE B O 1
ATOM 7875 N N . ARG B 1 422 ? 1.79 -48.156 -21.906 1 96 422 ARG B N 1
ATOM 7876 C CA . ARG B 1 422 ? 1.492 -48.344 -23.328 1 96 422 ARG B CA 1
ATOM 7877 C C . ARG B 1 422 ? 1.505 -47 -24.078 1 96 422 ARG B C 1
ATOM 7879 O O . ARG B 1 422 ? 2.037 -46.906 -25.188 1 96 422 ARG B O 1
ATOM 7886 N N . LEU B 1 423 ? 0.919 -46.094 -23.438 1 96.06 423 LEU B N 1
ATOM 7887 C CA . LEU B 1 423 ? 0.889 -44.75 -24.047 1 96.06 423 LEU B CA 1
ATOM 7888 C C . LEU B 1 423 ? 2.301 -44.219 -24.219 1 96.06 423 LEU B C 1
ATOM 7890 O O . LEU B 1 423 ? 2.609 -43.594 -25.25 1 96.06 423 LEU B O 1
ATOM 7894 N N . LEU B 1 424 ? 3.125 -44.344 -23.219 1 97.06 424 LEU B N 1
ATOM 7895 C CA . LEU B 1 424 ? 4.508 -43.906 -23.281 1 97.06 424 LEU B CA 1
ATOM 7896 C C . LEU B 1 424 ? 5.277 -44.625 -24.375 1 97.06 424 LEU B C 1
ATOM 7898 O O . LEU B 1 424 ? 6.062 -44 -25.109 1 97.06 424 LEU B O 1
ATOM 7902 N N . GLN B 1 425 ? 5.062 -45.938 -24.484 1 96.12 425 GLN B N 1
ATOM 7903 C CA . GLN B 1 425 ? 5.715 -46.719 -25.516 1 96.12 425 GLN B CA 1
ATOM 7904 C C . GLN B 1 425 ? 5.344 -46.219 -26.922 1 96.12 425 GLN B C 1
ATOM 7906 O O . GLN B 1 425 ? 6.203 -46.125 -27.797 1 96.12 425 GLN B O 1
ATOM 7911 N N . ASN B 1 426 ? 4.109 -45.938 -27.031 1 95.19 426 ASN B N 1
ATOM 7912 C CA . ASN B 1 426 ? 3.639 -45.438 -28.312 1 95.19 426 ASN B CA 1
ATOM 7913 C C . ASN B 1 426 ? 4.25 -44.094 -28.656 1 95.19 426 ASN B C 1
ATOM 7915 O O . ASN B 1 426 ? 4.707 -43.875 -29.766 1 95.19 426 ASN B O 1
ATOM 7919 N N . GLU B 1 427 ? 4.227 -43.219 -27.719 1 94.62 427 GLU B N 1
ATOM 7920 C CA . GLU B 1 427 ? 4.793 -41.906 -27.938 1 94.62 427 GLU B CA 1
ATOM 7921 C C . GLU B 1 427 ? 6.297 -41.969 -28.188 1 94.62 427 GLU B C 1
ATOM 7923 O O . GLU B 1 427 ? 6.828 -41.25 -29.031 1 94.62 427 GLU B O 1
ATOM 7928 N N . TYR B 1 428 ? 6.984 -42.781 -27.391 1 95.06 428 TYR B N 1
ATOM 7929 C CA . TYR B 1 428 ? 8.43 -42.969 -27.547 1 95.06 428 TYR B CA 1
ATOM 7930 C C . TYR B 1 428 ? 8.766 -43.562 -28.906 1 95.06 428 TYR B C 1
ATOM 7932 O O . TYR B 1 428 ? 9.773 -43.188 -29.516 1 95.06 428 TYR B O 1
ATOM 7940 N N . THR B 1 429 ? 7.918 -44.438 -29.406 1 94.19 429 THR B N 1
ATOM 7941 C CA . THR B 1 429 ? 8.094 -45.031 -30.734 1 94.19 429 THR B CA 1
ATOM 7942 C C . THR B 1 429 ? 8.031 -43.969 -31.812 1 94.19 429 THR B C 1
ATOM 7944 O O . THR B 1 429 ? 8.867 -43.938 -32.719 1 94.19 429 THR B O 1
ATOM 7947 N N . SER B 1 430 ? 7.055 -43.156 -31.656 1 92 430 SER B N 1
ATOM 7948 C CA . SER B 1 430 ? 6.91 -42.062 -32.594 1 92 430 SER B CA 1
ATOM 7949 C C . SER B 1 430 ? 8.109 -41.125 -32.562 1 92 430 SER B C 1
ATOM 7951 O O . SER B 1 430 ? 8.547 -40.625 -33.594 1 92 430 SER B O 1
ATOM 7953 N N . PHE B 1 431 ? 8.578 -40.906 -31.406 1 90.62 431 PHE B N 1
ATOM 7954 C CA . PHE B 1 431 ? 9.727 -40.031 -31.203 1 90.62 431 PHE B CA 1
ATOM 7955 C C . PHE B 1 431 ? 10.977 -40.625 -31.844 1 90.62 431 PHE B C 1
ATOM 7957 O O . PHE B 1 431 ? 11.742 -39.906 -32.5 1 90.62 431 PHE B O 1
ATOM 7964 N N . LEU B 1 432 ? 11.195 -41.906 -31.734 1 89.19 432 LEU B N 1
ATOM 7965 C CA . LEU B 1 432 ? 12.375 -42.594 -32.281 1 89.19 432 LEU B CA 1
ATOM 7966 C C . LEU B 1 432 ? 12.289 -42.719 -33.781 1 89.19 432 LEU B C 1
ATOM 7968 O O . LEU B 1 432 ? 13.312 -42.875 -34.469 1 89.19 432 LEU B O 1
ATOM 7972 N N . SER B 1 433 ? 11.102 -42.656 -34.312 1 86.81 433 SER B N 1
ATOM 7973 C CA . SER B 1 433 ? 10.891 -42.844 -35.75 1 86.81 433 SER B CA 1
ATOM 7974 C C . SER B 1 433 ? 11.109 -41.562 -36.5 1 86.81 433 SER B C 1
ATOM 7976 O O . SER B 1 433 ? 11.094 -41.562 -37.75 1 86.81 433 SER B O 1
ATOM 7978 N N . THR B 1 434 ? 11.242 -40.531 -35.844 1 76.81 434 THR B N 1
ATOM 7979 C CA . THR B 1 434 ? 11.5 -39.281 -36.531 1 76.81 434 THR B CA 1
ATOM 7980 C C . THR B 1 434 ? 12.891 -39.281 -37.188 1 76.81 434 THR B C 1
ATOM 7982 O O . THR B 1 434 ? 13.859 -39.75 -36.562 1 76.81 434 THR B O 1
ATOM 7985 N N . PRO B 1 435 ? 13.039 -39.094 -38.656 1 60.91 435 PRO B N 1
ATOM 7986 C CA . PRO B 1 435 ? 14.227 -39.281 -39.5 1 60.91 435 PRO B CA 1
ATOM 7987 C C . PRO B 1 435 ? 15.484 -38.688 -38.875 1 60.91 435 PRO B C 1
ATOM 7989 O O . PRO B 1 435 ? 16.578 -39.25 -39 1 60.91 435 PRO B O 1
ATOM 7992 N N . ASP B 1 436 ? 15.375 -37.531 -38.344 1 53.97 436 ASP B N 1
ATOM 7993 C CA . ASP B 1 436 ? 16.594 -36.875 -37.906 1 53.97 436 ASP B CA 1
ATOM 7994 C C . ASP B 1 436 ? 17.281 -37.656 -36.812 1 53.97 436 ASP B C 1
ATOM 7996 O O . ASP B 1 436 ? 18.5 -37.562 -36.625 1 53.97 436 ASP B O 1
ATOM 8000 N N . LYS B 1 437 ? 16.609 -38.438 -36.156 1 54.44 437 LYS B N 1
ATOM 8001 C CA . LYS B 1 437 ? 17.203 -39.125 -35 1 54.44 437 LYS B CA 1
ATOM 8002 C C . LYS B 1 437 ? 17.641 -40.562 -35.406 1 54.44 437 LYS B C 1
ATOM 8004 O O . LYS B 1 437 ? 18.453 -41.156 -34.688 1 54.44 437 LYS B O 1
ATOM 8009 N N . ILE B 1 438 ? 17.156 -41.062 -36.469 1 49.25 438 ILE B N 1
ATOM 8010 C CA . ILE B 1 438 ? 17.562 -42.375 -37 1 49.25 438 ILE B CA 1
ATOM 8011 C C . ILE B 1 438 ? 19.031 -42.281 -37.438 1 49.25 438 ILE B C 1
ATOM 8013 O O . ILE B 1 438 ? 19.766 -43.281 -37.312 1 49.25 438 ILE B O 1
ATOM 8017 N N . GLN B 1 439 ? 19.438 -41.062 -37.906 1 44 439 GLN B N 1
ATOM 8018 C CA . GLN B 1 439 ? 20.766 -41 -38.531 1 44 439 GLN B CA 1
ATOM 8019 C C . GLN B 1 439 ? 21.859 -41.281 -37.5 1 44 439 GLN B C 1
ATOM 8021 O O . GLN B 1 439 ? 22.906 -41.844 -37.812 1 44 439 GLN B O 1
ATOM 8026 N N . ASN B 1 440 ? 21.641 -40.688 -36.281 1 42.22 440 ASN B N 1
ATOM 8027 C CA . ASN B 1 440 ? 22.828 -40.688 -35.438 1 42.22 440 ASN B CA 1
ATOM 8028 C C . ASN B 1 440 ? 23.109 -42.094 -34.906 1 42.22 440 ASN B C 1
ATOM 8030 O O . ASN B 1 440 ? 24 -42.281 -34.094 1 42.22 440 ASN B O 1
ATOM 8034 N N . SER B 1 441 ? 22.234 -42.969 -35.062 1 39.47 441 SER B N 1
ATOM 8035 C CA . SER B 1 441 ? 22.625 -44.281 -34.656 1 39.47 441 SER B CA 1
ATOM 8036 C C . SER B 1 441 ? 23.422 -45 -35.719 1 39.47 441 SER B C 1
ATOM 8038 O O . SER B 1 441 ? 22.938 -45.969 -36.312 1 39.47 441 SER B O 1
ATOM 8040 N N . GLU B 1 442 ? 24.125 -44.219 -36.531 1 36.78 442 GLU B N 1
ATOM 8041 C CA . GLU B 1 442 ? 24.984 -45 -37.438 1 36.78 442 GLU B CA 1
ATOM 8042 C C . GLU B 1 442 ? 25.797 -46.031 -36.656 1 36.78 442 GLU B C 1
ATOM 8044 O O . GLU B 1 442 ? 26.422 -45.688 -35.656 1 36.78 442 GLU B O 1
ATOM 8049 N N . PRO B 1 443 ? 25.5 -47.156 -36.719 1 36.97 443 PRO B N 1
ATOM 8050 C CA . PRO B 1 443 ? 26.406 -48.125 -36.094 1 36.97 443 PRO B CA 1
ATOM 8051 C C . PRO B 1 443 ? 27.875 -47.781 -36.312 1 36.97 443 PRO B C 1
ATOM 8053 O O . PRO B 1 443 ? 28.219 -47.188 -37.344 1 36.97 443 PRO B O 1
ATOM 8056 N N . PRO B 1 444 ? 28.609 -47.406 -35.25 1 34.72 444 PRO B N 1
ATOM 8057 C CA . PRO B 1 444 ? 30.031 -47.219 -35.5 1 34.72 444 PRO B CA 1
ATOM 8058 C C . PRO B 1 444 ? 30.562 -48.125 -36.625 1 34.72 444 PRO B C 1
ATOM 8060 O O . PRO B 1 444 ? 30.109 -49.25 -36.781 1 34.72 444 PRO B O 1
ATOM 8063 N N . ALA B 1 445 ? 31 -47.5 -37.656 1 34.75 445 ALA B N 1
ATOM 8064 C CA . ALA B 1 445 ? 31.703 -48.156 -38.75 1 34.75 445 ALA B CA 1
ATOM 8065 C C . ALA B 1 445 ? 32.594 -49.281 -38.25 1 34.75 445 ALA B C 1
ATOM 8067 O O . ALA B 1 445 ? 33.469 -49.031 -37.375 1 34.75 445 ALA B O 1
ATOM 8068 N N . THR B 1 446 ? 32.125 -50.438 -38.094 1 31.97 446 THR B N 1
ATOM 8069 C CA . THR B 1 446 ? 33 -51.594 -37.875 1 31.97 446 THR B CA 1
ATOM 8070 C C . THR B 1 446 ? 34.25 -51.469 -38.719 1 31.97 446 THR B C 1
ATOM 8072 O O . THR B 1 446 ? 34.188 -51.281 -39.938 1 31.97 446 THR B O 1
ATOM 8075 N N . ALA B 1 447 ? 35.375 -51.062 -38.125 1 31.66 447 ALA B N 1
ATOM 8076 C CA . ALA B 1 447 ? 36.719 -51.156 -38.656 1 31.66 447 ALA B CA 1
ATOM 8077 C C . ALA B 1 447 ? 36.906 -52.438 -39.469 1 31.66 447 ALA B C 1
ATOM 8079 O O . ALA B 1 447 ? 36.281 -53.469 -39.188 1 31.66 447 ALA B O 1
ATOM 8080 N N . SER B 1 448 ? 37.594 -52.344 -40.594 1 33.06 448 SER B N 1
ATOM 8081 C CA . SER B 1 448 ? 38.094 -53.312 -41.562 1 33.06 448 SER B CA 1
ATOM 8082 C C . SER B 1 448 ? 38.812 -54.5 -40.844 1 33.06 448 SER B C 1
ATOM 8084 O O . SER B 1 448 ? 39.844 -54.312 -40.25 1 33.06 448 SER B O 1
ATOM 8086 N N . SER B 1 449 ? 38.094 -55.406 -40.25 1 29.52 449 SER B N 1
ATOM 8087 C CA . SER B 1 449 ? 38.781 -56.625 -39.844 1 29.52 449 SER B CA 1
ATOM 8088 C C . SER B 1 449 ? 39.438 -57.344 -41.031 1 29.52 449 SER B C 1
ATOM 8090 O O . SER B 1 449 ? 38.781 -57.625 -42 1 29.52 449 SER B O 1
ATOM 8092 N N . SER B 1 450 ? 40.719 -57.125 -41.188 1 32.06 450 SER B N 1
ATOM 8093 C CA . SER B 1 450 ? 41.562 -57.969 -42.062 1 32.06 450 SER B CA 1
ATOM 8094 C C . SER B 1 450 ? 41.156 -59.438 -41.938 1 32.06 450 SER B C 1
ATOM 8096 O O . SER B 1 450 ? 40.906 -60.125 -42.969 1 32.06 450 SER B O 1
ATOM 8098 N N . LYS B 1 451 ? 42.031 -60.219 -41.188 1 33.66 451 LYS B N 1
ATOM 8099 C CA . LYS B 1 451 ? 42.438 -61.594 -41.406 1 33.66 451 LYS B CA 1
ATOM 8100 C C . LYS B 1 451 ? 41.281 -62.562 -41.125 1 33.66 451 LYS B C 1
ATOM 8102 O O . LYS B 1 451 ? 41.344 -63.719 -41.531 1 33.66 451 LYS B O 1
ATOM 8107 N N . LYS B 1 452 ? 40.719 -62.469 -39.969 1 36.69 452 LYS B N 1
ATOM 8108 C CA . LYS B 1 452 ? 40 -63.656 -39.438 1 36.69 452 LYS B CA 1
ATOM 8109 C C . LYS B 1 452 ? 38.75 -63.938 -40.25 1 36.69 452 LYS B C 1
ATOM 8111 O O . LYS B 1 452 ? 37.656 -63.406 -39.938 1 36.69 452 LYS B O 1
ATOM 8116 N N . GLU B 1 453 ? 38.844 -63.938 -41.562 1 36 453 GLU B N 1
ATOM 8117 C CA . GLU B 1 453 ? 37.781 -64 -42.594 1 36 453 GLU B CA 1
ATOM 8118 C C . GLU B 1 453 ? 37 -65.312 -42.469 1 36 453 GLU B C 1
ATOM 8120 O O . GLU B 1 453 ? 35.844 -65.375 -42.812 1 36 453 GLU B O 1
ATOM 8125 N N . LYS B 1 454 ? 37.812 -66.438 -42.25 1 40.03 454 LYS B N 1
ATOM 8126 C CA . LYS B 1 454 ? 37.219 -67.75 -42.625 1 40.03 454 LYS B CA 1
ATOM 8127 C C . LYS B 1 454 ? 36 -68.062 -41.75 1 40.03 454 LYS B C 1
ATOM 8129 O O . LYS B 1 454 ? 35.031 -68.625 -42.25 1 40.03 454 LYS B O 1
ATOM 8134 N N . VAL B 1 455 ? 36.281 -68.125 -40.438 1 36.56 455 VAL B N 1
ATO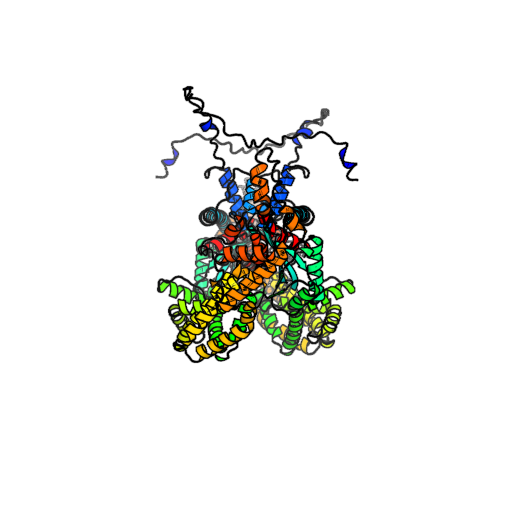M 8135 C CA . VAL B 1 455 ? 35.188 -68.562 -39.562 1 36.56 455 VAL B CA 1
ATOM 8136 C C . VAL B 1 455 ? 34.031 -67.562 -39.625 1 36.56 455 VAL B C 1
ATOM 8138 O O . VAL B 1 455 ? 32.906 -67.875 -39.312 1 36.56 455 VAL B O 1
ATOM 8141 N N . ASP B 1 456 ? 34.375 -66.375 -40.031 1 39.03 456 ASP B N 1
ATOM 8142 C CA . ASP B 1 456 ? 33.438 -65.25 -40.062 1 39.03 456 ASP B CA 1
ATOM 8143 C C . ASP B 1 456 ? 32.375 -65.5 -41.156 1 39.03 456 ASP B C 1
ATOM 8145 O O . ASP B 1 456 ? 31.281 -64.875 -41.094 1 39.03 456 ASP B O 1
ATOM 8149 N N . ASP B 1 457 ? 32.75 -66.312 -42.188 1 42.06 457 ASP B N 1
ATOM 8150 C CA . ASP B 1 457 ? 31.844 -66.562 -43.281 1 42.06 457 ASP B CA 1
ATOM 8151 C C . ASP B 1 457 ? 30.641 -67.375 -42.844 1 42.06 457 ASP B C 1
ATOM 8153 O O . ASP B 1 457 ? 29.516 -67.125 -43.281 1 42.06 457 ASP B O 1
ATOM 8157 N N . LEU B 1 458 ? 31.016 -68.562 -42.188 1 41.22 458 LEU B N 1
ATOM 8158 C CA . LEU B 1 458 ? 29.906 -69.438 -41.875 1 41.22 458 LEU B CA 1
ATOM 8159 C C . LEU B 1 458 ? 28.875 -68.75 -41 1 41.22 458 LEU B C 1
ATOM 8161 O O . LEU B 1 458 ? 27.672 -69 -41.188 1 41.22 458 LEU B O 1
ATOM 8165 N N . LEU B 1 459 ? 29.438 -68.125 -40 1 42.84 459 LEU B N 1
ATOM 8166 C CA . LEU B 1 459 ? 28.516 -67.438 -39.094 1 42.84 459 LEU B CA 1
ATOM 8167 C C . LEU B 1 459 ? 28.172 -66.062 -39.594 1 42.84 459 LEU B C 1
ATOM 8169 O O . LEU B 1 459 ? 27.688 -65.25 -38.844 1 42.84 459 LEU B O 1
ATOM 8173 N N . TYR B 1 460 ? 28.578 -65.875 -40.875 1 45.47 460 TYR B N 1
ATOM 8174 C CA . TYR B 1 460 ? 28.281 -64.562 -41.469 1 45.47 460 TYR B CA 1
ATOM 8175 C C . TYR B 1 460 ? 26.812 -64.188 -41.312 1 45.47 460 TYR B C 1
ATOM 8177 O O . TYR B 1 460 ? 26.469 -63.031 -41.188 1 45.47 460 TYR B O 1
ATOM 8185 N N . PHE B 1 461 ? 26.094 -65.375 -41.594 1 43.53 461 PHE B N 1
ATOM 8186 C CA . PHE B 1 461 ? 24.672 -65.125 -41.438 1 43.53 461 PHE B CA 1
ATOM 8187 C C . PHE B 1 461 ? 24.359 -64.562 -40.062 1 43.53 461 PHE B C 1
ATOM 8189 O O . PHE B 1 461 ? 23.281 -64 -39.844 1 43.53 461 PHE B O 1
ATOM 8196 N N . LEU B 1 462 ? 25.125 -65 -39.094 1 42 462 LEU B N 1
ATOM 8197 C CA . LEU B 1 462 ? 24.953 -64.375 -37.812 1 42 462 LEU B CA 1
ATOM 8198 C C . LEU B 1 462 ? 25.312 -62.875 -37.875 1 42 462 LEU B C 1
ATOM 8200 O O . LEU B 1 462 ? 24.984 -62.094 -36.938 1 42 462 LEU B O 1
ATOM 8204 N N . ASN B 1 463 ? 26.25 -62.594 -38.781 1 39.5 463 ASN B N 1
ATOM 8205 C CA . ASN B 1 463 ? 26.625 -61.188 -38.938 1 39.5 463 ASN B CA 1
ATOM 8206 C C . ASN B 1 463 ? 25.531 -60.406 -39.688 1 39.5 463 ASN B C 1
ATOM 8208 O O . ASN B 1 463 ? 25.812 -59.406 -40.344 1 39.5 463 ASN B O 1
ATOM 8212 N N . ILE B 1 464 ? 24.516 -61.125 -40.25 1 38.38 464 ILE B N 1
ATOM 8213 C CA . ILE B 1 464 ? 23.438 -60.25 -40.656 1 38.38 464 ILE B CA 1
ATOM 8214 C C . ILE B 1 464 ? 23.203 -59.188 -39.594 1 38.38 464 ILE B C 1
ATOM 8216 O O . ILE B 1 464 ? 22.984 -59.5 -38.438 1 38.38 464 ILE B O 1
ATOM 8220 N N . PRO B 1 465 ? 23.828 -58.031 -39.812 1 40.62 465 PRO B N 1
ATOM 8221 C CA . PRO B 1 465 ? 23.328 -57.062 -38.844 1 40.62 465 PRO B CA 1
ATOM 8222 C C . PRO B 1 465 ? 21.859 -57.25 -38.469 1 40.62 465 PRO B C 1
ATOM 8224 O O . PRO B 1 465 ? 21 -57.188 -39.344 1 40.62 465 PRO B O 1
ATOM 8227 N N . ASP B 1 466 ? 21.609 -58.469 -38 1 40.06 466 ASP B N 1
ATOM 8228 C CA . ASP B 1 466 ? 20.25 -58.875 -37.656 1 40.06 466 ASP B CA 1
ATOM 8229 C C . ASP B 1 466 ? 19.328 -57.688 -37.438 1 40.06 466 ASP B C 1
ATOM 8231 O O . ASP B 1 466 ? 18.172 -57.719 -37.844 1 40.06 466 ASP B O 1
ATOM 8235 N N . SER B 1 467 ? 19.422 -57.031 -36.188 1 42.97 467 SER B N 1
ATOM 8236 C CA . SER B 1 467 ? 18.281 -56.375 -35.562 1 42.97 467 SER B CA 1
ATOM 8237 C C . SER B 1 467 ? 17.828 -55.156 -36.344 1 42.97 467 SER B C 1
ATOM 8239 O O . SER B 1 467 ? 18.578 -54.188 -36.5 1 42.97 467 SER B O 1
ATOM 8241 N N . GLN B 1 468 ? 17.234 -55.281 -37.469 1 49.41 468 GLN B N 1
ATOM 8242 C CA . GLN B 1 468 ? 16.453 -54.188 -38.031 1 49.41 468 GLN B CA 1
ATOM 8243 C C . GLN B 1 468 ? 16.031 -53.219 -36.906 1 49.41 468 GLN B C 1
ATOM 8245 O O . GLN B 1 468 ? 15.445 -53.625 -35.906 1 49.41 468 GLN B O 1
ATOM 8250 N N . TYR B 1 469 ? 16.734 -52.188 -36.906 1 62.22 469 TYR B N 1
ATOM 8251 C CA . TYR B 1 469 ? 16.312 -51.125 -36 1 62.22 469 TYR B CA 1
ATOM 8252 C C . TYR B 1 469 ? 14.797 -51 -36.031 1 62.22 469 TYR B C 1
ATOM 8254 O O . TYR B 1 469 ? 14.188 -50.75 -37.062 1 62.22 469 TYR B O 1
ATOM 8262 N N . ASN B 1 470 ? 14.133 -51.656 -35.125 1 79.75 470 ASN B N 1
ATOM 8263 C CA . ASN B 1 470 ? 12.695 -51.5 -34.875 1 79.75 470 ASN B CA 1
ATOM 8264 C C . ASN B 1 470 ? 12.422 -50.531 -33.75 1 79.75 470 ASN B C 1
ATOM 8266 O O . ASN B 1 470 ? 12.539 -50.906 -32.562 1 79.75 470 ASN B O 1
ATOM 8270 N N . PRO B 1 471 ? 12.148 -49.344 -34.156 1 85.62 471 PRO B N 1
ATOM 8271 C CA . PRO B 1 471 ? 11.914 -48.344 -33.156 1 85.62 471 PRO B CA 1
ATOM 8272 C C . PRO B 1 471 ? 10.898 -48.781 -32.094 1 85.62 471 PRO B C 1
ATOM 8274 O O . PRO B 1 471 ? 11.039 -48.406 -30.922 1 85.62 471 PRO B O 1
ATOM 8277 N N . ARG B 1 472 ? 10.008 -49.531 -32.469 1 87.94 472 ARG B N 1
ATOM 8278 C CA . ARG B 1 472 ? 8.984 -49.969 -31.531 1 87.94 472 ARG B CA 1
ATOM 8279 C C . ARG B 1 472 ? 9.555 -50.938 -30.5 1 87.94 472 ARG B C 1
ATOM 8281 O O . ARG B 1 472 ? 9.273 -50.812 -29.312 1 87.94 472 ARG B O 1
ATOM 8288 N N . SER B 1 473 ? 10.289 -51.938 -30.953 1 88.44 473 SER B N 1
ATOM 8289 C CA . SER B 1 473 ? 10.898 -52.906 -30.031 1 88.44 473 SER B CA 1
ATOM 8290 C C . SER B 1 473 ? 11.852 -52.219 -29.062 1 88.44 473 SER B C 1
ATOM 8292 O O . SER B 1 473 ? 11.875 -52.531 -27.875 1 88.44 473 SER B O 1
ATOM 8294 N N . ASP B 1 474 ? 12.57 -51.312 -29.562 1 86.94 474 ASP B N 1
ATOM 8295 C CA . ASP B 1 474 ? 13.5 -50.562 -28.734 1 86.94 474 ASP B CA 1
ATOM 8296 C C . ASP B 1 474 ? 12.758 -49.75 -27.672 1 86.94 474 ASP B C 1
ATOM 8298 O O . ASP B 1 474 ? 13.18 -49.688 -26.516 1 86.94 474 ASP B O 1
ATOM 8302 N N . ALA B 1 475 ? 11.711 -49.125 -28.156 1 91.62 475 ALA B N 1
ATOM 8303 C CA . ALA B 1 475 ? 10.898 -48.312 -27.25 1 91.62 475 ALA B CA 1
ATOM 8304 C C . ALA B 1 475 ? 10.336 -49.156 -26.109 1 91.62 475 ALA B C 1
ATOM 8306 O O . ALA B 1 475 ? 10.367 -48.75 -24.953 1 91.62 475 ALA B O 1
ATOM 8307 N N . ILE B 1 476 ? 9.828 -50.312 -26.453 1 93.06 476 ILE B N 1
ATOM 8308 C CA . ILE B 1 476 ? 9.234 -51.188 -25.469 1 93.06 476 ILE B CA 1
ATOM 8309 C C . ILE B 1 476 ? 10.289 -51.594 -24.438 1 93.06 476 ILE B C 1
ATOM 8311 O O . ILE B 1 476 ? 10.039 -51.562 -23.234 1 93.06 476 ILE B O 1
ATOM 8315 N N . VAL B 1 477 ? 11.461 -51.938 -24.875 1 91.31 477 VAL B N 1
ATOM 8316 C CA . VAL B 1 477 ? 12.531 -52.406 -24 1 91.31 477 VAL B CA 1
ATOM 8317 C C . VAL B 1 477 ? 12.992 -51.25 -23.094 1 91.31 477 VAL B C 1
ATOM 8319 O O . VAL B 1 477 ? 13.125 -51.438 -21.875 1 91.31 477 VAL B O 1
ATOM 8322 N N . ASP B 1 478 ? 13.188 -50.125 -23.672 1 93.38 478 ASP B N 1
ATOM 8323 C CA . ASP B 1 478 ? 13.664 -48.938 -22.922 1 93.38 478 ASP B CA 1
ATOM 8324 C C . ASP B 1 478 ? 12.68 -48.562 -21.828 1 93.38 478 ASP B C 1
ATOM 8326 O O . ASP B 1 478 ? 13.086 -48.312 -20.688 1 93.38 478 ASP B O 1
ATOM 8330 N N . VAL B 1 479 ? 11.445 -48.5 -22.188 1 96 479 VAL B N 1
ATOM 8331 C CA . VAL B 1 479 ? 10.406 -48.094 -21.234 1 96 479 VAL B CA 1
ATOM 8332 C C . VAL B 1 479 ? 10.289 -49.125 -20.125 1 96 479 VAL B C 1
ATOM 8334 O O . VAL B 1 479 ? 10.164 -48.75 -18.953 1 96 479 VAL B O 1
ATOM 8337 N N . ARG B 1 480 ? 10.281 -50.375 -20.469 1 93.88 480 ARG B N 1
ATOM 8338 C CA . ARG B 1 480 ? 10.18 -51.438 -19.469 1 93.88 480 ARG B CA 1
ATOM 8339 C C . ARG B 1 480 ? 11.375 -51.406 -18.516 1 93.88 480 ARG B C 1
ATOM 8341 O O . ARG B 1 480 ? 11.227 -51.625 -17.312 1 93.88 480 ARG B O 1
ATOM 8348 N N . GLN B 1 481 ? 12.523 -51.219 -19.094 1 94.38 481 GLN B N 1
ATOM 8349 C CA . GLN B 1 481 ? 13.719 -51.125 -18.266 1 94.38 481 GLN B CA 1
ATOM 8350 C C . GLN B 1 481 ? 13.609 -49.969 -17.266 1 94.38 481 GLN B C 1
ATOM 8352 O O . GLN B 1 481 ? 14.016 -50.125 -16.109 1 94.38 481 GLN B O 1
ATOM 8357 N N . TYR B 1 482 ? 13.141 -48.875 -17.734 1 96.12 482 TYR B N 1
ATOM 8358 C CA . TYR B 1 482 ? 12.969 -47.719 -16.875 1 96.12 482 TYR B CA 1
ATOM 8359 C C . TYR B 1 482 ? 11.953 -48 -15.766 1 96.12 482 TYR B C 1
ATOM 8361 O O . TYR B 1 482 ? 12.227 -47.75 -14.586 1 96.12 482 TYR B O 1
ATOM 8369 N N . VAL B 1 483 ? 10.773 -48.562 -16.109 1 96.06 483 VAL B N 1
ATOM 8370 C CA . VAL B 1 483 ? 9.656 -48.719 -15.172 1 96.06 483 VAL B CA 1
ATOM 8371 C C . VAL B 1 483 ? 9.984 -49.781 -14.148 1 96.06 483 VAL B C 1
ATOM 8373 O O . VAL B 1 483 ? 9.562 -49.719 -12.992 1 96.06 483 VAL B O 1
ATOM 8376 N N . GLU B 1 484 ? 10.812 -50.75 -14.539 1 93.44 484 GLU B N 1
ATOM 8377 C CA . GLU B 1 484 ? 11.109 -51.875 -13.664 1 93.44 484 GLU B CA 1
ATOM 8378 C C . GLU B 1 484 ? 12.25 -51.562 -12.703 1 93.44 484 GLU B C 1
ATOM 8380 O O . GLU B 1 484 ? 12.414 -52.219 -11.672 1 93.44 484 GLU B O 1
ATOM 8385 N N . LYS B 1 485 ? 13.008 -50.562 -13.086 1 93.75 485 LYS B N 1
ATOM 8386 C CA . LYS B 1 485 ? 14.031 -50.125 -12.156 1 93.75 485 LYS B CA 1
ATOM 8387 C C . LYS B 1 485 ? 13.414 -49.531 -10.883 1 93.75 485 LYS B C 1
ATOM 8389 O O . LYS B 1 485 ? 12.344 -48.938 -10.938 1 93.75 485 LYS B O 1
ATOM 8394 N N . PRO B 1 486 ? 14.07 -49.688 -9.82 1 93.88 486 PRO B N 1
ATOM 8395 C CA . PRO B 1 486 ? 13.516 -49.156 -8.578 1 93.88 486 PRO B CA 1
ATOM 8396 C C . PRO B 1 486 ? 13.359 -47.625 -8.602 1 93.88 486 PRO B C 1
ATOM 8398 O O . PRO B 1 486 ? 14.156 -46.938 -9.227 1 93.88 486 PRO B O 1
ATOM 8401 N N . ASN B 1 487 ? 12.383 -47.219 -7.848 1 95.12 487 ASN B N 1
ATOM 8402 C CA . ASN B 1 487 ? 12.148 -45.781 -7.738 1 95.12 487 ASN B CA 1
ATOM 8403 C C . ASN B 1 487 ? 13.258 -45.094 -6.961 1 95.12 487 ASN B C 1
ATOM 8405 O O . ASN B 1 487 ? 13.875 -45.688 -6.082 1 95.12 487 ASN B O 1
ATOM 8409 N N . ILE B 1 488 ? 13.461 -43.875 -7.27 1 93.94 488 ILE B N 1
ATOM 8410 C CA . ILE B 1 488 ? 14.438 -43.094 -6.508 1 93.94 488 ILE B CA 1
ATOM 8411 C C . ILE B 1 488 ? 13.812 -42.625 -5.191 1 93.94 488 ILE B C 1
ATOM 8413 O O . ILE B 1 488 ? 12.594 -42.656 -5.027 1 93.94 488 ILE B O 1
ATOM 8417 N N . PHE B 1 489 ? 14.672 -42.156 -4.309 1 89.19 489 PHE B N 1
ATOM 8418 C CA . PHE B 1 489 ? 14.211 -41.688 -2.996 1 89.19 489 PHE B CA 1
ATOM 8419 C C . PHE B 1 489 ? 13.469 -40.375 -3.102 1 89.19 489 PHE B C 1
ATOM 8421 O O . PHE B 1 489 ? 13.734 -39.562 -4.008 1 89.19 489 PHE B O 1
ATOM 8428 N N . LYS B 1 490 ? 12.648 -40.188 -2.143 1 87.44 490 LYS B N 1
ATOM 8429 C CA . LYS B 1 490 ? 11.789 -39.031 -2.119 1 87.44 490 LYS B CA 1
ATOM 8430 C C . LYS B 1 490 ? 12.609 -37.75 -2.084 1 87.44 490 LYS B C 1
ATOM 8432 O O . LYS B 1 490 ? 12.195 -36.719 -2.631 1 87.44 490 LYS B O 1
ATOM 8437 N N . ALA B 1 491 ? 13.695 -37.812 -1.562 1 88.12 491 ALA B N 1
ATOM 8438 C CA . ALA B 1 491 ? 14.523 -36.625 -1.37 1 88.12 491 ALA B CA 1
ATOM 8439 C C . ALA B 1 491 ? 15.359 -36.344 -2.613 1 88.12 491 ALA B C 1
ATOM 8441 O O . ALA B 1 491 ? 15.883 -35.219 -2.77 1 88.12 491 ALA B O 1
ATOM 8442 N N . GLU B 1 492 ? 15.367 -37.281 -3.52 1 90.44 492 GLU B N 1
ATOM 8443 C CA . GLU B 1 492 ? 16.203 -37.094 -4.707 1 90.44 492 GLU B CA 1
ATOM 8444 C C . GLU B 1 492 ? 15.492 -36.281 -5.777 1 90.44 492 GLU B C 1
ATOM 8446 O O . GLU B 1 492 ? 14.258 -36.219 -5.809 1 90.44 492 GLU B O 1
ATOM 8451 N N . ASP B 1 493 ? 16.328 -35.75 -6.594 1 92.88 493 ASP B N 1
ATOM 8452 C CA . ASP B 1 493 ? 15.805 -34.906 -7.664 1 92.88 493 ASP B CA 1
ATOM 8453 C C . ASP B 1 493 ? 15.562 -35.719 -8.938 1 92.88 493 ASP B C 1
ATOM 8455 O O . ASP B 1 493 ? 16.5 -36.25 -9.531 1 92.88 493 ASP B O 1
ATOM 8459 N N . PRO B 1 494 ? 14.328 -35.75 -9.359 1 95.25 494 PRO B N 1
ATOM 8460 C CA . PRO B 1 494 ? 14.023 -36.531 -10.57 1 95.25 494 PRO B CA 1
ATOM 8461 C C . PRO B 1 494 ? 14.742 -35.969 -11.805 1 95.25 494 PRO B C 1
ATOM 8463 O O . PRO B 1 494 ? 15.047 -36.75 -12.727 1 95.25 494 PRO B O 1
ATOM 8466 N N . LEU B 1 495 ? 15.016 -34.719 -11.812 1 94.81 495 LEU B N 1
ATOM 8467 C CA . LEU B 1 495 ? 15.695 -34.156 -12.969 1 94.81 495 LEU B CA 1
ATOM 8468 C C . LEU B 1 495 ? 17.141 -34.625 -13.039 1 94.81 495 LEU B C 1
ATOM 8470 O O . LEU B 1 495 ? 17.672 -34.844 -14.125 1 94.81 495 LEU B O 1
ATOM 8474 N N . LYS B 1 496 ? 17.781 -34.75 -11.93 1 93.94 496 LYS B N 1
ATOM 8475 C CA . LYS B 1 496 ? 19.156 -35.25 -11.891 1 93.94 496 LYS B CA 1
ATOM 8476 C C . LYS B 1 496 ? 19.234 -36.688 -12.406 1 93.94 496 LYS B C 1
ATOM 8478 O O . LYS B 1 496 ? 20.219 -37.062 -13.055 1 93.94 496 LYS B O 1
ATOM 8483 N N . TYR B 1 497 ? 18.219 -37.438 -12.07 1 95.31 497 TYR B N 1
ATOM 8484 C CA . TYR B 1 497 ? 18.125 -38.812 -12.562 1 95.31 497 TYR B CA 1
ATOM 8485 C C . TYR B 1 497 ? 18.219 -38.844 -14.078 1 95.31 497 TYR B C 1
ATOM 8487 O O . TYR B 1 497 ? 18.984 -39.625 -14.641 1 95.31 497 TYR B O 1
ATOM 8495 N N . TRP B 1 498 ? 17.469 -38.062 -14.742 1 95.44 498 TRP B N 1
ATOM 8496 C CA . TRP B 1 498 ? 17.391 -38.094 -16.203 1 95.44 498 TRP B CA 1
ATOM 8497 C C . TRP B 1 498 ? 18.625 -37.438 -16.812 1 95.44 498 TRP B C 1
ATOM 8499 O O . TRP B 1 498 ? 19.031 -37.781 -17.938 1 95.44 498 TRP B O 1
ATOM 8509 N N . GLN B 1 499 ? 19.219 -36.531 -16.109 1 92.69 499 GLN B N 1
ATOM 8510 C CA . GLN B 1 499 ? 20.422 -35.875 -16.625 1 92.69 499 GLN B CA 1
ATOM 8511 C C . GLN B 1 499 ? 21.562 -36.875 -16.812 1 92.69 499 GLN B C 1
ATOM 8513 O O . GLN B 1 499 ? 22.359 -36.75 -17.734 1 92.69 499 GLN B O 1
ATOM 8518 N N . VAL B 1 500 ? 21.609 -37.875 -16.016 1 92.5 500 VAL B N 1
ATOM 8519 C CA . VAL B 1 500 ? 22.703 -38.844 -16.047 1 92.5 500 VAL B CA 1
ATOM 8520 C C . VAL B 1 500 ? 22.297 -40.031 -16.906 1 92.5 500 VAL B C 1
ATOM 8522 O O . VAL B 1 500 ? 23.156 -40.781 -17.344 1 92.5 500 VAL B O 1
ATOM 8525 N N . SER B 1 501 ? 21.062 -40.094 -17.25 1 92.31 501 SER B N 1
ATOM 8526 C CA . SER B 1 501 ? 20.562 -41.219 -18.016 1 92.31 501 SER B CA 1
ATOM 8527 C C . SER B 1 501 ? 21.109 -41.188 -19.438 1 92.31 501 SER B C 1
ATOM 8529 O O . SER B 1 501 ? 21.281 -40.125 -20.031 1 92.31 501 SER B O 1
ATOM 8531 N N . GLN B 1 502 ? 21.359 -42.344 -20.031 1 90.56 502 GLN B N 1
ATOM 8532 C CA . GLN B 1 502 ? 21.844 -42.438 -21.406 1 90.56 502 GLN B CA 1
ATOM 8533 C C . GLN B 1 502 ? 20.719 -42.781 -22.375 1 90.56 502 GLN B C 1
ATOM 8535 O O . GLN B 1 502 ? 20.906 -42.812 -23.578 1 90.56 502 GLN B O 1
ATOM 8540 N N . SER B 1 503 ? 19.578 -43.031 -21.75 1 91.75 503 SER B N 1
ATOM 8541 C CA . SER B 1 503 ? 18.422 -43.375 -22.578 1 91.75 503 SER B CA 1
ATOM 8542 C C . SER B 1 503 ? 17.875 -42.156 -23.297 1 91.75 503 SER B C 1
ATOM 8544 O O . SER B 1 503 ? 17.828 -41.062 -22.719 1 91.75 503 SER B O 1
ATOM 8546 N N . LYS B 1 504 ? 17.406 -42.344 -24.5 1 92.75 504 LYS B N 1
ATOM 8547 C CA . LYS B 1 504 ? 16.781 -41.25 -25.25 1 92.75 504 LYS B CA 1
ATOM 8548 C C . LYS B 1 504 ? 15.43 -40.906 -24.672 1 92.75 504 LYS B C 1
ATOM 8550 O O . LYS B 1 504 ? 14.859 -39.844 -25 1 92.75 504 LYS B O 1
ATOM 8555 N N . LEU B 1 505 ? 14.984 -41.75 -23.781 1 94.81 505 LEU B N 1
ATOM 8556 C CA . LEU B 1 505 ? 13.734 -41.5 -23.078 1 94.81 505 LEU B CA 1
ATOM 8557 C C . LEU B 1 505 ? 13.812 -40.188 -22.297 1 94.81 505 LEU B C 1
ATOM 8559 O O . LEU B 1 505 ? 12.781 -39.594 -21.969 1 94.81 505 LEU B O 1
ATOM 8563 N N . LYS B 1 506 ? 15.047 -39.719 -22.031 1 94.38 506 LYS B N 1
ATOM 8564 C CA . LYS B 1 506 ? 15.281 -38.5 -21.266 1 94.38 506 LYS B CA 1
ATOM 8565 C C . LYS B 1 506 ? 14.695 -37.281 -21.969 1 94.38 506 LYS B C 1
ATOM 8567 O O . LYS B 1 506 ? 14.25 -36.344 -21.328 1 94.38 506 LYS B O 1
ATOM 8572 N N . GLU B 1 507 ? 14.633 -37.312 -23.25 1 92.94 507 GLU B N 1
ATOM 8573 C CA . GLU B 1 507 ? 14.086 -36.188 -24.016 1 92.94 507 GLU B CA 1
ATOM 8574 C C . GLU B 1 507 ? 12.586 -36.031 -23.75 1 92.94 507 GLU B C 1
ATOM 8576 O O . GLU B 1 507 ? 12.102 -34.906 -23.562 1 92.94 507 GLU B O 1
ATOM 8581 N N . LEU B 1 508 ? 11.906 -37.188 -23.734 1 95.25 508 LEU B N 1
ATOM 8582 C CA . LEU B 1 508 ? 10.477 -37.125 -23.422 1 95.25 508 LEU B CA 1
ATOM 8583 C C . LEU B 1 508 ? 10.258 -36.75 -21.953 1 95.25 508 LEU B C 1
ATOM 8585 O O . LEU B 1 508 ? 9.297 -36.031 -21.641 1 95.25 508 LEU B O 1
ATOM 8589 N N . ALA B 1 509 ? 11.156 -37.219 -21.109 1 96.5 509 ALA B N 1
ATOM 8590 C CA . ALA B 1 509 ? 11.062 -36.875 -19.688 1 96.5 509 ALA B CA 1
ATOM 8591 C C . ALA B 1 509 ? 11.156 -35.375 -19.5 1 96.5 509 ALA B C 1
ATOM 8593 O O . ALA B 1 509 ? 10.32 -34.781 -18.797 1 96.5 509 ALA B O 1
ATOM 8594 N N . PHE B 1 510 ? 12.086 -34.75 -20.141 1 94.88 510 PHE B N 1
ATOM 8595 C CA . PHE B 1 510 ? 12.273 -33.312 -19.984 1 94.88 510 PHE B CA 1
ATOM 8596 C C . PHE B 1 510 ? 11.117 -32.531 -20.609 1 94.88 510 PHE B C 1
ATOM 8598 O O . PHE B 1 510 ? 10.727 -31.484 -20.094 1 94.88 510 PHE B O 1
ATOM 8605 N N . LYS B 1 511 ? 10.547 -33.094 -21.609 1 95.31 511 LYS B N 1
ATOM 8606 C CA . LYS B 1 511 ? 9.391 -32.5 -22.266 1 95.31 511 LYS B CA 1
ATOM 8607 C C . LYS B 1 511 ? 8.211 -32.375 -21.297 1 95.31 511 LYS B C 1
ATOM 8609 O O . LYS B 1 511 ? 7.633 -31.297 -21.141 1 95.31 511 LYS B O 1
ATOM 8614 N N . TYR B 1 512 ? 7.945 -33.406 -20.578 1 97.38 512 TYR B N 1
ATOM 8615 C CA . TYR B 1 512 ? 6.738 -33.438 -19.766 1 97.38 512 TYR B CA 1
ATOM 8616 C C . TYR B 1 512 ? 7.016 -32.938 -18.359 1 97.38 512 TYR B C 1
ATOM 8618 O O . TYR B 1 512 ? 6.148 -32.344 -17.719 1 97.38 512 TYR B O 1
ATOM 8626 N N . LEU B 1 513 ? 8.258 -33.125 -17.875 1 97 513 LEU B N 1
ATOM 8627 C CA . LEU B 1 513 ? 8.586 -32.75 -16.516 1 97 513 LEU B CA 1
ATOM 8628 C C . LEU B 1 513 ? 8.805 -31.234 -16.406 1 97 513 LEU B C 1
ATOM 8630 O O . LEU B 1 513 ? 8.797 -30.672 -15.312 1 97 513 LEU B O 1
ATOM 8634 N N . SER B 1 514 ? 8.945 -30.531 -17.516 1 95.75 514 SER B N 1
ATOM 8635 C CA . SER B 1 514 ? 9.148 -29.094 -17.5 1 95.75 514 SER B CA 1
ATOM 8636 C C . SER B 1 514 ? 7.812 -28.344 -17.5 1 95.75 514 SER B C 1
ATOM 8638 O O . SER B 1 514 ? 7.777 -27.125 -17.297 1 95.75 514 SER B O 1
ATOM 8640 N N . ILE B 1 515 ? 6.684 -29.062 -17.641 1 97.06 515 ILE B N 1
ATOM 8641 C CA . ILE B 1 515 ? 5.359 -28.453 -17.625 1 97.06 515 ILE B CA 1
ATOM 8642 C C . ILE B 1 515 ? 4.93 -28.188 -16.188 1 97.06 515 ILE B C 1
ATOM 8644 O O . ILE B 1 515 ? 4.957 -29.078 -15.352 1 97.06 515 ILE B O 1
ATOM 8648 N N . PRO B 1 516 ? 4.594 -26.938 -15.883 1 96.38 516 PRO B N 1
ATOM 8649 C CA . PRO B 1 516 ? 4.145 -26.656 -14.516 1 96.38 516 PRO B CA 1
ATOM 8650 C C . PRO B 1 516 ? 2.705 -27.109 -14.266 1 96.38 516 PRO B C 1
ATOM 8652 O O . PRO B 1 516 ? 1.895 -27.141 -15.195 1 96.38 516 PRO B O 1
ATOM 8655 N N . ALA B 1 517 ? 2.455 -27.422 -13.047 1 96.38 517 ALA B N 1
ATOM 8656 C CA . ALA B 1 517 ? 1.109 -27.844 -12.664 1 96.38 517 ALA B CA 1
ATOM 8657 C C . ALA B 1 517 ? 0.182 -26.656 -12.5 1 96.38 517 ALA B C 1
ATOM 8659 O O . ALA B 1 517 ? -1.042 -26.797 -12.484 1 96.38 517 ALA B O 1
ATOM 8660 N N . SER B 1 518 ? 0.8 -25.516 -12.305 1 93.94 518 SER B N 1
ATOM 8661 C CA . SER B 1 518 ? -0.001 -24.344 -11.961 1 93.94 518 SER B CA 1
ATOM 8662 C C . SER B 1 518 ? 0.523 -23.094 -12.656 1 93.94 518 SER B C 1
ATOM 8664 O O . SER B 1 518 ? 1.668 -23.062 -13.109 1 93.94 518 SER B O 1
ATOM 8666 N N . SER B 1 519 ? -0.377 -22.109 -12.727 1 88.5 519 SER B N 1
ATOM 8667 C CA . SER B 1 519 ? 0.002 -20.812 -13.281 1 88.5 519 SER B CA 1
ATOM 8668 C C . SER B 1 519 ? 0.507 -19.875 -12.195 1 88.5 519 SER B C 1
ATOM 8670 O O . SER B 1 519 ? 0.575 -18.656 -12.406 1 88.5 519 SER B O 1
ATOM 8672 N N . THR B 1 520 ? 0.858 -20.344 -11.023 1 79.88 520 THR B N 1
ATOM 8673 C CA . THR B 1 520 ? 1.303 -19.594 -9.852 1 79.88 520 THR B CA 1
ATOM 8674 C C . THR B 1 520 ? 2.504 -18.719 -10.195 1 79.88 520 THR B C 1
ATOM 8676 O O . THR B 1 520 ? 2.611 -17.594 -9.719 1 79.88 520 THR B O 1
ATOM 8679 N N . PRO B 1 521 ? 3.422 -19.188 -11.023 1 72.75 521 PRO B N 1
ATOM 8680 C CA . PRO B 1 521 ? 4.547 -18.312 -11.375 1 72.75 521 PRO B CA 1
ATOM 8681 C C . PRO B 1 521 ? 4.102 -16.984 -11.945 1 72.75 521 PRO B C 1
ATOM 8683 O O . PRO B 1 521 ? 4.656 -15.938 -11.602 1 72.75 521 PRO B O 1
ATOM 8686 N N . ALA B 1 522 ? 3.121 -17.078 -12.727 1 75.56 522 ALA B N 1
ATOM 8687 C CA . ALA B 1 522 ? 2.592 -15.828 -13.273 1 75.56 522 ALA B CA 1
ATOM 8688 C C . ALA B 1 522 ? 1.996 -14.961 -12.172 1 75.56 522 ALA B C 1
ATOM 8690 O O . ALA B 1 522 ? 2.145 -13.734 -12.195 1 75.56 522 ALA B O 1
ATOM 8691 N N . GLU B 1 523 ? 1.398 -15.578 -11.188 1 74.75 523 GLU B N 1
ATOM 8692 C CA . GLU B 1 523 ? 0.804 -14.859 -10.062 1 74.75 523 GLU B CA 1
ATOM 8693 C C . GLU B 1 523 ? 1.877 -14.211 -9.195 1 74.75 523 GLU B C 1
ATOM 8695 O O . GLU B 1 523 ? 1.666 -13.125 -8.648 1 74.75 523 GLU B O 1
ATOM 8700 N N . ARG B 1 524 ? 2.918 -14.922 -9.094 1 73.5 524 ARG B N 1
ATOM 8701 C CA . ARG B 1 524 ? 4.031 -14.383 -8.32 1 73.5 524 ARG B CA 1
ATOM 8702 C C . ARG B 1 524 ? 4.57 -13.102 -8.945 1 73.5 524 ARG B C 1
ATOM 8704 O O . ARG B 1 524 ? 4.961 -12.172 -8.234 1 73.5 524 ARG B O 1
ATOM 8711 N N . ILE B 1 525 ? 4.566 -13.125 -10.219 1 72.88 525 ILE B N 1
ATOM 8712 C CA . ILE B 1 525 ? 4.98 -11.938 -10.953 1 72.88 525 ILE B CA 1
ATOM 8713 C C . ILE B 1 525 ? 4.102 -10.758 -10.57 1 72.88 525 ILE B C 1
ATOM 8715 O O . ILE B 1 525 ? 4.598 -9.641 -10.383 1 72.88 525 ILE B O 1
ATOM 8719 N N . PHE B 1 526 ? 2.893 -11.047 -10.359 1 73.38 526 PHE B N 1
ATOM 8720 C CA . PHE B 1 526 ? 1.957 -9.969 -10.055 1 73.38 526 PHE B CA 1
ATOM 8721 C C . PHE B 1 526 ? 2.111 -9.508 -8.609 1 73.38 526 PHE B C 1
ATOM 8723 O O . PHE B 1 526 ? 1.885 -8.344 -8.297 1 73.38 526 PHE B O 1
ATOM 8730 N N . SER B 1 527 ? 2.41 -10.484 -7.766 1 70.12 527 SER B N 1
ATOM 8731 C CA . SER B 1 527 ? 2.752 -10.07 -6.406 1 70.12 527 SER B CA 1
ATOM 8732 C C . SER B 1 527 ? 3.932 -9.109 -6.402 1 70.12 527 SER B C 1
ATOM 8734 O O . SER B 1 527 ? 3.918 -8.109 -5.684 1 70.12 527 SER B O 1
ATOM 8736 N N . LEU B 1 528 ? 4.824 -9.422 -7.25 1 69.06 528 LEU B N 1
ATOM 8737 C CA . LEU B 1 528 ? 5.969 -8.531 -7.422 1 69.06 528 LEU B CA 1
ATOM 8738 C C . LEU B 1 528 ? 5.535 -7.203 -8.031 1 69.06 528 LEU B C 1
ATOM 8740 O O . LEU B 1 528 ? 5.988 -6.141 -7.594 1 69.06 528 LEU B O 1
ATOM 8744 N N . ALA B 1 529 ? 4.691 -7.32 -8.984 1 69.62 529 ALA B N 1
ATOM 8745 C CA . ALA B 1 529 ? 4.168 -6.133 -9.648 1 69.62 529 ALA B CA 1
ATOM 8746 C C . ALA B 1 529 ? 3.471 -5.207 -8.656 1 69.62 529 ALA B C 1
ATOM 8748 O O . ALA B 1 529 ? 3.588 -3.984 -8.75 1 69.62 529 ALA B O 1
ATOM 8749 N N . GLY B 1 530 ? 2.791 -5.797 -7.738 1 70.56 530 GLY B N 1
ATOM 8750 C CA . GLY B 1 530 ? 2.107 -5.02 -6.715 1 70.56 530 GLY B CA 1
ATOM 8751 C C . GLY B 1 530 ? 3.055 -4.242 -5.824 1 70.56 530 GLY B C 1
ATOM 8752 O O . GLY B 1 530 ? 2.682 -3.209 -5.262 1 70.56 530 GLY B O 1
ATOM 8753 N N . GLN B 1 531 ? 4.215 -4.715 -5.762 1 66.75 531 GLN B N 1
ATOM 8754 C CA . GLN B 1 531 ? 5.238 -4.004 -5 1 66.75 531 GLN B CA 1
ATOM 8755 C C . GLN B 1 531 ? 5.734 -2.775 -5.75 1 66.75 531 GLN B C 1
ATOM 8757 O O . GLN B 1 531 ? 6.164 -1.796 -5.137 1 66.75 531 GLN B O 1
ATOM 8762 N N . ILE B 1 532 ? 5.715 -2.98 -7.039 1 65.69 532 ILE B N 1
ATOM 8763 C CA . ILE B 1 532 ? 6.176 -1.9 -7.902 1 65.69 532 ILE B CA 1
ATOM 8764 C C . ILE B 1 532 ? 5.105 -0.816 -7.992 1 65.69 532 ILE B C 1
ATOM 8766 O O . ILE B 1 532 ? 5.402 0.372 -7.84 1 65.69 532 ILE B O 1
ATOM 8770 N N . LEU B 1 533 ? 4 -1.293 -8.188 1 65.81 533 LEU B N 1
ATOM 8771 C CA . LEU B 1 533 ? 2.896 -0.355 -8.359 1 65.81 533 LEU B CA 1
ATOM 8772 C C . LEU B 1 533 ? 2.174 -0.115 -7.035 1 65.81 533 LEU B C 1
ATOM 8774 O O . LEU B 1 533 ? 1.426 -0.976 -6.566 1 65.81 533 LEU B O 1
ATOM 8778 N N . THR B 1 534 ? 2.613 0.886 -6.34 1 64.12 534 THR B N 1
ATOM 8779 C CA . THR B 1 534 ? 1.998 1.286 -5.078 1 64.12 534 THR B CA 1
ATOM 8780 C C . THR B 1 534 ? 1.118 2.518 -5.273 1 64.12 534 THR B C 1
ATOM 8782 O O . THR B 1 534 ? 1.008 3.039 -6.387 1 64.12 534 THR B O 1
ATOM 8785 N N . GLU B 1 535 ? 0.51 2.811 -4.273 1 60.31 535 GLU B N 1
ATOM 8786 C CA . GLU B 1 535 ? -0.346 3.992 -4.34 1 60.31 535 GLU B CA 1
ATOM 8787 C C . GLU B 1 535 ? 0.439 5.219 -4.793 1 60.31 535 GLU B C 1
ATOM 8789 O O . GLU B 1 535 ? -0.085 6.066 -5.52 1 60.31 535 GLU B O 1
ATOM 8794 N N . ARG B 1 536 ? 1.62 5.105 -4.477 1 58.5 536 ARG B N 1
ATOM 8795 C CA . ARG B 1 536 ? 2.42 6.277 -4.82 1 58.5 536 ARG B CA 1
ATOM 8796 C C . ARG B 1 536 ? 3.064 6.121 -6.191 1 58.5 536 ARG B C 1
ATOM 8798 O O . ARG B 1 536 ? 3.455 7.105 -6.816 1 58.5 536 ARG B O 1
ATOM 8805 N N . ARG B 1 537 ? 3.121 4.891 -6.598 1 64.62 537 ARG B N 1
ATOM 8806 C CA . ARG B 1 537 ? 3.768 4.586 -7.871 1 64.62 537 ARG B CA 1
ATOM 8807 C C . ARG B 1 537 ? 2.77 4.012 -8.867 1 64.62 537 ARG B C 1
ATOM 8809 O O . ARG B 1 537 ? 2.996 2.936 -9.43 1 64.62 537 ARG B O 1
ATOM 8816 N N . ASN B 1 538 ? 1.699 4.707 -9 1 59.47 538 ASN B N 1
ATOM 8817 C CA . ASN B 1 538 ? 0.636 4.105 -9.797 1 59.47 538 ASN B CA 1
ATOM 8818 C C . ASN B 1 538 ? 0.544 4.742 -11.18 1 59.47 538 ASN B C 1
ATOM 8820 O O . ASN B 1 538 ? -0.422 4.512 -11.914 1 59.47 538 ASN B O 1
ATOM 8824 N N . ARG B 1 539 ? 1.594 5.551 -11.43 1 66.12 539 ARG B N 1
ATOM 8825 C CA . ARG B 1 539 ? 1.555 6.207 -12.734 1 66.12 539 ARG B CA 1
ATOM 8826 C C . ARG B 1 539 ? 2.666 5.691 -13.641 1 66.12 539 ARG B C 1
ATOM 8828 O O . ARG B 1 539 ? 3.029 6.344 -14.617 1 66.12 539 ARG B O 1
ATOM 8835 N N . LEU B 1 540 ? 3.115 4.621 -13.289 1 72.69 540 LEU B N 1
ATOM 8836 C CA . LEU B 1 540 ? 4.211 4.039 -14.055 1 72.69 540 LEU B CA 1
ATOM 8837 C C . LEU B 1 540 ? 3.725 3.58 -15.43 1 72.69 540 LEU B C 1
ATOM 8839 O O . LEU B 1 540 ? 2.732 2.855 -15.531 1 72.69 540 LEU B O 1
ATOM 8843 N N . ASP B 1 541 ? 4.43 4.074 -16.391 1 80.06 541 ASP B N 1
ATOM 8844 C CA . ASP B 1 541 ? 4.137 3.676 -17.766 1 80.06 541 ASP B CA 1
ATOM 8845 C C . ASP B 1 541 ? 4.285 2.166 -17.938 1 80.06 541 ASP B C 1
ATOM 8847 O O . ASP B 1 541 ? 5.164 1.549 -17.328 1 80.06 541 ASP B O 1
ATOM 8851 N N . SER B 1 542 ? 3.426 1.647 -18.812 1 81 542 SER B N 1
ATOM 8852 C CA . SER B 1 542 ? 3.365 0.204 -19.016 1 81 542 SER B CA 1
ATOM 8853 C C . SER B 1 542 ? 4.695 -0.338 -19.531 1 81 542 SER B C 1
ATOM 8855 O O . SER B 1 542 ? 5.094 -1.45 -19.172 1 81 542 SER B O 1
ATOM 8857 N N . GLU B 1 543 ? 5.391 0.451 -20.266 1 85.88 543 GLU B N 1
ATOM 8858 C CA . GLU B 1 543 ? 6.664 -0.002 -20.812 1 85.88 543 GLU B CA 1
ATOM 8859 C C . GLU B 1 543 ? 7.727 -0.114 -19.734 1 85.88 543 GLU B C 1
ATOM 8861 O O . GLU B 1 543 ? 8.477 -1.089 -19.688 1 85.88 543 GLU B O 1
ATOM 8866 N N . HIS B 1 544 ? 7.801 0.906 -18.953 1 87.81 544 HIS B N 1
ATOM 8867 C CA . HIS B 1 544 ? 8.758 0.891 -17.859 1 87.81 544 HIS B CA 1
ATOM 8868 C C . HIS B 1 544 ? 8.445 -0.236 -16.875 1 87.81 544 HIS B C 1
ATOM 8870 O O . HIS B 1 544 ? 9.359 -0.886 -16.359 1 87.81 544 HIS B O 1
ATOM 8876 N N . PHE B 1 545 ? 7.219 -0.394 -16.734 1 86.5 545 PHE B N 1
ATOM 8877 C CA . PHE B 1 545 ? 6.773 -1.468 -15.852 1 86.5 545 PHE B CA 1
ATOM 8878 C C . PHE B 1 545 ? 7.227 -2.824 -16.391 1 86.5 545 PHE B C 1
ATOM 8880 O O . PHE B 1 545 ? 7.742 -3.65 -15.633 1 86.5 545 PHE B O 1
ATOM 8887 N N . HIS B 1 546 ? 7.008 -3.018 -17.656 1 90.31 546 HIS B N 1
ATOM 8888 C CA . HIS B 1 546 ? 7.418 -4.25 -18.312 1 90.31 546 HIS B CA 1
ATOM 8889 C C . HIS B 1 546 ? 8.922 -4.477 -18.172 1 90.31 546 HIS B C 1
ATOM 8891 O O . HIS B 1 546 ? 9.359 -5.578 -17.844 1 90.31 546 HIS B O 1
ATOM 8897 N N . HIS B 1 547 ? 9.711 -3.426 -18.406 1 92.06 547 HIS B N 1
ATOM 8898 C CA . HIS B 1 547 ? 11.164 -3.531 -18.312 1 92.06 547 HIS B CA 1
ATOM 8899 C C . HIS B 1 547 ? 11.602 -3.912 -16.906 1 92.06 547 HIS B C 1
ATOM 8901 O O . HIS B 1 547 ? 12.453 -4.785 -16.719 1 92.06 547 HIS B O 1
ATOM 8907 N N . LEU B 1 548 ? 11.016 -3.285 -15.961 1 89.31 548 LEU B N 1
ATOM 8908 C CA . LEU B 1 548 ? 11.367 -3.523 -14.57 1 89.31 548 LEU B CA 1
ATOM 8909 C C . LEU B 1 548 ? 11.07 -4.965 -14.172 1 89.31 548 LEU B C 1
ATOM 8911 O O . LEU B 1 548 ? 11.914 -5.641 -13.586 1 89.31 548 LEU B O 1
ATOM 8915 N N . LEU B 1 549 ? 9.938 -5.406 -14.516 1 90.06 549 LEU B N 1
ATOM 8916 C CA . LEU B 1 549 ? 9.516 -6.758 -14.156 1 90.06 549 LEU B CA 1
ATOM 8917 C C . LEU B 1 549 ? 10.367 -7.801 -14.875 1 90.06 549 LEU B C 1
ATOM 8919 O O . LEU B 1 549 ? 10.742 -8.82 -14.289 1 90.06 549 LEU B O 1
ATOM 8923 N N . PHE B 1 550 ? 10.578 -7.512 -16.125 1 94.06 550 PHE B N 1
ATOM 8924 C CA . PHE B 1 550 ? 11.367 -8.414 -16.969 1 94.06 550 PHE B CA 1
ATOM 8925 C C . PHE B 1 550 ? 12.773 -8.586 -16.391 1 94.06 550 PHE B C 1
ATOM 8927 O O . PHE B 1 550 ? 13.266 -9.711 -16.297 1 94.06 550 PHE B O 1
ATOM 8934 N N . ILE B 1 551 ? 13.406 -7.512 -16.062 1 93.88 551 ILE B N 1
ATOM 8935 C CA . ILE B 1 551 ? 14.766 -7.547 -15.516 1 93.88 551 ILE B CA 1
ATOM 8936 C C . ILE B 1 551 ? 14.758 -8.242 -14.156 1 93.88 551 ILE B C 1
ATOM 8938 O O . ILE B 1 551 ? 15.609 -9.102 -13.883 1 93.88 551 ILE B O 1
ATOM 8942 N N . LYS B 1 552 ? 13.828 -7.918 -13.344 1 91 552 LYS B N 1
ATOM 8943 C CA . LYS B 1 552 ? 13.734 -8.5 -12.008 1 91 552 LYS B CA 1
ATOM 8944 C C . LYS B 1 552 ? 13.625 -10.023 -12.078 1 91 552 LYS B C 1
ATOM 8946 O O . LYS B 1 552 ? 14.32 -10.734 -11.344 1 91 552 LYS B O 1
ATOM 8951 N N . GLN B 1 553 ? 12.828 -10.492 -12.922 1 90.5 553 GLN B N 1
ATOM 8952 C CA . GLN B 1 553 ? 12.531 -11.922 -12.969 1 90.5 553 GLN B CA 1
ATOM 8953 C C . GLN B 1 553 ? 13.641 -12.688 -13.68 1 90.5 553 GLN B C 1
ATOM 8955 O O . GLN B 1 553 ? 13.938 -13.836 -13.328 1 90.5 553 GLN B O 1
ATOM 8960 N N . ASN B 1 554 ? 14.258 -12.055 -14.703 1 94.62 554 ASN B N 1
ATOM 8961 C CA . ASN B 1 554 ? 15.109 -12.828 -15.609 1 94.62 554 ASN B CA 1
ATOM 8962 C C . ASN B 1 554 ? 16.594 -12.602 -15.32 1 94.62 554 ASN B C 1
ATOM 8964 O O . ASN B 1 554 ? 17.422 -13.43 -15.688 1 94.62 554 ASN B O 1
ATOM 8968 N N . PHE B 1 555 ? 16.953 -11.547 -14.711 1 93.69 555 PHE B N 1
ATOM 8969 C CA . PHE B 1 555 ? 18.359 -11.172 -14.602 1 93.69 555 PHE B CA 1
ATOM 8970 C C . PHE B 1 555 ? 19.156 -12.273 -13.914 1 93.69 555 PHE B C 1
ATOM 8972 O O . PHE B 1 555 ? 20.203 -12.695 -14.414 1 93.69 555 PHE B O 1
ATOM 8979 N N . LYS B 1 556 ? 18.734 -12.781 -12.836 1 89.88 556 LYS B N 1
ATOM 8980 C CA . LYS B 1 556 ? 19.469 -13.766 -12.047 1 89.88 556 LYS B CA 1
ATOM 8981 C C . LYS B 1 556 ? 19.516 -15.117 -12.758 1 89.88 556 LYS B C 1
ATOM 8983 O O . LYS B 1 556 ? 20.422 -15.93 -12.516 1 89.88 556 LYS B O 1
ATOM 8988 N N . LEU B 1 557 ? 18.547 -15.367 -13.539 1 91.5 557 LEU B N 1
ATOM 8989 C CA . LEU B 1 557 ? 18.469 -16.641 -14.242 1 91.5 557 LEU B CA 1
ATOM 8990 C C . LEU B 1 557 ? 19.609 -16.781 -15.242 1 91.5 557 LEU B C 1
ATOM 8992 O O . LEU B 1 557 ? 20.078 -17.906 -15.516 1 91.5 557 LEU B O 1
ATOM 8996 N N . PHE B 1 558 ? 20.094 -15.672 -15.719 1 90.38 558 PHE B N 1
ATOM 8997 C CA . PHE B 1 558 ? 21.031 -15.766 -16.828 1 90.38 558 PHE B CA 1
ATOM 8998 C C . PHE B 1 558 ? 22.359 -15.133 -16.453 1 90.38 558 PHE B C 1
ATOM 9000 O O . PHE B 1 558 ? 23.219 -14.914 -17.312 1 90.38 558 PHE B O 1
ATOM 9007 N N . ASN B 1 559 ? 22.516 -14.664 -15.227 1 81.5 559 ASN B N 1
ATOM 9008 C CA . ASN B 1 559 ? 23.766 -14.125 -14.719 1 81.5 559 ASN B CA 1
ATOM 9009 C C . ASN B 1 559 ? 24.188 -14.805 -13.414 1 81.5 559 ASN B C 1
ATOM 9011 O O . ASN B 1 559 ? 23.328 -15.242 -12.641 1 81.5 559 ASN B O 1
#

InterPro domains:
  IPR008906 HAT, C-terminal dimerisation domain [PF05699] (479-554)
  IPR012337 Ribonuclease H-like superfamily [SSF53098] (126-558)
  IPR052035 Zinc finger BED domain-containing [PTHR46481] (1-555)

Radius of gyration: 40.12 Å; Cα contacts (8 Å, |Δi|>4): 1426; chains: 2; bounding box: 99×146×92 Å

Sequence (1118 aa):
MKDHLKRKHPDIIVKYTEDHCAESMDEAGPSNIPKKRRDSVKEFIGRSLFYEETSSRKKYLDKLFALMISLDMEPLRMGEHEGLKNFVHALDPKYVLPDTSTLTNKLLPQMYNEVRSKLLTALKDCDNLSITVDTWTTIANEAILAVTGHFMYCNKLISPLLAALKVEGSQNAGKIATVIHETLEGMDCRKKVVTIVTDNLQSMINAAEILKIKHLPCFAHTLNLVMTDAFKITEFEILINKCKKIVSFFKHSTLASDTLKSIQKECNKKQLKLVQQVDTRWNSTFYMLERIRVIRNELTLAISKCEKAPPNLSAEEYKMIEEIEKMLEPFEVATNLVSGEEYPSLSIILPIIKGLSLKLVELEKINLNEISRKLLESLKNSVSKRIKPYEKRTSCIMATLLNPKYKKRGFKTDDEAENAIRLLQNEYTSFLSTPDKIQNSEPPATASSSKKEKVDDLLYFLNIPDSQYNPRSDAIVDVRQYVEKPNIFKAEDPLKYWQVSQSKLKELAFKYLSIPASSTPAERIFSLAGQILTERRNRLDSEHFHHLLFIKQNFKLFNMKDHLKRKHPDIIVKYTEDHCAESMDEAGPSNIPKKRRDSVKEFIGRSLFYEETSSRKKYLDKLFALMISLDMEPLRMGEHEGLKNFVHALDPKYVLPDTSTLTNKLLPQMYNEVRSKLLTALKDCDNLSITVDTWTTIANEAILAVTGHFMYCNKLISPLLAALKVEGSQNAGKIATVIHETLEGMDCRKKVVTIVTDNLQSMINAAEILKIKHLPCFAHTLNLVMTDAFKITEFEILINKCKKIVSFFKHSTLASDTLKSIQKECNKKQLKLVQQVDTRWNSTFYMLERIRVIRNELTLAISKCEKAPPNLSAEEYKMIEEIEKMLEPFEVATNLVSGEEYPSLSIILPIIKGLSLKLVELEKINLNEISRKLLESLKNSVSKRIKPYEKRTSCIMATLLNPKYKKRGFKTDDEAENAIRLLQNEYTSFLSTPDKIQNSEPPATASSSKKEKVDDLLYFLNIPDSQYNPRSDAIVDVRQYVEKPNIFKAEDPLKYWQVSQSKLKELAFKYLSIPASSTPAERIFSLAGQILTERRNRLDSEHFHHLLFIKQNFKLFN

Nearest PDB structures (foldseek):
  4d1q-assembly1_H-2  TM=7.114E-01  e=1.905E-19  Musca domestica
  4d1q-assembly1_A-2  TM=7.051E-01  e=3.543E-19  Musca domestica
  4d1q-assembly1_B  TM=7.084E-01  e=3.390E-19  Musca domestica
  8sjd-assembly1_A  TM=7.549E-01  e=9.038E-17  Musca domestica
  2bw3-assembly1_A  TM=6.544E-01  e=2.619E-16  Musca domestica

Foldseek 3Di:
DVPPVPDDDDDDDPPPDDDPPDDDDDDDDDPCPDPDCPDDPCPVPPPPQADDPPDPVQVVVQLVVLLCCLQVVNALQVLVDPVVQVVVCVVPVRHRHDGSCCSLPPNLVVLLVVLLVLVLVQLVPFQAKEWEWDWDAFPLGWIKIWIWIWADGPLFTAIATLFIFTDDDDLALVSVLVVVVVSCVVSVRLVRYAEYEYAPDPRPVSNCVVSVHHYDHQVLNLLVVLLVQLCPDPVNVVLLVLLQLQLVVCVVDPVLVVQLQVLCVVVVHDRDHAQHDDPVDCVSSLRNLVVCLVCVPSSVVSQVVDPPGDDDDDPVSSLQSVLVNQLCVLSVVLSVQLLDRGWLSLLCLLLSLLVNVVSLVVSVPDDDDPSSVSSSVSSVVSCVVRRVVSLVDLLSLLQNLLQLQQNCNSHNDNVSSVVSLVVQLVVQLVVCPPVVNVPVPPPPPPPDPPDPPPVCVVCVVVVPVPDPPRSSVVSNVVSCVSSPDHGDDPVDGSSVVLVPDPDPSSVVNSNSSRHRSRSSVVVVLVVSLDSNCDPVNPPDDRVSSGSSSNCNRRVVVSD/DVPDVPDDDDDDDDDPDDPPPDDDDDDDDDDCPDPPCPDDPCPVPPPPQADDPPDPVQVVVQLVVLLCCLQVLNALQVLVDPVVQVVVCVVPVRHRHDGSCCSLPPNLVVLLVVLLVLVLVQLVPFQAKEWEWDWDAFPLGWIKIWIWIWADGPLFTAIATLFIFTDDDDLALVSNLVVVVVSCVVSVRLVRYAEYEYAPDPRPVSNCVVSVHHYDYQVLNLLVVLLVQLCPDPVNVVLLVLLQLQLVVCVPDPVLVVQLQVLCVVVVHDRDHAQHDDPVGCVSSLRNLVVCLVCVPSSVVSQVVDPPGDDDDDPVSSLQSVLVNQLCVLSVVLSVQLLDRGWLSLLCLLLSLLVNVVSLVVSVPDDDDPSSVSSSVSSVVSCVVRSVVSLVDLLSLLQNLLQLQQNQNSHNDNVSSVVSLVVQLVVQLVVCPPVVNVVVPPPPPPPDPPDPPPVCVVCVVVVPVPDPPRSSVVSNVVSCVSSPDHGDDPPDGSSVVLVPDPDPSSVVNSNSSRHRSRSSVVVVLVVSLDSNCDPVRPPDDRVSSGSSSNCNRRVVVSD